Protein AF-0000000077051000 (afdb_homodimer)

pLDDT: mean 77.98, std 20.66, range [30.59, 98.75]

Radius of gyration: 31.02 Å; Cα contacts (8 Å, |Δi|>4): 1437; chains: 2; bounding box: 83×92×62 Å

Nearest PDB structures (foldseek):
  9enb-assembly1_B  TM=8.819E-01  e=4.369E-25  Homo sapiens
  9enc-assembly1_A  TM=8.818E-01  e=1.496E-23  Homo sapiens
  9enc-assembly1_B  TM=8.889E-01  e=5.261E-23  Homo sapiens
  9enf-assembly1_B  TM=8.829E-01  e=3.576E-22  Homo sapiens
  7r9f-assembly1_A-2  TM=5.739E-01  e=1.091E-09  Saccharomyces cerevisiae

Secondary structure (DSSP, 8-state):
---SSPP-GGG--TT------HHHHHHHHHHHTTS-S-GGGTT-EES----TT-EESS--EE-----SS-SSSTT--S--TTS----S--S--------S----PPP-HHHHHHTTS-TT----------TT--TTT--S-SSTT--S-SEEEEEEEEE-TT--HHHHHHHHHTT-EEEE-GGGS---TTT-S--EEEEEEEEEEEEE--SSGGG-EEEEEEEEESPPTTHHHHHHHHHHHHHTTSS-THHHHHHH-TTT--SEEP-PPPPSTTEEEEEEE---SS--S-HHHHHHHHHHHSTT------S--SS--------TT-S-HHHHHHHHHHHHHHHHHHHHHHHHHHHHHHHHHHHTTTT--GGG----SSHHHH-SS---GGGS-EE----/---SSPP-GGG--TT------HHHHHHHHHHHTTS-S-GGGTT-EES----TT-EESS--EE-----SSSSS-TT--S--TTS----S--S--------SS---PPP-HHHHHHTTS-TT----------TT--TTT--S-S-TT--S-SEEEEEEEEE-TT--HHHHHHHHHTT-EEEE-GGGS---TTT-S--EEEEEEEEEEEEE--SSGGG-EEEEEEEEESPPTTHHHHHHHHHHHHHTTSS-THHHHHHH-TTT--SEEP-PPPPSTTEEEEEEE---SS--SSHHHHHHHHHHHSTT------S-TTS--------TT-S-HHHHHHHHHHHHHHHHHHHHHHHHHHHHHHHHHHHTTTT--GGG----SSTTTS-SS---GGGS-EE----

InterPro domains:
  IPR001406 Pseudouridine synthase I, TruA [PTHR11142] (11-294)
  IPR020094 Pseudouridine synthase TruA/RsuA/RluB/E/F, N-terminal [G3DSA:3.30.70.580] (2-139)
  IPR020095 Pseudouridine synthase I, TruA, C-terminal [G3DSA:3.30.70.660] (150-326)
  IPR020097 Pseudouridine synthase I, TruA, alpha/beta domain [PF01416] (171-283)
  IPR020103 Pseudouridine synthase, catalytic domain superfamily [SSF55120] (18-284)

Solvent-accessible surface area (backbone atoms only — not comparable to full-atom values): 44465 Å² total; per-residue (Å²): 94,62,11,34,57,56,73,58,69,85,67,55,50,89,86,63,75,81,78,55,14,50,42,45,50,49,53,52,30,37,45,73,71,60,37,42,90,48,71,89,75,20,69,66,32,50,45,74,77,38,54,53,43,32,46,65,75,35,76,47,69,33,60,60,63,65,59,50,66,56,86,80,68,61,91,65,80,64,63,55,87,83,58,77,81,46,59,50,75,64,90,70,78,75,70,76,79,75,73,82,75,70,80,60,49,35,70,57,59,46,46,63,41,44,73,65,34,58,93,90,50,76,60,88,57,52,60,84,58,42,67,48,46,31,35,46,39,38,15,33,57,84,59,45,28,25,39,49,40,64,24,34,34,35,33,39,50,44,60,39,35,58,42,37,62,67,58,32,35,58,42,41,43,70,59,42,39,76,42,45,41,63,53,30,38,58,85,47,78,88,78,51,92,70,47,67,35,41,27,77,42,39,40,67,42,84,72,45,85,38,96,42,72,47,52,17,33,31,28,42,37,40,31,27,41,81,74,56,59,57,22,68,35,35,48,46,30,52,42,52,36,30,18,61,65,68,37,62,62,63,52,56,58,42,43,45,33,46,88,80,30,70,39,29,52,66,73,74,70,40,73,39,63,46,29,28,42,51,35,60,28,43,29,42,62,71,72,52,99,34,71,55,36,51,53,34,54,50,44,68,67,34,86,79,54,64,70,37,72,55,81,78,57,78,46,54,47,62,57,41,60,39,46,68,77,46,54,43,70,67,34,45,51,50,51,50,51,53,40,48,50,45,30,55,69,21,43,52,56,22,51,49,32,48,49,50,44,50,51,52,43,59,71,40,48,89,72,54,52,78,88,65,61,56,58,43,88,51,73,73,65,63,42,91,78,78,78,51,59,88,78,41,65,55,52,76,64,84,119,95,62,11,35,56,58,72,60,69,86,67,54,52,89,85,64,75,82,77,54,14,51,43,45,49,49,53,52,30,37,44,72,71,61,37,41,90,50,72,90,76,21,69,67,32,52,45,74,78,37,53,53,42,31,45,64,75,36,76,48,68,34,60,60,61,62,61,54,66,55,77,89,61,58,86,66,81,65,63,55,86,81,58,76,82,47,59,51,77,70,90,69,80,74,72,75,80,75,73,82,74,71,78,62,47,36,70,59,59,45,46,65,40,44,71,65,33,58,93,91,49,75,60,87,56,49,60,84,60,44,67,43,44,31,34,47,41,29,12,44,47,86,60,46,25,28,32,49,39,61,24,35,32,35,32,39,49,44,62,40,34,59,43,36,61,68,57,32,35,58,42,41,43,70,59,42,40,78,41,44,42,63,55,29,36,58,84,48,77,89,77,52,91,70,48,68,35,41,26,76,41,39,40,66,42,84,72,44,85,38,98,43,71,46,54,18,33,30,27,42,36,39,31,26,40,80,76,55,59,56,22,70,35,35,49,47,31,52,42,51,35,29,17,62,66,70,37,61,61,62,53,56,58,43,41,44,32,47,87,81,29,71,40,29,53,67,74,74,70,41,73,38,64,45,29,27,40,51,34,60,28,43,25,42,62,68,79,48,102,35,69,54,36,51,52,33,54,50,45,68,69,34,86,80,53,65,67,37,71,60,81,80,54,76,47,47,37,54,57,43,59,41,46,71,79,46,55,43,73,66,35,46,51,51,50,51,51,52,40,49,50,47,30,56,69,21,42,51,57,22,52,50,33,49,49,50,44,51,51,52,44,60,70,38,48,91,71,54,51,80,87,65,63,56,59,44,87,53,72,72,65,63,41,90,78,77,77,52,58,90,78,39,66,55,54,76,64,83,118

Foldseek 3Di:
DQKADFDPPVPPPDPDDDGPHVPVLQVVLCVVLPFDPDQVPFLKAWADIAHGQAAADATDMDTQTDWQQPVDDDSPLFDPVVRDQDQQDDDDDPPPDPPPDPRRHIDQVQVSSCVRGPLRDGDPFFDDFGSLAHSHFQAADDFQQQRHQLKFKKKFKFFPFQFQQVQLFVLQAVQAAWFQQQLQADDPVVPDPGRIWHWHDWGKAFDADDPDSRGGMIIIMIITGDHHHLNVQSSVQVSLCCRLVVDPSCVSVQSRPCVNPVFHFDDDTHRNNRMYRYYRAHRQPPQDVDPSSVSSVSSVPGPPSPRSNDDDNPRRGSPRGHSPSNHHPVSNVVVVVSVVVVVVVPVVVVVVVVVVVVVVCVVCVVPCPPVNTQSTDGPQSNDPDHDDRVPGDTDRPPD/DQKADFDPPVPPPDPDDDRPHVPVLQVVLCVVLPFDPDQVPFLKAWADIAGGQAAADATDMDTQTDWQQDPPDDSPLFPPVVRDQDQADDDDDPPPDPPPDPRRHIDQVQVSSCVRGPLRDGDPFFDDFGSLAHSHFFAQDDQQQQRHQLWFKKKFKFFPFQFQQVQLFVLQAVQAAWFQQQLQADDPVVPDPGRIWHWHDWGKAFDADDPDSRGGMIIIMIITGDHHHLNVQSSVQVSLCCRLVVDPSCVSVQSRPCVNPVFHFDDDTHRNNRMYRYDRAHRQPPQDVDPSSVSSVSSVPGPPSDRSNDDDRPRHGSPRGHSPSNHHPVSNVVVVVSVVVVVVVPVVVVVVVVVVVVVVCVVCVVPCPPVNTQSTDGPQSNDPDHDDRVPGDTDNDPD

Structure (mmCIF, N/CA/C/O backbone):
data_AF-0000000077051000-model_v1
#
loop_
_entity.id
_entity.type
_entity.pdbx_description
1 polymer 'tRNA pseudouridine synthase'
#
loop_
_atom_site.group_PDB
_atom_site.id
_atom_site.type_symbol
_atom_site.label_atom_id
_atom_site.label_alt_id
_atom_site.label_comp_id
_atom_site.label_asym_id
_atom_site.label_entity_id
_atom_site.label_seq_id
_atom_site.pdbx_PDB_ins_code
_atom_site.Cartn_x
_atom_site.Cartn_y
_atom_site.Cartn_z
_atom_site.occupancy
_atom_site.B_iso_or_equiv
_atom_site.auth_seq_id
_atom_site.auth_comp_id
_atom_site.auth_asym_id
_atom_site.auth_atom_id
_atom_site.pdbx_PDB_model_num
ATOM 1 N N . MET A 1 1 ? -3.23 -5.527 -11.945 1 77.19 1 MET A N 1
ATOM 2 C CA . MET A 1 1 ? -3.287 -5.871 -13.367 1 77.19 1 MET A CA 1
ATOM 3 C C . MET A 1 1 ? -4.672 -6.387 -13.742 1 77.19 1 MET A C 1
ATOM 5 O O . MET A 1 1 ? -5.539 -6.539 -12.883 1 77.19 1 MET A O 1
ATOM 9 N N . SER A 1 2 ? -4.91 -6.539 -15.016 1 72.69 2 SER A N 1
ATOM 10 C CA . SER A 1 2 ? -6.223 -6.938 -15.516 1 72.69 2 SER A CA 1
ATOM 11 C C . SER A 1 2 ? -6.391 -8.453 -15.484 1 72.69 2 SER A C 1
ATOM 13 O O . SER A 1 2 ? -7.215 -9.008 -16.219 1 72.69 2 SER A O 1
ATOM 15 N N . GLY A 1 3 ? -5.516 -9.125 -14.633 1 82 3 GLY A N 1
ATOM 16 C CA . GLY A 1 3 ? -5.547 -10.578 -14.555 1 82 3 GLY A CA 1
ATOM 17 C C . GLY A 1 3 ? -4.348 -11.242 -15.211 1 82 3 GLY A C 1
ATOM 18 O O . GLY A 1 3 ? -3.434 -10.555 -15.672 1 82 3 GLY A O 1
ATOM 19 N N . PHE A 1 4 ? -4.344 -12.516 -15.109 1 82.75 4 PHE A N 1
ATOM 20 C CA . PHE A 1 4 ? -3.189 -13.219 -15.664 1 82.75 4 PHE A CA 1
ATOM 21 C C . PHE A 1 4 ? -3.32 -13.367 -17.172 1 82.75 4 PHE A C 1
ATOM 23 O O . PHE A 1 4 ? -2.375 -13.078 -17.922 1 82.75 4 PHE A O 1
ATOM 30 N N . ALA A 1 5 ? -4.469 -13.828 -17.609 1 78.31 5 ALA A N 1
ATOM 31 C CA . ALA A 1 5 ? -4.629 -14.234 -19 1 78.31 5 ALA A CA 1
ATOM 32 C C . ALA A 1 5 ? -4.844 -13.031 -19.906 1 78.31 5 ALA A C 1
ATOM 34 O O . ALA A 1 5 ? -5.547 -12.086 -19.531 1 78.31 5 ALA A O 1
ATOM 35 N N . GLN A 1 6 ? -4.168 -13.109 -21.062 1 73.88 6 GLN A N 1
ATOM 36 C CA . GLN A 1 6 ? -4.363 -12.086 -22.078 1 73.88 6 GLN A CA 1
ATOM 37 C C . GLN A 1 6 ? -5.777 -12.133 -22.656 1 73.88 6 GLN A C 1
ATOM 39 O O . GLN A 1 6 ? -6.355 -13.219 -22.797 1 73.88 6 GLN A O 1
ATOM 44 N N . ARG A 1 7 ? -6.254 -10.922 -22.703 1 61.59 7 ARG A N 1
ATOM 45 C CA . ARG A 1 7 ? -7.605 -10.836 -23.25 1 61.59 7 ARG A CA 1
ATOM 46 C C . ARG A 1 7 ? -7.602 -11.148 -24.75 1 61.59 7 ARG A C 1
ATOM 48 O O . ARG A 1 7 ? -6.668 -10.781 -25.469 1 61.59 7 ARG A O 1
ATOM 55 N N . ASP A 1 8 ? -8.312 -12.188 -25.188 1 50.84 8 ASP A N 1
ATOM 56 C CA . ASP A 1 8 ? -8.43 -12.547 -26.609 1 50.84 8 ASP A CA 1
ATOM 57 C C . ASP A 1 8 ? -8.664 -11.312 -27.469 1 50.84 8 ASP A C 1
ATOM 59 O O . ASP A 1 8 ? -9.297 -10.352 -27.031 1 50.84 8 ASP A O 1
ATOM 63 N N . SER A 1 9 ? -7.656 -11.117 -28.406 1 44.25 9 SER A N 1
ATOM 64 C CA . SER A 1 9 ? -7.758 -10.062 -29.406 1 44.25 9 SER A CA 1
ATOM 65 C C . SER A 1 9 ? -9.211 -9.789 -29.781 1 44.25 9 SER A C 1
ATOM 67 O O . SER A 1 9 ? -9.578 -8.656 -30.094 1 44.25 9 SER A O 1
ATOM 69 N N . ALA A 1 10 ? -9.953 -10.844 -30.062 1 39.84 10 ALA A N 1
ATOM 70 C CA . ALA A 1 10 ? -11.297 -10.633 -30.609 1 39.84 10 ALA A CA 1
ATOM 71 C C . ALA A 1 10 ? -12.125 -9.75 -29.672 1 39.84 10 ALA A C 1
ATOM 73 O O . ALA A 1 10 ? -13.141 -9.188 -30.094 1 39.84 10 ALA A O 1
ATOM 74 N N . GLN A 1 11 ? -11.789 -9.906 -28.5 1 38.53 11 GLN A N 1
ATOM 75 C CA . GLN A 1 11 ? -12.586 -9.055 -27.625 1 38.53 11 GLN A CA 1
ATOM 76 C C . GLN A 1 11 ? -11.93 -7.688 -27.438 1 38.53 11 GLN A C 1
ATOM 78 O O . GLN A 1 11 ? -12.32 -6.914 -26.562 1 38.53 11 GLN A O 1
ATOM 83 N N . GLN A 1 12 ? -10.852 -7.57 -28.109 1 37.34 12 GLN A N 1
ATOM 84 C CA . GLN A 1 12 ? -10.344 -6.203 -28.125 1 37.34 12 GLN A CA 1
ATOM 85 C C . GLN A 1 12 ? -11.352 -5.242 -28.734 1 37.34 12 GLN A C 1
ATOM 87 O O . GLN A 1 12 ? -11.539 -5.23 -29.953 1 37.34 12 GLN A O 1
ATOM 92 N N . ILE A 1 13 ? -12.453 -5.078 -28.094 1 34.66 13 ILE A N 1
ATOM 93 C CA . ILE A 1 13 ? -13.297 -4 -28.594 1 34.66 13 ILE A CA 1
ATOM 94 C C . ILE A 1 13 ? -12.438 -2.783 -28.938 1 34.66 13 ILE A C 1
ATOM 96 O O . ILE A 1 13 ? -11.5 -2.457 -28.203 1 34.66 13 ILE A O 1
ATOM 100 N N . ASP A 1 14 ? -12.719 -2.164 -30.062 1 35.12 14 ASP A N 1
ATOM 101 C CA . ASP A 1 14 ? -12.281 -0.87 -30.578 1 35.12 14 ASP A CA 1
ATOM 102 C C . ASP A 1 14 ? -12.367 0.206 -29.5 1 35.12 14 ASP A C 1
ATOM 104 O O . ASP A 1 14 ? -13.43 0.4 -28.891 1 35.12 14 ASP A O 1
ATOM 108 N N . GLY A 1 15 ? -11.242 0.84 -29.062 1 38.69 15 GLY A N 1
ATOM 109 C CA . GLY A 1 15 ? -11.094 1.899 -28.078 1 38.69 15 GLY A CA 1
ATOM 110 C C . GLY A 1 15 ? -10.531 1.411 -26.766 1 38.69 15 GLY A C 1
ATOM 111 O O . GLY A 1 15 ? -10.562 2.133 -25.766 1 38.69 15 GLY A O 1
ATOM 112 N N . VAL A 1 16 ? -10.969 0.093 -26.453 1 41.5 16 VAL A N 1
ATOM 113 C CA . VAL A 1 16 ? -10.539 -0.298 -25.109 1 41.5 16 VAL A CA 1
ATOM 114 C C . VAL A 1 16 ? -9.008 -0.256 -25.031 1 41.5 16 VAL A C 1
ATOM 116 O O . VAL A 1 16 ? -8.32 -0.674 -25.969 1 41.5 16 VAL A O 1
ATOM 119 N N . ALA A 1 17 ? -8.469 0.16 -23.906 1 47.09 17 ALA A N 1
ATOM 120 C CA . ALA A 1 17 ? -7.176 0.39 -23.266 1 47.09 17 ALA A CA 1
ATOM 121 C C . ALA A 1 17 ? -6.266 -0.825 -23.422 1 47.09 17 ALA A C 1
ATOM 123 O O . ALA A 1 17 ? -6.742 -1.953 -23.562 1 47.09 17 ALA A O 1
ATOM 124 N N . ASP A 1 18 ? -4.883 -0.703 -23.75 1 59.81 18 ASP A N 1
ATOM 125 C CA . ASP A 1 18 ? -3.695 -1.552 -23.75 1 59.81 18 ASP A CA 1
ATOM 126 C C . ASP A 1 18 ? -3.842 -2.689 -22.734 1 59.81 18 ASP A C 1
ATOM 128 O O . ASP A 1 18 ? -4.328 -2.479 -21.625 1 59.81 18 ASP A O 1
ATOM 132 N N . ASP A 1 19 ? -3.965 -3.994 -23.328 1 72 19 ASP A N 1
ATOM 133 C CA . ASP A 1 19 ? -4.016 -5.191 -22.484 1 72 19 ASP A CA 1
ATOM 134 C C . ASP A 1 19 ? -2.955 -5.148 -21.391 1 72 19 ASP A C 1
ATOM 136 O O . ASP A 1 19 ? -1.759 -5.25 -21.672 1 72 19 ASP A O 1
ATOM 140 N N . ASN A 1 20 ? -3.314 -4.887 -20.219 1 80.81 20 ASN A N 1
ATOM 141 C CA . ASN A 1 20 ? -2.426 -4.797 -19.062 1 80.81 20 ASN A CA 1
ATOM 142 C C . ASN A 1 20 ? -2.416 -6.094 -18.266 1 80.81 20 ASN A C 1
ATOM 144 O O . ASN A 1 20 ? -2.34 -6.066 -17.031 1 80.81 20 ASN A O 1
ATOM 148 N N . SER A 1 21 ? -2.545 -7.246 -19.031 1 88.94 21 SER A N 1
ATOM 149 C CA . SER A 1 21 ? -2.49 -8.539 -18.359 1 88.94 21 SER A CA 1
ATOM 150 C C . SER A 1 21 ? -1.05 -8.953 -18.062 1 88.94 21 SER A C 1
ATOM 152 O O . SER A 1 21 ? -0.116 -8.438 -18.688 1 88.94 21 SER A O 1
ATOM 154 N N . VAL A 1 22 ? -0.869 -9.852 -17.141 1 92.56 22 VAL A N 1
ATOM 155 C CA . VAL A 1 22 ? 0.446 -10.383 -16.812 1 92.56 22 VAL A CA 1
ATOM 156 C C . VAL A 1 22 ? 1.035 -11.117 -18 1 92.56 22 VAL A C 1
ATOM 158 O O . VAL A 1 22 ? 2.213 -10.945 -18.328 1 92.56 22 VAL A O 1
ATOM 161 N N . GLU A 1 23 ? 0.222 -11.891 -18.719 1 93.12 23 GLU A N 1
ATOM 162 C CA . GLU A 1 23 ? 0.66 -12.641 -19.891 1 93.12 23 GLU A CA 1
ATOM 163 C C . GLU A 1 23 ? 1.193 -11.711 -20.984 1 93.12 23 GLU A C 1
ATOM 165 O O . GLU A 1 23 ? 2.244 -11.969 -21.562 1 93.12 23 GLU A O 1
ATOM 170 N N . SER A 1 24 ? 0.435 -10.656 -21.203 1 92.25 24 SER A N 1
ATOM 171 C CA . SER A 1 24 ? 0.872 -9.703 -22.219 1 92.25 24 SER A CA 1
ATOM 172 C C . SER A 1 24 ? 2.23 -9.109 -21.859 1 92.25 24 SER A C 1
ATOM 174 O O . SER A 1 24 ? 3.078 -8.922 -22.75 1 92.25 24 SER A O 1
ATOM 176 N N . ALA A 1 25 ? 2.422 -8.828 -20.625 1 94.12 25 ALA A N 1
ATOM 177 C CA . ALA A 1 25 ? 3.701 -8.289 -20.172 1 94.12 25 ALA A CA 1
ATOM 178 C C . ALA A 1 25 ? 4.82 -9.312 -20.359 1 94.12 25 ALA A C 1
ATOM 180 O O . ALA A 1 25 ? 5.918 -8.969 -20.797 1 94.12 25 ALA A O 1
ATOM 181 N N . ILE A 1 26 ? 4.527 -10.547 -20.078 1 95.12 26 ILE A N 1
ATOM 182 C CA . ILE A 1 26 ? 5.516 -11.617 -20.188 1 95.12 26 ILE A CA 1
ATOM 183 C C . ILE A 1 26 ? 5.867 -11.844 -21.656 1 95.12 26 ILE A C 1
ATOM 185 O O . ILE A 1 26 ? 7.043 -11.961 -22 1 95.12 26 ILE A O 1
ATOM 189 N N . PHE A 1 27 ? 4.871 -11.859 -22.5 1 94.38 27 PHE A N 1
ATOM 190 C CA . PHE A 1 27 ? 5.105 -12.078 -23.922 1 94.38 27 PHE A CA 1
ATOM 191 C C . PHE A 1 27 ? 5.949 -10.953 -24.516 1 94.38 27 PHE A C 1
ATOM 193 O O . PHE A 1 27 ? 6.875 -11.195 -25.281 1 94.38 27 PHE A O 1
ATOM 200 N N . SER A 1 28 ? 5.582 -9.766 -24.125 1 93.94 28 SER A N 1
ATOM 201 C CA . SER A 1 28 ? 6.348 -8.617 -24.578 1 93.94 28 SER A CA 1
ATOM 202 C C . SER A 1 28 ? 7.801 -8.695 -24.109 1 93.94 28 SER A C 1
ATOM 204 O O . SER A 1 28 ? 8.719 -8.422 -24.891 1 93.94 28 SER A O 1
ATOM 206 N N . ALA A 1 29 ? 8.039 -9.102 -22.906 1 96.19 29 ALA A N 1
ATOM 207 C CA . ALA A 1 29 ? 9.391 -9.242 -22.359 1 96.19 29 ALA A CA 1
ATOM 208 C C . ALA A 1 29 ? 10.172 -10.32 -23.094 1 96.19 29 ALA A C 1
ATOM 210 O O . ALA A 1 29 ? 11.336 -10.117 -23.469 1 96.19 29 ALA A O 1
ATOM 211 N N . LEU A 1 30 ? 9.555 -11.469 -23.375 1 95.5 30 LEU A N 1
ATOM 212 C CA . LEU A 1 30 ? 10.188 -12.586 -24.062 1 95.5 30 LEU A CA 1
ATOM 213 C C . LEU A 1 30 ? 10.648 -12.164 -25.453 1 95.5 30 LEU A C 1
ATOM 215 O O . LEU A 1 30 ? 11.742 -12.523 -25.891 1 95.5 30 LEU A O 1
ATOM 219 N N . LYS A 1 31 ? 9.859 -11.406 -26.125 1 94.56 31 LYS A N 1
ATOM 220 C CA . LYS A 1 31 ? 10.188 -10.922 -27.453 1 94.56 31 LYS A CA 1
ATOM 221 C C . LYS A 1 31 ? 11.305 -9.891 -27.406 1 94.56 31 LYS A C 1
ATOM 223 O O . LYS A 1 31 ? 12.242 -9.93 -28.219 1 94.56 31 LYS A O 1
ATOM 228 N N . ARG A 1 32 ? 11.188 -9.055 -26.469 1 95.94 32 ARG A N 1
ATOM 229 C CA . ARG A 1 32 ? 12.141 -7.957 -26.328 1 95.94 32 ARG A CA 1
ATOM 230 C C . ARG A 1 32 ? 13.562 -8.477 -26.125 1 95.94 32 ARG A C 1
ATOM 232 O O . ARG A 1 32 ? 14.516 -7.898 -26.641 1 95.94 32 ARG A O 1
ATOM 239 N N . VAL A 1 33 ? 13.695 -9.562 -25.422 1 95.25 33 VAL A N 1
ATOM 240 C CA . VAL A 1 33 ? 15.031 -10.078 -25.109 1 95.25 33 VAL A CA 1
ATOM 241 C C . VAL A 1 33 ? 15.367 -11.219 -26.078 1 95.25 33 VAL A C 1
ATOM 243 O O . VAL A 1 33 ? 16.328 -11.961 -25.844 1 95.25 33 VAL A O 1
ATOM 246 N N . HIS A 1 34 ? 14.562 -11.492 -27.016 1 93.19 34 HIS A N 1
ATOM 247 C CA . HIS A 1 34 ? 14.789 -12.391 -28.141 1 93.19 34 HIS A CA 1
ATOM 248 C C . HIS A 1 34 ? 14.852 -13.844 -27.672 1 93.19 34 HIS A C 1
ATOM 250 O O . HIS A 1 34 ? 15.664 -14.625 -28.172 1 93.19 34 HIS A O 1
ATOM 256 N N . LEU A 1 35 ? 14.047 -14.102 -26.703 1 92.62 35 LEU A N 1
ATOM 257 C CA . LEU A 1 35 ? 13.977 -15.492 -26.281 1 92.62 35 LEU A CA 1
ATOM 258 C C . LEU A 1 35 ? 12.945 -16.266 -27.094 1 92.62 35 LEU A C 1
ATOM 260 O O . LEU A 1 35 ? 12.945 -17.5 -27.094 1 92.62 35 LEU A O 1
ATOM 264 N N . ILE A 1 36 ? 12.047 -15.469 -27.641 1 91.62 36 ILE A N 1
ATOM 265 C CA . ILE A 1 36 ? 11.07 -16.047 -28.562 1 91.62 36 ILE A CA 1
ATOM 266 C C . ILE A 1 36 ? 10.867 -15.109 -29.75 1 91.62 36 ILE A C 1
ATOM 268 O O . ILE A 1 36 ? 11.195 -13.922 -29.688 1 91.62 36 ILE A O 1
ATOM 272 N N . ASP A 1 37 ? 10.32 -15.703 -30.844 1 87.81 37 ASP A N 1
ATOM 273 C CA . ASP A 1 37 ? 9.93 -14.891 -31.984 1 87.81 37 ASP A CA 1
ATOM 274 C C . ASP A 1 37 ? 8.414 -14.727 -32.062 1 87.81 37 ASP A C 1
ATOM 276 O O . ASP A 1 37 ? 7.91 -13.633 -32.281 1 87.81 37 ASP A O 1
ATOM 280 N N . ASP A 1 38 ? 7.812 -15.828 -31.859 1 87.56 38 ASP A N 1
ATOM 281 C CA . ASP A 1 38 ? 6.355 -15.906 -31.938 1 87.56 38 ASP A CA 1
ATOM 282 C C . ASP A 1 38 ? 5.797 -16.828 -30.859 1 87.56 38 ASP A C 1
ATOM 284 O O . ASP A 1 38 ? 6.062 -18.031 -30.875 1 87.56 38 ASP A O 1
ATOM 288 N N . ILE A 1 39 ? 4.977 -16.234 -30.078 1 89.25 39 ILE A N 1
ATOM 289 C CA . ILE A 1 39 ? 4.453 -16.969 -28.938 1 89.25 39 ILE A CA 1
ATOM 290 C C . ILE A 1 39 ? 3.627 -18.156 -29.438 1 89.25 39 ILE A C 1
ATOM 292 O O . ILE A 1 39 ? 3.578 -19.203 -28.781 1 89.25 39 ILE A O 1
ATOM 296 N N . SER A 1 40 ? 3.012 -18.062 -30.578 1 86.88 40 SER A N 1
ATOM 297 C CA . SER A 1 40 ? 2.16 -19.125 -31.125 1 86.88 40 SER A CA 1
ATOM 298 C C . SER A 1 40 ? 2.973 -20.359 -31.469 1 86.88 40 SER A C 1
ATOM 300 O O . SER A 1 40 ? 2.418 -21.453 -31.594 1 86.88 40 SER A O 1
ATOM 302 N N . LYS A 1 41 ? 4.207 -20.25 -31.516 1 86.69 41 LYS A N 1
ATOM 303 C CA . LYS A 1 41 ? 5.07 -21.359 -31.906 1 86.69 41 LYS A CA 1
ATOM 304 C C . LYS A 1 41 ? 5.828 -21.922 -30.703 1 86.69 41 LYS A C 1
ATOM 306 O O . LYS A 1 41 ? 6.625 -22.844 -30.844 1 86.69 41 LYS A O 1
ATOM 311 N N . CYS A 1 42 ? 5.551 -21.453 -29.578 1 89.69 42 CYS A N 1
ATOM 312 C CA . CYS A 1 42 ? 6.363 -21.797 -28.422 1 89.69 42 CYS A CA 1
ATOM 313 C C . CYS A 1 42 ? 5.656 -22.812 -27.531 1 89.69 42 CYS A C 1
ATOM 315 O O . CYS A 1 42 ? 6.129 -23.125 -26.438 1 89.69 42 CYS A O 1
ATOM 317 N N . HIS A 1 43 ? 4.48 -23.312 -27.891 1 87.69 43 HIS A N 1
ATOM 318 C CA . HIS A 1 43 ? 3.723 -24.281 -27.109 1 87.69 43 HIS A CA 1
ATOM 319 C C . HIS A 1 43 ? 3.49 -23.766 -25.688 1 87.69 43 HIS A C 1
ATOM 321 O O . HIS A 1 43 ? 3.723 -24.484 -24.719 1 87.69 43 HIS A O 1
ATOM 327 N N . TYR A 1 44 ? 3.076 -22.531 -25.656 1 89 44 TYR A N 1
ATOM 328 C CA . TYR A 1 44 ? 2.865 -21.844 -24.375 1 89 44 TYR A CA 1
ATOM 329 C C . TYR A 1 44 ? 1.689 -22.453 -23.625 1 89 44 TYR A C 1
ATOM 331 O O . TYR A 1 44 ? 0.63 -22.703 -24.203 1 89 44 TYR A O 1
ATOM 339 N N . GLN A 1 45 ? 1.923 -22.734 -22.297 1 86.31 45 GLN A N 1
ATOM 340 C CA . GLN A 1 45 ? 0.861 -23.156 -21.391 1 86.31 45 GLN A CA 1
ATOM 341 C C . GLN A 1 45 ? 1 -22.5 -20.016 1 86.31 45 GLN A C 1
ATOM 343 O O . GLN A 1 45 ? 2.113 -22.234 -19.562 1 86.31 45 GLN A O 1
ATOM 348 N N . ARG A 1 46 ? -0.093 -22.172 -19.438 1 87.94 46 ARG A N 1
ATOM 349 C CA . ARG A 1 46 ? -0.117 -21.625 -18.094 1 87.94 46 ARG A CA 1
ATOM 350 C C . ARG A 1 46 ? -0.781 -22.594 -17.125 1 87.94 46 ARG A C 1
ATOM 352 O O . ARG A 1 46 ? -1.674 -23.359 -17.5 1 87.94 46 ARG A O 1
ATOM 359 N N . CYS A 1 47 ? -0.343 -22.562 -15.812 1 83.19 47 CYS A N 1
ATOM 360 C CA . CYS A 1 47 ? -0.899 -23.453 -14.797 1 83.19 47 CYS A CA 1
ATOM 361 C C . CYS A 1 47 ? -2.252 -22.938 -14.312 1 83.19 47 CYS A C 1
ATOM 363 O O . CYS A 1 47 ? -3.189 -23.719 -14.148 1 83.19 47 CYS A O 1
ATOM 365 N N . GLY A 1 48 ? -2.312 -21.656 -13.992 1 79.56 48 GLY A N 1
ATOM 366 C CA . GLY A 1 48 ? -3.547 -21.094 -13.477 1 79.56 48 GLY A CA 1
ATOM 367 C C . GLY A 1 48 ? -3.898 -19.766 -14.102 1 79.56 48 GLY A C 1
ATOM 368 O O . GLY A 1 48 ? -3.08 -19.156 -14.805 1 79.56 48 GLY A O 1
ATOM 369 N N . ARG A 1 49 ? -5.188 -19.406 -13.953 1 81.25 49 ARG A N 1
ATOM 370 C CA . ARG A 1 49 ? -5.668 -18.078 -14.352 1 81.25 49 ARG A CA 1
ATOM 371 C C . ARG A 1 49 ?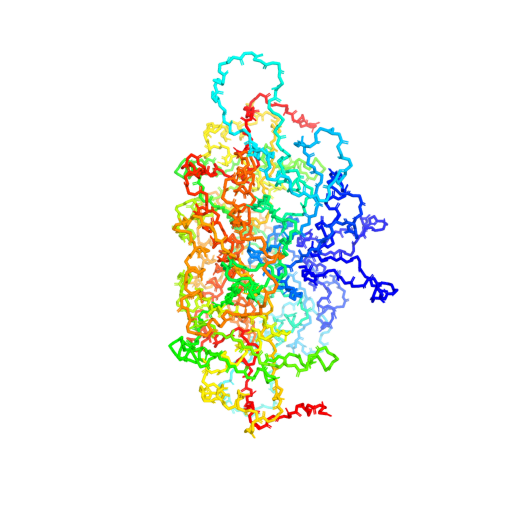 -6.141 -17.281 -13.141 1 81.25 49 ARG A C 1
ATOM 373 O O . ARG A 1 49 ? -6.648 -17.859 -12.172 1 81.25 49 ARG A O 1
ATOM 380 N N . THR A 1 50 ? -5.691 -16.156 -13.047 1 87.62 50 THR A N 1
ATOM 381 C CA . THR A 1 50 ? -6.16 -15.281 -11.977 1 87.62 50 THR A CA 1
ATOM 382 C C . THR A 1 50 ? -7.004 -14.141 -12.539 1 87.62 50 THR A C 1
ATOM 384 O O . THR A 1 50 ? -6.699 -13.609 -13.609 1 87.62 50 THR A O 1
ATOM 387 N N . ASP A 1 51 ? -8.047 -13.852 -11.812 1 87.5 51 ASP A N 1
ATOM 388 C CA . ASP A 1 51 ? -8.914 -12.734 -12.188 1 87.5 51 ASP A CA 1
ATOM 389 C C . ASP A 1 51 ? -8.195 -11.398 -12.023 1 87.5 51 ASP A C 1
ATOM 391 O O . ASP A 1 51 ? -7.125 -11.336 -11.406 1 87.5 51 ASP A O 1
ATOM 395 N N . ALA A 1 52 ? -8.852 -10.438 -12.703 1 90.06 52 ALA A N 1
ATOM 396 C CA . ALA A 1 52 ? -8.352 -9.086 -12.492 1 90.06 52 ALA A CA 1
ATOM 397 C C . ALA A 1 52 ? -8.281 -8.742 -11.008 1 90.06 52 ALA A C 1
ATOM 399 O O . ALA A 1 52 ? -9.219 -9.023 -10.258 1 90.06 52 ALA A O 1
ATOM 400 N N . GLY A 1 53 ? -7.133 -8.227 -10.594 1 92.31 53 GLY A N 1
ATOM 401 C CA . GLY A 1 53 ? -6.941 -7.828 -9.211 1 92.31 53 GLY A CA 1
ATOM 402 C C . GLY A 1 53 ? -6.332 -8.922 -8.352 1 92.31 53 GLY A C 1
ATOM 403 O O . GLY A 1 53 ? -5.82 -8.648 -7.262 1 92.31 53 GLY A O 1
ATOM 404 N N . VAL A 1 54 ? -6.461 -10.172 -8.805 1 94.44 54 VAL A N 1
ATOM 405 C CA . VAL A 1 54 ? -5.902 -11.289 -8.055 1 94.44 54 VAL A CA 1
ATOM 406 C C . VAL A 1 54 ? -4.422 -11.453 -8.398 1 94.44 54 VAL A C 1
ATOM 408 O O . VAL A 1 54 ? -4.035 -11.375 -9.562 1 94.44 54 VAL A O 1
ATOM 411 N N . SER A 1 55 ? -3.6 -11.641 -7.344 1 94.38 55 SER A N 1
ATOM 412 C CA . SER A 1 55 ? -2.16 -11.789 -7.523 1 94.38 55 SER A CA 1
ATOM 413 C C . SER A 1 55 ? -1.738 -13.25 -7.395 1 94.38 55 SER A C 1
ATOM 415 O O . SER A 1 55 ? -2.549 -14.109 -7.039 1 94.38 55 SER A O 1
ATOM 417 N N . ALA A 1 56 ? -0.482 -13.508 -7.758 1 94.06 56 ALA A N 1
ATOM 418 C CA . ALA A 1 56 ? 0.086 -14.844 -7.629 1 94.06 56 ALA A CA 1
ATOM 419 C C . ALA A 1 56 ? 1.521 -14.789 -7.113 1 94.06 56 ALA A C 1
ATOM 421 O O . ALA A 1 56 ? 2.303 -13.93 -7.535 1 94.06 56 ALA A O 1
ATOM 422 N N . PHE A 1 57 ? 1.824 -15.711 -6.191 1 91.38 57 PHE A N 1
ATOM 423 C CA . PHE A 1 57 ? 3.191 -15.836 -5.699 1 91.38 57 PHE A CA 1
ATOM 424 C C . PHE A 1 57 ? 3.986 -16.812 -6.551 1 91.38 57 PHE A C 1
ATOM 426 O O . PHE A 1 57 ? 5.145 -16.562 -6.879 1 91.38 57 PHE A O 1
ATOM 433 N N . ASN A 1 58 ? 3.307 -17.844 -6.902 1 88.12 58 ASN A N 1
ATOM 434 C CA . ASN A 1 58 ? 4.004 -18.891 -7.656 1 88.12 58 ASN A CA 1
ATOM 435 C C . ASN A 1 58 ? 3.148 -19.406 -8.805 1 88.12 58 ASN A C 1
ATOM 437 O O . ASN A 1 58 ? 2.811 -20.594 -8.844 1 88.12 58 ASN A O 1
ATOM 441 N N . GLN A 1 59 ? 2.908 -18.578 -9.734 1 89.56 59 GLN A N 1
ATOM 442 C CA . GLN A 1 59 ? 2.346 -19 -11.016 1 89.56 59 GLN A CA 1
ATOM 443 C C . GLN A 1 59 ? 3.408 -19.656 -11.891 1 89.56 59 GLN A C 1
ATOM 445 O O . GLN A 1 59 ? 4.582 -19.281 -11.836 1 89.56 59 GLN A O 1
ATOM 450 N N . VAL A 1 60 ? 2.984 -20.688 -12.633 1 88.5 60 VAL A N 1
ATOM 451 C CA . VAL A 1 60 ? 3.939 -21.422 -13.461 1 88.5 60 VAL A CA 1
ATOM 452 C C . VAL A 1 60 ? 3.469 -21.422 -14.914 1 88.5 60 VAL A C 1
ATOM 454 O O . VAL A 1 60 ? 2.281 -21.625 -15.188 1 88.5 60 VAL A O 1
ATOM 457 N N . ILE A 1 61 ? 4.363 -21.156 -15.773 1 89.75 61 ILE A N 1
ATOM 458 C CA . ILE A 1 61 ? 4.109 -21.266 -17.203 1 89.75 61 ILE A CA 1
ATOM 459 C C . ILE A 1 61 ? 5.145 -22.188 -17.844 1 89.75 61 ILE A C 1
ATOM 461 O O . ILE A 1 61 ? 6.25 -22.344 -17.328 1 89.75 61 ILE A O 1
ATOM 465 N N . SER A 1 62 ? 4.773 -22.859 -18.922 1 87.94 62 SER A N 1
ATOM 466 C CA . SER A 1 62 ? 5.695 -23.656 -19.719 1 87.94 62 SER A CA 1
ATOM 467 C C . SER A 1 62 ? 5.699 -23.219 -21.188 1 87.94 62 SER A C 1
ATOM 469 O O . SER A 1 62 ? 4.656 -22.844 -21.719 1 87.94 62 SER A O 1
ATOM 471 N N . LEU A 1 63 ? 6.855 -23.188 -21.781 1 90.19 63 LEU A N 1
ATOM 472 C CA . LEU A 1 63 ? 7 -22.812 -23.188 1 90.19 63 LEU A CA 1
ATOM 473 C C . LEU A 1 63 ? 8.383 -23.188 -23.703 1 90.19 63 LEU A C 1
ATOM 475 O O . LEU A 1 63 ? 9.289 -23.469 -22.922 1 90.19 63 LEU A O 1
ATOM 479 N N . TYR A 1 64 ? 8.484 -23.188 -25.016 1 88.25 64 TYR A N 1
ATOM 480 C CA . TYR A 1 64 ? 9.781 -23.344 -25.656 1 88.25 64 TYR A CA 1
ATOM 481 C C . TYR A 1 64 ? 10.523 -22.016 -25.719 1 88.25 64 TYR A C 1
ATOM 483 O O . TYR A 1 64 ? 9.945 -20.984 -26.094 1 88.25 64 TYR A O 1
ATOM 491 N N . LEU A 1 65 ? 11.82 -22.078 -25.281 1 90.12 65 LEU A N 1
ATOM 492 C CA . LEU A 1 65 ? 12.648 -20.875 -25.297 1 90.12 65 LEU A CA 1
ATOM 493 C C . LEU A 1 65 ? 13.945 -21.125 -26.062 1 90.12 65 LEU A C 1
ATOM 495 O O . LEU A 1 65 ? 14.391 -22.266 -26.188 1 90.12 65 LEU A O 1
ATOM 499 N N . ARG A 1 66 ? 14.461 -20.016 -26.578 1 86.44 66 ARG A N 1
ATOM 500 C CA . ARG A 1 66 ? 15.828 -20.078 -27.094 1 86.44 66 ARG A CA 1
ATOM 501 C C . ARG A 1 66 ? 16.797 -20.562 -26.016 1 86.44 66 ARG A C 1
ATOM 503 O O . ARG A 1 66 ? 16.703 -20.156 -24.859 1 86.44 66 ARG A O 1
ATOM 510 N N . SER A 1 67 ? 17.703 -21.5 -26.375 1 82.31 67 SER A N 1
ATOM 511 C CA . SER A 1 67 ? 18.688 -22.062 -25.453 1 82.31 67 SER A CA 1
ATOM 512 C C . SER A 1 67 ? 20.109 -21.891 -25.984 1 82.31 67 SER A C 1
ATOM 514 O O . SER A 1 67 ? 20.344 -22.016 -27.188 1 82.31 67 SER A O 1
ATOM 516 N N . ASN A 1 68 ? 21.031 -21.562 -25.078 1 77.25 68 ASN A N 1
ATOM 517 C CA . ASN A 1 68 ? 22.453 -21.469 -25.453 1 77.25 68 ASN A CA 1
ATOM 518 C C . ASN A 1 68 ? 23.109 -22.844 -25.531 1 77.25 68 ASN A C 1
ATOM 520 O O . ASN A 1 68 ? 24.234 -22.969 -26.016 1 77.25 68 ASN A O 1
ATOM 524 N N . LEU A 1 69 ? 22.609 -23.688 -24.969 1 69.62 69 LEU A N 1
ATOM 525 C CA . LEU A 1 69 ? 23.203 -25.031 -24.922 1 69.62 69 LEU A CA 1
ATOM 526 C C . LEU A 1 69 ? 22.984 -25.766 -26.25 1 69.62 69 LEU A C 1
ATOM 528 O O . LEU A 1 69 ? 23.609 -26.781 -26.516 1 69.62 69 LEU A O 1
ATOM 532 N N . ARG A 1 70 ? 22.328 -25.328 -27.016 1 57.38 70 ARG A N 1
ATOM 533 C CA . ARG A 1 70 ? 22.062 -26.031 -28.266 1 57.38 70 ARG A CA 1
ATOM 534 C C . ARG A 1 70 ? 22.625 -25.281 -29.469 1 57.38 70 ARG A C 1
ATOM 536 O O . ARG A 1 70 ? 22.375 -24.094 -29.625 1 57.38 70 ARG A O 1
ATOM 543 N N . SER A 1 71 ? 24.203 -25.266 -29.656 1 48.06 71 SER A N 1
ATOM 544 C CA . SER A 1 71 ? 25.016 -24.641 -30.688 1 48.06 71 SER A CA 1
ATOM 545 C C . SER A 1 71 ? 24.266 -24.609 -32.031 1 48.06 71 SER A C 1
ATOM 547 O O . SER A 1 71 ? 24.406 -23.641 -32.781 1 48.06 71 SER A O 1
ATOM 549 N N . GLY A 1 72 ? 23.609 -25.172 -32.969 1 41.53 72 GLY A N 1
ATOM 550 C CA . GLY A 1 72 ? 23.203 -25.203 -34.375 1 41.53 72 GLY A CA 1
ATOM 551 C C . GLY A 1 72 ? 21.703 -25.141 -34.531 1 41.53 72 GLY A C 1
ATOM 552 O O . GLY A 1 72 ? 21.203 -25.016 -35.656 1 41.53 72 GLY A O 1
ATOM 553 N N . VAL A 1 73 ? 20.938 -26.078 -33.875 1 36.31 73 VAL A N 1
ATOM 554 C CA . VAL A 1 73 ? 19.609 -26.484 -34.312 1 36.31 73 VAL A CA 1
ATOM 555 C C . VAL A 1 73 ? 18.609 -25.391 -34 1 36.31 73 VAL A C 1
ATOM 557 O O . VAL A 1 73 ? 18.734 -24.688 -33 1 36.31 73 VAL A O 1
ATOM 560 N N . GLU A 1 74 ? 18 -24.922 -35.094 1 38.03 74 GLU A N 1
ATOM 561 C CA . GLU A 1 74 ? 16.734 -24.188 -35.031 1 38.03 74 GLU A CA 1
ATOM 562 C C . GLU A 1 74 ? 16.016 -24.406 -33.719 1 38.03 74 GLU A C 1
ATOM 564 O O . GLU A 1 74 ? 16.25 -25.422 -33.031 1 38.03 74 GLU A O 1
ATOM 569 N N . PHE A 1 75 ? 15.234 -23.375 -33.156 1 42.84 75 PHE A N 1
ATOM 570 C CA . PHE A 1 75 ? 14.328 -23.547 -32.031 1 42.84 75 PHE A CA 1
ATOM 571 C C . PHE A 1 75 ? 13.93 -25.016 -31.859 1 42.84 75 PHE A C 1
ATOM 573 O O . PHE A 1 75 ? 13.023 -25.5 -32.562 1 42.84 75 PHE A O 1
ATOM 580 N N . VAL A 1 76 ? 14.898 -25.922 -32 1 37.5 76 VAL A N 1
ATOM 581 C CA . VAL A 1 76 ? 14.492 -27.328 -31.969 1 37.5 76 VAL A CA 1
ATOM 582 C C . VAL A 1 76 ? 13.688 -27.578 -30.688 1 37.5 76 VAL A C 1
ATOM 584 O O . VAL A 1 76 ? 14.055 -27.109 -29.609 1 37.5 76 VAL A O 1
ATOM 587 N N . ASP A 1 77 ? 12.398 -27.906 -30.766 1 41.59 77 ASP A N 1
ATOM 588 C CA . ASP A 1 77 ? 11.234 -28.312 -29.984 1 41.59 77 ASP A CA 1
ATOM 589 C C . ASP A 1 77 ? 11.641 -29.25 -28.844 1 41.59 77 ASP A C 1
ATOM 591 O O . ASP A 1 77 ? 10.805 -29.625 -28.016 1 41.59 77 ASP A O 1
ATOM 595 N N . GLU A 1 78 ? 12.836 -30.172 -28.969 1 40.44 78 GLU A N 1
ATOM 596 C CA . GLU A 1 78 ? 12.781 -31.359 -28.109 1 40.44 78 GLU A CA 1
ATOM 597 C C . GLU A 1 78 ? 13.828 -31.281 -27 1 40.44 78 GLU A C 1
ATOM 599 O O . GLU A 1 78 ? 14.977 -30.891 -27.25 1 40.44 78 GLU A O 1
ATOM 604 N N . PHE A 1 79 ? 13.438 -31.203 -25.797 1 42.72 79 PHE A N 1
ATOM 605 C CA . PHE A 1 79 ? 14.305 -31.5 -24.656 1 42.72 79 PHE A CA 1
ATOM 606 C C . PHE A 1 79 ? 15.234 -32.656 -24.969 1 42.72 79 PHE A C 1
ATOM 608 O O . PHE A 1 79 ? 14.781 -33.719 -25.422 1 42.72 79 PHE A O 1
ATOM 615 N N . ASP A 1 80 ? 16.516 -32.531 -25.25 1 44.56 80 ASP A N 1
ATOM 616 C CA . ASP A 1 80 ? 17.469 -33.625 -25.406 1 44.56 80 ASP A CA 1
ATOM 617 C C . ASP A 1 80 ? 18.125 -33.969 -24.078 1 44.56 80 ASP A C 1
ATOM 619 O O . ASP A 1 80 ? 19 -33.25 -23.594 1 44.56 80 ASP A O 1
ATOM 623 N N . PRO A 1 81 ? 17.547 -34.844 -23.25 1 46.19 81 PRO A N 1
ATOM 624 C CA . PRO A 1 81 ? 18.078 -35.219 -21.938 1 46.19 81 PRO A CA 1
ATOM 625 C C . PRO A 1 81 ? 19.578 -35.5 -21.984 1 46.19 81 PRO A C 1
ATOM 627 O O . PRO A 1 81 ? 20.219 -35.562 -20.922 1 46.19 81 PRO A O 1
ATOM 630 N N . SER A 1 82 ? 20.156 -35.75 -23.141 1 47.94 82 SER A N 1
ATOM 631 C CA . SER A 1 82 ? 21.578 -36.062 -23.234 1 47.94 82 SER A CA 1
ATOM 632 C C . SER A 1 82 ? 22.438 -34.812 -23.062 1 47.94 82 SER A C 1
ATOM 634 O O . SER A 1 82 ? 23.641 -34.938 -22.844 1 47.94 82 SER A O 1
ATOM 636 N N . ILE A 1 83 ? 21.812 -33.688 -23.281 1 47.91 83 ILE A N 1
ATOM 637 C CA . ILE A 1 83 ? 22.578 -32.469 -23.109 1 47.91 83 ILE A CA 1
ATOM 638 C C . ILE A 1 83 ? 22.5 -32 -21.656 1 47.91 83 ILE A C 1
ATOM 640 O O . ILE A 1 83 ? 21.422 -31.703 -21.141 1 47.91 83 ILE A O 1
ATOM 644 N N . PRO A 1 84 ? 23.609 -32.25 -20.875 1 45.25 84 PRO A N 1
ATOM 645 C CA . PRO A 1 84 ? 23.609 -31.828 -19.469 1 45.25 84 PRO A CA 1
ATOM 646 C C . PRO A 1 84 ? 23.297 -30.344 -19.297 1 45.25 84 PRO A C 1
ATOM 648 O O . PRO A 1 84 ? 23.828 -29.516 -20.047 1 45.25 84 PRO A O 1
ATOM 651 N N . TYR A 1 85 ? 22.141 -30.094 -18.719 1 46.56 85 TYR A N 1
ATOM 652 C CA . TYR A 1 85 ? 21.844 -28.719 -18.328 1 46.56 85 TYR A CA 1
ATOM 653 C C . TYR A 1 85 ? 22.875 -28.203 -17.328 1 46.56 85 TYR A C 1
ATOM 655 O O . TYR A 1 85 ? 23.062 -28.797 -16.266 1 46.56 85 TYR A O 1
ATOM 663 N N . ASN A 1 86 ? 23.828 -27.359 -17.781 1 44.69 86 ASN A N 1
ATOM 664 C CA . ASN A 1 86 ? 24.703 -26.688 -16.828 1 44.69 86 ASN A CA 1
ATOM 665 C C . ASN A 1 86 ? 24.094 -25.375 -16.344 1 44.69 86 ASN A C 1
ATOM 667 O O . ASN A 1 86 ? 23.797 -24.484 -17.141 1 44.69 86 ASN A O 1
ATOM 671 N N . ALA A 1 87 ? 23.484 -25.516 -15.164 1 47.03 87 ALA A N 1
ATOM 672 C CA . ALA A 1 87 ? 22.984 -24.297 -14.531 1 47.03 87 ALA A CA 1
ATOM 673 C C . ALA A 1 87 ? 23.969 -23.156 -14.688 1 47.03 87 ALA A C 1
ATOM 675 O O . ALA A 1 87 ? 25.172 -23.375 -14.773 1 47.03 87 ALA A O 1
ATOM 676 N N . PRO A 1 88 ? 23.531 -22.016 -15.031 1 44.72 88 PRO A N 1
ATOM 677 C CA . PRO A 1 88 ? 24.5 -20.906 -15.094 1 44.72 88 PRO A CA 1
ATOM 678 C C . PRO A 1 88 ? 25.531 -20.969 -13.977 1 44.72 88 PRO A C 1
ATOM 680 O O . PRO A 1 88 ? 25.234 -21.438 -12.875 1 44.72 88 PRO A O 1
ATOM 683 N N . ASN A 1 89 ? 26.859 -21.219 -14.258 1 41.03 89 ASN A N 1
ATOM 684 C CA . ASN A 1 89 ? 28.016 -21.391 -13.375 1 41.03 89 ASN A CA 1
ATOM 685 C C . ASN A 1 89 ? 27.922 -20.484 -12.148 1 41.03 89 ASN A C 1
ATOM 687 O O . ASN A 1 89 ? 27.688 -19.281 -12.281 1 41.03 89 ASN A O 1
ATOM 691 N N . THR A 1 90 ? 27.547 -21.062 -10.961 1 39.72 90 THR A N 1
ATOM 692 C CA . THR A 1 90 ? 28.094 -20.359 -9.805 1 39.72 90 THR A CA 1
ATOM 693 C C . THR A 1 90 ? 29.562 -20.031 -10.023 1 39.72 90 THR A C 1
ATOM 695 O O . THR A 1 90 ? 30.219 -20.594 -10.898 1 39.72 90 THR A O 1
ATOM 698 N N . SER A 1 91 ? 30.453 -19.875 -8.852 1 34.97 91 SER A N 1
ATOM 699 C CA . SER A 1 91 ? 31.875 -19.516 -8.938 1 34.97 91 SER A CA 1
ATOM 700 C C . SER A 1 91 ? 32.625 -20.453 -9.867 1 34.97 91 SER A C 1
ATOM 702 O O . SER A 1 91 ? 32.062 -21.422 -10.383 1 34.97 91 SER A O 1
ATOM 704 N N . ASN A 1 92 ? 33.844 -20.875 -9.211 1 34.03 92 ASN A N 1
ATOM 705 C CA . ASN A 1 92 ? 35.312 -21.062 -9.25 1 34.03 92 ASN A CA 1
ATOM 706 C C . ASN A 1 92 ? 35.688 -22.5 -9.633 1 34.03 92 ASN A C 1
ATOM 708 O O . ASN A 1 92 ? 36.75 -22.984 -9.289 1 34.03 92 ASN A O 1
ATOM 712 N N . GLN A 1 93 ? 34.781 -23.453 -9.672 1 32.91 93 GLN A N 1
ATOM 713 C CA . GLN A 1 93 ? 35.719 -24.594 -9.688 1 32.91 93 GLN A CA 1
ATOM 714 C C . GLN A 1 93 ? 36.594 -24.578 -10.938 1 32.91 93 GLN A C 1
ATOM 716 O O . GLN A 1 93 ? 36.094 -24.438 -12.055 1 32.91 93 GLN A O 1
ATOM 721 N N . PRO A 1 94 ? 37.906 -24.266 -10.633 1 33.97 94 PRO A N 1
ATOM 722 C CA . PRO A 1 94 ? 38.938 -24.438 -11.656 1 33.97 94 PRO A CA 1
ATOM 723 C C . PRO A 1 94 ? 38.781 -25.719 -12.453 1 33.97 94 PRO A C 1
ATOM 725 O O . PRO A 1 94 ? 38.875 -26.812 -11.891 1 33.97 94 PRO A O 1
ATOM 728 N N . GLN A 1 95 ? 37.781 -26 -13.086 1 32.91 95 GLN A N 1
ATOM 729 C CA . GLN A 1 95 ? 38.031 -27.234 -13.836 1 32.91 95 GLN A CA 1
ATOM 730 C C . GLN A 1 95 ? 39.406 -27.25 -14.445 1 32.91 95 GLN A C 1
ATOM 732 O O . GLN A 1 95 ? 39.906 -26.203 -14.891 1 32.91 95 GLN A O 1
ATOM 737 N N . SER A 1 96 ? 40.25 -28.281 -14.055 1 34.69 96 SER A N 1
ATOM 738 C CA . SER A 1 96 ? 41.562 -28.547 -14.641 1 34.69 96 SER A CA 1
ATOM 739 C C . SER A 1 96 ? 41.562 -28.188 -16.125 1 34.69 96 SER A C 1
ATOM 741 O O . SER A 1 96 ? 42.469 -27.453 -16.578 1 34.69 96 SER A O 1
ATOM 743 N N . ALA A 1 97 ? 41.5 -29.406 -16.906 1 36.12 97 ALA A N 1
ATOM 744 C CA . ALA A 1 97 ? 42.219 -29.5 -18.172 1 36.12 97 ALA A CA 1
ATOM 745 C C . ALA A 1 97 ? 41.656 -28.516 -19.188 1 36.12 97 ALA A C 1
ATOM 747 O O . ALA A 1 97 ? 40.469 -28.266 -19.234 1 36.12 97 ALA A O 1
ATOM 748 N N . PRO A 1 98 ? 42.469 -27.641 -19.844 1 36.44 98 PRO A N 1
ATOM 749 C CA . PRO A 1 98 ? 42.281 -26.75 -21 1 36.44 98 PRO A CA 1
ATOM 750 C C . PRO A 1 98 ? 41.375 -27.328 -22.047 1 36.44 98 PRO A C 1
ATOM 752 O O . PRO A 1 98 ? 41.438 -26.969 -23.219 1 36.44 98 PRO A O 1
ATOM 755 N N . SER A 1 99 ? 40.844 -28.531 -21.969 1 37.38 99 SER A N 1
ATOM 756 C CA . SER A 1 99 ? 40.281 -28.812 -23.281 1 37.38 99 SER A CA 1
ATOM 757 C C . SER A 1 99 ? 39.375 -27.672 -23.734 1 37.38 99 SER A C 1
ATOM 759 O O . SER A 1 99 ? 38.781 -26.953 -22.922 1 37.38 99 SER A O 1
ATOM 761 N N . SER A 1 100 ? 39.438 -27.141 -24.969 1 40.44 100 SER A N 1
ATOM 762 C CA . SER A 1 100 ? 39.031 -25.953 -25.734 1 40.44 100 SER A CA 1
ATOM 763 C C . SER A 1 100 ? 37.625 -25.516 -25.375 1 40.44 100 SER A C 1
ATOM 765 O O . SER A 1 100 ? 37.219 -24.375 -25.641 1 40.44 100 SER A O 1
ATOM 767 N N . SER A 1 101 ? 36.562 -26.453 -25.391 1 41.84 101 SER A N 1
ATOM 768 C CA . SER A 1 101 ? 35.188 -25.984 -25.562 1 41.84 101 SER A CA 1
ATOM 769 C C . SER A 1 101 ? 34.625 -25.438 -24.266 1 41.84 101 SER A C 1
ATOM 771 O O . SER A 1 101 ? 34.594 -26.125 -23.25 1 41.84 101 SER A O 1
ATOM 773 N N . THR A 1 102 ? 34.812 -24.188 -23.891 1 46.97 102 THR A N 1
ATOM 774 C CA . THR A 1 102 ? 34.156 -23.469 -22.812 1 46.97 102 THR A CA 1
ATOM 775 C C . THR A 1 102 ? 32.75 -23.984 -22.578 1 46.97 102 THR A C 1
ATOM 777 O O . THR A 1 102 ? 31.938 -24.016 -23.516 1 46.97 102 THR A O 1
ATOM 780 N N . PRO A 1 103 ? 32.5 -24.797 -21.578 1 53.09 103 PRO A N 1
ATOM 781 C CA . PRO A 1 103 ? 31.156 -25.297 -21.359 1 53.09 103 PRO A CA 1
ATOM 782 C C . PRO A 1 103 ? 30.094 -24.219 -21.547 1 53.09 103 PRO A C 1
ATOM 784 O O . PRO A 1 103 ? 30.234 -23.109 -21.047 1 53.09 103 PRO A O 1
ATOM 787 N N . VAL A 1 104 ? 29.359 -24.328 -22.656 1 58.16 104 VAL A N 1
ATOM 788 C CA . VAL A 1 104 ? 28.281 -23.391 -22.984 1 58.16 104 VAL A CA 1
ATOM 789 C C . VAL A 1 104 ? 27.297 -23.297 -21.828 1 58.16 104 VAL A C 1
ATOM 791 O O . VAL A 1 104 ? 26.844 -24.328 -21.312 1 58.16 104 VAL A O 1
ATOM 794 N N . THR A 1 105 ? 27.219 -22.234 -21.125 1 71.12 105 THR A N 1
ATOM 795 C CA . THR A 1 105 ? 26.312 -21.938 -20.031 1 71.12 105 THR A CA 1
ATOM 796 C C . THR A 1 105 ? 24.969 -21.438 -20.562 1 71.12 105 THR A C 1
ATOM 798 O O . THR A 1 105 ? 24.906 -20.75 -21.594 1 71.12 105 THR A O 1
ATOM 801 N N . GLU A 1 106 ? 23.891 -21.984 -20.016 1 78.5 106 GLU A N 1
ATOM 802 C CA . GLU A 1 106 ? 22.547 -21.562 -20.406 1 78.5 106 GLU A CA 1
ATOM 803 C C . GLU A 1 106 ? 22.328 -20.078 -20.094 1 78.5 106 GLU A C 1
ATOM 805 O O . GLU A 1 106 ? 23.047 -19.5 -19.281 1 78.5 106 GLU A O 1
ATOM 810 N N . PHE A 1 107 ? 21.297 -19.578 -20.797 1 82.69 107 PHE A N 1
ATOM 811 C CA . PHE A 1 107 ? 20.891 -18.219 -20.5 1 82.69 107 PHE A CA 1
ATOM 812 C C . PHE A 1 107 ? 20.469 -18.078 -19.047 1 82.69 107 PHE A C 1
ATOM 814 O O . PHE A 1 107 ? 19.844 -19 -18.484 1 82.69 107 PHE A O 1
ATOM 821 N N . ASP A 1 108 ? 20.812 -17.031 -18.453 1 85.75 108 ASP A N 1
ATOM 822 C CA . ASP A 1 108 ? 20.172 -16.672 -17.188 1 85.75 108 ASP A CA 1
ATOM 823 C C . ASP A 1 108 ? 18.781 -16.078 -17.422 1 85.75 108 ASP A C 1
ATOM 825 O O . ASP A 1 108 ? 18.578 -14.867 -17.328 1 85.75 108 ASP A O 1
ATOM 829 N N . TYR A 1 109 ? 17.859 -16.938 -17.688 1 89.31 109 TYR A N 1
ATOM 830 C CA . TYR A 1 109 ? 16.531 -16.531 -18.125 1 89.31 109 TYR A CA 1
ATOM 831 C C . TYR A 1 109 ? 15.906 -15.539 -17.156 1 89.31 109 TYR A C 1
ATOM 833 O O . TYR A 1 109 ? 15.32 -14.531 -17.562 1 89.31 109 TYR A O 1
ATOM 841 N N . ALA A 1 110 ? 16 -15.836 -15.859 1 90.12 110 ALA A N 1
ATOM 842 C CA . ALA A 1 110 ? 15.383 -14.984 -14.844 1 90.12 110 ALA A CA 1
ATOM 843 C C . ALA A 1 110 ? 15.969 -13.578 -14.875 1 90.12 110 ALA A C 1
ATOM 845 O O . ALA A 1 110 ? 15.227 -12.594 -14.867 1 90.12 110 ALA A O 1
ATOM 846 N N . SER A 1 111 ? 17.25 -13.484 -14.93 1 90.75 111 SER A N 1
ATOM 847 C CA . SER A 1 111 ? 17.906 -12.188 -14.938 1 90.75 111 SER A CA 1
ATOM 848 C C . SER A 1 111 ? 17.531 -11.383 -16.172 1 90.75 111 SER A C 1
ATOM 850 O O . SER A 1 111 ? 17.203 -10.195 -16.078 1 90.75 111 SER A O 1
ATOM 852 N N . VAL A 1 112 ? 17.609 -12.023 -17.297 1 92.56 112 VAL A N 1
ATOM 853 C CA . VAL A 1 112 ? 17.359 -11.359 -18.578 1 92.56 112 VAL A CA 1
ATOM 854 C C . VAL A 1 112 ? 15.914 -10.859 -18.625 1 92.56 112 VAL A C 1
ATOM 856 O O . VAL A 1 112 ? 15.656 -9.727 -19.031 1 92.56 112 VAL A O 1
ATOM 859 N N . LEU A 1 113 ? 14.984 -11.609 -18.172 1 95.25 113 LEU A N 1
ATOM 860 C CA . LEU A 1 113 ? 13.578 -11.25 -18.219 1 95.25 113 LEU A CA 1
ATOM 861 C C . LEU A 1 113 ? 13.242 -10.211 -17.156 1 95.25 113 LEU A C 1
ATOM 863 O O . LEU A 1 113 ? 12.508 -9.258 -17.422 1 95.25 113 LEU A O 1
ATOM 867 N N . ASN A 1 114 ? 13.75 -10.367 -15.969 1 94.88 114 ASN A N 1
ATOM 868 C CA . ASN A 1 114 ? 13.43 -9.477 -14.859 1 94.88 114 ASN A CA 1
ATOM 869 C C . ASN A 1 114 ? 13.938 -8.062 -15.109 1 94.88 114 ASN A C 1
ATOM 871 O O . ASN A 1 114 ? 13.43 -7.102 -14.523 1 94.88 114 ASN A O 1
ATOM 875 N N . LYS A 1 115 ? 14.859 -7.898 -15.969 1 93.75 115 LYS A N 1
ATOM 876 C CA . LYS A 1 115 ? 15.383 -6.578 -16.312 1 93.75 115 LYS A CA 1
ATOM 877 C C . LYS A 1 115 ? 14.367 -5.781 -17.125 1 93.75 115 LYS A C 1
ATOM 879 O O . LYS A 1 115 ? 14.359 -4.551 -17.094 1 93.75 115 LYS A O 1
ATOM 884 N N . VAL A 1 116 ? 13.531 -6.453 -17.844 1 95.62 116 VAL A N 1
ATOM 885 C CA . VAL A 1 116 ? 12.656 -5.734 -18.766 1 95.62 116 VAL A CA 1
ATOM 886 C C . VAL A 1 116 ? 11.203 -5.879 -18.328 1 95.62 116 VAL A C 1
ATOM 888 O O . VAL A 1 116 ? 10.32 -5.191 -18.844 1 95.62 116 VAL A O 1
ATOM 891 N N . LEU A 1 117 ? 10.93 -6.738 -17.391 1 95.44 117 LEU A N 1
ATOM 892 C CA . LEU A 1 117 ? 9.586 -6.887 -16.859 1 95.44 117 LEU A CA 1
ATOM 893 C C . LEU A 1 117 ? 9.234 -5.723 -15.93 1 95.44 117 LEU A C 1
ATOM 895 O O . LEU A 1 117 ? 10.109 -5.152 -15.281 1 95.44 117 LEU A O 1
ATOM 899 N N . PRO A 1 118 ? 7.941 -5.332 -15.891 1 93.56 118 PRO A N 1
ATOM 900 C CA . PRO A 1 118 ? 7.555 -4.363 -14.867 1 93.56 118 PRO A CA 1
ATOM 901 C C . PRO A 1 118 ? 7.859 -4.848 -13.453 1 93.56 118 PRO A C 1
ATOM 903 O O . PRO A 1 118 ? 7.922 -6.059 -13.211 1 93.56 118 PRO A O 1
ATOM 906 N N . PRO A 1 119 ? 8.016 -3.918 -12.492 1 90.56 119 PRO A N 1
ATOM 907 C CA . PRO A 1 119 ? 8.422 -4.293 -11.141 1 90.56 119 PRO A CA 1
ATOM 908 C C . PRO A 1 119 ? 7.406 -5.191 -10.438 1 90.56 119 PRO A C 1
ATOM 910 O O . PRO A 1 119 ? 7.734 -5.848 -9.445 1 90.56 119 PRO A O 1
ATOM 913 N N . THR A 1 120 ? 6.23 -5.258 -10.922 1 91.19 120 THR A N 1
ATOM 914 C CA . THR A 1 120 ? 5.184 -6.027 -10.266 1 91.19 120 THR A CA 1
ATOM 915 C C . THR A 1 120 ? 5.188 -7.477 -10.742 1 91.19 120 THR A C 1
ATOM 917 O O . THR A 1 120 ? 4.453 -8.312 -10.211 1 91.19 120 THR A O 1
ATOM 920 N N . ILE A 1 121 ? 5.941 -7.832 -11.742 1 94.88 121 ILE A N 1
ATOM 921 C CA . ILE A 1 121 ? 6.062 -9.188 -12.266 1 94.88 121 ILE A CA 1
ATOM 922 C C . ILE A 1 121 ? 7.516 -9.641 -12.188 1 94.88 121 ILE A C 1
ATOM 924 O O . ILE A 1 121 ? 8.422 -8.938 -12.633 1 94.88 121 ILE A O 1
ATOM 928 N N . ARG A 1 122 ? 7.738 -10.805 -11.609 1 93.81 122 ARG A N 1
ATOM 929 C CA . ARG A 1 122 ? 9.086 -11.336 -11.469 1 93.81 122 ARG A CA 1
ATOM 930 C C . ARG A 1 122 ? 9.133 -12.82 -11.82 1 93.81 122 ARG A C 1
ATOM 932 O O . ARG A 1 122 ? 8.227 -13.578 -11.461 1 93.81 122 ARG A O 1
ATOM 939 N N . ILE A 1 123 ? 10.203 -13.125 -12.516 1 92.75 123 ILE A N 1
ATOM 940 C CA . ILE A 1 123 ? 10.555 -14.531 -12.664 1 92.75 123 ILE A CA 1
ATOM 941 C C . ILE A 1 123 ? 11.344 -15 -11.438 1 92.75 123 ILE A C 1
ATOM 943 O O . ILE A 1 123 ? 12.391 -14.438 -11.125 1 92.75 123 ILE A O 1
ATOM 947 N N . THR A 1 124 ? 10.82 -16.016 -10.789 1 89.19 124 THR A N 1
ATOM 948 C CA . THR A 1 124 ? 11.43 -16.422 -9.531 1 89.19 124 THR A CA 1
ATOM 949 C C . THR A 1 124 ? 12.164 -17.734 -9.68 1 89.19 124 THR A C 1
ATOM 951 O O . THR A 1 124 ? 12.875 -18.172 -8.773 1 89.19 124 THR A O 1
ATOM 954 N N . GLY A 1 125 ? 11.977 -18.344 -10.797 1 84.81 125 GLY A N 1
ATOM 955 C CA . GLY A 1 125 ? 12.648 -19.609 -11.062 1 84.81 125 GLY A CA 1
ATOM 956 C C . GLY A 1 125 ? 12.312 -20.172 -12.43 1 84.81 125 GLY A C 1
ATOM 957 O O . GLY A 1 125 ? 11.383 -19.719 -13.094 1 84.81 125 GLY A O 1
ATOM 958 N N . TRP A 1 126 ? 13.18 -21.141 -12.867 1 84.19 126 TRP A N 1
ATOM 959 C CA . TRP A 1 126 ? 12.93 -21.875 -14.094 1 84.19 126 TRP A CA 1
ATOM 960 C C . TRP A 1 126 ? 13.656 -23.219 -14.07 1 84.19 126 TRP A C 1
ATOM 962 O O . TRP A 1 126 ? 14.602 -23.406 -13.305 1 84.19 126 TRP A O 1
ATOM 972 N N . CYS A 1 127 ? 13.133 -24.188 -14.836 1 78.56 127 CYS A N 1
ATOM 973 C CA . CYS A 1 127 ? 13.781 -25.484 -14.992 1 78.56 127 CYS A CA 1
ATOM 974 C C . CYS A 1 127 ? 13.445 -26.094 -16.344 1 78.56 127 CYS A C 1
ATOM 976 O O . CYS A 1 127 ? 12.359 -25.875 -16.875 1 78.56 127 CYS A O 1
ATOM 978 N N . PRO A 1 128 ? 14.508 -26.75 -16.891 1 77.25 128 PRO A N 1
ATOM 979 C CA . PRO A 1 128 ? 14.164 -27.5 -18.109 1 77.25 128 PRO A CA 1
ATOM 980 C C . PRO A 1 128 ? 13.172 -28.625 -17.844 1 77.25 128 PRO A C 1
ATOM 982 O O . PRO A 1 128 ? 13.234 -29.266 -16.781 1 77.25 128 PRO A O 1
ATOM 985 N N . VAL A 1 129 ? 12.305 -28.797 -18.766 1 76.25 129 VAL A N 1
ATOM 986 C CA . VAL A 1 129 ? 11.305 -29.844 -18.594 1 76.25 129 VAL A CA 1
ATOM 987 C C . VAL A 1 129 ? 11.211 -30.672 -19.875 1 76.25 129 VAL A C 1
ATOM 989 O O . VAL A 1 129 ? 11.719 -30.266 -20.922 1 76.25 129 VAL A O 1
ATOM 992 N N . ASP A 1 130 ? 10.562 -31.766 -19.656 1 72 130 ASP A N 1
ATOM 993 C CA . ASP A 1 130 ? 10.336 -32.656 -20.812 1 72 130 ASP A CA 1
ATOM 994 C C . ASP A 1 130 ? 9.383 -31.984 -21.812 1 72 130 ASP A C 1
ATOM 996 O O . ASP A 1 130 ? 8.531 -31.188 -21.438 1 72 130 ASP A O 1
ATOM 1000 N N . ARG A 1 131 ? 9.445 -32.375 -23.078 1 72.5 131 ARG A N 1
ATOM 1001 C CA . ARG A 1 131 ? 8.617 -31.828 -24.156 1 72.5 131 ARG A CA 1
ATOM 1002 C C . ARG A 1 131 ? 7.137 -32.094 -23.891 1 72.5 131 ARG A C 1
ATOM 1004 O O . ARG A 1 131 ? 6.277 -31.328 -24.328 1 72.5 131 ARG A O 1
ATOM 1011 N N . SER A 1 132 ? 6.988 -33.125 -23.234 1 71.5 132 SER A N 1
ATOM 1012 C CA . SER A 1 132 ? 5.605 -33.5 -22.969 1 71.5 132 SER A CA 1
ATOM 1013 C C . SER A 1 132 ? 5.039 -32.75 -21.781 1 71.5 132 SER A C 1
ATOM 1015 O O . SER A 1 132 ? 3.84 -32.812 -21.5 1 71.5 132 SER A O 1
ATOM 1017 N N . PHE A 1 133 ? 5.918 -32 -21.156 1 76.56 133 PHE A N 1
ATOM 1018 C CA . PHE A 1 133 ? 5.48 -31.281 -19.969 1 76.56 133 PHE A CA 1
ATOM 1019 C C . PHE A 1 133 ? 4.512 -30.172 -20.344 1 76.56 133 PHE A C 1
ATOM 1021 O O . PHE A 1 133 ? 4.723 -29.453 -21.312 1 76.56 133 PHE A O 1
ATOM 1028 N N . SER A 1 134 ? 3.418 -30.094 -19.578 1 76.44 134 SER A N 1
ATOM 1029 C CA . SER A 1 134 ? 2.443 -29 -19.688 1 76.44 134 SER A CA 1
ATOM 1030 C C . SER A 1 134 ? 2.188 -28.359 -18.328 1 76.44 134 SER A C 1
ATOM 1032 O O . SER A 1 134 ? 1.8 -29.031 -17.375 1 76.44 134 SER A O 1
ATOM 1034 N N . ALA A 1 135 ? 2.436 -27.062 -18.281 1 81.81 135 ALA A N 1
ATOM 1035 C CA . ALA A 1 135 ? 2.133 -26.375 -17.031 1 81.81 135 ALA A CA 1
ATOM 1036 C C . ALA A 1 135 ? 0.65 -26.484 -16.688 1 81.81 135 ALA A C 1
ATOM 1038 O O . ALA A 1 135 ? 0.271 -26.406 -15.516 1 81.81 135 ALA A O 1
ATOM 1039 N N . ARG A 1 136 ? -0.095 -26.609 -17.688 1 75.5 136 ARG A N 1
ATOM 1040 C CA . ARG A 1 136 ? -1.538 -26.672 -17.484 1 75.5 136 ARG A CA 1
ATOM 1041 C C . ARG A 1 136 ? -1.963 -28.078 -17.047 1 75.5 136 ARG A C 1
ATOM 1043 O O . ARG A 1 136 ? -2.777 -28.219 -16.125 1 75.5 136 ARG A O 1
ATOM 1050 N N . TYR A 1 137 ? -1.209 -29.047 -17.688 1 66.81 137 TYR A N 1
ATOM 1051 C CA . TYR A 1 137 ? -1.743 -30.406 -17.547 1 66.81 137 TYR A CA 1
ATOM 1052 C C . TYR A 1 137 ? -0.806 -31.281 -16.719 1 66.81 137 TYR A C 1
ATOM 1054 O O . TYR A 1 137 ? -1.221 -32.312 -16.172 1 66.81 137 TYR A O 1
ATOM 1062 N N . SER A 1 138 ? 0.62 -30.984 -16.828 1 59.97 138 SER A N 1
ATOM 1063 C CA . SER A 1 138 ? 1.6 -31.859 -16.188 1 59.97 138 SER A CA 1
ATOM 1064 C C . SER A 1 138 ? 1.604 -31.672 -14.68 1 59.97 138 SER A C 1
ATOM 1066 O O . SER A 1 138 ? 1.766 -30.547 -14.188 1 59.97 138 SER A O 1
ATOM 1068 N N . CYS A 1 139 ? 0.902 -32.094 -13.883 1 49.16 139 CYS A N 1
ATOM 1069 C CA . CYS A 1 139 ? 1.075 -32.156 -12.438 1 49.16 139 CYS A CA 1
ATOM 1070 C C . CYS A 1 139 ? 1.931 -33.344 -12.055 1 49.16 139 CYS A C 1
ATOM 1072 O O . CYS A 1 139 ? 2.113 -34.281 -12.852 1 49.16 139 CYS A O 1
ATOM 1074 N N . CYS A 1 140 ? 2.625 -33.375 -10.664 1 41 140 CYS A N 1
ATOM 1075 C CA . CYS A 1 140 ? 3.809 -34.062 -10.164 1 41 140 CYS A CA 1
ATOM 1076 C C . CYS A 1 140 ? 3.805 -35.531 -10.57 1 41 140 CYS A C 1
ATOM 1078 O O . CYS A 1 140 ? 4.832 -36.219 -10.484 1 41 140 CYS A O 1
ATOM 1080 N N . GLY A 1 141 ? 2.682 -36.344 -10.281 1 35.09 141 GLY A N 1
ATOM 1081 C CA . GLY A 1 141 ? 2.898 -37.688 -9.836 1 35.09 141 GLY A CA 1
ATOM 1082 C C . GLY A 1 141 ? 3.262 -38.656 -10.969 1 35.09 141 GLY A C 1
ATOM 1083 O O . GLY A 1 141 ? 3.262 -38.25 -12.133 1 35.09 141 GLY A O 1
ATOM 1084 N N . GLU A 1 142 ? 3.902 -39.812 -10.547 1 36.06 142 GLU A N 1
ATOM 1085 C CA . GLU A 1 142 ? 4.391 -40.938 -11.328 1 36.06 142 GLU A CA 1
ATOM 1086 C C . GLU A 1 142 ? 3.375 -41.375 -12.391 1 36.06 142 GLU A C 1
ATOM 1088 O O . GLU A 1 142 ? 3.717 -42.094 -13.336 1 36.06 142 GLU A O 1
ATOM 1093 N N . ASP A 1 143 ? 2.17 -41.594 -11.812 1 34.22 143 ASP A N 1
ATOM 1094 C CA . ASP A 1 143 ? 1.204 -42.375 -12.602 1 34.22 143 ASP A CA 1
ATOM 1095 C C . ASP A 1 143 ? 0.629 -41.531 -13.734 1 34.22 143 ASP A C 1
ATOM 1097 O O . ASP A 1 143 ? 0.199 -40.375 -13.516 1 34.22 143 ASP A O 1
ATOM 1101 N N . TRP A 1 144 ? 0.904 -41.844 -14.938 1 36.72 144 TRP A N 1
ATOM 1102 C CA . TRP A 1 144 ? 0.626 -41.281 -16.266 1 36.72 144 TRP A CA 1
ATOM 1103 C C . TRP A 1 144 ? -0.768 -40.656 -16.312 1 36.72 144 TRP A C 1
ATOM 1105 O O . TRP A 1 144 ? -1.041 -39.781 -17.141 1 36.72 144 TRP A O 1
ATOM 1115 N N . ALA A 1 145 ? -1.763 -41.406 -15.867 1 37.59 145 ALA A N 1
ATOM 1116 C CA . ALA A 1 145 ? -3.168 -41.062 -16.094 1 37.59 145 ALA A CA 1
ATOM 1117 C C . ALA A 1 145 ? -3.52 -39.75 -15.43 1 37.59 145 ALA A C 1
ATOM 1119 O O . ALA A 1 145 ? -4.566 -39.156 -15.727 1 37.59 145 ALA A O 1
ATOM 1120 N N . ALA A 1 146 ? -2.936 -39.375 -14.422 1 38.69 146 ALA A N 1
ATOM 1121 C CA . ALA A 1 146 ? -3.447 -38.312 -13.57 1 38.69 146 ALA A CA 1
ATOM 1122 C C . ALA A 1 146 ? -2.742 -37 -13.859 1 38.69 146 ALA A C 1
ATOM 1124 O O . ALA A 1 146 ? -1.728 -36.688 -13.234 1 38.69 146 ALA A O 1
ATOM 1125 N N . ASN A 1 147 ? -2.664 -36.562 -15.156 1 38.88 147 ASN A N 1
ATOM 1126 C CA . ASN A 1 147 ? -2.023 -35.375 -15.695 1 38.88 147 ASN A CA 1
ATOM 1127 C C . ASN A 1 147 ? -2.434 -34.094 -14.93 1 38.88 147 ASN A C 1
ATOM 1129 O O . ASN A 1 147 ? -2.41 -33 -15.484 1 38.88 147 ASN A O 1
ATOM 1133 N N . LEU A 1 148 ? -3.254 -34 -14.055 1 44.59 148 LEU A N 1
ATOM 1134 C CA . LEU A 1 148 ? -3.674 -32.719 -13.547 1 44.59 148 LEU A CA 1
ATOM 1135 C C . LEU A 1 148 ? -2.684 -32.188 -12.508 1 44.59 148 LEU A C 1
ATOM 1137 O O . LEU A 1 148 ? -1.957 -32.969 -11.891 1 44.59 148 LEU A O 1
ATOM 1141 N N . SER A 1 149 ? -2.145 -30.938 -12.695 1 52.34 149 SER A N 1
ATOM 1142 C CA . SER A 1 149 ? -1.537 -30.266 -11.547 1 52.34 149 SER A CA 1
ATOM 1143 C C . SER A 1 149 ? -2.033 -30.859 -10.242 1 52.34 149 SER A C 1
ATOM 1145 O O . SER A 1 149 ? -3.188 -31.281 -10.141 1 52.34 149 SER A O 1
ATOM 1147 N N . ALA A 1 150 ? -0.964 -31.375 -9.344 1 57.69 150 ALA A N 1
ATOM 1148 C CA . ALA A 1 150 ? -1.376 -31.984 -8.078 1 57.69 150 ALA A CA 1
ATOM 1149 C C . ALA A 1 150 ? -2.398 -31.094 -7.363 1 57.69 150 ALA A C 1
ATOM 1151 O O . ALA A 1 150 ? -3.34 -31.609 -6.75 1 57.69 150 ALA A O 1
ATOM 1152 N N . GLY A 1 151 ? -2.277 -29.891 -7.578 1 78 151 GLY A N 1
ATOM 1153 C CA . GLY A 1 151 ? -3.189 -29 -6.867 1 78 151 GLY A CA 1
ATOM 1154 C C . GLY A 1 151 ? -2.695 -27.578 -6.781 1 78 151 GLY A C 1
ATOM 1155 O O . GLY A 1 151 ? -1.617 -27.25 -7.289 1 78 151 GLY A O 1
ATOM 1156 N N . ARG A 1 152 ? -3.568 -26.766 -6.469 1 88.19 152 ARG A N 1
ATOM 1157 C CA . ARG A 1 152 ? -3.273 -25.359 -6.254 1 88.19 152 ARG A CA 1
ATOM 1158 C C . ARG A 1 152 ? -3.566 -24.938 -4.812 1 88.19 152 ARG A C 1
ATOM 1160 O O . ARG A 1 152 ? -4.48 -25.484 -4.184 1 88.19 152 ARG A O 1
ATOM 1167 N N . VAL A 1 153 ? -2.73 -24.109 -4.359 1 91.38 153 VAL A N 1
ATOM 1168 C CA . VAL A 1 153 ? -2.926 -23.516 -3.039 1 91.38 153 VAL A CA 1
ATOM 1169 C C . VAL A 1 153 ? -3.303 -22.047 -3.178 1 91.38 153 VAL A C 1
ATOM 1171 O O . VAL A 1 153 ? -2.578 -21.266 -3.807 1 91.38 153 VAL A O 1
ATOM 1174 N N . TYR A 1 154 ? -4.469 -21.703 -2.674 1 95.25 154 TYR A N 1
ATOM 1175 C CA . TYR A 1 154 ? -4.891 -20.312 -2.627 1 95.25 154 TYR A CA 1
ATOM 1176 C C . TYR A 1 154 ? -4.91 -19.797 -1.193 1 95.25 154 TYR A C 1
ATOM 1178 O O . TYR A 1 154 ? -5.203 -20.547 -0.26 1 95.25 154 TYR A O 1
ATOM 1186 N N . ARG A 1 155 ? -4.59 -18.516 -1.038 1 97.12 155 ARG A N 1
ATOM 1187 C CA . ARG A 1 155 ? -4.758 -17.828 0.23 1 97.12 155 ARG A CA 1
ATOM 1188 C C . ARG A 1 155 ? -5.559 -16.531 0.043 1 97.12 155 ARG A C 1
ATOM 1190 O O . ARG A 1 155 ? -5.281 -15.758 -0.87 1 97.12 155 ARG A O 1
ATOM 1197 N N . TYR A 1 156 ? -6.555 -16.375 0.811 1 98.56 156 TYR A N 1
ATOM 1198 C CA . TYR A 1 156 ? -7.273 -15.109 0.896 1 98.56 156 TYR A CA 1
ATOM 1199 C C . TYR A 1 156 ? -6.961 -14.391 2.203 1 98.56 156 TYR A C 1
ATOM 1201 O O . TYR A 1 156 ? -7.375 -14.836 3.277 1 98.56 156 TYR A O 1
ATOM 1209 N N . TYR A 1 157 ? -6.297 -13.25 2.111 1 98.44 157 TYR A N 1
ATOM 1210 C CA . TYR A 1 157 ? -5.867 -12.5 3.287 1 98.44 157 TYR A CA 1
ATOM 1211 C C . TYR A 1 157 ? -6.965 -11.555 3.764 1 98.44 157 TYR A C 1
ATOM 1213 O O . TYR A 1 157 ? -7.703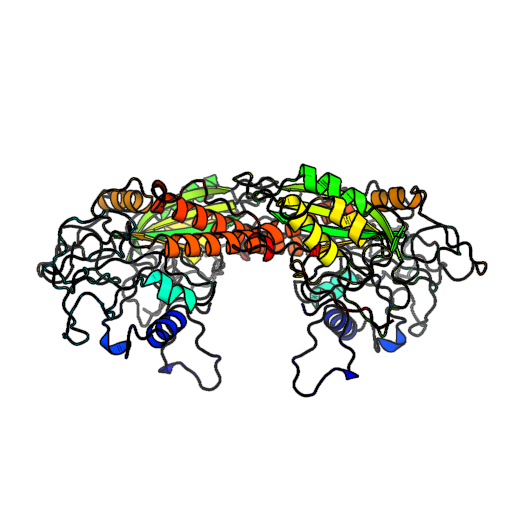 -10.992 2.951 1 98.44 157 TYR A O 1
ATOM 1221 N N . PHE A 1 158 ? -7.066 -11.414 5.09 1 98.12 158 PHE A N 1
ATOM 1222 C CA . PHE A 1 158 ? -8.055 -10.508 5.656 1 98.12 158 PHE A CA 1
ATOM 1223 C C . PHE A 1 158 ? -7.633 -10.039 7.043 1 98.12 158 PHE A C 1
ATOM 1225 O O . PHE A 1 158 ? -6.738 -10.617 7.652 1 98.12 158 PHE A O 1
ATOM 1232 N N . LEU A 1 159 ? -8.156 -8.938 7.473 1 97.31 159 LEU A N 1
ATOM 1233 C CA . LEU A 1 159 ? -7.977 -8.492 8.852 1 97.31 159 LEU A CA 1
ATOM 1234 C C . LEU A 1 159 ? -8.953 -9.203 9.781 1 97.31 159 LEU A C 1
ATOM 1236 O O . LEU A 1 159 ? -10.117 -9.414 9.43 1 97.31 159 LEU A O 1
ATOM 1240 N N . ARG A 1 160 ? -8.57 -9.523 10.938 1 96.88 160 ARG A N 1
ATOM 1241 C CA . ARG A 1 160 ? -9.391 -10.25 11.898 1 96.88 160 ARG A CA 1
ATOM 1242 C C . ARG A 1 160 ? -10.703 -9.516 12.164 1 96.88 160 ARG A C 1
ATOM 1244 O O . ARG A 1 160 ? -11.773 -10.125 12.156 1 96.88 160 ARG A O 1
ATOM 1251 N N . ARG A 1 161 ? -10.531 -8.18 12.367 1 95.25 161 ARG A N 1
ATOM 1252 C CA . ARG A 1 161 ? -11.711 -7.387 12.711 1 95.25 161 ARG A CA 1
ATOM 1253 C C . ARG A 1 161 ? -12.516 -8.07 13.812 1 95.25 161 ARG A C 1
ATOM 1255 O O . ARG A 1 161 ? -11.969 -8.453 14.852 1 95.25 161 ARG A O 1
ATOM 1262 N N . ASN A 1 162 ? -13.867 -8.102 13.711 1 93.25 162 ASN A N 1
ATOM 1263 C CA . ASN A 1 162 ? -14.695 -8.766 14.711 1 93.25 162 ASN A CA 1
ATOM 1264 C C . ASN A 1 162 ? -15.18 -10.133 14.227 1 93.25 162 ASN A C 1
ATOM 1266 O O . ASN A 1 162 ? -16.156 -10.672 14.75 1 93.25 162 ASN A O 1
ATOM 1270 N N . TYR A 1 163 ? -14.539 -10.703 13.258 1 96.31 163 TYR A N 1
ATOM 1271 C CA . TYR A 1 163 ? -14.906 -12.023 12.75 1 96.31 163 TYR A CA 1
ATOM 1272 C C . TYR A 1 163 ? -14.688 -13.094 13.812 1 96.31 163 TYR A C 1
ATOM 1274 O O . TYR A 1 163 ? -13.703 -13.055 14.547 1 96.31 163 TYR A O 1
ATOM 1282 N N . ASP A 1 164 ? -15.578 -14.023 13.898 1 97.75 164 ASP A N 1
ATOM 1283 C CA . ASP A 1 164 ? -15.375 -15.234 14.688 1 97.75 164 ASP A CA 1
ATOM 1284 C C . ASP A 1 164 ? -14.484 -16.234 13.945 1 97.75 164 ASP A C 1
ATOM 1286 O O . ASP A 1 164 ? -14.977 -17.031 13.148 1 97.75 164 ASP A O 1
ATOM 1290 N N . VAL A 1 165 ? -13.219 -16.234 14.281 1 97.81 165 VAL A N 1
ATOM 1291 C CA . VAL A 1 165 ? -12.211 -16.969 13.539 1 97.81 165 VAL A CA 1
ATOM 1292 C C . VAL A 1 165 ? -12.43 -18.469 13.711 1 97.81 165 VAL A C 1
ATOM 1294 O O . VAL A 1 165 ? -12.219 -19.25 12.781 1 97.81 165 VAL A O 1
ATOM 1297 N N . GLU A 1 166 ? -12.82 -18.891 14.867 1 98.06 166 GLU A N 1
ATOM 1298 C CA . GLU A 1 166 ? -13.07 -20.312 15.102 1 98.06 166 GLU A CA 1
ATOM 1299 C C . GLU A 1 166 ? -14.273 -20.797 14.289 1 98.06 166 GLU A C 1
ATOM 1301 O O . GLU A 1 166 ? -14.258 -21.906 13.758 1 98.06 166 GLU A O 1
ATOM 1306 N N . LEU A 1 167 ? -15.258 -19.984 14.281 1 98.31 167 LEU A N 1
ATOM 1307 C CA . LEU A 1 167 ? -16.406 -20.312 13.438 1 98.31 167 LEU A CA 1
ATOM 1308 C C . LEU A 1 167 ? -16 -20.391 11.969 1 98.31 167 LEU A C 1
ATOM 1310 O O . LEU A 1 1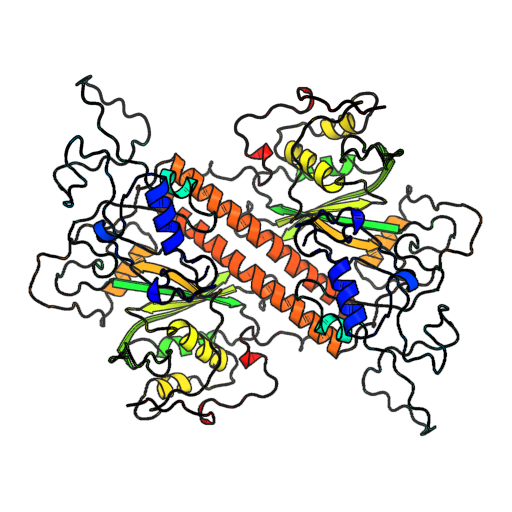67 ? -16.438 -21.297 11.258 1 98.31 167 LEU A O 1
ATOM 1314 N N . MET A 1 168 ? -15.195 -19.5 11.539 1 98.44 168 MET A N 1
ATOM 1315 C CA . MET A 1 168 ? -14.695 -19.5 10.164 1 98.44 168 MET A CA 1
ATOM 1316 C C . MET A 1 168 ? -13.891 -20.766 9.883 1 98.44 168 MET A C 1
ATOM 1318 O O . MET A 1 168 ? -14.039 -21.375 8.82 1 98.44 168 MET A O 1
ATOM 1322 N N . ARG A 1 169 ? -13.086 -21.141 10.82 1 98.38 169 ARG A N 1
ATOM 1323 C CA . ARG A 1 169 ? -12.258 -22.328 10.695 1 98.38 169 ARG A CA 1
ATOM 1324 C C . ARG A 1 169 ? -13.109 -23.578 10.547 1 98.38 169 ARG A C 1
ATOM 1326 O O . ARG A 1 169 ? -12.828 -24.438 9.711 1 98.38 169 ARG A O 1
ATOM 1333 N N . SER A 1 170 ? -14.117 -23.656 11.336 1 98.31 170 SER A N 1
ATOM 1334 C CA . SER A 1 170 ? -15.047 -24.781 11.242 1 98.31 170 SER A CA 1
ATOM 1335 C C . SER A 1 170 ? -15.797 -24.766 9.906 1 98.31 170 SER A C 1
ATOM 1337 O O . SER A 1 170 ? -16 -25.812 9.297 1 98.31 170 SER A O 1
ATOM 1339 N N . ALA A 1 171 ? -16.172 -23.641 9.516 1 98.75 171 ALA A N 1
ATOM 1340 C CA . ALA A 1 171 ? -16.953 -23.469 8.297 1 98.75 171 ALA A CA 1
ATOM 1341 C C . ALA A 1 171 ? -16.141 -23.859 7.062 1 98.75 171 ALA A C 1
ATOM 1343 O O . ALA A 1 171 ? -16.656 -24.5 6.145 1 98.75 171 ALA A O 1
ATOM 1344 N N . VAL A 1 172 ? -14.875 -23.469 7.008 1 98.62 172 VAL A N 1
ATOM 1345 C CA . VAL A 1 172 ? -14.062 -23.703 5.816 1 98.62 172 VAL A CA 1
ATOM 1346 C C . VAL A 1 172 ? -13.859 -25.188 5.609 1 98.62 172 VAL A C 1
ATOM 1348 O O . VAL A 1 172 ? -13.719 -25.656 4.477 1 98.62 172 VAL A O 1
ATOM 1351 N N . LYS A 1 173 ? -13.945 -25.969 6.641 1 98.06 173 LYS A N 1
ATOM 1352 C CA . LYS A 1 173 ? -13.781 -27.406 6.574 1 98.06 173 LYS A CA 1
ATOM 1353 C C . LYS A 1 173 ? -14.938 -28.062 5.809 1 98.06 173 LYS A C 1
ATOM 1355 O O . LYS A 1 173 ? -14.781 -29.141 5.242 1 98.06 173 LYS A O 1
ATOM 1360 N N . LEU A 1 174 ? -16.031 -27.422 5.789 1 98.31 174 LEU A N 1
ATOM 1361 C CA . LEU A 1 174 ? -17.203 -27.969 5.129 1 98.31 174 LEU A CA 1
ATOM 1362 C C . LEU A 1 174 ? -17.016 -28 3.617 1 98.31 174 LEU A C 1
ATOM 1364 O O . LEU A 1 174 ? -17.734 -28.719 2.916 1 98.31 174 LEU A O 1
ATOM 1368 N N . PHE A 1 175 ? -16.047 -27.25 3.109 1 98.12 175 PHE A N 1
ATOM 1369 C CA . PHE A 1 175 ? -15.766 -27.234 1.679 1 98.12 175 PHE A CA 1
ATOM 1370 C C . PHE A 1 175 ? -14.898 -28.422 1.282 1 98.12 175 PHE A C 1
ATOM 1372 O O . PHE A 1 175 ? -14.758 -28.734 0.096 1 98.12 175 PHE A O 1
ATOM 1379 N N . GLU A 1 176 ? -14.273 -29.078 2.258 1 96.62 176 GLU A N 1
ATOM 1380 C CA . GLU A 1 176 ? -13.383 -30.172 1.941 1 96.62 176 GLU A CA 1
ATOM 1381 C C . GLU A 1 176 ? -14.141 -31.344 1.33 1 96.62 176 GLU A C 1
ATOM 1383 O O . GLU A 1 176 ? -15.25 -31.672 1.766 1 96.62 176 GLU A O 1
ATOM 1388 N N . GLY A 1 177 ? -13.531 -31.922 0.276 1 94.19 177 GLY A N 1
ATOM 1389 C CA . GLY A 1 177 ? -14.141 -33.031 -0.432 1 94.19 177 GLY A CA 1
ATOM 1390 C C . GLY A 1 177 ? -14.516 -32.688 -1.863 1 94.19 177 GLY A C 1
ATOM 1391 O O . GLY A 1 177 ? -14.055 -31.703 -2.412 1 94.19 177 GLY A O 1
ATOM 1392 N N . GLU A 1 178 ? -15.172 -33.625 -2.469 1 93.25 178 GLU A N 1
ATOM 1393 C CA . GLU A 1 178 ? -15.695 -33.438 -3.818 1 93.25 178 GLU A CA 1
ATOM 1394 C C . GLU A 1 178 ? -17.141 -32.969 -3.789 1 93.25 178 GLU A C 1
ATOM 1396 O O . GLU A 1 178 ? -18 -33.625 -3.211 1 93.25 178 GLU A O 1
ATOM 1401 N N . HIS A 1 179 ? -17.391 -31.781 -4.328 1 95.38 179 HIS A N 1
ATOM 1402 C CA . HIS A 1 179 ? -18.734 -31.188 -4.281 1 95.38 179 HIS A CA 1
ATOM 1403 C C . HIS A 1 179 ? -19.078 -30.5 -5.59 1 95.38 179 HIS A C 1
ATOM 1405 O O . HIS A 1 179 ? -18.188 -30.234 -6.414 1 95.38 179 HIS A O 1
ATOM 1411 N N . ASP A 1 180 ? -20.344 -30.391 -5.805 1 93.75 180 ASP A N 1
ATOM 1412 C CA . ASP A 1 180 ? -20.844 -29.5 -6.844 1 93.75 180 ASP A CA 1
ATOM 1413 C C . ASP A 1 180 ? -20.812 -28.047 -6.363 1 93.75 180 ASP A C 1
ATOM 1415 O O . ASP A 1 180 ? -21.594 -27.672 -5.477 1 93.75 180 ASP A O 1
ATOM 1419 N N . PHE A 1 181 ? -19.969 -27.203 -6.965 1 94.94 181 PHE A N 1
ATOM 1420 C CA . PHE A 1 181 ? -19.75 -25.844 -6.477 1 94.94 181 PHE A CA 1
ATOM 1421 C C . PHE A 1 181 ? -20.5 -24.828 -7.32 1 94.94 181 PHE A C 1
ATOM 1423 O O . PHE A 1 181 ? -20.125 -23.656 -7.379 1 94.94 181 PHE A O 1
ATOM 1430 N N . ARG A 1 182 ? -21.594 -25.156 -7.965 1 92.31 182 ARG A N 1
ATOM 1431 C CA . ARG A 1 182 ? -22.312 -24.281 -8.891 1 92.31 182 ARG A CA 1
ATOM 1432 C C . ARG A 1 182 ? -22.844 -23.047 -8.18 1 92.31 182 ARG A C 1
ATOM 1434 O O . ARG A 1 182 ? -23 -21.984 -8.789 1 92.31 182 ARG A O 1
ATOM 1441 N N . ASN A 1 183 ? -23.141 -23.203 -6.887 1 94.06 183 ASN A N 1
ATOM 1442 C CA . ASN A 1 183 ? -23.641 -22.078 -6.113 1 94.06 183 ASN A CA 1
ATOM 1443 C C . ASN A 1 183 ? -22.516 -21.219 -5.566 1 94.06 183 ASN A C 1
ATOM 1445 O O . ASN A 1 183 ? -22.75 -20.203 -4.895 1 94.06 183 ASN A O 1
ATOM 1449 N N . PHE A 1 184 ? -21.25 -21.625 -5.832 1 95.88 184 PHE A N 1
ATOM 1450 C CA . PHE A 1 184 ? -20.062 -20.922 -5.387 1 95.88 184 PHE A CA 1
ATOM 1451 C C . PHE A 1 184 ? -19.219 -20.484 -6.574 1 95.88 184 PHE A C 1
ATOM 1453 O O . PHE A 1 184 ? -17.984 -20.484 -6.5 1 95.88 184 PHE A O 1
ATOM 1460 N N . CYS A 1 185 ? -19.797 -20.203 -7.656 1 92.56 185 CYS A N 1
ATOM 1461 C CA . CYS A 1 185 ? -19.016 -19.734 -8.805 1 92.56 185 CYS A CA 1
ATOM 1462 C C . CYS A 1 185 ? -19.844 -18.781 -9.664 1 92.56 185 CYS A C 1
ATOM 1464 O O . CYS A 1 185 ? -21.031 -18.547 -9.391 1 92.56 185 CYS A O 1
ATOM 1466 N N . ARG A 1 186 ? -19.141 -18.062 -10.523 1 85.44 186 ARG A N 1
ATOM 1467 C CA . ARG A 1 186 ? -19.844 -17.328 -11.57 1 85.44 186 ARG A CA 1
ATOM 1468 C C . ARG A 1 186 ? -20.25 -18.266 -12.711 1 85.44 186 ARG A C 1
ATOM 1470 O O . ARG A 1 186 ? -19.438 -19.062 -13.195 1 85.44 186 ARG A O 1
ATOM 1477 N N . ILE A 1 187 ? -21.516 -18.266 -12.891 1 67.5 187 ILE A N 1
ATOM 1478 C CA . ILE A 1 187 ? -22.031 -19.203 -13.883 1 67.5 187 ILE A CA 1
ATOM 1479 C C . ILE A 1 187 ? -21.578 -18.781 -15.281 1 67.5 187 ILE A C 1
ATOM 1481 O O . ILE A 1 187 ? -21.797 -17.641 -15.688 1 67.5 187 ILE A O 1
ATOM 1485 N N . ASP A 1 188 ? -20.641 -19.5 -15.781 1 62.12 188 ASP A N 1
ATOM 1486 C CA . ASP A 1 188 ? -20.234 -19.406 -17.172 1 62.12 188 ASP A CA 1
ATOM 1487 C C . ASP A 1 188 ? -20.906 -20.484 -18.016 1 62.12 188 ASP A C 1
ATOM 1489 O O . ASP A 1 188 ? -20.375 -21.594 -18.172 1 62.12 188 ASP A O 1
ATOM 1493 N N . ALA A 1 189 ? -22.203 -20.281 -18.375 1 54.72 189 ALA A N 1
ATOM 1494 C CA . ALA A 1 189 ? -23.062 -21.266 -19.016 1 54.72 189 ALA A CA 1
ATOM 1495 C C . ALA A 1 189 ? -22.406 -21.828 -20.266 1 54.72 189 ALA A C 1
ATOM 1497 O O . ALA A 1 189 ? -22.672 -22.984 -20.641 1 54.72 189 ALA A O 1
ATOM 1498 N N . VAL A 1 190 ? -21.641 -21.016 -20.844 1 52.78 190 VAL A N 1
ATOM 1499 C CA . VAL A 1 190 ? -21.109 -21.422 -22.141 1 52.78 190 VAL A CA 1
ATOM 1500 C C . VAL A 1 190 ? -20.016 -22.469 -21.953 1 52.78 190 VAL A C 1
ATOM 1502 O O . VAL A 1 190 ? -19.953 -23.453 -22.703 1 52.78 190 VAL A O 1
ATOM 1505 N N . ASN A 1 191 ? -19.312 -22.344 -20.859 1 54.09 191 ASN A N 1
ATOM 1506 C CA . ASN A 1 191 ? -18.062 -23.078 -20.812 1 54.09 191 ASN A CA 1
ATOM 1507 C C . ASN A 1 191 ? -18.109 -24.219 -19.812 1 54.09 191 ASN A C 1
ATOM 1509 O O . ASN A 1 191 ? -17.281 -25.125 -19.844 1 54.09 191 ASN A O 1
ATOM 1513 N N . VAL A 1 192 ? -19.047 -24.094 -18.859 1 59.38 192 VAL A N 1
ATOM 1514 C CA . VAL A 1 192 ? -18.891 -25.078 -17.781 1 59.38 192 VAL A CA 1
ATOM 1515 C C . VAL A 1 192 ? -20.109 -26 -17.766 1 59.38 192 VAL A C 1
ATOM 1517 O O . VAL A 1 192 ? -21.25 -25.531 -17.641 1 59.38 192 VAL A O 1
ATOM 1520 N N . CYS A 1 193 ? -19.859 -27.297 -18.047 1 67.94 193 CYS A N 1
ATOM 1521 C CA . CYS A 1 193 ? -20.906 -28.312 -17.984 1 67.94 193 CYS A CA 1
ATOM 1522 C C . CYS A 1 193 ? -20.781 -29.141 -16.703 1 67.94 193 CYS A C 1
ATOM 1524 O O . CYS A 1 193 ? -21.734 -29.812 -16.312 1 67.94 193 CYS A O 1
ATOM 1526 N N . ASP A 1 194 ? -19.609 -28.984 -16.047 1 83.44 194 ASP A N 1
ATOM 1527 C CA . ASP A 1 194 ? -19.359 -29.734 -14.82 1 83.44 194 ASP A CA 1
ATOM 1528 C C . ASP A 1 194 ? -18.891 -28.797 -13.695 1 83.44 194 ASP A C 1
ATOM 1530 O O . ASP A 1 194 ? -17.953 -28.031 -13.867 1 83.44 194 ASP A O 1
ATOM 1534 N N . PHE A 1 195 ? -19.562 -28.906 -12.602 1 89.38 195 PHE A N 1
ATOM 1535 C CA . PHE A 1 195 ? -19.297 -28 -11.5 1 89.38 195 PHE A CA 1
ATOM 1536 C C . PHE A 1 195 ? -18.656 -28.734 -10.328 1 89.38 195 PHE A C 1
ATOM 1538 O O . PHE A 1 195 ? -18.453 -28.156 -9.258 1 89.38 195 PHE A O 1
ATOM 1545 N N . THR A 1 196 ? -18.359 -29.969 -10.547 1 90.62 196 THR A N 1
ATOM 1546 C CA . THR A 1 196 ? -17.766 -30.75 -9.477 1 90.62 196 THR A CA 1
ATOM 1547 C C . THR A 1 196 ? -16.281 -30.453 -9.359 1 90.62 196 THR A C 1
ATOM 1549 O O . THR A 1 196 ? -15.555 -30.469 -10.359 1 90.62 196 THR A O 1
ATOM 1552 N N . ARG A 1 197 ? -15.883 -30.062 -8.211 1 90.38 197 ARG A N 1
ATOM 1553 C CA . ARG A 1 197 ? -14.477 -29.812 -7.898 1 90.38 197 ARG A CA 1
ATOM 1554 C C . ARG A 1 197 ? -14.078 -30.469 -6.586 1 90.38 197 ARG A C 1
ATOM 1556 O O . ARG A 1 197 ? -14.938 -30.859 -5.797 1 90.38 197 ARG A O 1
ATOM 1563 N N . THR A 1 198 ? -12.742 -30.562 -6.391 1 89.88 198 THR A N 1
ATOM 1564 C CA . THR A 1 198 ? -12.211 -31.172 -5.188 1 89.88 198 THR A CA 1
ATOM 1565 C C . THR A 1 198 ? -11.422 -30.172 -4.359 1 89.88 198 THR A C 1
ATOM 1567 O O . THR A 1 198 ? -10.531 -29.5 -4.879 1 89.88 198 THR A O 1
ATOM 1570 N N . VAL A 1 199 ? -11.766 -30.047 -3.123 1 93.75 199 VAL A N 1
ATOM 1571 C CA . VAL A 1 199 ? -10.984 -29.312 -2.131 1 93.75 199 VAL A CA 1
ATOM 1572 C C . VAL A 1 199 ? -10.328 -30.281 -1.159 1 93.75 199 VAL A C 1
ATOM 1574 O O . VAL A 1 199 ? -11.023 -31.016 -0.451 1 93.75 199 VAL A O 1
ATOM 1577 N N . PHE A 1 200 ? -9.008 -30.25 -1.131 1 91.88 200 PHE A N 1
ATOM 1578 C CA . PHE A 1 200 ? -8.266 -31.172 -0.289 1 91.88 200 PHE A CA 1
ATOM 1579 C C . PHE A 1 200 ? -8.211 -30.688 1.15 1 91.88 200 PHE A C 1
ATOM 1581 O O . PHE A 1 200 ? -8.289 -31.484 2.09 1 91.88 200 PHE A O 1
ATOM 1588 N N . ARG A 1 201 ? -8.047 -29.422 1.316 1 94.44 201 ARG A N 1
ATOM 1589 C CA . ARG A 1 201 ? -7.883 -28.859 2.648 1 94.44 201 ARG A CA 1
ATOM 1590 C C . ARG A 1 201 ? -8.297 -27.391 2.674 1 94.44 201 ARG A C 1
ATOM 1592 O O . ARG A 1 201 ? -8.039 -26.641 1.726 1 94.44 201 ARG A O 1
ATOM 1599 N N . GLY A 1 202 ? -8.969 -27.016 3.689 1 96.5 202 GLY A N 1
ATOM 1600 C CA . GLY A 1 202 ? -9.25 -25.641 4.035 1 96.5 202 GLY A CA 1
ATOM 1601 C C . GLY A 1 202 ? -8.938 -25.312 5.48 1 96.5 202 GLY A C 1
ATOM 1602 O O . GLY A 1 202 ? -9.242 -26.094 6.383 1 96.5 202 GLY A O 1
ATOM 1603 N N . ASP A 1 203 ? -8.289 -24.188 5.688 1 97.81 203 ASP A N 1
ATOM 1604 C CA . ASP A 1 203 ? -7.969 -23.797 7.055 1 97.81 203 ASP A CA 1
ATOM 1605 C C . ASP A 1 203 ? -7.758 -22.297 7.16 1 97.81 203 ASP A C 1
ATOM 1607 O O . ASP A 1 203 ? -7.648 -21.609 6.141 1 97.81 203 ASP A O 1
ATOM 1611 N N . VAL A 1 204 ? -7.832 -21.797 8.406 1 98.5 204 VAL A N 1
ATOM 1612 C CA . VAL A 1 204 ? -7.484 -20.406 8.68 1 98.5 204 VAL A CA 1
ATOM 1613 C C . VAL A 1 204 ? -6.094 -20.344 9.312 1 98.5 204 VAL A C 1
ATOM 1615 O O . VAL A 1 204 ? -5.82 -21.031 10.297 1 98.5 204 VAL A O 1
ATOM 1618 N N . VAL A 1 205 ? -5.23 -19.531 8.734 1 97 205 VAL A N 1
ATOM 1619 C CA . VAL A 1 205 ? -3.855 -19.438 9.219 1 97 205 VAL A CA 1
ATOM 1620 C C . VAL A 1 205 ? -3.576 -18.016 9.711 1 97 205 VAL A C 1
ATOM 1622 O O . VAL A 1 205 ? -4.027 -17.047 9.102 1 97 205 VAL A O 1
ATOM 1625 N N . GLU A 1 206 ? -2.836 -17.969 10.812 1 96.12 206 GLU A N 1
ATOM 1626 C CA . GLU A 1 206 ? -2.387 -16.672 11.312 1 96.12 206 GLU A CA 1
ATOM 1627 C C . GLU A 1 206 ? -1.13 -16.203 10.586 1 96.12 206 GLU A C 1
ATOM 1629 O O . GLU A 1 206 ? -0.145 -16.938 10.5 1 96.12 206 GLU A O 1
ATOM 1634 N N . ILE A 1 207 ? -1.185 -14.984 10.039 1 95.88 207 ILE A N 1
ATOM 1635 C CA . ILE A 1 207 ? -0.097 -14.477 9.211 1 95.88 207 ILE A CA 1
ATOM 1636 C C . ILE A 1 207 ? 0.766 -13.516 10.016 1 95.88 207 ILE A C 1
ATOM 1638 O O . ILE A 1 207 ? 1.992 -13.641 10.047 1 95.88 207 ILE A O 1
ATOM 1642 N N . ARG A 1 208 ? 0.121 -12.523 10.648 1 93.06 208 ARG A N 1
ATOM 1643 C CA . ARG A 1 208 ? 0.85 -11.484 11.375 1 93.06 208 ARG A CA 1
ATOM 1644 C C . ARG A 1 208 ? -0.023 -10.859 12.461 1 93.06 208 ARG A C 1
ATOM 1646 O O . ARG A 1 208 ? -1.206 -10.594 12.234 1 93.06 208 ARG A O 1
ATOM 1653 N N . LYS A 1 209 ? 0.618 -10.586 13.57 1 93 209 LYS A N 1
ATOM 1654 C CA . LYS A 1 209 ? -0.08 -9.898 14.648 1 93 209 LYS A CA 1
ATOM 1655 C C . LYS A 1 209 ? -0.089 -8.391 14.422 1 93 209 LYS A C 1
ATOM 1657 O O . LYS A 1 209 ? 0.91 -7.816 13.977 1 93 209 LYS A O 1
ATOM 1662 N N . GLY A 1 210 ? -1.243 -7.805 14.672 1 90.62 210 GLY A N 1
ATOM 1663 C CA . GLY A 1 210 ? -1.373 -6.363 14.555 1 90.62 210 GLY A CA 1
ATOM 1664 C C . GLY A 1 210 ? -1.195 -5.633 15.875 1 90.62 210 GLY A C 1
ATOM 1665 O O . GLY A 1 210 ? -0.885 -6.254 16.891 1 90.62 210 GLY A O 1
ATOM 1666 N N . GLU A 1 211 ? -1.252 -4.285 15.789 1 85.69 211 GLU A N 1
ATOM 1667 C CA . GLU A 1 211 ? -1.198 -3.479 17 1 85.69 211 GLU A CA 1
ATOM 1668 C C . GLU A 1 211 ? -2.359 -3.809 17.938 1 85.69 211 GLU A C 1
ATOM 1670 O O . GLU A 1 211 ? -2.205 -3.785 19.156 1 85.69 211 GLU A O 1
ATOM 1675 N N . THR A 1 212 ? -3.502 -4.004 17.328 1 89 212 THR A N 1
ATOM 1676 C CA . THR A 1 212 ? -4.68 -4.508 18.016 1 89 212 THR A CA 1
ATOM 1677 C C . THR A 1 212 ? -5.18 -5.797 17.375 1 89 212 THR A C 1
ATOM 1679 O O . THR A 1 212 ? -4.895 -6.062 16.203 1 89 212 THR A O 1
ATOM 1682 N N . PRO A 1 213 ? -5.914 -6.551 18.125 1 91.25 213 PRO A N 1
ATOM 1683 C CA . PRO A 1 213 ? -6.445 -7.789 17.547 1 91.25 213 PRO A CA 1
ATOM 1684 C C . PRO A 1 213 ? -7.266 -7.543 16.281 1 91.25 213 PRO A C 1
ATOM 1686 O O . PRO A 1 213 ? -7.285 -8.391 15.391 1 91.25 213 PRO A O 1
ATOM 1689 N N . GLN A 1 214 ? -7.875 -6.43 16.172 1 92.25 214 GLN A N 1
ATOM 1690 C CA . GLN A 1 214 ? -8.672 -6.098 15.008 1 92.25 214 GLN A CA 1
ATOM 1691 C C . GLN A 1 214 ? -7.809 -6.012 13.75 1 92.25 214 GLN A C 1
ATOM 1693 O O . GLN A 1 214 ? -8.305 -6.164 12.633 1 92.25 214 GLN A O 1
ATOM 1698 N N . HIS A 1 215 ? -6.516 -5.781 14.008 1 94.19 215 HIS A N 1
ATOM 1699 C CA . HIS A 1 215 ? -5.637 -5.539 12.867 1 94.19 215 HIS A CA 1
ATOM 1700 C C . HIS A 1 215 ? -4.695 -6.715 12.633 1 94.19 215 HIS A C 1
ATOM 1702 O O . HIS A 1 215 ? -3.707 -6.594 11.914 1 94.19 215 HIS A O 1
ATOM 1708 N N . ASP A 1 216 ? -5.027 -7.863 13.328 1 96.25 216 ASP A N 1
ATOM 1709 C CA . ASP A 1 216 ? -4.328 -9.094 12.961 1 96.25 216 ASP A CA 1
ATOM 1710 C C . ASP A 1 216 ? -4.586 -9.453 11.5 1 96.25 216 ASP A C 1
ATOM 1712 O O . ASP A 1 216 ? -5.707 -9.312 11.008 1 96.25 216 ASP A O 1
ATOM 1716 N N . VAL A 1 217 ? -3.551 -9.891 10.852 1 97.31 217 VAL A N 1
ATOM 1717 C CA . VAL A 1 217 ? -3.711 -10.375 9.484 1 97.31 217 VAL A CA 1
ATOM 1718 C C . VAL A 1 217 ? -3.789 -11.898 9.484 1 97.31 217 VAL A C 1
ATOM 1720 O O . VAL A 1 217 ? -2.896 -12.57 10 1 97.31 217 VAL A O 1
ATOM 1723 N N . LEU A 1 218 ? -4.852 -12.391 8.969 1 98.44 218 LEU A N 1
ATOM 1724 C CA . LEU A 1 218 ? -5.07 -13.82 8.797 1 98.44 218 LEU A CA 1
ATOM 1725 C C . LEU A 1 218 ? -5.262 -14.172 7.324 1 98.44 218 LEU A C 1
ATOM 1727 O O . LEU A 1 218 ? -5.379 -13.281 6.48 1 98.44 218 LEU A O 1
ATOM 1731 N N . ALA A 1 219 ? -5.242 -15.453 7.02 1 98.56 219 ALA A N 1
ATOM 1732 C CA . ALA A 1 219 ? -5.562 -15.914 5.672 1 98.56 219 ALA A CA 1
ATOM 1733 C C . ALA A 1 219 ? -6.355 -17.219 5.715 1 98.56 219 ALA A C 1
ATOM 1735 O O . ALA A 1 219 ? -6.098 -18.078 6.555 1 98.56 219 ALA A O 1
ATOM 1736 N N . VAL A 1 220 ? -7.32 -17.328 4.883 1 98.75 220 VAL A N 1
ATOM 1737 C CA . VAL A 1 220 ? -7.918 -18.625 4.586 1 98.75 220 VAL A CA 1
ATOM 1738 C C . VAL A 1 220 ? -7.121 -19.312 3.482 1 98.75 220 VAL A C 1
ATOM 1740 O O . VAL A 1 220 ? -6.902 -18.75 2.412 1 98.75 220 VAL A O 1
ATOM 1743 N N . GLU A 1 221 ? -6.645 -20.469 3.793 1 97.62 221 GLU A N 1
ATOM 1744 C CA . GLU A 1 221 ? -5.895 -21.266 2.826 1 97.62 221 GLU A CA 1
ATOM 1745 C C . GLU A 1 221 ? -6.742 -22.406 2.277 1 97.62 221 GLU A C 1
ATOM 1747 O O . GLU A 1 221 ? -7.344 -23.172 3.043 1 97.62 221 GLU A O 1
ATOM 1752 N N . ILE A 1 222 ? -6.801 -22.5 0.981 1 96.69 222 ILE A N 1
ATOM 1753 C CA . ILE A 1 222 ? -7.559 -23.562 0.311 1 96.69 222 ILE A CA 1
ATOM 1754 C C . ILE A 1 222 ? -6.645 -24.312 -0.65 1 96.69 222 ILE A C 1
ATOM 1756 O O . ILE A 1 222 ? -5.977 -23.703 -1.49 1 96.69 222 ILE A O 1
ATOM 1760 N N . VAL A 1 223 ? -6.57 -25.594 -0.446 1 92.81 223 VAL A N 1
ATOM 1761 C CA . VAL A 1 223 ? -5.82 -26.484 -1.328 1 92.81 223 VAL A CA 1
ATOM 1762 C C . VAL A 1 223 ? -6.781 -27.344 -2.145 1 92.81 223 VAL A C 1
ATOM 1764 O O . VAL A 1 223 ? -7.617 -28.062 -1.581 1 92.81 223 VAL A O 1
ATOM 1767 N N . GLY A 1 224 ? -6.727 -27.203 -3.404 1 90.12 224 GLY A N 1
ATOM 1768 C CA . GLY A 1 224 ? -7.637 -27.969 -4.246 1 90.12 224 GLY A CA 1
ATOM 1769 C C . GLY A 1 224 ? -7.215 -28 -5.703 1 90.12 224 GLY A C 1
ATOM 1770 O O . GLY A 1 224 ? -6.07 -27.688 -6.031 1 90.12 224 GLY A O 1
ATOM 1771 N N . ARG A 1 225 ? -8.203 -28.469 -6.527 1 84 225 ARG A N 1
ATOM 1772 C CA . ARG A 1 225 ? -7.883 -28.594 -7.949 1 84 225 ARG A CA 1
ATOM 1773 C C . ARG A 1 225 ? -9 -28.016 -8.812 1 84 225 ARG A C 1
ATOM 1775 O O . ARG A 1 225 ? -10.18 -28.141 -8.484 1 84 225 ARG A O 1
ATOM 1782 N N . ALA A 1 226 ? -8.602 -27.375 -9.938 1 81.44 226 ALA A N 1
ATOM 1783 C CA . ALA A 1 226 ? -9.484 -26.984 -11.031 1 81.44 226 ALA A CA 1
ATOM 1784 C C . ALA A 1 226 ? -10.625 -26.094 -10.523 1 81.44 226 ALA A C 1
ATOM 1786 O O . ALA A 1 226 ? -11.797 -26.359 -10.805 1 81.44 226 ALA A O 1
ATOM 1787 N N . PHE A 1 227 ? -10.305 -25.094 -9.906 1 88.38 227 PHE A N 1
ATOM 1788 C CA . PHE A 1 227 ? -11.32 -24.219 -9.352 1 88.38 227 PHE A CA 1
ATOM 1789 C C . PHE A 1 227 ? -12.109 -23.531 -10.469 1 88.38 227 PHE A C 1
ATOM 1791 O O . PHE A 1 227 ? -11.547 -23.203 -11.516 1 88.38 227 PHE A O 1
ATOM 1798 N N . LEU A 1 228 ? -13.328 -23.344 -10.227 1 89.19 228 LEU A N 1
ATOM 1799 C CA . LEU A 1 228 ? -14.219 -22.625 -11.148 1 89.19 228 LEU A CA 1
ATOM 1800 C C . LEU A 1 228 ? -13.977 -21.125 -11.086 1 89.19 228 LEU A C 1
ATOM 1802 O O . LEU A 1 228 ? -13.281 -20.641 -10.188 1 89.19 228 LEU A O 1
ATOM 1806 N N . TRP A 1 229 ? -14.602 -20.438 -12.094 1 88.94 229 TRP A N 1
ATOM 1807 C CA . TRP A 1 229 ? -14.492 -18.984 -12.156 1 88.94 229 TRP A CA 1
ATOM 1808 C C . TRP A 1 229 ? -15.07 -18.344 -10.898 1 88.94 229 TRP A C 1
ATOM 1810 O O . TRP A 1 229 ? -16.234 -18.578 -10.562 1 88.94 229 TRP A O 1
ATOM 1820 N N . HIS A 1 230 ? -14.281 -17.594 -10.156 1 93.88 230 HIS A N 1
ATOM 1821 C CA . HIS A 1 230 ? -14.633 -16.844 -8.953 1 93.88 230 HIS A CA 1
ATOM 1822 C C . HIS A 1 230 ? -14.93 -17.781 -7.785 1 93.88 230 HIS A C 1
ATOM 1824 O O . HIS A 1 230 ? -15.445 -17.344 -6.754 1 93.88 230 HIS A O 1
ATOM 1830 N N . GLN A 1 231 ? -14.602 -19.016 -7.879 1 95.44 231 GLN A N 1
ATOM 1831 C CA . GLN A 1 231 ? -15 -19.984 -6.859 1 95.44 231 GLN A CA 1
ATOM 1832 C C . GLN A 1 231 ? -14.445 -19.594 -5.492 1 95.44 231 GLN A C 1
ATOM 1834 O O . GLN A 1 231 ? -15.18 -19.547 -4.508 1 95.44 231 GLN A O 1
ATOM 1839 N N . ILE A 1 232 ? -13.148 -19.281 -5.41 1 97.44 232 ILE A N 1
ATOM 1840 C CA . ILE A 1 232 ? -12.531 -18.984 -4.121 1 97.44 232 ILE A CA 1
ATOM 1841 C C . ILE A 1 232 ? -13.156 -17.719 -3.533 1 97.44 232 ILE A C 1
ATOM 1843 O O . ILE A 1 232 ? -13.453 -17.672 -2.336 1 97.44 232 ILE A O 1
ATOM 1847 N N . ARG A 1 233 ? -13.398 -16.703 -4.301 1 97.56 233 ARG A N 1
ATOM 1848 C CA . ARG A 1 233 ? -13.969 -15.445 -3.826 1 97.56 233 ARG A CA 1
ATOM 1849 C C . ARG A 1 233 ? -15.406 -15.633 -3.369 1 97.56 233 ARG A C 1
ATOM 1851 O O . ARG A 1 233 ? -15.844 -15.008 -2.402 1 97.56 233 ARG A O 1
ATOM 1858 N N . CYS A 1 234 ? -16.156 -16.484 -4.078 1 97.56 234 CYS A N 1
ATOM 1859 C CA . CYS A 1 234 ? -17.516 -16.812 -3.639 1 97.56 234 CYS A CA 1
ATOM 1860 C C . CYS A 1 234 ? -17.484 -17.547 -2.301 1 97.56 234 CYS A C 1
ATOM 1862 O O . CYS A 1 234 ? -18.281 -17.234 -1.408 1 97.56 234 CYS A O 1
ATOM 1864 N N . MET A 1 235 ? -16.594 -18.5 -2.221 1 98.56 235 MET A N 1
ATOM 1865 C CA . MET A 1 235 ? -16.438 -19.219 -0.959 1 98.56 235 MET A CA 1
ATOM 1866 C C . MET A 1 235 ? -16.125 -18.25 0.178 1 98.56 235 MET A C 1
ATOM 1868 O O . MET A 1 235 ? -16.703 -18.344 1.261 1 98.56 235 MET A O 1
ATOM 1872 N N . MET A 1 236 ? -15.273 -17.297 -0.082 1 98.62 236 MET A N 1
ATOM 1873 C CA . MET A 1 236 ? -14.883 -16.312 0.924 1 98.62 236 MET A CA 1
ATOM 1874 C C . MET A 1 236 ? -16.062 -15.43 1.32 1 98.62 236 MET A C 1
ATOM 1876 O O . MET A 1 236 ? -16.219 -15.086 2.492 1 98.62 236 MET A O 1
ATOM 1880 N N . SER A 1 237 ? -16.844 -15.047 0.339 1 98 237 SER A N 1
ATOM 1881 C CA . SER A 1 237 ? -18.031 -14.242 0.628 1 98 237 SER A CA 1
ATOM 1882 C C . SER A 1 237 ? -18.906 -14.922 1.674 1 98 237 SER A C 1
ATOM 1884 O O . SER A 1 237 ? -19.312 -14.289 2.65 1 98 237 SER A O 1
ATOM 1886 N N . ILE A 1 238 ? -19.141 -16.172 1.472 1 98.12 238 ILE A N 1
ATOM 1887 C CA . ILE A 1 238 ? -20 -16.938 2.369 1 98.12 238 ILE A CA 1
ATOM 1888 C C . ILE A 1 238 ? -19.312 -17.109 3.723 1 98.12 238 ILE A C 1
ATOM 1890 O O . ILE A 1 238 ? -19.953 -16.984 4.77 1 98.12 238 ILE A O 1
ATOM 1894 N N . LEU A 1 239 ? -18.047 -17.375 3.744 1 98.69 239 LEU A N 1
ATOM 1895 C CA . LEU A 1 239 ? -17.312 -17.531 4.984 1 98.69 239 LEU A CA 1
ATOM 1896 C C . LEU A 1 239 ? -17.359 -16.266 5.82 1 98.69 239 LEU A C 1
ATOM 1898 O O . LEU A 1 239 ? -17.484 -16.328 7.047 1 98.69 239 LEU A O 1
ATOM 1902 N N . PHE A 1 240 ? -17.281 -15.094 5.16 1 98.19 240 PHE A N 1
ATOM 1903 C CA . PHE A 1 240 ? -17.359 -13.828 5.871 1 98.19 240 PHE A CA 1
ATOM 1904 C C . PHE A 1 240 ? -18.734 -13.656 6.516 1 98.19 240 PHE A C 1
ATOM 1906 O O . PHE A 1 240 ? -18.844 -13.164 7.645 1 98.19 240 PHE A O 1
ATOM 1913 N N . LEU A 1 241 ? -19.766 -14.039 5.805 1 97.62 241 LEU A N 1
ATOM 1914 C CA . LEU A 1 241 ? -21.125 -13.938 6.352 1 97.62 241 LEU A CA 1
ATOM 1915 C C . LEU A 1 241 ? -21.297 -14.852 7.555 1 97.62 241 LEU A C 1
ATOM 1917 O O . LEU A 1 241 ? -21.906 -14.477 8.547 1 97.62 241 LEU A O 1
ATOM 1921 N N . VAL A 1 242 ? -20.719 -16.031 7.496 1 98.12 242 VAL A N 1
ATOM 1922 C CA . VAL A 1 242 ? -20.797 -17 8.586 1 98.12 242 VAL A CA 1
ATOM 1923 C C . VAL A 1 242 ? -19.984 -16.484 9.781 1 98.12 242 VAL A C 1
ATOM 1925 O O . VAL A 1 242 ? -20.484 -16.484 10.914 1 98.12 242 VAL A O 1
ATOM 1928 N N . ALA A 1 243 ? -18.781 -16.047 9.531 1 98.06 243 ALA A N 1
ATOM 1929 C CA . ALA A 1 243 ? -17.891 -15.609 10.594 1 98.06 243 ALA A CA 1
ATOM 1930 C C . ALA A 1 243 ? -18.438 -14.367 11.289 1 98.06 243 ALA A C 1
ATOM 1932 O O . ALA A 1 243 ? -18.047 -14.062 12.422 1 98.06 243 ALA A O 1
ATOM 1933 N N . SER A 1 244 ? -19.312 -13.594 10.594 1 96.19 244 SER A N 1
ATOM 1934 C CA . SER A 1 244 ? -19.953 -12.414 11.18 1 96.19 244 SER A CA 1
ATOM 1935 C C . SER A 1 244 ? -21.281 -12.773 11.812 1 96.19 244 SER A C 1
ATOM 1937 O O . SER A 1 244 ? -22.031 -11.883 12.25 1 96.19 244 SER A O 1
ATOM 1939 N N . LYS A 1 245 ? -21.656 -14.031 11.711 1 95.5 245 LYS A N 1
ATOM 1940 C CA . LYS A 1 245 ? -22.859 -14.594 12.328 1 95.5 245 LYS A CA 1
ATOM 1941 C C . LYS A 1 245 ? -24.125 -14.062 11.648 1 95.5 245 LYS A C 1
ATOM 1943 O O . LYS A 1 245 ? -25.188 -13.992 12.273 1 95.5 245 LYS A O 1
ATOM 1948 N N . LYS A 1 246 ? -23.938 -13.578 10.445 1 95.31 246 LYS A N 1
ATOM 1949 C CA . LYS A 1 246 ? -25.094 -13.219 9.633 1 95.31 246 LYS A CA 1
ATOM 1950 C C . LYS A 1 246 ? -25.766 -14.453 9.047 1 95.31 246 LYS A C 1
ATOM 1952 O O . LYS A 1 246 ? -26.969 -14.438 8.766 1 95.31 246 LYS A O 1
ATOM 1957 N N . GLU A 1 247 ? -24.984 -15.5 8.797 1 96.56 247 GLU A N 1
ATOM 1958 C CA . GLU A 1 247 ? -25.453 -16.812 8.359 1 96.56 247 GLU A CA 1
ATOM 1959 C C . GLU A 1 247 ? -24.938 -17.922 9.273 1 96.56 247 GLU A C 1
ATOM 1961 O O . GLU A 1 247 ? -23.844 -17.797 9.844 1 96.56 247 GLU A O 1
ATOM 1966 N N . LYS A 1 248 ? -25.719 -18.969 9.375 1 97 248 LYS A N 1
ATOM 1967 C CA . LYS A 1 248 ? -25.234 -20.172 10.039 1 97 248 LYS A CA 1
ATOM 1968 C C . LYS A 1 248 ? -24.266 -20.953 9.148 1 97 248 LYS A C 1
ATOM 1970 O O . LYS A 1 248 ? -24.359 -20.875 7.918 1 97 248 LYS A O 1
ATOM 1975 N N . GLN A 1 249 ? -23.359 -21.672 9.766 1 97 249 GLN A N 1
ATOM 1976 C CA . GLN A 1 249 ? -22.375 -22.406 8.977 1 97 249 GLN A CA 1
ATOM 1977 C C . GLN A 1 249 ? -23.047 -23.469 8.102 1 97 249 GLN A C 1
ATOM 1979 O O . GLN A 1 249 ? -22.516 -23.844 7.059 1 97 249 GLN A O 1
ATOM 1984 N N . THR A 1 250 ? -24.25 -23.875 8.43 1 96.75 250 THR A N 1
ATOM 1985 C CA . THR A 1 250 ? -24.984 -24.891 7.668 1 96.75 250 THR A CA 1
ATOM 1986 C C . THR A 1 250 ? -25.312 -24.375 6.266 1 96.75 250 THR A C 1
ATOM 1988 O O . THR A 1 250 ? -25.641 -25.172 5.375 1 96.75 250 THR A O 1
ATOM 1991 N N . ILE A 1 251 ? -25.234 -23.109 6.09 1 97.31 251 ILE A N 1
ATOM 1992 C CA . ILE A 1 251 ? -25.531 -22.516 4.789 1 97.31 251 ILE A CA 1
ATOM 1993 C C . ILE A 1 251 ? -24.578 -23.078 3.736 1 97.31 251 ILE A C 1
ATOM 1995 O O . ILE A 1 251 ? -24.953 -23.234 2.57 1 97.31 251 ILE A O 1
ATOM 1999 N N . ILE A 1 252 ? -23.406 -23.406 4.133 1 98.12 252 ILE A N 1
ATOM 2000 C CA . ILE A 1 252 ? -22.422 -23.938 3.203 1 98.12 252 ILE A CA 1
ATOM 2001 C C . ILE A 1 252 ? -22.859 -25.312 2.693 1 98.12 252 ILE A C 1
ATOM 2003 O O . ILE A 1 252 ? -22.906 -25.547 1.483 1 98.12 252 ILE A O 1
ATOM 2007 N N . SER A 1 253 ? -23.266 -26.156 3.602 1 97.44 253 SER A N 1
ATOM 2008 C CA . SER A 1 253 ? -23.766 -27.469 3.213 1 97.44 253 SER A CA 1
ATOM 2009 C C . SER A 1 253 ? -25.031 -27.344 2.371 1 97.44 253 SER A C 1
ATOM 2011 O O . SER A 1 253 ? -25.234 -28.109 1.418 1 97.44 253 SER A O 1
ATOM 2013 N N . ASP A 1 254 ? -25.859 -26.438 2.74 1 96.5 254 ASP A N 1
ATOM 2014 C CA . ASP A 1 254 ? -27.078 -26.203 1.994 1 96.5 254 ASP A CA 1
ATOM 2015 C C . ASP A 1 254 ? -26.781 -25.812 0.552 1 96.5 254 ASP A C 1
ATOM 2017 O O . ASP A 1 254 ? -27.422 -26.312 -0.382 1 96.5 254 ASP A O 1
ATOM 2021 N N . LEU A 1 255 ? -25.844 -24.953 0.367 1 96.31 255 LEU A N 1
ATOM 2022 C CA . LEU A 1 255 ? -25.516 -24.438 -0.96 1 96.31 255 LEU A CA 1
ATOM 2023 C C . LEU A 1 255 ? -24.781 -25.484 -1.784 1 96.31 255 LEU A C 1
ATOM 2025 O O . LEU A 1 255 ? -24.812 -25.453 -3.016 1 96.31 255 LEU A O 1
ATOM 2029 N N . LEU A 1 256 ? -24.078 -26.406 -1.122 1 96.75 256 LEU A N 1
ATOM 2030 C CA . LEU A 1 256 ? -23.375 -27.469 -1.819 1 96.75 256 LEU A CA 1
ATOM 2031 C C . LEU A 1 256 ? -24.344 -28.562 -2.254 1 96.75 256 LEU A C 1
ATOM 2033 O O . LEU A 1 256 ? -24.031 -29.359 -3.146 1 96.75 256 LEU A O 1
ATOM 2037 N N . ASP A 1 257 ? -25.453 -28.625 -1.561 1 95.19 257 ASP A N 1
ATOM 2038 C CA . ASP A 1 257 ? -26.516 -29.562 -1.924 1 95.19 257 ASP A CA 1
ATOM 2039 C C . ASP A 1 257 ? -27.438 -28.969 -2.996 1 95.19 257 ASP A C 1
ATOM 2041 O O . ASP A 1 257 ? -28.359 -28.219 -2.684 1 95.19 257 ASP A O 1
ATOM 2045 N N . VAL A 1 258 ? -27.281 -29.375 -4.152 1 91.06 258 VAL A N 1
ATOM 2046 C CA . VAL A 1 258 ? -27.969 -28.781 -5.297 1 91.06 258 VAL A CA 1
ATOM 2047 C C . VAL A 1 258 ? -29.438 -29.156 -5.258 1 91.06 258 VAL A C 1
ATOM 2049 O O . VAL A 1 258 ? -30.281 -28.453 -5.82 1 91.06 258 VAL A O 1
ATOM 2052 N N . SER A 1 259 ? -29.75 -30.266 -4.645 1 92.56 259 SER A N 1
ATOM 2053 C CA . SER A 1 259 ? -31.141 -30.641 -4.496 1 92.56 259 SER A CA 1
ATOM 2054 C C . SER A 1 259 ? -31.891 -29.688 -3.57 1 92.56 259 SER A C 1
ATOM 2056 O O . SER A 1 259 ? -33.031 -29.344 -3.814 1 92.56 259 SER A O 1
ATOM 2058 N N . LYS A 1 260 ? -31.203 -29.25 -2.605 1 89.69 260 LYS A N 1
ATOM 2059 C CA . LYS A 1 260 ? -31.766 -28.312 -1.646 1 89.69 260 LYS A CA 1
ATOM 2060 C C . LYS A 1 260 ? -31.703 -26.875 -2.184 1 89.69 260 LYS A C 1
ATOM 2062 O O . LYS A 1 260 ? -32.625 -26.094 -1.959 1 89.69 260 LYS A O 1
ATOM 2067 N N . SER A 1 261 ? -30.609 -26.609 -2.889 1 90.38 261 SER A N 1
ATOM 2068 C CA . SER A 1 261 ? -30.391 -25.281 -3.463 1 90.38 261 SER A CA 1
ATOM 2069 C C . SER A 1 261 ? -30.047 -25.375 -4.941 1 90.38 261 SER A C 1
ATOM 2071 O O . SER A 1 261 ? -28.875 -25.281 -5.312 1 90.38 261 SER A O 1
ATOM 2073 N N . PRO A 1 262 ? -31.016 -25.391 -5.738 1 86.62 262 PRO A N 1
ATOM 2074 C CA . PRO A 1 262 ? -30.766 -25.609 -7.164 1 86.62 262 PRO A CA 1
ATOM 2075 C C . PRO A 1 262 ? -30.219 -24.375 -7.867 1 86.62 262 PRO A C 1
ATOM 2077 O O . PRO A 1 262 ? -29.672 -24.484 -8.969 1 86.62 262 PRO A O 1
ATOM 2080 N N . CYS A 1 263 ? -30.484 -23.234 -7.172 1 86.25 263 CYS A N 1
ATOM 2081 C CA . CYS A 1 263 ? -30.016 -22 -7.781 1 86.25 263 CYS A CA 1
ATOM 2082 C C . CYS A 1 263 ? -29.156 -21.203 -6.809 1 86.25 263 CYS A C 1
ATOM 2084 O O . CYS A 1 263 ? -29.406 -21.203 -5.602 1 86.25 263 CYS A O 1
ATOM 2086 N N . LYS A 1 264 ? -28.219 -20.5 -7.363 1 90.88 264 LYS A N 1
ATOM 2087 C CA . LYS A 1 264 ? -27.312 -19.688 -6.566 1 90.88 264 LYS A CA 1
ATOM 2088 C C . LYS A 1 264 ? -28 -18.422 -6.043 1 90.88 264 LYS A C 1
ATOM 2090 O O . LYS A 1 264 ? -28.547 -17.641 -6.82 1 90.88 264 LYS A O 1
ATOM 2095 N N . PRO A 1 265 ? -28.016 -18.234 -4.777 1 92.12 265 PRO A N 1
ATOM 2096 C CA . PRO A 1 265 ? -28.5 -16.953 -4.262 1 92.12 265 PRO A CA 1
ATOM 2097 C C . PRO A 1 265 ? -27.594 -15.789 -4.637 1 92.12 265 PRO A C 1
ATOM 2099 O O . PRO A 1 265 ? -26.391 -15.977 -4.855 1 92.12 265 PRO A O 1
ATOM 2102 N N . GLN A 1 266 ? -28.172 -14.633 -4.668 1 90.81 266 GLN A N 1
ATOM 2103 C CA . GLN A 1 266 ? -27.391 -13.438 -4.98 1 90.81 266 GLN A CA 1
ATOM 2104 C C . GLN A 1 266 ? -26.609 -12.969 -3.762 1 90.81 266 GLN A C 1
ATOM 2106 O O . GLN A 1 266 ? -27.156 -12.805 -2.676 1 90.81 266 GLN A O 1
ATOM 2111 N N . TYR A 1 267 ? -25.328 -12.852 -3.9 1 92.69 267 TYR A N 1
ATOM 2112 C CA . TYR A 1 267 ? -24.469 -12.266 -2.875 1 92.69 267 TYR A CA 1
ATOM 2113 C C . TYR A 1 267 ? -23.281 -11.547 -3.502 1 92.69 267 TYR A C 1
ATOM 2115 O O . TYR A 1 267 ? -22.922 -11.805 -4.652 1 92.69 267 TYR A O 1
ATOM 2123 N N . HIS A 1 268 ? -22.703 -10.562 -2.799 1 93.56 268 HIS A N 1
ATOM 2124 C CA . HIS A 1 268 ? -21.547 -9.812 -3.279 1 93.56 268 HIS A CA 1
ATOM 2125 C C . HIS A 1 268 ? -20.297 -10.688 -3.299 1 93.56 268 HIS A C 1
ATOM 2127 O O . HIS A 1 268 ? -20.109 -11.531 -2.424 1 93.56 268 HIS A O 1
ATOM 2133 N N . LEU A 1 269 ? -19.453 -10.43 -4.227 1 95.44 269 LEU A N 1
ATOM 2134 C CA . LEU A 1 269 ? -18.188 -11.156 -4.355 1 95.44 269 LEU A CA 1
ATOM 2135 C C . LEU A 1 269 ? -17.109 -10.531 -3.473 1 95.44 269 LEU A C 1
ATOM 2137 O O . LEU A 1 269 ? -16.984 -9.305 -3.416 1 95.44 269 LEU A O 1
ATOM 2141 N N . ALA A 1 270 ? -16.406 -11.422 -2.738 1 96.88 270 ALA A N 1
ATOM 2142 C CA . ALA A 1 270 ? -15.273 -10.938 -1.957 1 96.88 270 ALA A CA 1
ATOM 2143 C C . ALA A 1 270 ? -14.266 -10.219 -2.846 1 96.88 270 ALA A C 1
ATOM 2145 O O . ALA A 1 270 ? -14.117 -10.547 -4.023 1 96.88 270 ALA A O 1
ATOM 2146 N N . ASP A 1 271 ? -13.508 -9.242 -2.285 1 95.5 271 ASP A N 1
ATOM 2147 C CA . ASP A 1 271 ? -12.539 -8.445 -3.027 1 95.5 271 ASP A CA 1
ATOM 2148 C C . ASP A 1 271 ? -11.469 -9.336 -3.664 1 95.5 271 ASP A C 1
ATOM 2150 O O . ASP A 1 271 ? -11.055 -10.336 -3.076 1 95.5 271 ASP A O 1
ATOM 2154 N N . PRO A 1 272 ? -10.984 -8.984 -4.809 1 95.81 272 PRO A N 1
ATOM 2155 C CA . PRO A 1 272 ? -9.992 -9.82 -5.477 1 95.81 272 PRO A CA 1
ATOM 2156 C C . PRO A 1 272 ? -8.578 -9.594 -4.949 1 95.81 272 PRO A C 1
ATOM 2158 O O . PRO A 1 272 ? -7.766 -10.523 -4.914 1 95.81 272 PRO A O 1
ATOM 2161 N N . GLU A 1 273 ? -8.273 -8.391 -4.465 1 94.69 273 GLU A N 1
ATOM 2162 C CA . GLU A 1 273 ? -6.902 -7.98 -4.188 1 94.69 273 GLU A CA 1
ATOM 2163 C C . GLU A 1 273 ? -6.281 -8.836 -3.084 1 94.69 273 GLU A C 1
ATOM 2165 O O . GLU A 1 273 ? -5.098 -9.164 -3.141 1 94.69 273 GLU A O 1
ATOM 2170 N N . PRO A 1 274 ? -7.082 -9.258 -2.131 1 97 274 PRO A N 1
ATOM 2171 C CA . PRO A 1 274 ? -6.484 -10.055 -1.055 1 97 274 PRO A CA 1
ATOM 2172 C C . PRO A 1 274 ? -6.258 -11.508 -1.453 1 97 274 PRO A C 1
ATOM 2174 O O . PRO A 1 274 ? -5.668 -12.281 -0.688 1 97 274 PRO A O 1
ATOM 2177 N N . LEU A 1 275 ? -6.797 -11.922 -2.545 1 97.38 275 LEU A N 1
ATOM 2178 C CA . LEU A 1 275 ? -6.648 -13.297 -2.998 1 97.38 275 LEU A CA 1
ATOM 2179 C C . LEU A 1 275 ? -5.324 -13.492 -3.727 1 97.38 275 LEU A C 1
ATOM 2181 O O . LEU A 1 275 ? -4.98 -12.711 -4.613 1 97.38 275 LEU A O 1
ATOM 2185 N N . VAL A 1 276 ? -4.59 -14.516 -3.342 1 96.56 276 VAL A N 1
ATOM 2186 C CA . VAL A 1 276 ? -3.293 -14.82 -3.932 1 96.56 276 VAL A CA 1
ATOM 2187 C C . VAL A 1 276 ? -3.236 -16.297 -4.324 1 96.56 276 VAL A C 1
ATOM 2189 O O . VAL A 1 276 ? -3.516 -17.172 -3.504 1 96.56 276 VAL A O 1
ATOM 2192 N N . LEU A 1 277 ? -3.018 -16.562 -5.617 1 94.44 277 LEU A N 1
ATOM 2193 C CA . LEU A 1 277 ? -2.543 -17.906 -5.961 1 94.44 277 LEU A CA 1
ATOM 2194 C C . LEU A 1 277 ? -1.172 -18.172 -5.348 1 94.44 277 LEU A C 1
ATOM 2196 O O . LEU A 1 277 ? -0.151 -17.734 -5.887 1 94.44 277 LEU A O 1
ATOM 2200 N N . TYR A 1 278 ? -1.227 -18.859 -4.293 1 92.69 278 TYR A N 1
ATOM 2201 C CA . TYR A 1 278 ? -0.044 -18.969 -3.445 1 92.69 278 TYR A CA 1
ATOM 2202 C C . TYR A 1 278 ? 0.965 -19.938 -4.039 1 92.69 278 TYR A C 1
ATOM 2204 O O . TYR A 1 278 ? 2.174 -19.703 -3.98 1 92.69 278 TYR A O 1
ATOM 2212 N N . ASP A 1 279 ? 0.409 -21 -4.566 1 88.94 279 ASP A N 1
ATOM 2213 C CA . ASP A 1 279 ? 1.33 -22 -5.098 1 88.94 279 ASP A CA 1
ATOM 2214 C C . ASP A 1 279 ? 0.64 -22.891 -6.129 1 88.94 279 ASP A C 1
ATOM 2216 O O . ASP A 1 279 ? -0.543 -23.219 -5.988 1 88.94 279 ASP A O 1
ATOM 2220 N N . CYS A 1 280 ? 1.372 -23.203 -7.152 1 86.94 280 CYS A N 1
ATOM 2221 C CA . CYS A 1 280 ? 1.05 -24.312 -8.047 1 86.94 280 CYS A CA 1
ATOM 2222 C C . CYS A 1 280 ? 1.898 -25.531 -7.73 1 86.94 280 CYS A C 1
ATOM 2224 O O . CYS A 1 280 ? 3.119 -25.516 -7.902 1 86.94 280 CYS A O 1
ATOM 2226 N N . VAL A 1 281 ? 1.278 -26.578 -7.355 1 80.62 281 VAL A N 1
ATOM 2227 C CA . VAL A 1 281 ? 2.002 -27.688 -6.754 1 80.62 281 VAL A CA 1
ATOM 2228 C C . VAL A 1 281 ? 2.314 -28.734 -7.816 1 80.62 281 VAL A C 1
ATOM 2230 O O . VAL A 1 281 ? 1.405 -29.344 -8.391 1 80.62 281 VAL A O 1
ATOM 2233 N N . PHE A 1 282 ? 3.629 -28.859 -8.078 1 77.94 282 PHE A N 1
ATOM 2234 C CA . PHE A 1 282 ? 4.156 -29.906 -8.945 1 77.94 282 PHE A CA 1
ATOM 2235 C C . PHE A 1 282 ? 5.047 -30.859 -8.164 1 77.94 282 PHE A C 1
ATOM 2237 O O . PHE A 1 282 ? 5.344 -30.625 -6.992 1 77.94 282 PHE A O 1
ATOM 2244 N N . ASN A 1 283 ? 5.418 -31.906 -8.828 1 70 283 ASN A N 1
ATOM 2245 C CA . ASN A 1 283 ? 6.363 -32.844 -8.219 1 70 283 ASN A CA 1
ATOM 2246 C C . ASN A 1 283 ? 7.746 -32.219 -8.07 1 70 283 ASN A C 1
ATOM 2248 O O . ASN A 1 283 ? 8.414 -31.922 -9.062 1 70 283 ASN A O 1
ATOM 2252 N N . PRO A 1 284 ? 8.133 -31.969 -6.801 1 64.81 284 PRO A N 1
ATOM 2253 C CA . PRO A 1 284 ? 9.422 -31.312 -6.609 1 64.81 284 PRO A CA 1
ATOM 2254 C C . PRO A 1 284 ? 10.609 -32.25 -6.848 1 64.81 284 PRO A C 1
ATOM 2256 O O . PRO A 1 284 ? 11.75 -31.797 -6.941 1 64.81 284 PRO A O 1
ATOM 2259 N N . GLY A 1 285 ? 10.375 -33.406 -7.27 1 62.09 285 GLY A N 1
ATOM 2260 C CA . GLY A 1 285 ? 11.445 -34.375 -7.395 1 62.09 285 GLY A CA 1
ATOM 2261 C C . GLY A 1 285 ? 12.078 -34.75 -6.066 1 62.09 285 GLY A C 1
ATOM 2262 O O . GLY A 1 285 ? 11.469 -35.438 -5.258 1 62.09 285 GLY A O 1
ATOM 2263 N N . LYS A 1 286 ? 13.281 -34.062 -5.676 1 56.34 286 LYS A N 1
ATOM 2264 C CA . LYS A 1 286 ? 13.922 -34.344 -4.391 1 56.34 286 LYS A CA 1
ATOM 2265 C C . LYS A 1 286 ? 13.383 -33.406 -3.309 1 56.34 286 LYS A C 1
ATOM 2267 O O . LYS A 1 286 ? 13.438 -32.188 -3.451 1 56.34 286 LYS A O 1
ATOM 2272 N N . PRO A 1 287 ? 12.469 -34 -2.527 1 54.94 287 PRO A N 1
ATOM 2273 C CA . PRO A 1 287 ? 11.797 -33.188 -1.513 1 54.94 287 PRO A CA 1
ATOM 2274 C C . PRO A 1 287 ? 12.758 -32.281 -0.741 1 54.94 287 PRO A C 1
ATOM 2276 O O . PRO A 1 287 ? 13.797 -32.75 -0.256 1 54.94 287 PRO A O 1
ATOM 2279 N N . VAL A 1 288 ? 12.891 -31.031 -1.15 1 56 288 VAL A N 1
ATOM 2280 C CA . VAL A 1 288 ? 13.57 -30.109 -0.232 1 56 288 VAL A CA 1
ATOM 2281 C C . VAL A 1 288 ? 12.555 -29.5 0.726 1 56 288 VAL A C 1
ATOM 2283 O O . VAL A 1 288 ? 11.375 -29.375 0.393 1 56 288 VAL A O 1
ATOM 2286 N N . GLY A 1 289 ? 12.578 -29.953 2.023 1 62.44 289 GLY A N 1
ATOM 2287 C CA . GLY A 1 289 ? 11.82 -29.391 3.133 1 62.44 289 GLY A CA 1
ATOM 2288 C C . GLY A 1 289 ? 11.125 -28.094 2.787 1 62.44 289 GLY A C 1
ATOM 2289 O O . GLY A 1 289 ? 10.797 -27.297 3.674 1 62.44 289 GLY A O 1
ATOM 2290 N N . SER A 1 290 ? 10.758 -27.828 1.442 1 66.12 290 SER A N 1
ATOM 2291 C CA . SER A 1 290 ? 10.117 -26.578 1.039 1 66.12 290 SER A CA 1
ATOM 2292 C C . SER A 1 290 ? 8.602 -26.656 1.206 1 66.12 290 SER A C 1
ATOM 2294 O O . SER A 1 290 ? 8.047 -27.734 1.392 1 66.12 290 SER A O 1
ATOM 2296 N N . GLN A 1 291 ? 7.992 -25.531 1.269 1 69.94 291 GLN A N 1
ATOM 2297 C CA . GLN A 1 291 ? 6.539 -25.469 1.378 1 69.94 291 GLN A CA 1
ATOM 2298 C C . GLN A 1 291 ? 5.871 -26.188 0.207 1 69.94 291 GLN A C 1
ATOM 2300 O O . GLN A 1 291 ? 4.855 -26.859 0.384 1 69.94 291 GLN A O 1
ATOM 2305 N N . THR A 1 292 ? 6.43 -26.047 -0.929 1 70.5 292 THR A N 1
ATOM 2306 C CA . THR A 1 292 ? 5.883 -26.719 -2.104 1 70.5 292 THR A CA 1
ATOM 2307 C C . THR A 1 292 ? 5.949 -28.234 -1.937 1 70.5 292 THR A C 1
ATOM 2309 O O . THR A 1 292 ? 5 -28.938 -2.283 1 70.5 292 THR A O 1
ATOM 2312 N N . ALA A 1 293 ? 7.055 -28.625 -1.396 1 71.25 293 ALA A N 1
ATOM 2313 C CA . ALA A 1 293 ? 7.211 -30.062 -1.159 1 71.25 293 ALA A CA 1
ATOM 2314 C C . ALA A 1 293 ? 6.176 -30.562 -0.162 1 71.25 293 ALA A C 1
ATOM 2316 O O . ALA A 1 293 ? 5.605 -31.641 -0.344 1 71.25 293 ALA A O 1
ATOM 2317 N N . ARG A 1 294 ? 5.91 -29.75 0.792 1 72.88 294 ARG A N 1
ATOM 2318 C CA . ARG A 1 294 ? 4.922 -30.141 1.796 1 72.88 294 ARG A CA 1
ATOM 2319 C C . ARG A 1 294 ? 3.523 -30.203 1.191 1 72.88 294 ARG A C 1
ATOM 2321 O O . ARG A 1 294 ? 2.771 -31.141 1.452 1 72.88 294 ARG A O 1
ATOM 2328 N N . SER A 1 295 ? 3.23 -29.281 0.424 1 74.56 295 SER A N 1
ATOM 2329 C CA . SER A 1 295 ? 1.924 -29.266 -0.226 1 74.56 295 SER A CA 1
ATOM 2330 C C . SER A 1 295 ? 1.759 -30.438 -1.174 1 74.56 295 SER A C 1
ATOM 2332 O O . SER A 1 295 ? 0.69 -31.062 -1.229 1 74.56 295 SER A O 1
ATOM 2334 N N . TYR A 1 296 ? 2.822 -30.75 -1.791 1 75 296 TYR A N 1
ATOM 2335 C CA . TYR A 1 296 ? 2.791 -31.875 -2.713 1 75 296 TYR A CA 1
ATOM 2336 C C . TYR A 1 296 ? 2.551 -33.188 -1.968 1 75 296 TYR A C 1
ATOM 2338 O O . TYR A 1 296 ? 1.706 -34 -2.367 1 75 296 TYR A O 1
ATOM 2346 N N . GLN A 1 297 ? 3.285 -33.312 -0.91 1 74 297 GLN A N 1
ATOM 2347 C CA . GLN A 1 297 ? 3.141 -34.531 -0.123 1 74 297 GLN A CA 1
ATOM 2348 C C . GLN A 1 297 ? 1.73 -34.656 0.445 1 74 297 GLN A C 1
ATOM 2350 O O . GLN A 1 297 ? 1.154 -35.75 0.456 1 74 297 GLN A O 1
ATOM 2355 N N . PHE A 1 298 ? 1.21 -33.688 0.842 1 76.81 298 PHE A N 1
ATOM 2356 C CA . PHE A 1 298 ? -0.139 -33.688 1.396 1 76.81 298 PHE A CA 1
ATOM 2357 C C . PHE A 1 298 ? -1.159 -34.062 0.335 1 76.81 298 PHE A C 1
ATOM 2359 O O . PHE A 1 298 ? -2.004 -34.938 0.571 1 76.81 298 PHE A O 1
ATOM 2366 N N . ILE A 1 299 ? -1.143 -33.469 -0.748 1 74.62 299 ILE A N 1
ATOM 2367 C CA . ILE A 1 299 ? -2.109 -33.688 -1.812 1 74.62 299 ILE A CA 1
ATOM 2368 C C . ILE A 1 299 ? -2.008 -35.156 -2.281 1 74.62 299 ILE A C 1
ATOM 2370 O O . ILE A 1 299 ? -3.023 -35.844 -2.418 1 74.62 299 ILE A O 1
ATOM 2374 N N . ARG A 1 300 ? -0.82 -35.531 -2.398 1 74.25 300 ARG A N 1
ATOM 2375 C CA . ARG A 1 300 ? -0.578 -36.875 -2.891 1 74.25 300 ARG A CA 1
ATOM 2376 C C . ARG A 1 300 ? -1.107 -37.938 -1.913 1 74.25 300 ARG A C 1
ATOM 2378 O O . ARG A 1 300 ? -1.593 -39 -2.326 1 74.25 300 ARG A O 1
ATOM 2385 N N . SER A 1 301 ? -1.029 -37.594 -0.684 1 78.31 301 SER A N 1
ATOM 2386 C CA . SER A 1 301 ? -1.437 -38.562 0.339 1 78.31 301 SER A CA 1
ATOM 2387 C C . SER A 1 301 ? -2.934 -38.469 0.612 1 78.31 301 SER A C 1
ATOM 2389 O O . SER A 1 301 ? -3.488 -39.312 1.327 1 78.31 301 SER A O 1
ATOM 2391 N N . HIS A 1 302 ? -3.602 -37.562 -0.018 1 76.31 302 HIS A N 1
ATOM 2392 C CA . HIS A 1 302 ? -5.02 -37.375 0.252 1 76.31 302 HIS A CA 1
ATOM 2393 C C . HIS A 1 302 ? -5.867 -38.438 -0.425 1 76.31 302 HIS A C 1
ATOM 2395 O O . HIS A 1 302 ? -5.625 -38.812 -1.583 1 76.31 302 HIS A O 1
ATOM 2401 N N . PRO A 1 303 ? -6.879 -38.938 0.226 1 73.19 303 PRO A N 1
ATOM 2402 C CA . PRO A 1 303 ? -7.703 -40.031 -0.317 1 73.19 303 PRO A CA 1
ATOM 2403 C C . PRO A 1 303 ? -8.414 -39.625 -1.609 1 73.19 303 PRO A C 1
ATOM 2405 O O . PRO A 1 303 ? -8.703 -40.5 -2.447 1 73.19 303 PRO A O 1
ATOM 2408 N N . LEU A 1 304 ? -8.695 -38.406 -1.719 1 70.25 304 LEU A N 1
ATOM 2409 C CA . LEU A 1 304 ? -9.445 -37.969 -2.881 1 70.25 304 LEU A CA 1
ATOM 2410 C C . LEU A 1 304 ? -8.516 -37.688 -4.055 1 70.25 304 LEU A C 1
ATOM 2412 O O . LEU A 1 304 ? -8.969 -37.344 -5.148 1 70.25 304 LEU A O 1
ATOM 2416 N N . TYR A 1 305 ? -7.336 -37.844 -3.684 1 68.69 305 TYR A N 1
ATOM 2417 C CA . TYR A 1 305 ? -6.395 -37.656 -4.777 1 68.69 305 TYR A CA 1
ATOM 2418 C C . TYR A 1 305 ? -6.445 -38.812 -5.762 1 68.69 305 TYR A C 1
ATOM 2420 O O . TYR A 1 305 ? -6.164 -39.969 -5.391 1 68.69 305 TYR A O 1
ATOM 2428 N N . ALA A 1 306 ? -7.676 -39.062 -6.598 1 55.88 306 ALA A N 1
ATOM 2429 C CA . ALA A 1 306 ? -7.758 -40.156 -7.555 1 55.88 306 ALA A CA 1
ATOM 2430 C C . ALA A 1 306 ? -6.758 -39.969 -8.688 1 55.88 306 ALA A C 1
ATOM 2432 O O . ALA A 1 306 ? -6.766 -38.969 -9.375 1 55.88 306 ALA A O 1
ATOM 2433 N N . PRO A 1 307 ? -5.809 -40.938 -8.641 1 45.91 307 PRO A N 1
ATOM 2434 C CA . PRO A 1 307 ? -4.93 -40.875 -9.812 1 45.91 307 PRO A CA 1
ATOM 2435 C C . PRO A 1 307 ? -5.684 -41.062 -11.125 1 45.91 307 PRO A C 1
ATOM 2437 O O . PRO A 1 307 ? -6.617 -41.875 -11.195 1 45.91 307 PRO A O 1
ATOM 2440 N N . ILE A 1 308 ? -6.082 -40.062 -11.883 1 41.5 308 ILE A N 1
ATOM 2441 C CA . ILE A 1 308 ? -6.684 -40.406 -13.164 1 41.5 308 ILE A CA 1
ATOM 2442 C C . ILE A 1 308 ? -5.898 -41.531 -13.812 1 41.5 308 ILE A C 1
ATOM 2444 O O . ILE A 1 308 ? -4.723 -41.375 -14.156 1 41.5 308 ILE A O 1
ATOM 2448 N N . LEU A 1 309 ? -6.215 -42.75 -13.688 1 34.56 309 LEU A N 1
ATOM 2449 C CA . LEU A 1 309 ? -5.719 -44 -14.219 1 34.56 309 LEU A CA 1
ATOM 2450 C C . LEU A 1 309 ? -5.758 -44 -15.742 1 34.56 309 LEU A C 1
ATOM 2452 O O . LEU A 1 309 ? -5.668 -45.062 -16.375 1 34.56 309 LEU A O 1
ATOM 2456 N N . GLU A 1 310 ? -6.047 -42.969 -16.578 1 35.06 310 GLU A N 1
ATOM 2457 C CA . GLU A 1 310 ? -6.078 -43.5 -17.938 1 35.06 310 GLU A CA 1
ATOM 2458 C C . GLU A 1 310 ? -4.688 -43.938 -18.391 1 35.06 310 GLU A C 1
ATOM 2460 O O . GLU A 1 310 ? -3.682 -43.469 -17.844 1 35.06 310 GLU A O 1
ATOM 2465 N N . SER A 1 311 ? -4.535 -44.875 -19.625 1 31.31 311 SER A N 1
ATOM 2466 C CA . SER A 1 311 ? -3.578 -45.719 -20.344 1 31.31 311 SER A CA 1
ATOM 2467 C C . SER A 1 311 ? -2.303 -44.938 -20.672 1 31.31 311 SER A C 1
ATOM 2469 O O . SER A 1 311 ? -1.207 -45.5 -20.641 1 31.31 311 SER A O 1
ATOM 2471 N N . SER A 1 312 ? -2.324 -44 -21.766 1 30.59 312 SER A N 1
ATOM 2472 C CA . SER A 1 312 ? -1.168 -43.688 -22.609 1 30.59 312 SER A CA 1
ATOM 2473 C C . SER A 1 312 ? -0.094 -42.938 -21.828 1 30.59 312 SER A C 1
ATOM 2475 O O . SER A 1 312 ? -0.345 -41.844 -21.312 1 30.59 312 SER A O 1
ATOM 2477 N N . THR A 1 313 ? 0.92 -43.5 -21.234 1 32.97 313 THR A N 1
ATOM 2478 C CA . THR A 1 313 ? 2.17 -43.344 -20.5 1 32.97 313 THR A CA 1
ATOM 2479 C C . THR A 1 313 ? 2.984 -42.188 -21.047 1 32.97 313 THR A C 1
ATOM 2481 O O . THR A 1 313 ? 3.961 -41.75 -20.422 1 32.97 313 THR A O 1
ATOM 2484 N N . GLU A 1 314 ? 2.975 -41.938 -22.297 1 30.8 314 GLU A N 1
ATOM 2485 C CA . GLU A 1 314 ? 4.074 -41.281 -23 1 30.8 314 GLU A CA 1
ATOM 2486 C C . GLU A 1 314 ? 4.141 -39.812 -22.672 1 30.8 314 GLU A C 1
ATOM 2488 O O . GLU A 1 314 ? 5.168 -39.156 -22.891 1 30.8 314 GLU A O 1
ATOM 2493 N N . LYS A 1 315 ? 3.041 -39.312 -22.391 1 33.72 315 LYS A N 1
ATOM 2494 C CA . LYS A 1 315 ? 3.162 -37.875 -22.625 1 33.72 315 LYS A CA 1
ATOM 2495 C C . LYS A 1 315 ? 3.633 -37.156 -21.375 1 33.72 315 LYS A C 1
ATOM 2497 O O . LYS A 1 315 ? 3.775 -35.906 -21.375 1 33.72 315 LYS A O 1
ATOM 2502 N N . TYR A 1 316 ? 3.297 -37.562 -20.141 1 36.88 316 TYR A N 1
ATOM 2503 C CA . TYR A 1 316 ? 3.574 -36.719 -18.984 1 36.88 316 TYR A CA 1
ATOM 2504 C C . TYR A 1 316 ? 4.992 -36.938 -18.484 1 36.88 316 TYR A C 1
ATOM 2506 O O . TYR A 1 316 ? 5.43 -38.062 -18.312 1 36.88 316 TYR A O 1
ATOM 2514 N N . ASN A 1 317 ? 5.941 -36.094 -18.75 1 35.34 317 ASN A N 1
ATOM 2515 C CA . ASN A 1 317 ? 7.34 -36.094 -18.328 1 35.34 317 ASN A CA 1
ATOM 2516 C C . ASN A 1 317 ? 7.465 -35.938 -16.828 1 35.34 317 ASN A C 1
ATOM 2518 O O . ASN A 1 317 ? 6.867 -35.062 -16.219 1 35.34 317 ASN A O 1
ATOM 2522 N N . GLU A 1 318 ? 7.512 -37.031 -16.047 1 39.75 318 GLU A N 1
ATOM 2523 C CA . GLU A 1 318 ? 7.871 -37.125 -14.641 1 39.75 318 GLU A CA 1
ATOM 2524 C C . GLU A 1 318 ? 9.109 -36.281 -14.328 1 39.75 318 GLU A C 1
ATOM 2526 O O . GLU A 1 318 ? 9.602 -36.281 -13.195 1 39.75 318 GLU A O 1
ATOM 2531 N N . ALA A 1 319 ? 9.539 -35.656 -15.141 1 45.22 319 ALA A N 1
ATOM 2532 C CA . ALA A 1 319 ? 10.789 -35 -14.789 1 45.22 319 ALA A CA 1
ATOM 2533 C C . ALA A 1 319 ? 10.547 -33.875 -13.789 1 45.22 319 ALA A C 1
ATOM 2535 O O . ALA A 1 319 ? 9.617 -33.062 -13.945 1 45.22 319 ALA A O 1
ATOM 2536 N N . PRO A 1 320 ? 11.055 -34.188 -12.469 1 49.09 320 PRO A N 1
ATOM 2537 C CA . PRO A 1 320 ? 10.977 -33.125 -11.445 1 49.09 320 PRO A CA 1
ATOM 2538 C C . PRO A 1 320 ? 11.117 -31.734 -12.031 1 49.09 320 PRO A C 1
ATOM 2540 O O . PRO A 1 320 ? 11.828 -31.531 -13.016 1 49.09 320 PRO A O 1
ATOM 2543 N N . CYS A 1 321 ? 9.992 -30.969 -11.766 1 55.75 321 CYS A N 1
ATOM 2544 C CA . CYS A 1 321 ? 10.148 -29.547 -12.031 1 55.75 321 CYS A CA 1
ATOM 2545 C C . CYS A 1 321 ? 10.57 -28.797 -10.781 1 55.75 321 CYS A C 1
ATOM 2547 O O . CYS A 1 321 ? 9.742 -28.5 -9.914 1 55.75 321 CYS A O 1
ATOM 2549 N N . SER A 1 322 ? 11.852 -29 -10.359 1 57.97 322 SER A N 1
ATOM 2550 C CA . SER A 1 322 ? 12.359 -28.234 -9.219 1 57.97 322 SER A CA 1
ATOM 2551 C C . SER A 1 322 ? 13.031 -26.953 -9.68 1 57.97 322 SER A C 1
ATOM 2553 O O . SER A 1 322 ? 13.906 -26.969 -10.547 1 57.97 322 SER A O 1
ATOM 2555 N N . PHE A 1 323 ? 12.359 -25.938 -9.273 1 61.28 323 PHE A N 1
ATOM 2556 C CA . PHE A 1 323 ? 12.938 -24.641 -9.594 1 61.28 323 PHE A CA 1
ATOM 2557 C C . PHE A 1 323 ? 14.188 -24.391 -8.758 1 61.28 323 PHE A C 1
ATOM 2559 O O . PHE A 1 323 ? 14.766 -23.297 -8.812 1 61.28 323 PHE A O 1
ATOM 2566 N N . ASP A 1 324 ? 14.594 -25.547 -8.07 1 55.69 324 ASP A N 1
ATOM 2567 C CA . ASP A 1 324 ? 15.727 -25.375 -7.164 1 55.69 324 ASP A CA 1
ATOM 2568 C C . ASP A 1 324 ? 17 -25.047 -7.93 1 55.69 324 ASP A C 1
ATOM 2570 O O . ASP A 1 324 ? 17.281 -25.641 -8.977 1 55.69 324 ASP A O 1
ATOM 2574 N N . ALA A 1 325 ? 17.719 -23.984 -7.594 1 58.44 325 ALA A N 1
ATOM 2575 C CA . ALA A 1 325 ? 19.047 -23.609 -8.047 1 58.44 325 ALA A CA 1
ATOM 2576 C C . ALA A 1 325 ? 19 -23.031 -9.461 1 58.44 325 ALA A C 1
ATOM 2578 O O . ALA A 1 325 ? 19.984 -23.109 -10.203 1 58.44 325 ALA A O 1
ATOM 2579 N N . SER A 1 326 ? 17.797 -22.594 -9.781 1 71.5 326 SER A N 1
ATOM 2580 C CA . SER A 1 326 ? 17.672 -22.141 -11.164 1 71.5 326 SER A CA 1
ATOM 2581 C C . SER A 1 326 ? 18.219 -20.719 -11.328 1 71.5 326 SER A C 1
ATOM 2583 O O . SER A 1 326 ? 18.609 -20.328 -12.43 1 71.5 326 SER A O 1
ATOM 2585 N N . LEU A 1 327 ? 18.297 -20.078 -10.242 1 80.19 327 LEU A N 1
ATOM 2586 C CA . LEU A 1 327 ? 18.719 -18.688 -10.367 1 80.19 327 LEU A CA 1
ATOM 2587 C C . LEU A 1 327 ? 20.219 -18.547 -10.148 1 80.19 327 LEU A C 1
ATOM 2589 O O . LEU A 1 327 ? 20.781 -19.219 -9.289 1 80.19 327 LEU A O 1
ATOM 2593 N N . SER A 1 328 ? 20.844 -17.719 -11.016 1 81.94 328 SER A N 1
ATOM 2594 C CA . SER A 1 328 ? 22.203 -17.312 -10.711 1 81.94 328 SER A CA 1
ATOM 2595 C C . SER A 1 328 ? 22.266 -16.5 -9.422 1 81.94 328 SER A C 1
ATOM 2597 O O . SER A 1 328 ? 21.234 -16.047 -8.922 1 81.94 328 SER A O 1
ATOM 2599 N N . ASP A 1 329 ? 23.453 -16.375 -8.906 1 82.81 329 ASP A N 1
ATOM 2600 C CA . ASP A 1 329 ? 23.625 -15.57 -7.703 1 82.81 329 ASP A CA 1
ATOM 2601 C C . ASP A 1 329 ? 23.172 -14.125 -7.938 1 82.81 329 ASP A C 1
ATOM 2603 O O . ASP A 1 329 ? 22.531 -13.523 -7.07 1 82.81 329 ASP A O 1
ATOM 2607 N N . SER A 1 330 ? 23.5 -13.719 -9.078 1 84.19 330 SER A N 1
ATOM 2608 C CA . SER A 1 330 ? 23.125 -12.344 -9.414 1 84.19 330 SER A CA 1
ATOM 2609 C C . SER A 1 330 ? 21.609 -12.219 -9.562 1 84.19 330 SER A C 1
ATOM 2611 O O . SER A 1 330 ? 21.016 -11.234 -9.109 1 84.19 330 SER A O 1
ATOM 2613 N N . ALA A 1 331 ? 21.031 -13.195 -10.18 1 86.06 331 ALA A N 1
ATOM 2614 C CA . ALA A 1 331 ? 19.578 -13.18 -10.359 1 86.06 331 ALA A CA 1
ATOM 2615 C C . ALA A 1 331 ? 18.859 -13.266 -9.023 1 86.06 331 ALA A C 1
ATOM 2617 O O . ALA A 1 331 ? 17.828 -12.602 -8.812 1 86.06 331 ALA A O 1
ATOM 2618 N N . LEU A 1 332 ? 19.391 -14.07 -8.188 1 86.81 332 LEU A N 1
ATOM 2619 C CA . LEU A 1 332 ? 18.812 -14.219 -6.863 1 86.81 332 LEU A CA 1
ATOM 2620 C C . LEU A 1 332 ? 18.938 -12.922 -6.066 1 86.81 332 LEU A C 1
ATOM 2622 O O . LEU A 1 332 ? 18 -12.516 -5.383 1 86.81 332 LEU A O 1
ATOM 2626 N N . ALA A 1 333 ? 20.078 -12.273 -6.176 1 86.06 333 ALA A N 1
ATOM 2627 C CA . ALA A 1 333 ? 20.281 -11 -5.496 1 86.06 333 ALA A CA 1
ATOM 2628 C C . ALA A 1 333 ? 19.297 -9.945 -5.996 1 86.06 333 ALA A C 1
ATOM 2630 O O . ALA A 1 333 ? 18.75 -9.18 -5.203 1 86.06 333 ALA A O 1
ATOM 2631 N N . GLU A 1 334 ? 19.109 -9.961 -7.258 1 87.06 334 GLU A N 1
ATOM 2632 C CA . GLU A 1 334 ? 18.172 -9.016 -7.855 1 87.06 334 GLU A CA 1
ATOM 2633 C C . GLU A 1 334 ? 16.734 -9.289 -7.406 1 87.06 334 GLU A C 1
ATOM 2635 O O . GLU A 1 334 ? 15.969 -8.359 -7.156 1 87.06 334 GLU A O 1
ATOM 2640 N N . LEU A 1 335 ? 16.438 -10.539 -7.375 1 88.56 335 LEU A N 1
ATOM 2641 C CA . LEU A 1 335 ? 15.102 -10.938 -6.922 1 88.56 335 LEU A CA 1
ATOM 2642 C C . LEU A 1 335 ? 14.883 -10.539 -5.469 1 88.56 335 LEU A C 1
ATOM 2644 O O . LEU A 1 335 ? 13.82 -10.023 -5.117 1 88.56 335 LEU A O 1
ATOM 2648 N N . ARG A 1 336 ? 15.836 -10.727 -4.688 1 87.88 336 ARG A N 1
ATOM 2649 C CA . ARG A 1 336 ? 15.766 -10.336 -3.281 1 87.88 336 ARG A CA 1
ATOM 2650 C C . ARG A 1 336 ? 15.539 -8.836 -3.143 1 87.88 336 ARG A C 1
ATOM 2652 O O . ARG A 1 336 ? 14.703 -8.398 -2.35 1 87.88 336 ARG A O 1
ATOM 2659 N N . ARG A 1 337 ? 16.297 -8.094 -3.883 1 88.75 337 ARG A N 1
ATOM 2660 C CA . ARG A 1 337 ? 16.172 -6.641 -3.846 1 88.75 337 ARG A CA 1
ATOM 2661 C C . ARG A 1 337 ? 14.766 -6.203 -4.266 1 88.75 337 ARG A C 1
ATOM 2663 O O . ARG A 1 337 ? 14.188 -5.301 -3.662 1 88.75 337 ARG A O 1
ATOM 2670 N N . ALA A 1 338 ? 14.273 -6.828 -5.27 1 90.38 338 ALA A N 1
ATOM 2671 C CA . ALA A 1 338 ? 12.938 -6.5 -5.754 1 90.38 338 ALA A CA 1
ATOM 2672 C C . ALA A 1 338 ? 11.883 -6.789 -4.688 1 90.38 338 ALA A C 1
ATOM 2674 O O . ALA A 1 338 ? 10.953 -6 -4.492 1 90.38 338 ALA A O 1
ATOM 2675 N N . CYS A 1 339 ? 12 -7.898 -4.023 1 91.12 339 CYS A N 1
ATOM 2676 C CA . CYS A 1 339 ? 11.062 -8.266 -2.967 1 91.12 339 CYS A CA 1
ATOM 2677 C C . CYS A 1 339 ? 11.156 -7.293 -1.796 1 91.12 339 CYS A C 1
ATOM 2679 O O . CYS A 1 339 ? 10.141 -6.883 -1.24 1 91.12 339 CYS A O 1
ATOM 2681 N N . GLU A 1 340 ? 12.367 -6.914 -1.469 1 91.81 340 GLU A N 1
ATOM 2682 C CA . GLU A 1 340 ? 12.578 -5.973 -0.374 1 91.81 340 GLU A CA 1
ATOM 2683 C C . GLU A 1 340 ? 12.008 -4.598 -0.709 1 91.81 340 GLU A C 1
ATOM 2685 O O . GLU A 1 340 ? 11.492 -3.902 0.167 1 91.81 340 GLU A O 1
ATOM 2690 N N . GLU A 1 341 ? 12.211 -4.238 -1.929 1 92 341 GLU A N 1
ATOM 2691 C CA . GLU A 1 341 ? 11.617 -2.98 -2.365 1 92 341 GLU A CA 1
ATOM 2692 C C . GLU A 1 341 ? 10.102 -3.006 -2.207 1 92 341 GLU A C 1
ATOM 2694 O O . GLU A 1 341 ? 9.492 -2.01 -1.807 1 92 341 GLU A O 1
ATOM 2699 N N . ARG A 1 342 ? 9.508 -4.117 -2.502 1 92.69 342 ARG A N 1
ATOM 2700 C CA . ARG A 1 342 ? 8.062 -4.266 -2.32 1 92.69 342 ARG A CA 1
ATOM 2701 C C . ARG A 1 342 ? 7.684 -4.164 -0.847 1 92.69 342 ARG A C 1
ATOM 2703 O O . ARG A 1 342 ? 6.68 -3.543 -0.501 1 92.69 342 ARG A O 1
ATOM 2710 N N . VAL A 1 343 ? 8.484 -4.77 -0.029 1 93.69 343 VAL A N 1
ATOM 2711 C CA . VAL A 1 343 ? 8.266 -4.691 1.411 1 93.69 343 VAL A CA 1
ATOM 2712 C C . VAL A 1 343 ? 8.328 -3.234 1.866 1 93.69 343 VAL A C 1
ATOM 2714 O O . VAL A 1 343 ? 7.438 -2.762 2.582 1 93.69 343 VAL A O 1
ATOM 2717 N N . TYR A 1 344 ? 9.367 -2.496 1.381 1 94.62 344 TYR A N 1
ATOM 2718 C CA . TYR A 1 344 ? 9.531 -1.08 1.689 1 94.62 344 TYR A CA 1
ATOM 2719 C C . TYR A 1 344 ? 8.312 -0.281 1.251 1 94.62 344 TYR A C 1
ATOM 2721 O O . TYR A 1 344 ? 7.75 0.49 2.035 1 94.62 344 TYR A O 1
ATOM 2729 N N . ARG A 1 345 ? 7.746 -0.547 0.122 1 94.25 345 ARG A N 1
ATOM 2730 C CA . ARG A 1 345 ? 6.676 0.228 -0.495 1 94.25 345 ARG A CA 1
ATOM 2731 C C . ARG A 1 345 ? 5.328 -0.088 0.149 1 94.25 345 ARG A C 1
ATOM 2733 O O . ARG A 1 345 ? 4.359 0.653 -0.03 1 94.25 345 ARG A O 1
ATOM 2740 N N . THR A 1 346 ? 5.281 -1.161 0.863 1 94.06 346 THR A N 1
ATOM 2741 C CA . THR A 1 346 ? 3.988 -1.544 1.421 1 94.06 346 THR A CA 1
ATOM 2742 C C . THR A 1 346 ? 3.975 -1.35 2.936 1 94.06 346 THR A C 1
ATOM 2744 O O . THR A 1 346 ? 2.953 -0.965 3.508 1 94.06 346 THR A O 1
ATOM 2747 N N . LEU A 1 347 ? 5.105 -1.522 3.629 1 95 347 LEU A N 1
ATOM 2748 C CA . LEU A 1 347 ? 5.141 -1.44 5.086 1 95 347 LEU A CA 1
ATOM 2749 C C . LEU A 1 347 ? 5.039 0.009 5.551 1 95 347 LEU A C 1
ATOM 2751 O O . LEU A 1 347 ? 4.387 0.296 6.559 1 95 347 LEU A O 1
ATOM 2755 N N . ILE A 1 348 ? 5.695 0.899 4.844 1 96.06 348 ILE A N 1
ATOM 2756 C CA . ILE A 1 348 ? 5.727 2.295 5.266 1 96.06 348 ILE A CA 1
ATOM 2757 C C . ILE A 1 348 ? 4.32 2.891 5.188 1 96.06 348 ILE A C 1
ATOM 2759 O O . ILE A 1 348 ? 3.814 3.43 6.172 1 96.06 348 ILE A O 1
ATOM 2763 N N . PRO A 1 349 ? 3.619 2.723 4.023 1 94.62 349 PRO A N 1
ATOM 2764 C CA . PRO A 1 349 ? 2.244 3.223 4 1 94.62 349 PRO A CA 1
ATOM 2765 C C . PRO A 1 349 ? 1.359 2.574 5.062 1 94.62 349 PRO A C 1
ATOM 2767 O O . PRO A 1 349 ? 0.469 3.227 5.613 1 94.62 349 PRO A O 1
ATOM 2770 N N . GLY A 1 350 ? 1.582 1.266 5.301 1 94.31 350 GLY A N 1
ATOM 2771 C CA . GLY A 1 350 ? 0.825 0.606 6.355 1 94.31 350 GLY A CA 1
ATOM 2772 C C . GLY A 1 350 ? 1.038 1.229 7.723 1 94.31 350 GLY A C 1
ATOM 2773 O O . GLY A 1 350 ? 0.079 1.453 8.461 1 94.31 350 GLY A O 1
ATOM 2774 N N . ALA A 1 351 ? 2.264 1.566 8.039 1 94.62 351 ALA A N 1
ATOM 2775 C CA . ALA A 1 351 ? 2.592 2.205 9.305 1 94.62 351 ALA A CA 1
ATOM 2776 C C . ALA A 1 351 ? 1.979 3.602 9.391 1 94.62 351 ALA A C 1
ATOM 2778 O O . ALA A 1 351 ? 1.47 3.998 10.445 1 94.62 351 ALA A O 1
ATOM 2779 N N . CYS A 1 352 ? 2.053 4.301 8.289 1 94.75 352 CYS A N 1
ATOM 2780 C CA . CYS A 1 352 ? 1.468 5.637 8.234 1 94.75 352 CYS A CA 1
ATOM 2781 C C . CYS A 1 352 ? -0.037 5.586 8.477 1 94.75 352 CYS A C 1
ATOM 2783 O O . CYS A 1 352 ? -0.58 6.391 9.227 1 94.75 352 CYS A O 1
ATOM 2785 N N . ALA A 1 353 ? -0.693 4.629 7.824 1 94.06 353 ALA A N 1
ATOM 2786 C CA . ALA A 1 353 ? -2.139 4.488 7.969 1 94.06 353 ALA A CA 1
ATOM 2787 C C . ALA A 1 353 ? -2.521 4.199 9.422 1 94.06 353 ALA A C 1
ATOM 2789 O O . ALA A 1 353 ? -3.482 4.77 9.938 1 94.06 353 ALA A O 1
ATOM 2790 N N . LEU A 1 354 ? -1.772 3.398 10.062 1 93.62 354 LEU A N 1
ATOM 2791 C CA . LEU A 1 354 ? -2.037 3.061 11.461 1 93.62 354 LEU A CA 1
ATOM 2792 C C . LEU A 1 354 ? -1.812 4.27 12.367 1 93.62 354 LEU A C 1
ATOM 2794 O O . LEU A 1 354 ? -2.564 4.484 13.312 1 93.62 354 LEU A O 1
ATOM 2798 N N . GLN A 1 355 ? -0.792 5.031 12.07 1 91.62 355 GLN A N 1
ATOM 2799 C CA . GLN A 1 355 ? -0.528 6.234 12.852 1 91.62 355 GLN A CA 1
ATOM 2800 C C . GLN A 1 355 ? -1.656 7.25 12.695 1 91.62 355 GLN A C 1
ATOM 2802 O O . GLN A 1 355 ? -2.047 7.91 13.664 1 91.62 355 GLN A O 1
ATOM 2807 N N . LEU A 1 356 ? -2.104 7.391 11.477 1 91 356 LEU A N 1
ATOM 2808 C CA . LEU A 1 356 ? -3.229 8.281 11.227 1 91 356 LEU A CA 1
ATOM 2809 C C . LEU A 1 356 ? -4.453 7.855 12.031 1 91 356 LEU A C 1
ATOM 2811 O O . LEU A 1 356 ? -5.094 8.68 12.68 1 91 356 LEU A O 1
ATOM 2815 N N . LEU A 1 357 ? -4.762 6.574 11.945 1 89.81 357 LEU A N 1
ATOM 2816 C CA . LEU A 1 357 ? -5.902 6.043 12.688 1 89.81 357 LEU A CA 1
ATOM 2817 C C . LEU A 1 357 ? -5.746 6.289 14.18 1 89.81 357 LEU A C 1
ATOM 2819 O O . LEU A 1 357 ? -6.695 6.707 14.852 1 89.81 357 LEU A O 1
ATOM 2823 N N . SER A 1 358 ? -4.551 6.07 14.672 1 87.56 358 SER A N 1
ATOM 2824 C CA . SER A 1 358 ? -4.273 6.301 16.078 1 87.56 358 SER A CA 1
ATOM 2825 C C . SER A 1 358 ? -4.434 7.773 16.453 1 87.56 358 SER A C 1
ATOM 2827 O O . SER A 1 358 ? -4.945 8.102 17.516 1 87.56 358 SER A O 1
ATOM 2829 N N . GLY A 1 359 ? -3.945 8.641 15.555 1 84.25 359 GLY A N 1
ATOM 2830 C CA . GLY A 1 359 ? -4.094 10.07 15.773 1 84.25 359 GLY A CA 1
ATOM 2831 C C . GLY A 1 359 ? -5.543 10.508 15.867 1 84.25 359 GLY A C 1
ATOM 2832 O O . GLY A 1 359 ? -5.898 11.312 16.734 1 84.25 359 GLY A O 1
ATOM 2833 N N . ILE A 1 360 ? -6.348 9.977 14.984 1 83.75 360 ILE A N 1
ATOM 2834 C CA . ILE A 1 360 ? -7.766 10.312 14.984 1 83.75 360 ILE A CA 1
ATOM 2835 C C . ILE A 1 360 ? -8.422 9.781 16.266 1 83.75 360 ILE A C 1
ATOM 2837 O O . ILE A 1 360 ? -9.242 10.461 16.875 1 83.75 360 ILE A O 1
ATOM 2841 N N . ARG A 1 361 ? -8.047 8.625 16.672 1 82.44 361 ARG A N 1
ATOM 2842 C CA . ARG A 1 361 ? -8.578 8.031 17.906 1 82.44 361 ARG A CA 1
ATOM 2843 C C . ARG A 1 361 ? -8.234 8.891 19.109 1 82.44 361 ARG A C 1
ATOM 2845 O O . ARG A 1 361 ? -9.062 9.078 20 1 82.44 361 ARG A O 1
ATOM 2852 N N . GLU A 1 362 ? -7.062 9.375 19.094 1 79.44 362 GLU A N 1
ATOM 2853 C CA . GLU A 1 362 ? -6.621 10.211 20.219 1 79.44 362 GLU A CA 1
ATOM 2854 C C . GLU A 1 362 ? -7.355 11.547 20.234 1 79.44 362 GLU A C 1
ATOM 2856 O O . GLU A 1 362 ? -7.754 12.039 21.281 1 79.44 362 GLU A O 1
ATOM 2861 N N . GLU A 1 363 ? -7.523 12.094 19.094 1 77.44 363 GLU A N 1
ATOM 2862 C CA . GLU A 1 363 ? -8.164 13.406 18.969 1 77.44 363 GLU A CA 1
ATOM 2863 C C . GLU A 1 363 ? -9.633 13.336 19.359 1 77.44 363 GLU A C 1
ATOM 2865 O O . GLU A 1 363 ? -10.164 14.281 19.953 1 77.44 363 GLU A O 1
ATOM 2870 N N . TYR A 1 364 ? -10.289 12.211 19.078 1 79.38 364 TYR A N 1
ATOM 2871 C CA . TYR A 1 364 ? -11.711 12.078 19.344 1 79.38 364 TYR A CA 1
ATOM 2872 C C . TYR A 1 364 ? -11.969 11 20.406 1 79.38 364 TYR A C 1
ATOM 2874 O O . TYR A 1 364 ? -12.969 10.289 20.328 1 79.38 364 TYR A O 1
ATOM 2882 N N . ALA A 1 365 ? -11.062 10.844 21.359 1 74.69 365 ALA A N 1
ATOM 2883 C CA . ALA A 1 365 ? -11.031 9.758 22.344 1 74.69 365 ALA A CA 1
ATOM 2884 C C . ALA A 1 365 ? -12.367 9.656 23.078 1 74.69 365 ALA A C 1
ATOM 2886 O O . ALA A 1 365 ? -12.859 8.555 23.344 1 74.69 365 ALA A O 1
ATOM 2887 N N . GLU A 1 366 ? -12.992 10.742 23.422 1 72.62 366 GLU A N 1
ATOM 2888 C CA . GLU A 1 366 ? -14.227 10.742 24.203 1 72.62 366 GLU A CA 1
ATOM 2889 C C . GLU A 1 366 ? -15.406 10.227 23.391 1 72.62 366 GLU A C 1
ATOM 2891 O O . GLU A 1 366 ? -16.391 9.734 23.938 1 72.62 366 GLU A O 1
ATOM 2896 N N . ARG A 1 367 ? -15.328 10.32 22.141 1 75.31 367 ARG A N 1
ATOM 2897 C CA . ARG A 1 367 ? -16.438 9.969 21.266 1 75.31 367 ARG A CA 1
ATOM 2898 C C . ARG A 1 367 ? -16.125 8.703 20.469 1 75.31 367 ARG A C 1
ATOM 2900 O O . ARG A 1 367 ? -16.969 8.203 19.719 1 75.31 367 ARG A O 1
ATOM 2907 N N . PHE A 1 368 ? -14.852 8.375 20.594 1 67.31 368 PHE A N 1
ATOM 2908 C CA . PHE A 1 368 ? -14.469 7.176 19.859 1 67.31 368 PHE A CA 1
ATOM 2909 C C . PHE A 1 368 ? -14.984 5.922 20.547 1 67.31 368 PHE A C 1
ATOM 2911 O O . PHE A 1 368 ? -14.453 5.512 21.578 1 67.31 368 PHE A O 1
ATOM 2918 N N . VAL A 1 369 ? -16.328 5.773 20.844 1 57.34 369 VAL A N 1
ATOM 2919 C CA . VAL A 1 369 ? -16.969 4.668 21.547 1 57.34 369 VAL A CA 1
ATOM 2920 C C . VAL A 1 369 ? -16.422 3.338 21.031 1 57.34 369 VAL A C 1
ATOM 2922 O O . VAL A 1 369 ? -16.172 3.189 19.828 1 57.34 369 VAL A O 1
ATOM 2925 N N . PRO A 1 370 ? -16 2.475 21.969 1 53.44 370 PRO A N 1
ATOM 2926 C CA . PRO A 1 370 ? -15.531 1.112 21.719 1 53.44 370 PRO A CA 1
ATOM 2927 C C . PRO A 1 370 ? -16.375 0.384 20.672 1 53.44 370 PRO A C 1
ATOM 2929 O O . PRO A 1 370 ? -15.875 -0.506 19.984 1 53.44 370 PRO A O 1
ATOM 2932 N N . SER A 1 371 ? -17.688 0.666 20.719 1 48.5 371 SER A N 1
ATOM 2933 C CA . SER A 1 371 ? -18.578 0.003 19.766 1 48.5 371 SER A CA 1
ATOM 2934 C C . SER A 1 371 ? -18.078 0.187 18.344 1 48.5 371 SER A C 1
ATOM 2936 O O . SER A 1 371 ? -18.719 -0.292 17.391 1 48.5 371 SER A O 1
ATOM 2938 N N . GLY A 1 372 ? -16.922 0.819 18.172 1 54.97 372 GLY A N 1
ATOM 2939 C CA . GLY A 1 372 ? -16.422 1.416 16.938 1 54.97 372 GLY A CA 1
ATOM 2940 C C . GLY A 1 372 ? -15.516 0.487 16.156 1 54.97 372 GLY A C 1
ATOM 2941 O O . GLY A 1 372 ? -14.891 0.901 15.18 1 54.97 372 GLY A O 1
ATOM 2942 N N . GLU A 1 373 ? -15.492 -0.688 16.672 1 70.81 373 GLU A N 1
ATOM 2943 C CA . GLU A 1 373 ? -14.758 -1.708 15.938 1 70.81 373 GLU A CA 1
ATOM 2944 C C . GLU A 1 373 ? -15.484 -2.1 14.656 1 70.81 373 GLU A C 1
ATOM 2946 O O . GLU A 1 373 ? -16.719 -2.131 14.625 1 70.81 373 GLU A O 1
ATOM 2951 N N . LEU A 1 374 ? -14.773 -2.123 13.633 1 83.81 374 LEU A N 1
ATOM 2952 C CA . LEU A 1 374 ? -15.359 -2.531 12.359 1 83.81 374 LEU A CA 1
ATOM 2953 C C . LEU A 1 374 ? -15.664 -4.023 12.359 1 83.81 374 LEU A C 1
ATOM 2955 O O . LEU A 1 374 ? -14.852 -4.832 12.812 1 83.81 374 LEU A O 1
ATOM 2959 N N . GLU A 1 375 ? -16.859 -4.359 11.977 1 85.06 375 GLU A N 1
ATOM 2960 C CA . GLU A 1 375 ? -17.266 -5.754 11.922 1 85.06 375 GLU A CA 1
ATOM 2961 C C . GLU A 1 375 ? -16.422 -6.547 10.93 1 85.06 375 GLU A C 1
ATOM 2963 O O . GLU A 1 375 ? -16.078 -7.699 11.18 1 85.06 375 GLU A O 1
ATOM 2968 N N . GLY A 1 376 ? -16.203 -5.945 9.82 1 89.94 376 GLY A N 1
ATOM 2969 C CA . GLY A 1 376 ? -15.43 -6.578 8.758 1 89.94 376 GLY A CA 1
ATOM 2970 C C . GLY A 1 376 ? -15.242 -5.684 7.547 1 89.94 376 GLY A C 1
ATOM 2971 O O . GLY A 1 376 ? -15.828 -4.605 7.465 1 89.94 376 GLY A O 1
ATOM 2972 N N . ASP A 1 377 ? -14.406 -6.16 6.66 1 91.31 377 ASP A N 1
ATOM 2973 C CA . ASP A 1 377 ? -14.094 -5.363 5.473 1 91.31 377 ASP A CA 1
ATOM 2974 C C . ASP A 1 377 ? -14.922 -5.82 4.273 1 91.31 377 ASP A C 1
ATOM 2976 O O . ASP A 1 377 ? -14.945 -5.152 3.238 1 91.31 377 ASP A O 1
ATOM 2980 N N . PHE A 1 378 ? -15.594 -6.965 4.461 1 93.06 378 PHE A N 1
ATOM 2981 C CA . PHE A 1 378 ? -16.484 -7.426 3.406 1 93.06 378 PHE A CA 1
ATOM 2982 C C . PHE A 1 378 ? -17.734 -6.562 3.346 1 93.06 378 PHE A C 1
ATOM 2984 O O . PHE A 1 378 ? -18.375 -6.309 4.371 1 93.06 378 PHE A O 1
ATOM 2991 N N . GLN A 1 379 ? -18.141 -6.078 2.18 1 87.5 379 GLN A N 1
ATOM 2992 C CA . GLN A 1 379 ? -19.172 -5.062 1.952 1 87.5 379 GLN A CA 1
ATOM 2993 C C . GLN A 1 379 ? -20.484 -5.449 2.609 1 87.5 379 GLN A C 1
ATOM 2995 O O . GLN A 1 379 ? -21.188 -4.602 3.176 1 87.5 379 GLN A O 1
ATOM 3000 N N . GLU A 1 380 ? -20.844 -6.68 2.619 1 89.56 380 GLU A N 1
ATOM 3001 C CA . GLU A 1 380 ? -22.141 -7.098 3.125 1 89.56 380 GLU A CA 1
ATOM 3002 C C . GLU A 1 380 ? -22.156 -7.156 4.648 1 89.56 380 GLU A C 1
ATOM 3004 O O . GLU A 1 380 ? -23.219 -7.129 5.273 1 89.56 380 GLU A O 1
ATOM 3009 N N . VAL A 1 381 ? -21.031 -7.344 5.203 1 88.12 381 VAL A N 1
ATOM 3010 C CA . VAL A 1 381 ? -20.938 -7.418 6.656 1 88.12 381 VAL A CA 1
ATOM 3011 C C . VAL A 1 381 ? -21.109 -6.027 7.262 1 88.12 381 VAL A C 1
ATOM 3013 O O . VAL A 1 381 ? -21.672 -5.887 8.352 1 88.12 381 VAL A O 1
ATOM 3016 N N . ALA A 1 382 ? -20.734 -5.012 6.555 1 74.94 382 ALA A N 1
ATOM 3017 C CA . ALA A 1 382 ? -20.781 -3.631 7.031 1 74.94 382 ALA A CA 1
ATOM 3018 C C . ALA A 1 382 ? -22.156 -3.018 6.785 1 74.94 382 ALA A C 1
ATOM 3020 O O . ALA A 1 382 ? -22.484 -1.961 7.336 1 74.94 382 ALA A O 1
ATOM 3021 N N . ALA A 1 383 ? -23.016 -3.75 6.121 1 76.06 383 ALA A N 1
ATOM 3022 C CA . ALA A 1 383 ? -24.328 -3.213 5.762 1 76.06 383 ALA A CA 1
ATOM 3023 C C . ALA A 1 383 ? -25.25 -3.172 6.969 1 76.06 383 ALA A C 1
ATOM 3025 O O . ALA A 1 383 ? -25.234 -4.074 7.809 1 76.06 383 ALA A O 1
ATOM 3026 N N . ARG A 1 384 ? -25.984 -2.123 7.168 1 73.31 384 ARG A N 1
ATOM 3027 C CA . ARG A 1 384 ? -26.922 -1.924 8.273 1 73.31 384 ARG A CA 1
ATOM 3028 C C . ARG A 1 384 ? -28.062 -2.934 8.211 1 73.31 384 ARG A C 1
ATOM 3030 O O . ARG A 1 384 ? -28.469 -3.488 9.242 1 73.31 384 ARG A O 1
ATOM 3037 N N . LYS A 1 385 ? -28.594 -3.174 7.004 1 84.5 385 LYS A N 1
ATOM 3038 C CA . LYS A 1 385 ? -29.656 -4.148 6.82 1 84.5 385 LYS A CA 1
ATOM 3039 C C . LYS A 1 385 ? -29.156 -5.391 6.086 1 84.5 385 LYS A C 1
ATOM 3041 O O . LYS A 1 385 ? -28.578 -5.281 5.004 1 84.5 385 LYS A O 1
ATOM 3046 N N . TYR A 1 386 ? -29.297 -6.562 6.785 1 89.69 386 TYR A N 1
ATOM 3047 C CA . TYR A 1 386 ? -28.844 -7.816 6.188 1 89.69 386 TYR A CA 1
ATOM 3048 C C . TYR A 1 386 ? -30.031 -8.719 5.855 1 89.69 386 TYR A C 1
ATOM 3050 O O . TYR A 1 386 ? -30.891 -8.953 6.703 1 89.69 386 TYR A O 1
ATOM 3058 N N . THR A 1 387 ? -30.141 -9.133 4.602 1 91.31 387 THR A N 1
ATOM 3059 C CA . THR A 1 387 ? -31.109 -10.125 4.168 1 91.31 387 THR A CA 1
ATOM 3060 C C . THR A 1 387 ? -30.469 -11.508 4.055 1 91.31 387 THR A C 1
ATOM 3062 O O . THR A 1 387 ? -29.531 -11.695 3.27 1 91.31 387 THR A O 1
ATOM 3065 N N . PRO A 1 388 ? -31.016 -12.453 4.781 1 92.31 388 PRO A N 1
ATOM 3066 C CA . PRO A 1 388 ? -30.453 -13.797 4.711 1 92.31 388 PRO A CA 1
ATOM 3067 C C . PRO A 1 388 ? -30.438 -14.367 3.293 1 92.31 388 PRO A C 1
ATOM 3069 O O . PRO A 1 388 ? -31.344 -14.078 2.506 1 92.31 388 PRO A O 1
ATOM 3072 N N . LEU A 1 389 ? -29.484 -15.172 3.012 1 92.81 389 LEU A N 1
ATOM 3073 C CA . LEU A 1 389 ? -29.266 -15.688 1.665 1 92.81 389 LEU A CA 1
ATOM 3074 C C . LEU A 1 389 ? -30.484 -16.469 1.176 1 92.81 389 LEU A C 1
ATOM 3076 O O . LEU A 1 389 ? -30.844 -16.391 0.003 1 92.81 389 LEU A O 1
ATOM 3080 N N . GLU A 1 390 ? -31.125 -17.203 2.051 1 88.5 390 GLU A N 1
ATOM 3081 C CA . GLU A 1 390 ? -32.25 -18.047 1.703 1 88.5 390 GLU A CA 1
ATOM 3082 C C . GLU A 1 390 ? -33.406 -17.234 1.173 1 88.5 390 GLU A C 1
ATOM 3084 O O . GLU A 1 390 ? -34.25 -17.734 0.417 1 88.5 390 GLU A O 1
ATOM 3089 N N . ARG A 1 391 ? -33.469 -16 1.554 1 87.94 391 ARG A N 1
ATOM 3090 C CA . ARG A 1 391 ? -34.594 -15.148 1.211 1 87.94 391 ARG A CA 1
ATOM 3091 C C . ARG A 1 391 ? -34.281 -14.289 -0.008 1 87.94 391 ARG A C 1
ATOM 3093 O O . ARG A 1 391 ? -35.125 -13.492 -0.443 1 87.94 391 ARG A O 1
ATOM 3100 N N . ARG A 1 392 ? -33.125 -14.484 -0.544 1 89.12 392 ARG A N 1
ATOM 3101 C CA . ARG A 1 392 ? -32.719 -13.656 -1.668 1 89.12 392 ARG A CA 1
ATOM 3102 C C . ARG A 1 392 ? -33.125 -14.273 -2.996 1 89.12 392 ARG A C 1
ATOM 3104 O O . ARG A 1 392 ? -33.5 -15.453 -3.053 1 89.12 392 ARG A O 1
ATOM 3111 N N . SER A 1 393 ? -33.125 -13.359 -4.012 1 79.5 393 SER A N 1
ATOM 3112 C CA . SER A 1 393 ? -33.406 -13.82 -5.367 1 79.5 393 SER A CA 1
ATOM 3113 C C . SER A 1 393 ? -32.344 -14.789 -5.859 1 79.5 393 SER A C 1
ATOM 3115 O O . SER A 1 393 ? -31.188 -14.695 -5.461 1 79.5 393 SER A O 1
ATOM 3117 N N . LYS A 1 394 ? -32.844 -15.82 -6.547 1 77.75 394 LYS A N 1
ATOM 3118 C CA . LYS A 1 394 ? -31.938 -16.859 -7.004 1 77.75 394 LYS A CA 1
ATOM 3119 C C . LYS A 1 394 ? -31.812 -16.859 -8.523 1 77.75 394 LYS A C 1
ATOM 3121 O O . LYS A 1 394 ? -32.781 -16.578 -9.234 1 77.75 394 LYS A O 1
ATOM 3126 N N . ALA A 1 395 ? -30.578 -16.797 -8.992 1 66.69 395 ALA A N 1
ATOM 3127 C CA . ALA A 1 395 ? -30.328 -16.859 -10.43 1 66.69 395 ALA A CA 1
ATOM 3128 C C . ALA A 1 395 ? -30.609 -18.266 -10.961 1 66.69 395 ALA A C 1
ATOM 3130 O O . ALA A 1 395 ? -30.172 -19.266 -10.391 1 66.69 395 ALA A O 1
ATOM 3131 N N . ARG A 1 396 ? -31.766 -18.391 -11.836 1 57.53 396 ARG A N 1
ATOM 3132 C CA . ARG A 1 396 ? -32.156 -19.688 -12.398 1 57.53 396 ARG A CA 1
ATOM 3133 C C . ARG A 1 396 ? -31.078 -20.219 -13.328 1 57.53 396 ARG A C 1
ATOM 3135 O O . ARG A 1 396 ? -30.453 -19.469 -14.07 1 57.53 396 ARG A O 1
ATOM 3142 N N . TRP A 1 397 ? -30.422 -21.344 -12.906 1 54.25 397 TRP A N 1
ATOM 3143 C CA . TRP A 1 397 ? -29.5 -22.016 -13.812 1 54.25 397 TRP A CA 1
ATOM 3144 C C . TRP A 1 397 ? -30.172 -22.344 -15.133 1 54.25 397 TRP A C 1
ATOM 3146 O O . TRP A 1 397 ? -31.344 -22.719 -15.164 1 54.25 397 TRP A O 1
ATOM 3156 N N . ILE A 1 398 ? -29.953 -21.547 -16.141 1 41.69 398 ILE A N 1
ATOM 3157 C CA . ILE A 1 398 ? -30.5 -22 -17.406 1 41.69 398 ILE A CA 1
ATOM 3158 C C . ILE A 1 398 ? -30.109 -23.453 -17.656 1 41.69 398 ILE A C 1
ATOM 3160 O O . ILE A 1 398 ? -28.922 -23.781 -17.719 1 41.69 398 ILE A O 1
ATOM 3164 N N . GLY A 1 399 ? -30.688 -24.297 -16.969 1 35.91 399 GLY A N 1
ATOM 3165 C CA . GLY A 1 399 ? -30.594 -25.672 -17.422 1 35.91 399 GLY A CA 1
ATOM 3166 C C . GLY A 1 399 ? -30.906 -25.844 -18.891 1 35.91 399 GLY A C 1
ATOM 3167 O O . GLY A 1 399 ? -31.672 -25.062 -19.453 1 35.91 399 GLY A O 1
ATOM 3168 N N . MET B 1 1 ? -0.376 12.016 -5.27 1 77.25 1 MET B N 1
ATOM 3169 C CA . MET B 1 1 ? -0.839 13.25 -5.895 1 77.25 1 MET B CA 1
ATOM 3170 C C . MET B 1 1 ? 0.339 14.117 -6.332 1 77.25 1 MET B C 1
ATOM 3172 O O . MET B 1 1 ? 1.492 13.789 -6.039 1 77.25 1 MET B O 1
ATOM 3176 N N . SER B 1 2 ? 0.077 15.133 -7.09 1 71.88 2 SER B N 1
ATOM 3177 C CA . SER B 1 2 ? 1.123 15.984 -7.652 1 71.88 2 SER B CA 1
ATOM 3178 C C . SER B 1 2 ? 1.543 17.062 -6.664 1 71.88 2 SER B C 1
ATOM 3180 O O . SER B 1 2 ? 2.08 18.109 -7.062 1 71.88 2 SER B O 1
ATOM 3182 N N . GLY B 1 3 ? 1.193 16.828 -5.336 1 81.94 3 GLY B N 1
ATOM 3183 C CA . GLY B 1 3 ? 1.5 17.797 -4.301 1 81.94 3 GLY B CA 1
ATOM 3184 C C . GLY B 1 3 ? 0.271 18.516 -3.768 1 81.94 3 GLY B C 1
ATOM 3185 O O . GLY B 1 3 ? -0.856 18.172 -4.137 1 81.94 3 GLY B O 1
ATOM 3186 N N . PHE B 1 4 ? 0.523 19.359 -2.838 1 83.06 4 PHE B N 1
ATOM 3187 C CA . PHE B 1 4 ? -0.62 20.031 -2.234 1 83.06 4 PHE B CA 1
ATOM 3188 C C . PHE B 1 4 ? -1.086 21.188 -3.105 1 83.06 4 PHE B C 1
ATOM 3190 O O . PHE B 1 4 ? -2.281 21.328 -3.377 1 83.06 4 PHE B O 1
ATOM 3197 N N . ALA B 1 5 ? -0.127 22 -3.502 1 78.12 5 ALA B N 1
ATOM 3198 C CA . ALA B 1 5 ? -0.478 23.281 -4.137 1 78.12 5 ALA B CA 1
ATOM 3199 C C . ALA B 1 5 ? -0.85 23.062 -5.605 1 78.12 5 ALA B C 1
ATOM 3201 O O . ALA B 1 5 ? -0.224 22.266 -6.305 1 78.12 5 ALA B O 1
ATOM 3202 N N . GLN B 1 6 ? -1.905 23.766 -5.977 1 73.19 6 GLN B N 1
ATOM 3203 C CA . GLN B 1 6 ? -2.314 23.781 -7.379 1 73.19 6 GLN B CA 1
ATOM 3204 C C . GLN B 1 6 ? -1.259 24.438 -8.258 1 73.19 6 GLN B C 1
ATOM 3206 O O . GLN B 1 6 ? -0.617 25.406 -7.848 1 73.19 6 GLN B O 1
ATOM 3211 N N . ARG B 1 7 ? -1.06 23.703 -9.305 1 61.5 7 ARG B N 1
ATOM 3212 C CA . ARG B 1 7 ? -0.085 24.25 -10.242 1 61.5 7 ARG B CA 1
ATOM 3213 C C . ARG B 1 7 ? -0.639 25.469 -10.961 1 61.5 7 ARG B C 1
ATOM 3215 O O . ARG B 1 7 ? -1.829 25.531 -11.273 1 61.5 7 ARG B O 1
ATOM 3222 N N . ASP B 1 8 ? -0.037 26.641 -10.812 1 50.91 8 ASP B N 1
ATOM 3223 C CA . ASP B 1 8 ? -0.435 27.859 -11.492 1 50.91 8 ASP B CA 1
ATOM 3224 C C . ASP B 1 8 ? -0.776 27.594 -12.961 1 50.91 8 ASP B C 1
ATOM 3226 O O . ASP B 1 8 ? -0.176 26.734 -13.594 1 50.91 8 ASP B O 1
ATOM 3230 N N . SER B 1 9 ? -2.092 27.938 -13.273 1 43.66 9 SER B N 1
ATOM 3231 C CA . SER B 1 9 ? -2.586 27.875 -14.641 1 43.66 9 SER B CA 1
ATOM 3232 C C . SER B 1 9 ? -1.477 28.172 -15.648 1 43.66 9 SER B C 1
ATOM 3234 O O . SER B 1 9 ? -1.504 27.672 -16.781 1 43.66 9 SER B O 1
ATOM 3236 N N . ALA B 1 10 ? -0.755 29.266 -15.414 1 40.28 10 ALA B N 1
ATOM 3237 C CA . ALA B 1 10 ? 0.192 29.719 -16.438 1 40.28 10 ALA B CA 1
ATOM 3238 C C . ALA B 1 10 ? 1.175 28.594 -16.797 1 40.28 10 ALA B C 1
ATOM 3240 O O . ALA B 1 10 ? 1.847 28.672 -17.828 1 40.28 10 ALA B O 1
ATOM 3241 N N . GLN B 1 11 ? 1.377 27.844 -15.852 1 38.75 11 GLN B N 1
ATOM 3242 C CA . GLN B 1 11 ? 2.309 26.781 -16.219 1 38.75 11 GLN B CA 1
ATOM 3243 C C . GLN B 1 11 ? 1.57 25.562 -16.766 1 38.75 11 GLN B C 1
ATOM 3245 O O . GLN B 1 11 ? 2.148 24.484 -16.875 1 38.75 11 GLN B O 1
ATOM 3250 N N . GLN B 1 12 ? 0.313 25.75 -16.828 1 37.28 12 GLN B N 1
ATOM 3251 C CA . GLN B 1 12 ? -0.371 24.688 -17.547 1 37.28 12 GLN B CA 1
ATOM 3252 C C . GLN B 1 12 ? 0.138 24.578 -18.969 1 37.28 12 GLN B C 1
ATOM 3254 O O . GLN B 1 12 ? -0.182 25.406 -19.812 1 37.28 12 GLN B O 1
ATOM 3259 N N . ILE B 1 13 ? 1.363 24.188 -19.125 1 34.44 13 ILE B N 1
ATOM 3260 C CA . ILE B 1 13 ? 1.741 23.891 -20.5 1 34.44 13 ILE B CA 1
ATOM 3261 C C . ILE B 1 13 ? 0.617 23.125 -21.203 1 34.44 13 ILE B C 1
ATOM 3263 O O . ILE B 1 13 ? -0 22.234 -20.594 1 34.44 13 ILE B O 1
ATOM 3267 N N . ASP B 1 14 ? 0.304 23.484 -22.406 1 35.12 14 ASP B N 1
ATOM 3268 C CA . ASP B 1 14 ? -0.523 22.844 -23.422 1 35.12 14 ASP B CA 1
ATOM 3269 C C . ASP B 1 14 ? -0.202 21.344 -23.531 1 35.12 14 ASP B C 1
ATOM 3271 O O . ASP B 1 14 ? 0.957 20.969 -23.719 1 35.12 14 ASP B O 1
ATOM 3275 N N . GLY B 1 15 ? -1.154 20.422 -23.234 1 38.62 15 GLY B N 1
ATOM 3276 C CA . GLY B 1 15 ? -1.076 18.969 -23.281 1 38.62 15 GLY B CA 1
ATOM 3277 C C . GLY B 1 15 ? -0.963 18.328 -21.906 1 38.62 15 GLY B C 1
ATOM 3278 O O . GLY B 1 15 ? -0.658 17.141 -21.797 1 38.62 15 GLY B O 1
ATOM 3279 N N . VAL B 1 16 ? -0.233 19.141 -21.016 1 41.41 16 VAL B N 1
ATOM 3280 C CA . VAL B 1 16 ? -0.013 18.453 -19.75 1 41.41 16 VAL B CA 1
ATOM 3281 C C . VAL B 1 16 ? -1.355 18.109 -19.094 1 41.41 16 VAL B C 1
ATOM 3283 O O . VAL B 1 16 ? -2.279 18.922 -19.109 1 41.41 16 VAL B O 1
ATOM 3286 N N . ALA B 1 17 ? -1.466 16.953 -18.469 1 47.06 17 ALA B N 1
ATOM 3287 C CA . ALA B 1 17 ? -2.418 16.156 -17.719 1 47.06 17 ALA B CA 1
ATOM 3288 C C . ALA B 1 17 ? -3.092 16.984 -16.625 1 47.06 17 ALA B C 1
ATOM 3290 O O . ALA B 1 17 ? -2.516 17.953 -16.125 1 47.06 17 ALA B O 1
ATOM 3291 N N . ASP B 1 18 ? -4.488 16.906 -16.359 1 59.78 18 ASP B N 1
ATOM 3292 C CA . ASP B 1 18 ? -5.41 17.328 -15.312 1 59.78 18 ASP B CA 1
ATOM 3293 C C . ASP B 1 18 ? -4.684 17.469 -13.977 1 59.78 18 ASP B C 1
ATOM 3295 O O . ASP B 1 18 ? -3.852 16.625 -13.617 1 59.78 18 ASP B O 1
ATOM 3299 N N . ASP B 1 19 ? -4.566 18.828 -13.5 1 71.75 19 ASP B N 1
ATOM 3300 C CA . ASP B 1 19 ? -3.982 19.125 -12.195 1 71.75 19 ASP B CA 1
ATOM 3301 C C . ASP B 1 19 ? -4.504 18.172 -11.125 1 71.75 19 ASP B C 1
ATOM 3303 O O . ASP B 1 19 ? -5.672 18.234 -10.742 1 71.75 19 ASP B O 1
ATOM 3307 N N . ASN B 1 20 ? -3.758 17.234 -10.734 1 80.75 20 ASN B N 1
ATOM 3308 C CA . ASN B 1 20 ? -4.109 16.234 -9.734 1 80.75 20 ASN B CA 1
ATOM 3309 C C . ASN B 1 20 ? -3.57 16.609 -8.359 1 80.75 20 ASN B C 1
ATOM 3311 O O . ASN B 1 20 ? -3.143 15.734 -7.598 1 80.75 20 ASN B O 1
ATOM 3315 N N . SER B 1 21 ? -3.57 17.969 -8.094 1 88.88 21 SER B N 1
ATOM 3316 C CA . SER B 1 21 ? -3.127 18.422 -6.777 1 88.88 21 SER B CA 1
ATOM 3317 C C . SER B 1 21 ? -4.234 18.281 -5.742 1 88.88 21 SER B C 1
ATOM 3319 O O . SER B 1 21 ? -5.414 18.172 -6.094 1 88.88 21 SER B O 1
ATOM 3321 N N . VAL B 1 22 ? -3.875 18.25 -4.496 1 92.62 22 VAL B N 1
ATOM 3322 C CA . VAL B 1 22 ? -4.828 18.172 -3.396 1 92.62 22 VAL B CA 1
ATOM 3323 C C . VAL B 1 22 ? -5.715 19.422 -3.391 1 92.62 22 VAL B C 1
ATOM 3325 O O . VAL B 1 22 ? -6.934 19.328 -3.23 1 92.62 22 VAL B O 1
ATOM 3328 N N . GLU B 1 23 ? -5.137 20.594 -3.621 1 93.12 23 GLU B N 1
ATOM 3329 C CA . GLU B 1 23 ? -5.875 21.859 -3.648 1 93.12 23 GLU B CA 1
ATOM 3330 C C . GLU B 1 23 ? -6.953 21.844 -4.73 1 93.12 23 GLU B C 1
ATOM 3332 O O . GLU B 1 23 ? -8.086 22.25 -4.488 1 93.12 23 GLU B O 1
ATOM 3337 N N . SER B 1 24 ? -6.547 21.375 -5.887 1 92.19 24 SER B N 1
ATOM 3338 C CA . SER B 1 24 ? -7.512 21.312 -6.98 1 92.19 24 SER B CA 1
ATOM 3339 C C . SER B 1 24 ? -8.695 20.422 -6.625 1 92.19 24 SER B C 1
ATOM 3341 O O . SER B 1 24 ? -9.844 20.734 -6.941 1 92.19 24 SER B O 1
ATOM 3343 N N . ALA B 1 25 ? -8.414 19.344 -5.992 1 94.25 25 ALA B N 1
ATOM 3344 C CA . ALA B 1 25 ? -9.477 18.438 -5.559 1 94.25 25 ALA B CA 1
ATOM 3345 C C . ALA B 1 25 ? -10.375 19.094 -4.52 1 94.25 25 ALA B C 1
ATOM 3347 O O . ALA B 1 25 ? -11.602 18.969 -4.578 1 94.25 25 ALA B O 1
ATOM 3348 N N . ILE B 1 26 ? -9.789 19.828 -3.625 1 95.12 26 ILE B N 1
ATOM 3349 C CA . ILE B 1 26 ? -10.531 20.5 -2.566 1 95.12 26 ILE B CA 1
ATOM 3350 C C . ILE B 1 26 ? -11.398 21.609 -3.166 1 95.12 26 ILE B C 1
ATOM 3352 O O . ILE B 1 26 ? -12.578 21.734 -2.824 1 95.12 26 ILE B O 1
ATOM 3356 N N . PHE B 1 27 ? -10.852 22.375 -4.078 1 94.38 27 PHE B N 1
ATOM 3357 C CA . PHE B 1 27 ? -11.594 23.453 -4.707 1 94.38 27 PHE B CA 1
ATOM 3358 C C . PHE B 1 27 ? -12.781 22.906 -5.492 1 94.38 27 PHE B C 1
ATOM 3360 O O . PHE B 1 27 ? -13.883 23.453 -5.422 1 94.38 27 PHE B O 1
ATOM 3367 N N . SER B 1 28 ? -12.492 21.859 -6.203 1 94 28 SER B N 1
ATOM 3368 C CA . SER B 1 28 ? -13.57 21.219 -6.961 1 94 28 SER B CA 1
ATOM 3369 C C . SER B 1 28 ? -14.672 20.719 -6.039 1 94 28 SER B C 1
ATOM 3371 O O . SER B 1 28 ? -15.859 20.891 -6.332 1 94 28 SER B O 1
ATOM 3373 N N . ALA B 1 29 ? -14.336 20.141 -4.93 1 96.25 29 ALA B N 1
ATOM 3374 C CA . ALA B 1 29 ? -15.305 19.641 -3.961 1 96.25 29 ALA B CA 1
ATOM 3375 C C . ALA B 1 29 ? -16.125 20.781 -3.357 1 96.25 29 ALA B C 1
ATOM 3377 O O . ALA B 1 29 ? -17.344 20.688 -3.25 1 96.25 29 ALA B O 1
ATOM 3378 N N . LEU B 1 30 ? -15.469 21.891 -2.988 1 95.5 30 LEU B N 1
ATOM 3379 C CA . LEU B 1 30 ? -16.125 23.047 -2.396 1 95.5 30 LEU B CA 1
ATOM 3380 C C . LEU B 1 30 ? -17.172 23.625 -3.348 1 95.5 30 LEU B C 1
ATOM 3382 O O . LEU B 1 30 ? -18.266 23.984 -2.924 1 95.5 30 LEU B O 1
ATOM 3386 N N . LYS B 1 31 ? -16.875 23.672 -4.582 1 94.56 31 LYS B N 1
ATOM 3387 C CA . LYS B 1 31 ? -17.781 24.188 -5.594 1 94.56 31 LYS B CA 1
ATOM 3388 C C . LYS B 1 31 ? -18.953 23.219 -5.82 1 94.56 31 LYS B C 1
ATOM 3390 O O . LYS B 1 31 ? -20.109 23.641 -5.906 1 94.56 31 LYS B O 1
ATOM 3395 N N . ARG B 1 32 ? -18.594 22 -5.852 1 96 32 ARG B N 1
ATOM 3396 C CA . ARG B 1 32 ? -19.594 20.969 -6.141 1 96 32 ARG B CA 1
ATOM 3397 C C . ARG B 1 32 ? -20.703 20.969 -5.09 1 96 32 ARG B C 1
ATOM 3399 O O . ARG B 1 32 ? -21.859 20.734 -5.414 1 96 32 ARG B O 1
ATOM 3406 N N . VAL B 1 33 ? -20.344 21.234 -3.865 1 95.31 33 VAL B N 1
ATOM 3407 C CA . VAL B 1 33 ? -21.344 21.172 -2.793 1 95.31 33 VAL B CA 1
ATOM 3408 C C . VAL B 1 33 ? -21.828 22.578 -2.465 1 95.31 33 VAL B C 1
ATOM 3410 O O . VAL B 1 33 ? -22.469 22.797 -1.433 1 95.31 33 VAL B O 1
ATOM 3413 N N . HIS B 1 34 ? -21.438 23.547 -3.174 1 93.12 34 HIS B N 1
ATOM 3414 C CA . HIS B 1 34 ? -21.938 24.922 -3.15 1 93.12 34 HIS B CA 1
ATOM 3415 C C . HIS B 1 34 ? -21.562 25.625 -1.85 1 93.12 34 HIS B C 1
ATOM 3417 O O . HIS B 1 34 ? -22.359 26.375 -1.294 1 93.12 34 HIS B O 1
ATOM 3423 N N . LEU B 1 35 ? -20.406 25.281 -1.409 1 92.62 35 LEU B N 1
ATOM 3424 C CA . LEU B 1 35 ? -19.922 25.984 -0.223 1 92.62 35 LEU B CA 1
ATOM 3425 C C . LEU B 1 35 ? -19.188 27.266 -0.608 1 92.62 35 LEU B C 1
ATOM 3427 O O . LEU B 1 35 ? -18.984 28.141 0.232 1 92.62 35 LEU B O 1
ATOM 3431 N N . ILE B 1 36 ? -18.75 27.234 -1.857 1 91.5 36 ILE B N 1
ATOM 3432 C CA . ILE B 1 36 ? -18.141 28.438 -2.418 1 91.5 36 ILE B CA 1
ATOM 3433 C C . ILE B 1 36 ? -18.594 28.625 -3.863 1 91.5 36 ILE B C 1
ATOM 3435 O O . ILE B 1 36 ? -19.078 27.672 -4.492 1 91.5 36 ILE B O 1
ATOM 3439 N N . ASP B 1 37 ? -18.453 29.875 -4.344 1 87.62 37 ASP B N 1
ATOM 3440 C CA . ASP B 1 37 ? -18.703 30.141 -5.754 1 87.62 37 ASP B CA 1
ATOM 3441 C C . ASP B 1 37 ? -17.391 30.328 -6.52 1 87.62 37 ASP B C 1
ATOM 3443 O O . ASP B 1 37 ? -17.219 29.781 -7.613 1 87.62 37 ASP B O 1
ATOM 3447 N N . ASP B 1 38 ? -16.562 31.062 -5.898 1 87.44 38 ASP B N 1
ATOM 3448 C CA . ASP B 1 38 ? -15.273 31.422 -6.484 1 87.44 38 ASP B CA 1
ATOM 3449 C C . ASP B 1 38 ? -14.18 31.438 -5.422 1 87.44 38 ASP B C 1
ATOM 3451 O O . ASP B 1 38 ? -14.211 32.281 -4.508 1 87.44 38 ASP B O 1
ATOM 3455 N N . ILE B 1 39 ? -13.234 30.625 -5.68 1 89.19 39 ILE B N 1
ATOM 3456 C CA . ILE B 1 39 ? -12.18 30.469 -4.688 1 89.19 39 ILE B CA 1
ATOM 3457 C C . ILE B 1 39 ? -11.43 31.781 -4.516 1 89.19 39 ILE B C 1
ATOM 3459 O O . ILE B 1 39 ? -10.945 32.094 -3.426 1 89.19 39 ILE B O 1
ATOM 3463 N N . SER B 1 40 ? -11.352 32.594 -5.539 1 86.69 40 SER B N 1
ATOM 3464 C CA . SER B 1 40 ? -10.625 33.844 -5.496 1 86.69 40 SER B CA 1
ATOM 3465 C C . SER B 1 40 ? -11.281 34.844 -4.531 1 86.69 40 SER B C 1
ATOM 3467 O O . SER B 1 40 ? -10.648 35.812 -4.094 1 86.69 40 SER B O 1
ATOM 3469 N N . LYS B 1 41 ? -12.438 34.594 -4.141 1 86.19 41 LYS B N 1
ATOM 3470 C CA . LYS B 1 41 ? -13.18 35.5 -3.273 1 86.19 41 LYS B CA 1
ATOM 3471 C C . LYS B 1 41 ? -13.281 34.938 -1.855 1 86.19 41 LYS B C 1
ATOM 3473 O O . LYS B 1 41 ? -13.898 35.562 -0.986 1 86.19 41 LYS B O 1
ATOM 3478 N N . CYS B 1 42 ? -12.656 33.906 -1.596 1 89.69 42 CYS B N 1
ATOM 3479 C CA . CYS B 1 42 ? -12.867 33.219 -0.327 1 89.69 42 CYS B CA 1
ATOM 3480 C C . CYS B 1 42 ? -11.695 33.438 0.619 1 89.69 42 CYS B C 1
ATOM 3482 O O . CYS B 1 42 ? -11.625 32.844 1.692 1 89.69 42 CYS B O 1
ATOM 3484 N N . HIS B 1 43 ? -10.688 34.25 0.271 1 87.5 43 HIS B N 1
ATOM 3485 C CA . HIS B 1 43 ? -9.523 34.531 1.104 1 87.5 43 HIS B CA 1
ATOM 3486 C C . HIS B 1 43 ? -8.836 33.219 1.531 1 87.5 43 HIS B C 1
ATOM 3488 O O . HIS B 1 43 ? -8.531 33.031 2.711 1 87.5 43 HIS B O 1
ATOM 3494 N N . TYR B 1 44 ? -8.656 32.375 0.539 1 88.88 44 TYR B N 1
ATOM 3495 C CA . TYR B 1 44 ? -8.07 31.062 0.767 1 88.88 44 TYR B CA 1
ATOM 3496 C C . TYR B 1 44 ? -6.609 31.188 1.169 1 88.88 44 TYR B C 1
ATOM 3498 O O . TYR B 1 44 ? -5.848 31.938 0.558 1 88.88 44 TYR B O 1
ATOM 3506 N N . GLN B 1 45 ? -6.238 30.438 2.27 1 86.31 45 GLN B N 1
ATOM 3507 C CA . GLN B 1 45 ? -4.848 30.312 2.684 1 86.31 45 GLN B CA 1
ATOM 3508 C C . GLN B 1 45 ? -4.535 28.891 3.127 1 86.31 45 GLN B C 1
ATOM 3510 O O . GLN B 1 45 ? -5.398 28.203 3.672 1 86.31 45 GLN B O 1
ATOM 3515 N N . ARG B 1 46 ? -3.381 28.438 2.812 1 88 46 ARG B N 1
ATOM 3516 C CA . ARG B 1 46 ? -2.904 27.141 3.264 1 88 46 ARG B CA 1
ATOM 3517 C C . ARG B 1 46 ? -1.753 27.281 4.254 1 88 46 ARG B C 1
ATOM 3519 O O . ARG B 1 46 ? -0.988 28.25 4.184 1 88 46 ARG B O 1
ATOM 3526 N N . CYS B 1 47 ? -1.631 26.297 5.199 1 83.25 47 CYS B N 1
ATOM 3527 C CA . CYS B 1 47 ? -0.571 26.328 6.199 1 83.25 47 CYS B CA 1
ATOM 3528 C C . CYS B 1 47 ? 0.757 25.875 5.605 1 83.25 47 CYS B C 1
ATOM 3530 O O . CYS B 1 47 ? 1.799 26.484 5.875 1 83.25 47 CYS B O 1
ATOM 3532 N N . GLY B 1 48 ? 0.724 24.766 4.898 1 79.31 48 GLY B N 1
ATOM 3533 C CA . GLY B 1 48 ? 1.946 24.219 4.332 1 79.31 48 GLY B CA 1
ATOM 3534 C C . GLY B 1 48 ? 1.782 23.75 2.896 1 79.31 48 GLY B C 1
ATOM 3535 O O . GLY B 1 48 ? 0.661 23.656 2.391 1 79.31 48 GLY B O 1
ATOM 3536 N N . ARG B 1 49 ? 2.938 23.609 2.223 1 80.81 49 ARG B N 1
ATOM 3537 C CA . ARG B 1 49 ? 2.984 23.031 0.889 1 80.81 49 ARG B CA 1
ATOM 3538 C C . ARG B 1 49 ? 3.764 21.719 0.896 1 80.81 49 ARG B C 1
ATOM 3540 O O . ARG B 1 49 ? 4.707 21.547 1.671 1 80.81 49 ARG B O 1
ATOM 3547 N N . THR B 1 50 ? 3.193 20.766 0.372 1 87.44 50 THR B N 1
ATOM 3548 C CA . THR B 1 50 ? 3.895 19.5 0.244 1 87.44 50 THR B CA 1
ATOM 3549 C C . THR B 1 50 ? 4.23 19.219 -1.217 1 87.44 50 THR B C 1
ATOM 3551 O O . THR B 1 50 ? 3.438 19.5 -2.111 1 87.44 50 THR B O 1
ATOM 3554 N N . ASP B 1 51 ? 5.422 18.703 -1.398 1 87.31 51 ASP B N 1
ATOM 3555 C CA . ASP B 1 51 ? 5.859 18.312 -2.736 1 87.31 51 ASP B CA 1
ATOM 3556 C C . ASP B 1 51 ? 5.047 17.125 -3.256 1 87.31 51 ASP B C 1
ATOM 3558 O O . ASP B 1 51 ? 4.324 16.484 -2.494 1 87.31 51 ASP B O 1
ATOM 3562 N N . ALA B 1 52 ? 5.203 17.016 -4.594 1 90 52 ALA B N 1
ATOM 3563 C CA . ALA B 1 52 ? 4.598 15.82 -5.188 1 90 52 ALA B CA 1
ATOM 3564 C C . ALA B 1 52 ? 5.078 14.555 -4.488 1 90 52 ALA B C 1
ATOM 3566 O O . ALA B 1 52 ? 6.273 14.406 -4.215 1 90 52 ALA B O 1
ATOM 3567 N N . GLY B 1 53 ? 4.129 13.727 -4.121 1 92.38 53 GLY B N 1
ATOM 3568 C CA . GLY B 1 53 ? 4.449 12.461 -3.473 1 92.38 53 GLY B CA 1
ATOM 3569 C C . GLY B 1 53 ? 4.43 12.547 -1.957 1 92.38 53 GLY B C 1
ATOM 3570 O O . GLY B 1 53 ? 4.363 11.523 -1.273 1 92.38 53 GLY B O 1
ATOM 3571 N N . VAL B 1 54 ? 4.582 13.766 -1.437 1 94.44 54 VAL B N 1
ATOM 3572 C CA . VAL B 1 54 ? 4.57 13.953 0.01 1 94.44 54 VAL B CA 1
ATOM 3573 C C . VAL B 1 54 ? 3.133 14.047 0.511 1 94.44 54 VAL B C 1
ATOM 3575 O O . VAL B 1 54 ? 2.299 14.719 -0.104 1 94.44 54 VAL B O 1
ATOM 3578 N N . SER B 1 55 ? 2.85 13.312 1.61 1 94.38 55 SER B N 1
ATOM 3579 C CA . SER B 1 55 ? 1.507 13.297 2.184 1 94.38 55 SER B CA 1
ATOM 3580 C C . SER B 1 55 ? 1.427 14.172 3.428 1 94.38 55 SER B C 1
ATOM 3582 O O . SER B 1 55 ? 2.445 14.68 3.9 1 94.38 55 SER B O 1
ATOM 3584 N N . ALA B 1 56 ? 0.193 14.391 3.895 1 94.12 56 ALA B N 1
ATOM 3585 C CA . ALA B 1 56 ? -0.035 15.156 5.117 1 94.12 56 ALA B CA 1
ATOM 3586 C C . ALA B 1 56 ? -1.127 14.516 5.969 1 94.12 56 ALA B C 1
ATOM 3588 O O . ALA B 1 56 ? -2.146 14.062 5.445 1 94.12 56 ALA B O 1
ATOM 3589 N N . PHE B 1 57 ? -0.865 14.484 7.277 1 91.44 57 PHE B N 1
ATOM 3590 C CA . PHE B 1 57 ? -1.872 14.008 8.219 1 91.44 57 PHE B CA 1
ATOM 3591 C C . PHE B 1 57 ? -2.764 15.148 8.688 1 91.44 57 PHE B C 1
ATOM 3593 O O . PHE B 1 57 ? -3.98 14.992 8.797 1 91.44 57 PHE B O 1
ATOM 3600 N N . ASN B 1 58 ? -2.129 16.25 8.891 1 88.38 58 ASN B N 1
ATOM 3601 C CA . ASN B 1 58 ? -2.885 17.375 9.414 1 88.38 58 ASN B CA 1
ATOM 3602 C C . ASN B 1 58 ? -2.492 18.688 8.727 1 88.38 58 ASN B C 1
ATOM 3604 O O . ASN B 1 58 ? -2.004 19.609 9.375 1 88.38 58 ASN B O 1
ATOM 3608 N N . GLN B 1 59 ? -2.781 18.766 7.488 1 89.5 59 GLN B N 1
ATOM 3609 C CA . GLN B 1 59 ? -2.721 20.031 6.777 1 89.5 59 GLN B CA 1
ATOM 3610 C C . GLN B 1 59 ? -3.918 20.922 7.117 1 89.5 59 GLN B C 1
ATOM 3612 O O . GLN B 1 59 ? -5.012 20.406 7.379 1 89.5 59 GLN B O 1
ATOM 3617 N N . VAL B 1 60 ? -3.654 22.234 7.203 1 88.56 60 VAL B N 1
ATOM 3618 C CA . VAL B 1 60 ? -4.719 23.156 7.586 1 88.56 60 VAL B CA 1
ATOM 3619 C C . VAL B 1 60 ? -4.883 24.234 6.516 1 88.56 60 VAL B C 1
ATOM 3621 O O . VAL B 1 60 ? -3.893 24.766 6.004 1 88.56 60 VAL B O 1
ATOM 3624 N N . ILE B 1 61 ? -6.082 24.484 6.18 1 89.88 61 ILE B N 1
ATOM 3625 C CA . ILE B 1 61 ? -6.41 25.578 5.273 1 89.88 61 ILE B CA 1
ATOM 3626 C C . ILE B 1 61 ? -7.441 26.5 5.93 1 89.88 61 ILE B C 1
ATOM 3628 O O . ILE B 1 61 ? -8.188 26.062 6.816 1 89.88 61 ILE B O 1
ATOM 3632 N N . SER B 1 62 ? -7.445 27.766 5.559 1 88.06 62 SER B N 1
ATOM 3633 C CA . SER B 1 62 ? -8.453 28.719 5.988 1 88.06 62 SER B CA 1
ATOM 3634 C C . SER B 1 62 ? -9.125 29.391 4.793 1 88.06 62 SER B C 1
ATOM 3636 O O . SER B 1 62 ? -8.469 29.672 3.787 1 88.06 62 SER B O 1
ATOM 3638 N N . LEU B 1 63 ? -10.406 29.578 4.879 1 90.19 63 LEU B N 1
ATOM 3639 C CA . LEU B 1 63 ? -11.172 30.25 3.824 1 90.19 63 LEU B CA 1
ATOM 3640 C C . LEU B 1 63 ? -12.555 30.641 4.324 1 90.19 63 LEU B C 1
ATOM 3642 O O . LEU B 1 63 ? -13.008 30.156 5.363 1 90.19 63 LEU B O 1
ATOM 3646 N N . TYR B 1 64 ? -13.172 31.516 3.564 1 88.12 64 TYR B N 1
ATOM 3647 C CA . TYR B 1 64 ? -14.57 31.844 3.801 1 88.12 64 TYR B CA 1
ATOM 3648 C C . TYR B 1 64 ? -15.492 30.828 3.156 1 88.12 64 TYR B C 1
ATOM 3650 O O . TYR B 1 64 ? -15.297 30.438 2 1 88.12 64 TYR B O 1
ATOM 3658 N N . LEU B 1 65 ? -16.469 30.359 4.004 1 90.12 65 LEU B N 1
ATOM 3659 C CA . LEU B 1 65 ? -17.422 29.375 3.512 1 90.12 65 LEU B CA 1
ATOM 3660 C C . LEU B 1 65 ? -18.859 29.859 3.727 1 90.12 65 LEU B C 1
ATOM 3662 O O . LEU B 1 65 ? -19.109 30.688 4.605 1 90.12 65 LEU B O 1
ATOM 3666 N N . ARG B 1 66 ? -19.719 29.328 2.873 1 86.56 66 ARG B N 1
ATOM 3667 C CA . ARG B 1 66 ? -21.141 29.5 3.148 1 86.56 66 ARG B CA 1
ATOM 3668 C C . ARG B 1 66 ? -21.5 28.938 4.523 1 86.56 66 ARG B C 1
ATOM 3670 O O . ARG B 1 66 ? -21.016 27.875 4.918 1 86.56 66 ARG B O 1
ATOM 3677 N N . SER B 1 67 ? -22.312 29.719 5.316 1 82.44 67 SER B N 1
ATOM 3678 C CA . SER B 1 67 ? -22.719 29.312 6.66 1 82.44 67 SER B CA 1
ATOM 3679 C C . SER B 1 67 ? -24.234 29.312 6.797 1 82.44 67 SER B C 1
ATOM 3681 O O . SER B 1 67 ? -24.922 30.188 6.238 1 82.44 67 SER B O 1
ATOM 3683 N N . ASN B 1 68 ? -24.766 28.328 7.512 1 77.31 68 ASN B N 1
ATOM 3684 C CA . ASN B 1 68 ? -26.188 28.266 7.797 1 77.31 68 ASN B CA 1
ATOM 3685 C C . ASN B 1 68 ? -26.578 29.203 8.945 1 77.31 68 ASN B C 1
ATOM 3687 O O . ASN B 1 68 ? -27.75 29.438 9.188 1 77.31 68 ASN B O 1
ATOM 3691 N N . LEU B 1 69 ? -25.734 29.5 9.703 1 69.81 69 LEU B N 1
ATOM 3692 C CA . LEU B 1 69 ? -26 30.328 10.875 1 69.81 69 LEU B CA 1
ATOM 3693 C C . LEU B 1 69 ? -26.203 31.781 10.477 1 69.81 69 LEU B C 1
ATOM 3695 O O . LEU B 1 69 ? -26.703 32.594 11.273 1 69.81 69 LEU B O 1
ATOM 3699 N N . ARG B 1 70 ? -25.953 32.219 9.539 1 57.56 70 ARG B N 1
ATOM 3700 C CA . ARG B 1 70 ? -26.062 33.625 9.164 1 57.56 70 ARG B CA 1
ATOM 3701 C C . ARG B 1 70 ? -27.219 33.844 8.203 1 57.56 70 ARG B C 1
ATOM 3703 O O . ARG B 1 70 ? -27.344 33.125 7.199 1 57.56 70 ARG B O 1
ATOM 3710 N N . SER B 1 71 ? -28.453 34 8.766 1 46.12 71 SER B N 1
ATOM 3711 C CA . SER B 1 71 ? -29.641 34.469 8.055 1 46.12 71 SER B CA 1
ATOM 3712 C C . SER B 1 71 ? -29.312 35.719 7.219 1 46.12 71 SER B C 1
ATOM 3714 O O . SER B 1 71 ? -28.562 36.594 7.66 1 46.12 71 SER B O 1
ATOM 3716 N N . GLY B 1 72 ? -29.672 35.844 5.77 1 43.06 72 GLY B N 1
ATOM 3717 C CA . GLY B 1 72 ? -29.75 36.906 4.789 1 43.06 72 GLY B CA 1
ATOM 3718 C C . GLY B 1 72 ? -28.406 37.281 4.203 1 43.06 72 GLY B C 1
ATOM 3719 O O . GLY B 1 72 ? -28.312 38.156 3.342 1 43.06 72 GLY B O 1
ATOM 3720 N N . VAL B 1 73 ? -27.375 37.344 5.145 1 36.66 73 VAL B N 1
ATOM 3721 C CA . VAL B 1 73 ? -26.188 38.062 4.711 1 36.66 73 VAL B CA 1
ATOM 3722 C C . VAL B 1 73 ? -25.406 37.25 3.699 1 36.66 73 VAL B C 1
ATOM 3724 O O . VAL B 1 73 ? -25.281 36.031 3.836 1 36.66 73 VAL B O 1
ATOM 3727 N N . GLU B 1 74 ? -25.469 37.719 2.51 1 38.47 74 GLU B N 1
ATOM 3728 C CA . GLU B 1 74 ? -24.5 37.312 1.493 1 38.47 74 GLU B CA 1
ATOM 3729 C C . GLU B 1 74 ? -23.234 36.75 2.131 1 38.47 74 GLU B C 1
ATOM 3731 O O . GLU B 1 74 ? -22.953 37 3.303 1 38.47 74 GLU B O 1
ATOM 3736 N N . PHE B 1 75 ? -22.484 35.812 1.431 1 42.66 75 PHE B N 1
ATOM 3737 C CA . PHE B 1 75 ? -21.172 35.344 1.838 1 42.66 75 PHE B CA 1
ATOM 3738 C C . PHE B 1 75 ? -20.484 36.344 2.75 1 42.66 75 PHE B C 1
ATOM 3740 O O . PHE B 1 75 ? -19.891 37.312 2.275 1 42.66 75 PHE B O 1
ATOM 3747 N N . VAL B 1 76 ? -21.266 36.938 3.658 1 37.69 76 VAL B N 1
ATOM 3748 C CA . VAL B 1 76 ? -20.656 38 4.449 1 37.69 76 VAL B CA 1
ATOM 3749 C C . VAL B 1 76 ? -19.359 37.469 5.086 1 37.69 76 VAL B C 1
ATOM 3751 O O . VAL B 1 76 ? -19.312 36.344 5.586 1 37.69 76 VAL B O 1
ATOM 3754 N N . ASP B 1 77 ? -18.188 38.031 4.73 1 41.22 77 ASP B N 1
ATOM 3755 C CA . ASP B 1 77 ? -16.766 38.031 5.039 1 41.22 77 ASP B CA 1
ATOM 3756 C C . ASP B 1 77 ? -16.516 37.844 6.535 1 41.22 77 ASP B C 1
ATOM 3758 O O . ASP B 1 77 ? -15.375 37.719 6.977 1 41.22 77 ASP B O 1
ATOM 3762 N N . GLU B 1 78 ? -17.484 38.406 7.551 1 40.38 78 GLU B N 1
ATOM 3763 C CA . GLU B 1 78 ? -16.906 38.719 8.859 1 40.38 78 GLU B CA 1
ATOM 3764 C C . GLU B 1 78 ? -17.406 37.719 9.922 1 40.38 78 GLU B C 1
ATOM 3766 O O . GLU B 1 78 ? -18.594 37.406 9.961 1 40.38 78 GLU B O 1
ATOM 3771 N N . PHE B 1 79 ? -16.578 36.906 10.461 1 41.91 79 PHE B N 1
ATOM 3772 C CA . PHE B 1 79 ? -16.859 36.219 11.711 1 41.91 79 PHE B CA 1
ATOM 3773 C C . PHE B 1 79 ? -17.625 37.125 12.672 1 41.91 79 PHE B C 1
ATOM 3775 O O . PHE B 1 79 ? -17.234 38.281 12.922 1 41.91 79 PHE B O 1
ATOM 3782 N N . ASP B 1 80 ? -18.922 37 12.891 1 44.53 80 ASP B N 1
ATOM 3783 C CA . ASP B 1 80 ? -19.656 37.719 13.906 1 44.53 80 ASP B CA 1
ATOM 3784 C C . ASP B 1 80 ? -19.641 37 15.242 1 44.53 80 ASP B C 1
ATOM 3786 O O . ASP B 1 80 ? -20.375 36 15.414 1 44.53 80 ASP B O 1
ATOM 3790 N N . PRO B 1 81 ? -18.641 37.156 16.109 1 46.22 81 PRO B N 1
ATOM 3791 C CA . PRO B 1 81 ? -18.516 36.469 17.391 1 46.22 81 PRO B CA 1
ATOM 3792 C C . PRO B 1 81 ? -19.844 36.406 18.156 1 46.22 81 PRO B C 1
ATOM 3794 O O . PRO B 1 81 ? -19.969 35.656 19.125 1 46.22 81 PRO B O 1
ATOM 3797 N N . SER B 1 82 ? -20.781 37.281 17.844 1 48.09 82 SER B N 1
ATOM 3798 C CA . SER B 1 82 ? -22.047 37.344 18.562 1 48.09 82 SER B CA 1
ATOM 3799 C C . SER B 1 82 ? -22.953 36.188 18.188 1 48.09 82 SER B C 1
ATOM 3801 O O . SER B 1 82 ? -23.953 35.906 18.875 1 48.09 82 SER B O 1
ATOM 3803 N N . ILE B 1 83 ? -22.688 35.625 17.031 1 47.84 83 ILE B N 1
ATOM 3804 C CA . ILE B 1 83 ? -23.516 34.5 16.609 1 47.84 83 ILE B CA 1
ATOM 3805 C C . ILE B 1 83 ? -22.938 33.188 17.188 1 47.84 83 ILE B C 1
ATOM 3807 O O . ILE B 1 83 ? -21.812 32.812 16.859 1 47.84 83 ILE B O 1
ATOM 3811 N N . PRO B 1 84 ? -23.562 32.656 18.266 1 45.19 84 PRO B N 1
ATOM 3812 C CA . PRO B 1 84 ? -23.062 31.422 18.859 1 45.19 84 PRO B CA 1
ATOM 3813 C C . PRO B 1 84 ? -22.953 30.281 17.828 1 45.19 84 PRO B C 1
ATOM 3815 O O . PRO B 1 84 ? -23.859 30.094 17.016 1 45.19 84 PRO B O 1
ATOM 3818 N N . TYR B 1 85 ? -21.766 29.891 17.562 1 46.47 85 TYR B N 1
ATOM 3819 C CA . TYR B 1 85 ? -21.562 28.688 16.766 1 46.47 85 TYR B CA 1
ATOM 3820 C C . TYR B 1 85 ? -22.188 27.484 17.453 1 46.47 85 TYR B C 1
ATOM 3822 O O . TYR B 1 85 ? -21.859 27.156 18.594 1 46.47 85 TYR B O 1
ATOM 3830 N N . ASN B 1 86 ? -23.375 27.031 16.984 1 44.56 86 ASN B N 1
ATOM 3831 C CA . ASN B 1 86 ? -23.891 25.75 17.453 1 44.56 86 ASN B CA 1
ATOM 3832 C C . ASN B 1 86 ? -23.375 24.594 16.625 1 44.56 86 ASN B C 1
ATOM 3834 O O . ASN B 1 86 ? -23.578 24.547 15.406 1 44.56 86 ASN B O 1
ATOM 3838 N N . ALA B 1 87 ? -22.375 24 17.188 1 47.03 87 ALA B N 1
ATOM 3839 C CA . ALA B 1 87 ? -21.859 22.781 16.547 1 47.03 87 ALA B CA 1
ATOM 3840 C C . ALA B 1 87 ? -23.016 21.906 16.047 1 47.03 87 ALA B C 1
ATOM 3842 O O . ALA B 1 87 ? -24.109 21.922 16.609 1 47.03 87 ALA B O 1
ATOM 3843 N N . PRO B 1 88 ? -22.969 21.422 14.883 1 44.66 88 PRO B N 1
ATOM 3844 C CA . PRO B 1 88 ? -24.062 20.531 14.469 1 44.66 88 PRO B CA 1
ATOM 3845 C C . PRO B 1 88 ? -24.562 19.656 15.602 1 44.66 88 PRO B C 1
ATOM 3847 O O . PRO B 1 88 ? -23.797 19.281 16.5 1 44.66 88 PRO B O 1
ATOM 3850 N N . ASN B 1 89 ? -25.859 19.828 16.094 1 41.06 89 ASN B N 1
ATOM 3851 C CA . ASN B 1 89 ? -26.547 19.172 17.203 1 41.06 89 ASN B CA 1
ATOM 3852 C C . ASN B 1 89 ? -26.141 17.703 17.328 1 41.06 89 ASN B C 1
ATOM 3854 O O . ASN B 1 89 ? -26.172 16.953 16.344 1 41.06 89 ASN B O 1
ATOM 3858 N N . THR B 1 90 ? -25.25 17.375 18.312 1 40.12 90 THR B N 1
ATOM 3859 C CA . THR B 1 90 ? -25.453 16.031 18.828 1 40.12 90 THR B CA 1
ATOM 3860 C C . THR B 1 90 ? -26.922 15.766 19.125 1 40.12 90 THR B C 1
ATOM 3862 O O . THR B 1 90 ? -27.703 16.703 19.297 1 40.12 90 THR B O 1
ATOM 3865 N N . SER B 1 91 ? -27.422 14.539 19.516 1 35.22 91 SER B N 1
ATOM 3866 C CA . SER B 1 91 ? -28.828 14.211 19.781 1 35.22 91 SER B CA 1
ATOM 3867 C C . SER B 1 91 ? -29.484 15.266 20.656 1 35.22 91 SER B C 1
ATOM 3869 O O . SER B 1 91 ? -30.547 15.797 20.312 1 35.22 91 SER B O 1
ATOM 3871 N N . ASN B 1 92 ? -29.453 14.906 22.078 1 34.19 92 ASN B N 1
ATOM 3872 C CA . ASN B 1 92 ? -30.562 14.68 23 1 34.19 92 ASN B CA 1
ATOM 3873 C C . ASN B 1 92 ? -30.906 15.945 23.781 1 34.19 92 ASN B C 1
ATOM 3875 O O . ASN B 1 92 ? -31.547 15.867 24.828 1 34.19 92 ASN B O 1
ATOM 3879 N N . GLN B 1 93 ? -30.047 16.922 23.953 1 33.16 93 GLN B N 1
ATOM 3880 C CA . GLN B 1 93 ? -30.672 17.625 25.078 1 33.16 93 GLN B CA 1
ATOM 3881 C C . GLN B 1 93 ? -32 18.25 24.672 1 33.16 93 GLN B C 1
ATOM 3883 O O . GLN B 1 93 ? -32.094 18.938 23.656 1 33.16 93 GLN B O 1
ATOM 3888 N N . PRO B 1 94 ? -33.094 17.594 25.234 1 34.03 94 PRO B N 1
ATOM 3889 C CA . PRO B 1 94 ? -34.406 18.188 25.156 1 34.03 94 PRO B CA 1
ATOM 3890 C C . PRO B 1 94 ? -34.406 19.688 25.438 1 34.03 94 PRO B C 1
ATOM 3892 O O . PRO B 1 94 ? -34.031 20.109 26.516 1 34.03 94 PRO B O 1
ATOM 3895 N N . GLN B 1 95 ? -33.781 20.5 24.734 1 33 95 GLN B N 1
ATOM 3896 C CA . GLN B 1 95 ? -34.094 21.859 25.156 1 33 95 GLN B CA 1
ATOM 3897 C C . GLN B 1 95 ? -35.594 22.016 25.422 1 33 95 GLN B C 1
ATOM 3899 O O . GLN B 1 95 ? -36.406 21.453 24.703 1 33 95 GLN B O 1
ATOM 3904 N N . SER B 1 96 ? -35.938 22.375 26.688 1 34.84 96 SER B N 1
ATOM 3905 C CA . SER B 1 96 ? -37.281 22.75 27.078 1 34.84 96 SER B CA 1
ATOM 3906 C C . SER B 1 96 ? -38 23.469 25.953 1 34.84 96 SER B C 1
ATOM 3908 O O . SER B 1 96 ? -39.125 23.094 25.578 1 34.84 96 SER B O 1
ATOM 3910 N N . ALA B 1 97 ? -38.031 24.906 26.219 1 36.59 97 ALA B N 1
ATOM 3911 C CA . ALA B 1 97 ? -39.188 25.703 25.844 1 36.59 97 ALA B CA 1
ATOM 3912 C C . ALA B 1 97 ? -39.344 25.734 24.312 1 36.59 97 ALA B C 1
ATOM 3914 O O . ALA B 1 97 ? -38.375 25.797 23.578 1 36.59 97 ALA B O 1
ATOM 3915 N N . PRO B 1 98 ? -40.531 25.406 23.719 1 36.78 98 PRO B N 1
ATOM 3916 C CA . PRO B 1 98 ? -41.062 25.531 22.359 1 36.78 98 PRO B CA 1
ATOM 3917 C C . PRO B 1 98 ? -40.625 26.812 21.656 1 36.78 98 PRO B C 1
ATOM 3919 O O . PRO B 1 98 ? -41.281 27.266 20.719 1 36.78 98 PRO B O 1
ATOM 3922 N N . SER B 1 99 ? -39.938 27.766 22.25 1 37.44 99 SER B N 1
ATOM 3923 C CA . SER B 1 99 ? -39.969 28.922 21.359 1 37.44 99 SER B CA 1
ATOM 3924 C C . SER B 1 99 ? -39.531 28.531 19.938 1 37.44 99 SER B C 1
ATOM 3926 O O . SER B 1 99 ? -38.812 27.562 19.75 1 37.44 99 SER B O 1
ATOM 3928 N N . SER B 1 100 ? -40.219 28.953 18.859 1 40.53 100 SER B N 1
ATOM 3929 C CA . SER B 1 100 ? -40.406 28.656 17.453 1 40.53 100 SER B CA 1
ATOM 3930 C C . SER B 1 100 ? -39.094 28.312 16.781 1 40.53 100 SER B C 1
ATOM 3932 O O . SER B 1 100 ? -39.062 27.672 15.719 1 40.53 100 SER B O 1
ATOM 3934 N N . SER B 1 101 ? -38 29.219 16.875 1 42.19 101 SER B N 1
ATOM 3935 C CA . SER B 1 101 ? -36.938 29.219 15.875 1 42.19 101 SER B CA 1
ATOM 3936 C C . SER B 1 101 ? -35.969 28.047 16.078 1 42.19 101 SER B C 1
ATOM 3938 O O . SER B 1 101 ? -35.406 27.906 17.172 1 42.19 101 SER B O 1
ATOM 3940 N N . THR B 1 102 ? -36.188 26.891 15.578 1 47.12 102 THR B N 1
ATOM 3941 C CA . THR B 1 102 ? -35.281 25.75 15.516 1 47.12 102 THR B CA 1
ATOM 3942 C C . THR B 1 102 ? -33.844 26.234 15.414 1 47.12 102 THR B C 1
ATOM 3944 O O . THR B 1 102 ? -33.5 27.031 14.523 1 47.12 102 THR B O 1
ATOM 3947 N N . PRO B 1 103 ? -33.094 26.203 16.484 1 53.09 103 PRO B N 1
ATOM 3948 C CA . PRO B 1 103 ? -31.703 26.656 16.391 1 53.09 103 PRO B CA 1
ATOM 3949 C C . PRO B 1 103 ? -31 26.219 15.117 1 53.09 103 PRO B C 1
ATOM 3951 O O . PRO B 1 103 ? -31.094 25.047 14.734 1 53.09 103 PRO B O 1
ATOM 3954 N N . VAL B 1 104 ? -30.781 27.172 14.211 1 58.47 104 VAL B N 1
ATOM 3955 C CA . VAL B 1 104 ? -30.125 26.922 12.938 1 58.47 104 VAL B CA 1
ATOM 3956 C C . VAL B 1 104 ? -28.766 26.25 13.18 1 58.47 104 VAL B C 1
ATOM 3958 O O . VAL B 1 104 ? -27.984 26.719 14.008 1 58.47 104 VAL B O 1
ATOM 3961 N N . THR B 1 105 ? -28.609 25.016 12.859 1 70.94 105 THR B N 1
ATOM 3962 C CA . THR B 1 105 ? -27.375 24.234 12.961 1 70.94 105 THR B CA 1
ATOM 3963 C C . THR B 1 105 ? -26.484 24.469 11.758 1 70.94 105 THR B C 1
ATOM 3965 O O . THR B 1 105 ? -26.969 24.703 10.648 1 70.94 105 THR B O 1
ATOM 3968 N N . GLU B 1 106 ? -25.188 24.672 12.023 1 78.38 106 GLU B N 1
ATOM 3969 C CA . GLU B 1 106 ? -24.219 24.859 10.953 1 78.38 106 GLU B CA 1
ATOM 3970 C C . GLU B 1 106 ? -24.141 23.625 10.047 1 78.38 106 GLU B C 1
ATOM 3972 O O . GLU B 1 106 ? -24.562 22.547 10.43 1 78.38 106 GLU B O 1
ATOM 3977 N N . PHE B 1 107 ? -23.594 23.922 8.852 1 82.69 107 PHE B N 1
ATOM 3978 C CA . PHE B 1 107 ? -23.328 22.812 7.941 1 82.69 107 PHE B CA 1
ATOM 3979 C C . PHE B 1 107 ? -22.391 21.812 8.578 1 82.69 107 PHE B C 1
ATOM 3981 O O . PHE B 1 107 ? -21.453 22.188 9.289 1 82.69 107 PHE B O 1
ATOM 3988 N N . ASP B 1 108 ? -22.641 20.578 8.352 1 85.44 108 ASP B N 1
ATOM 3989 C CA . ASP B 1 108 ? -21.609 19.578 8.617 1 85.44 108 ASP B CA 1
ATOM 3990 C C . ASP B 1 108 ? -20.562 19.562 7.504 1 85.44 108 ASP B C 1
ATOM 3992 O O . ASP B 1 108 ? -20.562 18.656 6.664 1 85.44 108 ASP B O 1
ATOM 3996 N N . TYR B 1 109 ? -19.703 20.5 7.551 1 89.31 109 TYR B N 1
ATOM 3997 C CA . TYR B 1 109 ? -18.75 20.75 6.469 1 89.31 109 TYR B CA 1
ATOM 3998 C C . TYR B 1 109 ? -17.969 19.469 6.141 1 89.31 109 TYR B C 1
ATOM 4000 O O . TYR B 1 109 ? -17.781 19.141 4.969 1 89.31 109 TYR B O 1
ATOM 4008 N N . ALA B 1 110 ? -17.484 18.781 7.172 1 90.12 110 ALA B N 1
ATOM 4009 C CA . ALA B 1 110 ? -16.656 17.594 6.961 1 90.12 110 ALA B CA 1
ATOM 4010 C C . ALA B 1 110 ? -17.438 16.516 6.223 1 90.12 110 ALA B C 1
ATOM 4012 O O . ALA B 1 110 ? -16.938 15.93 5.254 1 90.12 110 ALA B O 1
ATOM 4013 N N . SER B 1 111 ? -18.625 16.266 6.648 1 90.62 111 SER B N 1
ATOM 4014 C CA . SER B 1 111 ? -19.453 15.234 6.027 1 90.62 111 SER B CA 1
ATOM 4015 C C . SER B 1 111 ? -19.75 15.57 4.57 1 90.62 111 SER B C 1
ATOM 4017 O O . SER B 1 111 ? -19.625 14.719 3.689 1 90.62 111 SER B O 1
ATOM 4019 N N . VAL B 1 112 ? -20.156 16.781 4.355 1 92.38 112 VAL B N 1
ATOM 4020 C CA . VAL B 1 112 ? -20.562 17.234 3.025 1 92.38 112 VAL B CA 1
ATOM 4021 C C . VAL B 1 112 ? -19.375 17.141 2.072 1 92.38 112 VAL B C 1
ATOM 4023 O O . VAL B 1 112 ? -19.5 16.656 0.948 1 92.38 112 VAL B O 1
ATOM 4026 N N . LEU B 1 113 ? -18.219 17.531 2.477 1 95.19 113 LEU B N 1
ATOM 4027 C CA . LEU B 1 113 ? -17.031 17.547 1.631 1 95.19 113 LEU B CA 1
ATOM 4028 C C . LEU B 1 113 ? -16.484 16.141 1.437 1 95.19 113 LEU B C 1
ATOM 4030 O O . LEU B 1 113 ? -16.109 15.766 0.327 1 95.19 113 LEU B O 1
ATOM 4034 N N . ASN B 1 114 ? -16.453 15.344 2.471 1 94.88 114 ASN B N 1
ATOM 4035 C CA . ASN B 1 114 ? -15.867 14.008 2.41 1 94.88 114 ASN B CA 1
ATOM 4036 C C . ASN B 1 114 ? -16.672 13.086 1.493 1 94.88 114 ASN B C 1
ATOM 4038 O O . ASN B 1 114 ? -16.141 12.094 0.993 1 94.88 114 ASN B O 1
ATOM 4042 N N . LYS B 1 115 ? -17.875 13.406 1.235 1 93.69 115 LYS B N 1
ATOM 4043 C CA . LYS B 1 115 ? -18.703 12.609 0.338 1 93.69 115 LYS B CA 1
ATOM 4044 C C . LYS B 1 115 ? -18.25 12.773 -1.112 1 93.69 115 LYS B C 1
ATOM 4046 O O . LYS B 1 115 ? -18.453 11.867 -1.93 1 93.69 115 LYS B O 1
ATOM 4051 N N . VAL B 1 116 ? -17.672 13.883 -1.423 1 95.62 116 VAL B N 1
ATOM 4052 C CA . VAL B 1 116 ? -17.391 14.148 -2.828 1 95.62 116 VAL B CA 1
ATOM 4053 C C . VAL B 1 116 ? -15.875 14.188 -3.047 1 95.62 116 VAL B C 1
ATOM 4055 O O . VAL B 1 116 ? -15.406 14.195 -4.188 1 95.62 116 VAL B O 1
ATOM 4058 N N . LEU B 1 117 ? -15.102 14.211 -1.996 1 95.44 117 LEU B N 1
ATOM 4059 C CA . LEU B 1 117 ? -13.648 14.18 -2.115 1 95.44 117 LEU B CA 1
ATOM 4060 C C . LEU B 1 117 ? -13.164 12.789 -2.486 1 95.44 117 LEU B C 1
ATOM 4062 O O . LEU B 1 117 ? -13.789 11.789 -2.113 1 95.44 117 LEU B O 1
ATOM 4066 N N . PRO B 1 118 ? -12.055 12.695 -3.254 1 93.62 118 PRO B N 1
ATOM 4067 C CA . PRO B 1 118 ? -11.461 11.375 -3.443 1 93.62 118 PRO B CA 1
ATOM 4068 C C . PRO B 1 118 ? -11.078 10.703 -2.125 1 93.62 118 PRO B C 1
ATOM 4070 O O . PRO B 1 118 ? -10.836 11.391 -1.128 1 93.62 118 PRO B O 1
ATOM 4073 N N . PRO B 1 119 ? -10.992 9.359 -2.107 1 90.5 119 PRO B N 1
ATOM 4074 C CA . PRO B 1 119 ? -10.75 8.633 -0.858 1 90.5 119 PRO B CA 1
ATOM 4075 C C . PRO B 1 119 ? -9.398 8.969 -0.23 1 90.5 119 PRO B C 1
ATOM 4077 O O . PRO B 1 119 ? -9.188 8.703 0.956 1 90.5 119 PRO B O 1
ATOM 4080 N N . THR B 1 120 ? -8.523 9.547 -0.95 1 91.19 120 THR B N 1
ATOM 4081 C CA . THR B 1 120 ? -7.184 9.82 -0.444 1 91.19 120 THR B CA 1
ATOM 4082 C C . THR B 1 120 ? -7.133 11.172 0.253 1 91.19 120 THR B C 1
ATOM 4084 O O . THR B 1 120 ? -6.117 11.531 0.856 1 91.19 120 THR B O 1
ATOM 4087 N N . ILE B 1 121 ? -8.156 11.977 0.192 1 94.94 121 ILE B N 1
ATOM 4088 C CA . ILE B 1 121 ? -8.242 13.281 0.839 1 94.94 121 ILE B CA 1
ATOM 4089 C C . ILE B 1 121 ? -9.438 13.305 1.787 1 94.94 121 ILE B C 1
ATOM 4091 O O . ILE B 1 121 ? -10.555 12.961 1.396 1 94.94 121 ILE B O 1
ATOM 4095 N N . ARG B 1 122 ? -9.203 13.703 3.016 1 93.88 122 ARG B N 1
ATOM 4096 C CA . ARG B 1 122 ? -10.273 13.75 4.008 1 93.88 122 ARG B CA 1
ATOM 4097 C C . ARG B 1 122 ? -10.195 15.039 4.824 1 93.88 122 ARG B C 1
ATOM 4099 O O . ARG B 1 122 ? -9.109 15.484 5.195 1 93.88 122 ARG B O 1
ATOM 4106 N N . ILE B 1 123 ? -11.391 15.562 5.035 1 92.81 123 ILE B N 1
ATOM 4107 C CA . ILE B 1 123 ? -11.523 16.594 6.047 1 92.81 123 ILE B CA 1
ATOM 4108 C C . ILE B 1 123 ? -11.672 15.961 7.426 1 92.81 123 ILE B C 1
ATOM 4110 O O . ILE B 1 123 ? -12.586 15.164 7.656 1 92.81 123 ILE B O 1
ATOM 4114 N N . THR B 1 124 ? -10.773 16.312 8.305 1 89.25 124 THR B N 1
ATOM 4115 C CA . THR B 1 124 ? -10.75 15.641 9.594 1 89.25 124 THR B CA 1
ATOM 4116 C C . THR B 1 124 ? -11.25 16.562 10.703 1 89.25 124 THR B C 1
ATOM 4118 O O . THR B 1 124 ? -11.461 16.125 11.836 1 89.25 124 THR B O 1
ATOM 4121 N N . GLY B 1 125 ? -11.414 17.797 10.352 1 84.88 125 GLY B N 1
ATOM 4122 C CA . GLY B 1 125 ? -11.914 18.766 11.32 1 84.88 125 GLY B CA 1
ATOM 4123 C C . GLY B 1 125 ? -12.062 20.156 10.742 1 84.88 125 GLY B C 1
ATOM 4124 O O . GLY B 1 125 ? -11.578 20.438 9.648 1 84.88 125 GLY B O 1
ATOM 4125 N N . TRP B 1 126 ? -12.852 20.984 11.484 1 84.44 126 TRP B N 1
ATOM 4126 C CA . TRP B 1 126 ? -12.992 22.391 11.141 1 84.44 126 TRP B CA 1
ATOM 4127 C C . TRP B 1 126 ? -13.406 23.219 12.359 1 84.44 126 TRP B C 1
ATOM 4129 O O . TRP B 1 126 ? -13.922 22.672 13.336 1 84.44 126 TRP B O 1
ATOM 4139 N N . CYS B 1 127 ? -13.07 24.5 12.336 1 78.75 127 CYS B N 1
ATOM 4140 C CA . CYS B 1 127 ? -13.5 25.422 13.383 1 78.75 127 CYS B CA 1
ATOM 4141 C C . CYS B 1 127 ? -13.633 26.844 12.844 1 78.75 127 CYS B C 1
ATOM 4143 O O . CYS B 1 127 ? -12.914 27.219 11.922 1 78.75 127 CYS B O 1
ATOM 4145 N N . PRO B 1 128 ? -14.703 27.5 13.375 1 77.38 128 PRO B N 1
ATOM 4146 C CA . PRO B 1 128 ? -14.758 28.922 13.008 1 77.38 128 PRO B CA 1
ATOM 4147 C C . PRO B 1 128 ? -13.562 29.719 13.547 1 77.38 128 PRO B C 1
ATOM 4149 O O . PRO B 1 128 ? -13.078 29.438 14.648 1 77.38 128 PRO B O 1
ATOM 4152 N N . VAL B 1 129 ? -13.117 30.609 12.742 1 76.44 129 VAL B N 1
ATOM 4153 C CA . VAL B 1 129 ? -11.969 31.406 13.156 1 76.44 129 VAL B CA 1
ATOM 4154 C C . VAL B 1 129 ? -12.25 32.875 12.906 1 76.44 129 VAL B C 1
ATOM 4156 O O . VAL B 1 129 ? -13.203 33.219 12.195 1 76.44 129 VAL B O 1
ATOM 4159 N N . ASP B 1 130 ? -11.375 33.625 13.523 1 72.06 130 ASP B N 1
ATOM 4160 C CA . ASP B 1 130 ? -11.492 35.062 13.32 1 72.06 130 ASP B CA 1
ATOM 4161 C C . ASP B 1 130 ? -11.156 35.438 11.883 1 72.06 130 ASP B C 1
ATOM 4163 O O . ASP B 1 130 ? -10.367 34.781 11.219 1 72.06 130 ASP B O 1
ATOM 4167 N N . ARG B 1 131 ? -11.656 36.594 11.391 1 72.31 131 ARG B N 1
ATOM 4168 C CA . ARG B 1 131 ? -11.43 37.062 10.023 1 72.31 131 ARG B CA 1
ATOM 4169 C C . ARG B 1 131 ? -9.953 37.312 9.773 1 72.31 131 ARG B C 1
ATOM 4171 O O . ARG B 1 131 ? -9.484 37.219 8.633 1 72.31 131 ARG B O 1
ATOM 4178 N N . SER B 1 132 ? -9.367 37.625 10.797 1 71.38 132 SER B N 1
ATOM 4179 C CA . SER B 1 132 ? -7.949 37.969 10.664 1 71.38 132 SER B CA 1
ATOM 4180 C C . SER B 1 132 ? -7.09 36.688 10.656 1 71.38 132 SER B C 1
ATOM 4182 O O . SER B 1 132 ? -5.887 36.75 10.398 1 71.38 132 SER B O 1
ATOM 4184 N N . PHE B 1 133 ? -7.773 35.594 10.883 1 76.69 133 PHE B N 1
ATOM 4185 C CA . PHE B 1 133 ? -7.027 34.344 10.945 1 76.69 133 PHE B CA 1
ATOM 4186 C C . PHE B 1 133 ? -6.492 33.969 9.57 1 76.69 133 PHE B C 1
ATOM 4188 O O . PHE B 1 133 ? -7.199 34.094 8.562 1 76.69 133 PHE B O 1
ATOM 4195 N N . SER B 1 134 ? -5.219 33.594 9.531 1 76.44 134 SER B N 1
ATOM 4196 C CA . SER B 1 134 ? -4.57 33.062 8.336 1 76.44 134 SER B CA 1
ATOM 4197 C C . SER B 1 134 ? -3.902 31.703 8.625 1 76.44 134 SER B C 1
ATOM 4199 O O . SER B 1 134 ? -3.059 31.609 9.516 1 76.44 134 SER B O 1
ATOM 4201 N N . ALA B 1 135 ? -4.324 30.703 7.875 1 81.69 135 ALA B N 1
ATOM 4202 C CA . ALA B 1 135 ? -3.67 29.422 8.039 1 81.69 135 ALA B CA 1
ATOM 4203 C C . ALA B 1 135 ? -2.18 29.516 7.727 1 81.69 135 ALA B C 1
ATOM 4205 O O . ALA B 1 135 ? -1.38 28.719 8.234 1 81.69 135 ALA B O 1
ATOM 4206 N N . ARG B 1 136 ? -1.879 30.422 6.91 1 75.44 136 ARG B N 1
ATOM 4207 C CA . ARG B 1 136 ? -0.489 30.578 6.496 1 75.44 136 ARG B CA 1
ATOM 4208 C C . ARG B 1 136 ? 0.313 31.344 7.543 1 75.44 136 ARG B C 1
ATOM 4210 O O . ARG B 1 136 ? 1.439 30.953 7.867 1 75.44 136 ARG B O 1
ATOM 4217 N N . TYR B 1 137 ? -0.425 32.344 8.117 1 67.06 137 TYR B N 1
ATOM 4218 C CA . TYR B 1 137 ? 0.347 33.312 8.898 1 67.06 137 TYR B CA 1
ATOM 4219 C C . TYR B 1 137 ? -0.01 33.219 10.375 1 67.06 137 TYR B C 1
ATOM 4221 O O . TYR B 1 137 ? 0.75 33.688 11.234 1 67.06 137 TYR B O 1
ATOM 4229 N N . SER B 1 138 ? -1.314 32.781 10.656 1 59.47 138 SER B N 1
ATOM 4230 C CA . SER B 1 138 ? -1.782 32.812 12.039 1 59.47 138 SER B CA 1
ATOM 4231 C C . SER B 1 138 ? -1.192 31.656 12.844 1 59.47 138 SER B C 1
ATOM 4233 O O . SER B 1 138 ? -1.163 30.516 12.383 1 59.47 138 SER B O 1
ATOM 4235 N N . CYS B 1 139 ? -0.145 31.734 13.641 1 49.59 139 CYS B N 1
ATOM 4236 C CA . CYS B 1 139 ? 0.317 30.797 14.656 1 49.59 139 CYS B CA 1
ATOM 4237 C C . CYS B 1 139 ? -0.334 31.094 16 1 49.59 139 CYS B C 1
ATOM 4239 O O . CYS B 1 139 ? -0.851 32.188 16.219 1 49.59 139 CYS B O 1
ATOM 4241 N N . CYS B 1 140 ? -0.626 29.922 16.938 1 40.06 140 CYS B N 1
ATOM 4242 C CA . CYS B 1 140 ? -1.283 29.828 18.234 1 40.06 140 CYS B CA 1
ATOM 4243 C C . CYS B 1 140 ? -0.492 30.562 19.312 1 40.06 140 CYS B C 1
ATOM 4245 O O . CYS B 1 140 ? 0.652 30.219 19.609 1 40.06 140 CYS B O 1
ATOM 4247 N N . GLY B 1 141 ? -0.397 31.969 19.422 1 34.78 141 GLY B N 1
ATOM 4248 C CA . GLY B 1 141 ? -0.138 32.594 20.719 1 34.78 141 GLY B CA 1
ATOM 4249 C C . GLY B 1 141 ? -0.604 34.031 20.781 1 34.78 141 GLY B C 1
ATOM 4250 O O . GLY B 1 141 ? -1.089 34.594 19.797 1 34.78 141 GLY B O 1
ATOM 4251 N N . GLU B 1 142 ? -0.728 34.469 22.125 1 35 142 GLU B N 1
ATOM 4252 C CA . GLU B 1 142 ? -1.204 35.781 22.578 1 35 142 GLU B CA 1
ATOM 4253 C C . GLU B 1 142 ? -0.515 36.906 21.812 1 35 142 GLU B C 1
ATOM 4255 O O . GLU B 1 142 ? -1.005 38.031 21.797 1 35 142 GLU B O 1
ATOM 4260 N N . ASP B 1 143 ? 0.822 36.781 21.875 1 33.44 143 ASP B N 1
ATOM 4261 C CA . ASP B 1 143 ? 1.617 37.969 21.516 1 33.44 143 ASP B CA 1
ATOM 4262 C C . ASP B 1 143 ? 1.629 38.156 20 1 33.44 143 ASP B C 1
ATOM 4264 O O . ASP B 1 143 ? 1.938 37.25 19.234 1 33.44 143 ASP B O 1
ATOM 4268 N N . TRP B 1 144 ? 0.996 39.156 19.516 1 36.34 144 TRP B N 1
ATOM 4269 C CA . TRP B 1 144 ? 0.672 39.656 18.172 1 36.34 144 TRP B CA 1
ATOM 4270 C C . TRP B 1 144 ? 1.844 39.469 17.219 1 36.34 144 TRP B C 1
ATOM 4272 O O . TRP B 1 144 ? 1.659 39.438 16 1 36.34 144 TRP B O 1
ATOM 4282 N N . ALA B 1 145 ? 3.043 39.844 17.609 1 37.56 145 ALA B N 1
ATOM 4283 C CA . ALA B 1 145 ? 4.207 39.938 16.734 1 37.56 145 ALA B CA 1
ATOM 4284 C C . ALA B 1 145 ? 4.57 38.562 16.141 1 37.56 145 ALA B C 1
ATOM 4286 O O . ALA B 1 145 ? 5.32 38.469 15.172 1 37.56 145 ALA B O 1
ATOM 4287 N N . ALA B 1 146 ? 4.363 37.594 16.766 1 39 146 ALA B N 1
ATOM 4288 C CA . ALA B 1 146 ? 4.957 36.281 16.406 1 39 146 ALA B CA 1
ATOM 4289 C C . ALA B 1 146 ? 3.984 35.438 15.586 1 39 146 ALA B C 1
ATOM 4291 O O . ALA B 1 146 ? 3.248 34.625 16.141 1 39 146 ALA B O 1
ATOM 4292 N N . ASN B 1 147 ? 3.32 36.031 14.484 1 40 147 ASN B N 1
ATOM 4293 C CA . ASN B 1 147 ? 2.268 35.5 13.633 1 40 147 ASN B CA 1
ATOM 4294 C C . ASN B 1 147 ? 2.684 34.156 12.992 1 40 147 ASN B C 1
ATOM 4296 O O . ASN B 1 147 ? 2.211 33.812 11.906 1 40 147 ASN B O 1
ATOM 4300 N N . LEU B 1 148 ? 3.703 33.625 13.078 1 45 148 LEU B N 1
ATOM 4301 C CA . LEU B 1 148 ? 4.031 32.406 12.297 1 45 148 LEU B CA 1
ATOM 4302 C C . LEU B 1 148 ? 3.465 31.172 12.961 1 45 148 LEU B C 1
ATOM 4304 O O . LEU B 1 148 ? 3.221 31.156 14.164 1 45 148 LEU B O 1
ATOM 4308 N N . SER B 1 149 ? 2.631 30.359 12.164 1 52.75 149 SER B N 1
ATOM 4309 C CA . SER B 1 149 ? 2.449 29 12.664 1 52.75 149 SER B CA 1
ATOM 4310 C C . SER B 1 149 ? 3.549 28.625 13.656 1 52.75 149 SER B C 1
ATOM 4312 O O . SER B 1 149 ? 4.695 29.062 13.516 1 52.75 149 SER B O 1
ATOM 4314 N N . ALA B 1 150 ? 3.014 28.203 14.961 1 57.94 150 ALA B N 1
ATOM 4315 C CA . ALA B 1 150 ? 4.02 27.859 15.961 1 57.94 150 ALA B CA 1
ATOM 4316 C C . ALA B 1 150 ? 5.082 26.938 15.375 1 57.94 150 ALA B C 1
ATOM 4318 O O . ALA B 1 150 ? 6.27 27.062 15.695 1 57.94 150 ALA B O 1
ATOM 4319 N N . GLY B 1 151 ? 4.672 26.203 14.477 1 78.19 151 GLY B N 1
ATOM 4320 C CA . GLY B 1 151 ? 5.629 25.25 13.93 1 78.19 151 GLY B CA 1
ATOM 4321 C C . GLY B 1 151 ? 4.973 24.094 13.203 1 78.19 151 GLY B C 1
ATOM 4322 O O . GLY B 1 151 ? 3.744 24.031 13.117 1 78.19 151 GLY B O 1
ATOM 4323 N N . ARG B 1 152 ? 5.742 23.453 12.477 1 88.31 152 ARG B N 1
ATOM 4324 C CA . ARG B 1 152 ? 5.328 22.266 11.758 1 88.31 152 ARG B CA 1
ATOM 4325 C C . ARG B 1 152 ? 6.098 21.031 12.242 1 88.31 152 ARG B C 1
ATOM 4327 O O . ARG B 1 152 ? 7.262 21.141 12.633 1 88.31 152 ARG B O 1
ATOM 4334 N N . VAL B 1 153 ? 5.383 19.984 12.281 1 91.44 153 VAL B N 1
ATOM 4335 C CA . VAL B 1 153 ? 5.992 18.703 12.609 1 91.44 153 VAL B CA 1
ATOM 4336 C C . VAL B 1 153 ? 6.027 17.812 11.367 1 91.44 153 VAL B C 1
ATOM 4338 O O . VAL B 1 153 ? 4.988 17.578 10.742 1 91.44 153 VAL B O 1
ATOM 4341 N N . TYR B 1 154 ? 7.215 17.422 10.977 1 95.25 154 TYR B N 1
ATOM 4342 C CA . TYR B 1 154 ? 7.379 16.484 9.883 1 95.25 154 TYR B CA 1
ATOM 4343 C C . TYR B 1 154 ? 7.887 15.133 10.398 1 95.25 154 TYR B C 1
ATOM 4345 O O . TYR B 1 154 ? 8.648 15.086 11.359 1 95.25 154 TYR B O 1
ATOM 4353 N N . ARG B 1 155 ? 7.445 14.078 9.75 1 97.19 155 ARG B N 1
ATOM 4354 C CA . ARG B 1 155 ? 7.988 12.742 9.977 1 97.19 155 ARG B CA 1
ATOM 4355 C C . ARG B 1 155 ? 8.414 12.094 8.664 1 97.19 155 ARG B C 1
ATOM 4357 O O . ARG B 1 155 ? 7.664 12.117 7.688 1 97.19 155 ARG B O 1
ATOM 4364 N N . TYR B 1 156 ? 9.586 11.633 8.633 1 98.56 156 TYR B N 1
ATOM 4365 C CA . TYR B 1 156 ? 10.047 10.805 7.527 1 98.56 156 TYR B CA 1
ATOM 4366 C C . TYR B 1 156 ? 10.172 9.344 7.961 1 98.56 156 TYR B C 1
ATOM 4368 O O . TYR B 1 156 ? 11.055 9 8.75 1 98.56 156 TYR B O 1
ATOM 4376 N N . TYR B 1 157 ? 9.352 8.477 7.387 1 98.44 157 TYR B N 1
ATOM 4377 C CA . TYR B 1 157 ? 9.312 7.066 7.766 1 98.44 157 TYR B CA 1
ATOM 4378 C C . TYR B 1 157 ? 10.336 6.262 6.969 1 98.44 157 TYR B C 1
ATOM 4380 O O . TYR B 1 157 ? 10.578 6.543 5.793 1 98.44 157 TYR B O 1
ATOM 4388 N N . PHE B 1 158 ? 10.938 5.273 7.641 1 98.12 158 PHE B N 1
ATOM 4389 C CA . PHE B 1 158 ? 11.898 4.41 6.969 1 98.12 158 PHE B CA 1
ATOM 4390 C C . PHE B 1 158 ? 12 3.059 7.664 1 98.12 158 PHE B C 1
ATOM 4392 O O . PHE B 1 158 ? 11.539 2.906 8.797 1 98.12 158 PHE B O 1
ATOM 4399 N N . LEU B 1 159 ? 12.453 2.07 6.961 1 97.31 159 LEU B N 1
ATOM 4400 C CA . LEU B 1 159 ? 12.773 0.783 7.57 1 97.31 159 LEU B CA 1
ATOM 4401 C C . LEU B 1 159 ? 14.148 0.82 8.227 1 97.31 159 LEU B C 1
ATOM 4403 O O . LEU B 1 159 ? 15.086 1.405 7.684 1 97.31 159 LEU B O 1
ATOM 4407 N N . ARG B 1 160 ? 14.32 0.202 9.312 1 96.88 160 ARG B N 1
ATOM 4408 C CA . ARG B 1 160 ? 15.57 0.206 10.062 1 96.88 160 ARG B CA 1
ATOM 4409 C C . ARG B 1 160 ? 16.734 -0.274 9.195 1 96.88 160 ARG B C 1
ATOM 4411 O O . ARG B 1 160 ? 17.797 0.343 9.18 1 96.88 160 ARG B O 1
ATOM 4418 N N . ARG B 1 161 ? 16.438 -1.397 8.469 1 95.25 161 ARG B N 1
ATOM 4419 C CA . ARG B 1 161 ? 17.5 -2 7.672 1 95.25 161 ARG B CA 1
ATOM 4420 C C . ARG B 1 161 ? 18.781 -2.129 8.484 1 95.25 161 ARG B C 1
ATOM 4422 O O . ARG B 1 161 ? 18.766 -2.652 9.594 1 95.25 161 ARG B O 1
ATOM 4429 N N . ASN B 1 162 ? 19.969 -1.781 7.902 1 93.31 162 ASN B N 1
ATOM 4430 C CA . ASN B 1 162 ? 21.219 -1.854 8.633 1 93.31 162 ASN B CA 1
ATOM 4431 C C . ASN B 1 162 ? 21.688 -0.473 9.078 1 93.31 162 ASN B C 1
ATOM 4433 O O . ASN B 1 162 ? 22.875 -0.281 9.375 1 93.31 162 ASN B O 1
ATOM 4437 N N . TYR B 1 163 ? 20.828 0.485 9.125 1 96.38 163 TYR B N 1
ATOM 4438 C CA . TYR B 1 163 ? 21.172 1.829 9.57 1 96.38 163 TYR B CA 1
ATOM 4439 C C . TYR B 1 163 ? 21.594 1.828 11.039 1 96.38 163 TYR B C 1
ATOM 4441 O O . TYR B 1 163 ? 20.984 1.132 11.859 1 96.38 163 TYR B O 1
ATOM 4449 N N . ASP B 1 164 ? 22.594 2.58 11.375 1 97.75 164 ASP B N 1
ATOM 4450 C CA . ASP B 1 164 ? 22.922 2.867 12.766 1 97.75 164 ASP B CA 1
ATOM 4451 C C . ASP B 1 164 ? 22 3.928 13.344 1 97.75 164 ASP B C 1
ATOM 4453 O O . ASP B 1 164 ? 22.25 5.125 13.211 1 97.75 164 ASP B O 1
ATOM 4457 N N . VAL B 1 165 ? 21 3.48 14.055 1 97.81 165 VAL B N 1
ATOM 4458 C CA . VAL B 1 165 ? 19.906 4.344 14.508 1 97.81 165 VAL B CA 1
ATOM 4459 C C . VAL B 1 165 ? 20.422 5.324 15.562 1 97.81 165 VAL B C 1
ATOM 4461 O O . VAL B 1 165 ? 20 6.477 15.609 1 97.81 165 VAL B O 1
ATOM 4464 N N . GLU B 1 166 ? 21.312 4.898 16.391 1 98.06 166 GLU B N 1
ATOM 4465 C CA . GLU B 1 166 ? 21.875 5.789 17.406 1 98.06 166 GLU B CA 1
ATOM 4466 C C . GLU B 1 166 ? 22.703 6.895 16.766 1 98.06 166 GLU B C 1
ATOM 4468 O O . GLU B 1 166 ? 22.672 8.047 17.203 1 98.06 166 GLU B O 1
ATOM 4473 N N . LEU B 1 167 ? 23.453 6.5 15.797 1 98.31 167 LEU B N 1
ATOM 4474 C CA . LEU B 1 167 ? 24.203 7.5 15.047 1 98.31 167 LEU B CA 1
ATOM 4475 C C . LEU B 1 167 ? 23.266 8.492 14.375 1 98.31 167 LEU B C 1
ATOM 4477 O O . LEU B 1 167 ? 23.531 9.703 14.375 1 98.31 167 LEU B O 1
ATOM 4481 N N . MET B 1 168 ? 22.203 8.008 13.828 1 98.44 168 MET B N 1
ATOM 4482 C CA . MET B 1 168 ? 21.203 8.859 13.195 1 98.44 168 MET B CA 1
ATOM 4483 C C . MET B 1 168 ? 20.578 9.82 14.211 1 98.44 168 MET B C 1
ATOM 4485 O O . MET B 1 168 ? 20.391 11 13.914 1 98.44 168 MET B O 1
ATOM 4489 N N . ARG B 1 169 ? 20.312 9.305 15.359 1 98.38 169 ARG B N 1
ATOM 4490 C CA . ARG B 1 169 ? 19.703 10.094 16.422 1 98.38 169 ARG B CA 1
ATOM 4491 C C . ARG B 1 169 ? 20.625 11.227 16.844 1 98.38 169 ARG B C 1
ATOM 4493 O O . ARG B 1 169 ? 20.188 12.359 17.047 1 98.38 169 ARG B O 1
ATOM 4500 N N . SER B 1 170 ? 21.859 10.914 16.984 1 98.31 170 SER B N 1
ATOM 4501 C CA . SER B 1 170 ? 22.844 11.945 17.312 1 98.31 170 SER B CA 1
ATOM 4502 C C . SER B 1 170 ? 22.984 12.969 16.203 1 98.31 170 SER B C 1
ATOM 4504 O O . SER B 1 170 ? 23.094 14.164 16.453 1 98.31 170 SER B O 1
ATOM 4506 N N . ALA B 1 171 ? 22.969 12.5 15.023 1 98.75 171 ALA B N 1
ATOM 4507 C CA . ALA B 1 171 ? 23.156 13.352 13.852 1 98.75 171 ALA B CA 1
ATOM 4508 C C . ALA B 1 171 ? 21.984 14.328 13.688 1 98.75 171 ALA B C 1
ATOM 4510 O O . ALA B 1 171 ? 22.188 15.5 13.367 1 98.75 171 ALA B O 1
ATOM 4511 N N . VAL B 1 172 ? 20.766 13.875 13.898 1 98.62 172 VAL B N 1
ATOM 4512 C CA . VAL B 1 172 ? 19.594 14.703 13.656 1 98.62 172 VAL B CA 1
ATOM 4513 C C . VAL B 1 172 ? 19.578 15.875 14.633 1 98.62 172 VAL B C 1
ATOM 4515 O O . VAL B 1 172 ? 19.078 16.953 14.32 1 98.62 172 VAL B O 1
ATOM 4518 N N . LYS B 1 173 ? 20.203 15.727 15.758 1 98.12 173 LYS B N 1
ATOM 4519 C CA . LYS B 1 173 ? 20.281 16.781 16.766 1 98.12 173 LYS B CA 1
ATOM 4520 C C . LYS B 1 173 ? 21.125 17.953 16.281 1 98.12 173 LYS B C 1
ATOM 4522 O O . LYS B 1 173 ? 20.938 19.078 16.75 1 98.12 173 LYS B O 1
ATOM 4527 N N . LEU B 1 174 ? 21.984 17.703 15.398 1 98.31 174 LEU B N 1
ATOM 4528 C CA . LEU B 1 174 ? 22.875 18.75 14.891 1 98.31 174 LEU B CA 1
ATOM 4529 C C . LEU B 1 174 ? 22.094 19.781 14.078 1 98.31 174 LEU B C 1
ATOM 4531 O O . LEU B 1 174 ? 22.578 20.891 13.844 1 98.31 174 LEU B O 1
ATOM 4535 N N . PHE B 1 175 ? 20.891 19.422 13.641 1 98.12 175 PHE B N 1
ATOM 4536 C CA . PHE B 1 175 ? 20.062 20.328 12.875 1 98.12 175 PHE B CA 1
ATOM 4537 C C . PHE B 1 175 ? 19.328 21.297 13.789 1 98.12 175 PHE B C 1
ATOM 4539 O O . PHE B 1 175 ? 18.766 22.297 13.336 1 98.12 175 PHE B O 1
ATOM 4546 N N . GLU B 1 176 ? 19.266 20.984 15.078 1 96.62 176 GLU B N 1
ATOM 4547 C CA . GLU B 1 176 ? 18.531 21.828 16.016 1 96.62 176 GLU B CA 1
ATOM 4548 C C . GLU B 1 176 ? 19.156 23.219 16.125 1 96.62 176 GLU B C 1
ATOM 4550 O O . GLU B 1 176 ? 20.391 23.344 16.156 1 96.62 176 GLU B O 1
ATOM 4555 N N . GLY B 1 177 ? 18.281 24.234 16.125 1 94.12 177 GLY B N 1
ATOM 4556 C CA . GLY B 1 177 ? 18.734 25.609 16.203 1 94.12 177 GLY B CA 1
ATOM 4557 C C . GLY B 1 177 ? 18.438 26.406 14.953 1 94.12 177 GLY B C 1
ATOM 4558 O O . GLY B 1 177 ? 17.641 25.984 14.117 1 94.12 177 GLY B O 1
ATOM 4559 N N . GLU B 1 178 ? 18.938 27.594 14.953 1 93.25 178 GLU B N 1
ATOM 4560 C CA . GLU B 1 178 ? 18.828 28.469 13.781 1 93.25 178 GLU B CA 1
ATOM 4561 C C . GLU B 1 178 ? 20.062 28.375 12.906 1 93.25 178 GLU B C 1
ATOM 4563 O O . GLU B 1 178 ? 21.188 28.609 13.367 1 93.25 178 GLU B O 1
ATOM 4568 N N . HIS B 1 179 ? 19.875 27.938 11.656 1 95.38 179 HIS B N 1
ATOM 4569 C CA . HIS B 1 179 ? 21 27.719 10.75 1 95.38 179 HIS B CA 1
ATOM 4570 C C . HIS B 1 179 ? 20.656 28.172 9.336 1 95.38 179 HIS B C 1
ATOM 4572 O O . HIS B 1 179 ? 19.484 28.406 9.016 1 95.38 179 HIS B O 1
ATOM 4578 N N . ASP B 1 180 ? 21.703 28.469 8.641 1 93.62 180 ASP B N 1
ATOM 4579 C CA . ASP B 1 180 ? 21.578 28.625 7.191 1 93.62 180 ASP B CA 1
ATOM 4580 C C . ASP B 1 180 ? 21.5 27.266 6.504 1 93.62 180 ASP B C 1
ATOM 4582 O O . ASP B 1 180 ? 22.484 26.516 6.48 1 93.62 180 ASP B O 1
ATOM 4586 N N . PHE B 1 181 ? 20.359 26.922 5.891 1 94.88 181 PHE B N 1
ATOM 4587 C CA . PHE B 1 181 ? 20.109 25.594 5.355 1 94.88 181 PHE B CA 1
ATOM 4588 C C . PHE B 1 181 ? 20.281 25.578 3.842 1 94.88 181 PHE B C 1
ATOM 4590 O O . PHE B 1 181 ? 19.719 24.719 3.158 1 94.88 181 PHE B O 1
ATOM 4597 N N . ARG B 1 182 ? 21.062 26.438 3.236 1 92.31 182 ARG B N 1
ATOM 4598 C CA . ARG B 1 182 ? 21.188 26.578 1.79 1 92.31 182 ARG B CA 1
ATOM 4599 C C . ARG B 1 182 ? 21.75 25.297 1.165 1 92.31 182 ARG B C 1
ATOM 4601 O O . ARG B 1 182 ? 21.453 24.984 0.01 1 92.31 182 ARG B O 1
ATOM 4608 N N . ASN B 1 183 ? 22.547 24.578 1.938 1 94.06 183 ASN B N 1
ATOM 4609 C CA . ASN B 1 183 ? 23.125 23.328 1.437 1 94.06 183 ASN B CA 1
ATOM 4610 C C . ASN B 1 183 ? 22.188 22.156 1.633 1 94.06 183 ASN B C 1
ATOM 4612 O O . ASN B 1 183 ? 22.5 21.031 1.252 1 94.06 183 ASN B O 1
ATOM 4616 N N . PHE B 1 184 ? 21.016 22.422 2.26 1 95.88 184 PHE B N 1
ATOM 4617 C CA . PHE B 1 184 ? 20 21.406 2.525 1 95.88 184 PHE B CA 1
ATOM 4618 C C . PHE B 1 184 ? 18.688 21.766 1.845 1 95.88 184 PHE B C 1
ATOM 4620 O O . PHE B 1 184 ? 17.609 21.5 2.385 1 95.88 184 PHE B O 1
ATOM 4627 N N . CYS B 1 185 ? 18.719 22.406 0.757 1 92.44 185 CYS B N 1
ATOM 4628 C CA . CYS B 1 185 ? 17.484 22.734 0.05 1 92.44 185 CYS B CA 1
ATOM 4629 C C . CYS B 1 185 ? 17.719 22.797 -1.454 1 92.44 185 CYS B C 1
ATOM 4631 O O . CYS B 1 185 ? 18.859 22.641 -1.918 1 92.44 185 CYS B O 1
ATOM 4633 N N . ARG B 1 186 ? 16.609 22.734 -2.18 1 85.19 186 ARG B N 1
ATOM 4634 C CA . ARG B 1 186 ? 16.688 23.047 -3.6 1 85.19 186 ARG B CA 1
ATOM 4635 C C . ARG B 1 186 ? 16.766 24.562 -3.816 1 85.19 186 ARG B C 1
ATOM 4637 O O . ARG B 1 186 ? 15.977 25.312 -3.238 1 85.19 186 ARG B O 1
ATOM 4644 N N . ILE B 1 187 ? 17.812 24.906 -4.453 1 67.44 187 ILE B N 1
ATOM 4645 C CA . ILE B 1 187 ? 18.031 26.344 -4.613 1 67.44 187 ILE B CA 1
ATOM 4646 C C . ILE B 1 187 ? 16.984 26.922 -5.566 1 67.44 187 ILE B C 1
ATOM 4648 O O . ILE B 1 187 ? 16.812 26.422 -6.684 1 67.44 187 ILE B O 1
ATOM 4652 N N . ASP B 1 188 ? 16.062 27.594 -4.992 1 61.88 188 ASP B N 1
ATOM 4653 C CA . ASP B 1 188 ? 15.109 28.422 -5.734 1 61.88 188 ASP B CA 1
ATOM 4654 C C . ASP B 1 188 ? 15.562 29.875 -5.789 1 61.88 188 ASP B C 1
ATOM 4656 O O . ASP B 1 188 ? 15.211 30.672 -4.918 1 61.88 188 ASP B O 1
ATOM 4660 N N . ALA B 1 189 ? 16.547 30.188 -6.664 1 54.75 189 ALA B N 1
ATOM 4661 C CA . ALA B 1 189 ? 17.234 31.469 -6.723 1 54.75 189 ALA B CA 1
ATOM 4662 C C . ALA B 1 189 ? 16.234 32.625 -6.84 1 54.75 189 ALA B C 1
ATOM 4664 O O . ALA B 1 189 ? 16.516 33.75 -6.395 1 54.75 189 ALA B O 1
ATOM 4665 N N . VAL B 1 190 ? 15.172 32.281 -7.445 1 52.47 190 VAL B N 1
ATOM 4666 C CA . VAL B 1 190 ? 14.242 33.375 -7.75 1 52.47 190 VAL B CA 1
ATOM 4667 C C . VAL B 1 190 ? 13.508 33.812 -6.477 1 52.47 190 VAL B C 1
ATOM 4669 O O . VAL B 1 190 ? 13.312 35 -6.238 1 52.47 190 VAL B O 1
ATOM 4672 N N . ASN B 1 191 ? 13.289 32.844 -5.613 1 53.88 191 ASN B N 1
ATOM 4673 C CA . ASN B 1 191 ? 12.305 33.125 -4.574 1 53.88 191 ASN B CA 1
ATOM 4674 C C . ASN B 1 191 ? 12.953 33.25 -3.201 1 53.88 191 ASN B C 1
ATOM 4676 O O . ASN B 1 191 ? 12.352 33.781 -2.264 1 53.88 191 ASN B O 1
ATOM 4680 N N . VAL B 1 192 ? 14.148 32.656 -3.094 1 59.25 192 VAL B N 1
ATOM 4681 C CA . VAL B 1 192 ? 14.617 32.594 -1.713 1 59.25 192 VAL B CA 1
ATOM 4682 C C . VAL B 1 192 ? 15.883 33.438 -1.562 1 59.25 192 VAL B C 1
ATOM 4684 O O . VAL B 1 192 ? 16.875 33.219 -2.266 1 59.25 192 VAL B O 1
ATOM 4687 N N . CYS B 1 193 ? 15.773 34.531 -0.742 1 67.31 193 CYS B N 1
ATOM 4688 C CA . CYS B 1 193 ? 16.922 35.375 -0.441 1 67.31 193 CYS B CA 1
ATOM 4689 C C . CYS B 1 193 ? 17.469 35.094 0.952 1 67.31 193 CYS B C 1
ATOM 4691 O O . CYS B 1 193 ? 18.609 35.438 1.266 1 67.31 193 CYS B O 1
ATOM 4693 N N . ASP B 1 194 ? 16.656 34.344 1.72 1 82.88 194 ASP B N 1
ATOM 4694 C CA . ASP B 1 194 ? 17.047 33.969 3.08 1 82.88 194 ASP B CA 1
ATOM 4695 C C . ASP B 1 194 ? 16.938 32.469 3.322 1 82.88 194 ASP B C 1
ATOM 4697 O O . ASP B 1 194 ? 15.883 31.891 3.076 1 82.88 194 ASP B O 1
ATOM 4701 N N . PHE B 1 195 ? 18 31.938 3.801 1 89.12 195 PHE B N 1
ATOM 4702 C CA . PHE B 1 195 ? 18.047 30.484 3.955 1 89.12 195 PHE B CA 1
ATOM 4703 C C . PHE B 1 195 ? 18.078 30.094 5.43 1 89.12 195 PHE B C 1
ATOM 4705 O O . PHE B 1 195 ? 18.234 28.922 5.766 1 89.12 195 PHE B O 1
ATOM 4712 N N . THR B 1 196 ? 17.938 31.078 6.246 1 90.44 196 THR B N 1
ATOM 4713 C CA . THR B 1 196 ? 17.969 30.797 7.68 1 90.44 196 THR B CA 1
ATOM 4714 C C . THR B 1 196 ? 16.625 30.25 8.148 1 90.44 196 THR B C 1
ATOM 4716 O O . THR B 1 196 ? 15.578 30.828 7.848 1 90.44 196 THR B O 1
ATOM 4719 N N . ARG B 1 197 ? 16.672 29.094 8.734 1 90.06 197 ARG B N 1
ATOM 4720 C CA . ARG B 1 197 ? 15.484 28.469 9.312 1 90.06 197 ARG B CA 1
ATOM 4721 C C . ARG B 1 197 ? 15.766 27.969 10.727 1 90.06 197 ARG B C 1
ATOM 4723 O O . ARG B 1 197 ? 16.922 27.859 11.133 1 90.06 197 ARG B O 1
ATOM 4730 N N . THR B 1 198 ? 14.664 27.688 11.438 1 89.62 198 THR B N 1
ATOM 4731 C CA . THR B 1 198 ? 14.773 27.219 12.812 1 89.62 198 THR B CA 1
ATOM 4732 C C . THR B 1 198 ? 14.219 25.797 12.945 1 89.62 198 THR B C 1
ATOM 4734 O O . THR B 1 198 ? 13.094 25.516 12.531 1 89.62 198 THR B O 1
ATOM 4737 N N . VAL B 1 199 ? 15.008 24.922 13.469 1 93.62 199 VAL B N 1
ATOM 4738 C CA . VAL B 1 199 ? 14.586 23.594 13.891 1 93.62 199 VAL B CA 1
ATOM 4739 C C . VAL B 1 199 ? 14.555 23.5 15.414 1 93.62 199 VAL B C 1
ATOM 4741 O O . VAL B 1 199 ? 15.586 23.656 16.062 1 93.62 199 VAL B O 1
ATOM 4744 N N . PHE B 1 200 ? 13.367 23.234 15.93 1 91.88 200 PHE B N 1
ATOM 4745 C CA . PHE B 1 200 ? 13.203 23.188 17.375 1 91.88 200 PHE B CA 1
ATOM 4746 C C . PHE B 1 200 ? 13.648 21.844 17.938 1 91.88 200 PHE B C 1
ATOM 4748 O O . PHE B 1 200 ? 14.242 21.781 19.016 1 91.88 200 PHE B O 1
ATOM 4755 N N . ARG B 1 201 ? 13.352 20.812 17.25 1 94.5 201 ARG B N 1
ATOM 4756 C CA . ARG B 1 201 ? 13.648 19.469 17.734 1 94.5 201 ARG B CA 1
ATOM 4757 C C . ARG B 1 201 ? 13.781 18.484 16.578 1 94.5 201 ARG B C 1
ATOM 4759 O O . ARG B 1 201 ? 13.031 18.562 15.609 1 94.5 201 ARG B O 1
ATOM 4766 N N . GLY B 1 202 ? 14.734 17.641 16.672 1 96.5 202 GLY B N 1
ATOM 4767 C CA . GLY B 1 202 ? 14.883 16.469 15.828 1 96.5 202 GLY B CA 1
ATOM 4768 C C . GLY B 1 202 ? 15.133 15.195 16.609 1 96.5 202 GLY B C 1
ATOM 4769 O O . GLY B 1 202 ? 15.898 15.188 17.578 1 96.5 202 GLY B O 1
ATOM 4770 N N . ASP B 1 203 ? 14.438 14.172 16.25 1 97.81 203 ASP B N 1
ATOM 4771 C CA . ASP B 1 203 ? 14.641 12.898 16.938 1 97.81 203 ASP B CA 1
ATOM 4772 C C . ASP B 1 203 ? 14.234 11.719 16.062 1 97.81 203 ASP B C 1
ATOM 4774 O O . ASP B 1 203 ? 13.602 11.906 15.016 1 97.81 203 ASP B O 1
ATOM 4778 N N . VAL B 1 204 ? 14.719 10.523 16.453 1 98.5 204 VAL B N 1
ATOM 4779 C CA . VAL B 1 204 ? 14.281 9.289 15.812 1 98.5 204 VAL B CA 1
ATOM 4780 C C . VAL B 1 204 ? 13.281 8.57 16.719 1 98.5 204 VAL B C 1
ATOM 4782 O O . VAL B 1 204 ? 13.547 8.344 17.906 1 98.5 204 VAL B O 1
ATOM 4785 N N . VAL B 1 205 ? 12.133 8.242 16.156 1 97.06 205 VAL B N 1
ATOM 4786 C CA . VAL B 1 205 ? 11.078 7.609 16.938 1 97.06 205 VAL B CA 1
ATOM 4787 C C . VAL B 1 205 ? 10.789 6.219 16.391 1 97.06 205 VAL B C 1
ATOM 4789 O O . VAL B 1 205 ? 10.781 6.016 15.164 1 97.06 205 VAL B O 1
ATOM 4792 N N . GLU B 1 206 ? 10.547 5.293 17.312 1 96.25 206 GLU B N 1
ATOM 4793 C CA . GLU B 1 206 ? 10.125 3.955 16.922 1 96.25 206 GLU B CA 1
ATOM 4794 C C . GLU B 1 206 ? 8.625 3.904 16.656 1 96.25 206 GLU B C 1
ATOM 4796 O O . GLU B 1 206 ? 7.828 4.312 17.516 1 96.25 206 GLU B O 1
ATOM 4801 N N . ILE B 1 207 ? 8.25 3.424 15.469 1 95.94 207 ILE B N 1
ATOM 4802 C CA . ILE B 1 207 ? 6.852 3.443 15.062 1 95.94 207 ILE B CA 1
ATOM 4803 C C . ILE B 1 207 ? 6.242 2.057 15.242 1 95.94 207 ILE B C 1
ATOM 4805 O O . ILE B 1 207 ? 5.172 1.916 15.836 1 95.94 207 ILE B O 1
ATOM 4809 N N . ARG B 1 208 ? 6.902 1.038 14.688 1 93.12 208 ARG B N 1
ATOM 4810 C CA . ARG B 1 208 ? 6.367 -0.318 14.719 1 93.12 208 ARG B CA 1
ATOM 4811 C C . ARG B 1 208 ? 7.48 -1.352 14.594 1 93.12 208 ARG B C 1
ATOM 4813 O O . ARG B 1 208 ? 8.406 -1.184 13.797 1 93.12 208 ARG B O 1
ATOM 4820 N N . LYS B 1 209 ? 7.309 -2.418 15.359 1 93.06 209 LYS B N 1
ATOM 4821 C CA . LYS B 1 209 ? 8.25 -3.527 15.258 1 93.06 209 LYS B CA 1
ATOM 4822 C C . LYS B 1 209 ? 7.91 -4.438 14.086 1 93.06 209 LYS B C 1
ATOM 4824 O O . LYS B 1 209 ? 6.734 -4.715 13.828 1 93.06 209 LYS B O 1
ATOM 4829 N N . GLY B 1 210 ? 8.945 -4.836 13.367 1 90.69 210 GLY B N 1
ATOM 4830 C CA . GLY B 1 210 ? 8.766 -5.754 12.258 1 90.69 210 GLY B CA 1
ATOM 4831 C C . GLY B 1 210 ? 9.016 -7.203 12.633 1 90.69 210 GLY B C 1
ATOM 4832 O O . GLY B 1 210 ? 9.258 -7.516 13.797 1 90.69 210 GLY B O 1
ATOM 4833 N N . GLU B 1 211 ? 8.805 -8.086 11.641 1 85.75 211 GLU B N 1
ATOM 4834 C CA . GLU B 1 211 ? 9.109 -9.5 11.844 1 85.75 211 GLU B CA 1
ATOM 4835 C C . GLU B 1 211 ? 10.586 -9.703 12.172 1 85.75 211 GLU B C 1
ATOM 4837 O O . GLU B 1 211 ? 10.938 -10.586 12.961 1 85.75 211 GLU B O 1
ATOM 4842 N N . THR B 1 212 ? 11.406 -8.945 11.492 1 89 212 THR B N 1
ATOM 4843 C CA . THR B 1 212 ? 12.828 -8.867 11.781 1 89 212 THR B CA 1
ATOM 4844 C C . THR B 1 212 ? 13.242 -7.422 12.07 1 89 212 THR B C 1
ATOM 4846 O O . THR B 1 212 ? 12.555 -6.484 11.656 1 89 212 THR B O 1
ATOM 4849 N N . PRO B 1 213 ? 14.328 -7.273 12.742 1 91.38 213 PRO B N 1
ATOM 4850 C CA . PRO B 1 213 ? 14.789 -5.91 13.023 1 91.38 213 PRO B CA 1
ATOM 4851 C C . PRO B 1 213 ? 14.969 -5.078 11.758 1 91.38 213 PRO B C 1
ATOM 4853 O O . PRO B 1 213 ? 14.773 -3.859 11.781 1 91.38 213 PRO B O 1
ATOM 4856 N N . GLN B 1 214 ? 15.281 -5.695 10.68 1 92.31 214 GLN B N 1
ATOM 4857 C CA . GLN B 1 214 ? 15.469 -4.988 9.414 1 92.31 214 GLN B CA 1
ATOM 4858 C C . GLN B 1 214 ? 14.172 -4.348 8.945 1 92.31 214 GLN B C 1
ATOM 4860 O O . GLN B 1 214 ? 14.188 -3.391 8.164 1 92.31 214 GLN B O 1
ATOM 4865 N N . HIS B 1 215 ? 13.07 -4.906 9.461 1 94.25 215 HIS B N 1
ATOM 4866 C CA . HIS B 1 215 ? 11.781 -4.453 8.953 1 94.25 215 HIS B CA 1
ATOM 4867 C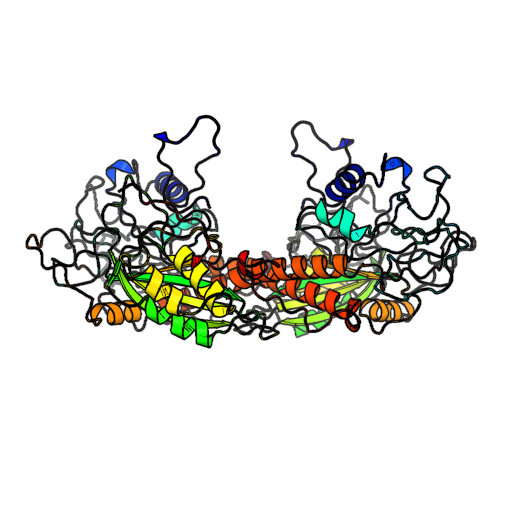 C . HIS B 1 215 ? 11.039 -3.617 9.992 1 94.25 215 HIS B C 1
ATOM 4869 O O . HIS B 1 215 ? 9.844 -3.375 9.867 1 94.25 215 HIS B O 1
ATOM 4875 N N . ASP B 1 216 ? 11.812 -3.219 11.07 1 96.25 216 ASP B N 1
ATOM 4876 C CA . ASP B 1 216 ? 11.25 -2.217 11.961 1 96.25 216 ASP B CA 1
ATOM 4877 C C . ASP B 1 216 ? 10.953 -0.917 11.219 1 96.25 216 ASP B C 1
ATOM 4879 O O . ASP B 1 216 ? 11.742 -0.489 10.367 1 96.25 216 ASP B O 1
ATOM 4883 N N . VAL B 1 217 ? 9.828 -0.352 11.523 1 97.38 217 VAL B N 1
ATOM 4884 C CA . VAL B 1 217 ? 9.508 0.954 10.961 1 97.38 217 VAL B CA 1
ATOM 4885 C C . VAL B 1 217 ? 9.836 2.051 11.969 1 97.38 217 VAL B C 1
ATOM 4887 O O . VAL B 1 217 ? 9.352 2.023 13.102 1 97.38 217 VAL B O 1
ATOM 4890 N N . LEU B 1 218 ? 10.68 2.938 11.57 1 98.5 218 LEU B N 1
ATOM 4891 C CA . LEU B 1 218 ? 11.047 4.109 12.359 1 98.5 218 LEU B CA 1
ATOM 4892 C C . LEU B 1 218 ? 10.688 5.395 11.625 1 98.5 218 LEU B C 1
ATOM 4894 O O . LEU B 1 218 ? 10.297 5.359 10.453 1 98.5 218 LEU B O 1
ATOM 4898 N N . ALA B 1 219 ? 10.758 6.508 12.328 1 98.56 219 ALA B N 1
ATOM 4899 C CA . ALA B 1 219 ? 10.578 7.809 11.688 1 98.56 219 ALA B CA 1
ATOM 4900 C C . ALA B 1 219 ? 11.531 8.844 12.281 1 98.56 219 ALA B C 1
ATOM 4902 O O . ALA B 1 219 ? 11.789 8.836 13.492 1 98.56 219 ALA B O 1
ATOM 4903 N N . VAL B 1 220 ? 12.086 9.656 11.453 1 98.75 220 VAL B N 1
ATOM 4904 C CA . VAL B 1 220 ? 12.727 10.883 11.922 1 98.75 220 VAL B CA 1
ATOM 4905 C C . VAL B 1 220 ? 11.68 11.992 12.039 1 98.75 220 VAL B C 1
ATOM 4907 O O . VAL B 1 220 ? 10.953 12.273 11.086 1 98.75 220 VAL B O 1
ATOM 4910 N N . GLU B 1 221 ? 11.57 12.516 13.203 1 97.69 221 GLU B N 1
ATOM 4911 C CA . GLU B 1 221 ? 10.641 13.617 13.461 1 97.69 221 GLU B CA 1
ATOM 4912 C C . GLU B 1 221 ? 11.375 14.945 13.57 1 97.69 221 GLU B C 1
ATOM 4914 O O . GLU B 1 221 ? 12.359 15.062 14.305 1 97.69 221 GLU B O 1
ATOM 4919 N N . ILE B 1 222 ? 10.93 15.906 12.812 1 96.69 222 ILE B N 1
ATOM 4920 C CA . ILE B 1 222 ? 11.516 17.25 12.82 1 96.69 222 ILE B CA 1
ATOM 4921 C C . ILE B 1 222 ? 10.438 18.281 13.117 1 96.69 222 ILE B C 1
ATOM 4923 O O . ILE B 1 222 ? 9.391 18.312 12.461 1 96.69 222 ILE B O 1
ATOM 4927 N N . VAL B 1 223 ? 10.672 19.031 14.156 1 92.94 223 VAL B N 1
ATOM 4928 C CA . VAL B 1 223 ? 9.789 20.141 14.531 1 92.94 223 VAL B CA 1
ATOM 4929 C C . VAL B 1 223 ? 10.469 21.469 14.234 1 92.94 223 VAL B C 1
ATOM 4931 O O . VAL B 1 223 ? 11.57 21.734 14.727 1 92.94 223 VAL B O 1
ATOM 4934 N N . GLY B 1 224 ? 9.891 22.219 13.391 1 90.06 224 GLY B N 1
ATOM 4935 C CA . GLY B 1 224 ? 10.508 23.484 13.031 1 90.06 224 GLY B CA 1
ATOM 4936 C C . GLY B 1 224 ? 9.547 24.438 12.344 1 90.06 224 GLY B C 1
ATOM 4937 O O . GLY B 1 224 ? 8.328 24.25 12.391 1 90.06 224 GLY B O 1
ATOM 4938 N N . ARG B 1 225 ? 10.18 25.5 11.758 1 83.88 225 ARG B N 1
ATOM 4939 C CA . ARG B 1 225 ? 9.352 26.516 11.109 1 83.88 225 ARG B CA 1
ATOM 4940 C C . ARG B 1 225 ? 9.898 26.875 9.734 1 83.88 225 ARG B C 1
ATOM 4942 O O . ARG B 1 225 ? 11.117 26.953 9.547 1 83.88 225 ARG B O 1
ATOM 4949 N N . ALA B 1 226 ? 8.969 27.125 8.781 1 81.25 226 ALA B N 1
ATOM 4950 C CA . ALA B 1 226 ? 9.258 27.734 7.484 1 81.25 226 ALA B CA 1
ATOM 4951 C C . ALA B 1 226 ? 10.336 26.969 6.734 1 81.25 226 ALA B C 1
ATOM 4953 O O . ALA B 1 226 ? 11.312 27.547 6.262 1 81.25 226 ALA B O 1
ATOM 4954 N N . PHE B 1 227 ? 10.125 25.781 6.547 1 88.25 227 PHE B N 1
ATOM 4955 C CA . PHE B 1 227 ? 11.109 24.953 5.871 1 88.25 227 PHE B CA 1
ATOM 4956 C C . PHE B 1 227 ? 11.25 25.359 4.406 1 88.25 227 PHE B C 1
ATOM 4958 O O . PHE B 1 227 ? 10.266 25.734 3.77 1 88.25 227 PHE B O 1
ATOM 4965 N N . LEU B 1 228 ? 12.414 25.281 3.936 1 88.94 228 LEU B N 1
ATOM 4966 C CA . LEU B 1 228 ? 12.719 25.562 2.537 1 88.94 228 LEU B CA 1
ATOM 4967 C C . LEU B 1 228 ? 12.273 24.406 1.644 1 88.94 228 LEU B C 1
ATOM 4969 O O . LEU B 1 228 ? 11.93 23.328 2.139 1 88.94 228 LEU B O 1
ATOM 4973 N N . TRP B 1 229 ? 12.305 24.719 0.303 1 88.69 229 TRP B N 1
ATOM 4974 C CA . TRP B 1 229 ? 11.938 23.703 -0.679 1 88.69 229 TRP B CA 1
ATOM 4975 C C . TRP B 1 229 ? 12.859 22.484 -0.584 1 88.69 229 TRP B C 1
ATOM 4977 O O . TRP B 1 229 ? 14.078 22.625 -0.685 1 88.69 229 TRP B O 1
ATOM 4987 N N . HIS B 1 230 ? 12.32 21.312 -0.33 1 93.75 230 HIS B N 1
ATOM 4988 C CA . HIS B 1 230 ? 12.992 20.016 -0.257 1 93.75 230 HIS B CA 1
ATOM 4989 C C . HIS B 1 230 ? 13.883 19.938 0.977 1 93.75 230 HIS B C 1
ATOM 4991 O O . HIS B 1 230 ? 14.688 19 1.1 1 93.75 230 HIS B O 1
ATOM 4997 N N . GLN B 1 231 ? 13.766 20.828 1.895 1 95.38 231 GLN B N 1
ATOM 4998 C CA . GLN B 1 231 ? 14.695 20.875 3.016 1 95.38 231 GLN B CA 1
ATOM 4999 C C . GLN B 1 231 ? 14.68 19.578 3.812 1 95.38 231 GLN B C 1
ATOM 5001 O O . GLN B 1 231 ? 15.734 19 4.086 1 95.38 231 GLN B O 1
ATOM 5006 N N . ILE B 1 232 ? 13.5 19.078 4.176 1 97.44 232 ILE B N 1
ATOM 5007 C CA . ILE B 1 232 ? 13.414 17.875 5.004 1 97.44 232 ILE B CA 1
ATOM 5008 C C . ILE B 1 232 ? 14 16.688 4.246 1 97.44 232 ILE B C 1
ATOM 5010 O O . ILE B 1 232 ? 14.734 15.883 4.82 1 97.44 232 ILE B O 1
ATOM 5014 N N . ARG B 1 233 ? 13.734 16.516 2.982 1 97.56 233 ARG B N 1
ATOM 5015 C CA . ARG B 1 233 ? 14.227 15.398 2.184 1 97.56 233 ARG B CA 1
ATOM 5016 C C . ARG B 1 233 ? 15.742 15.477 2.012 1 97.56 233 ARG B C 1
ATOM 5018 O O . ARG B 1 233 ? 16.422 14.445 1.996 1 97.56 233 ARG B O 1
ATOM 5025 N N . CYS B 1 234 ? 16.281 16.703 1.863 1 97.56 234 CYS B N 1
ATOM 5026 C CA . CYS B 1 234 ? 17.719 16.859 1.812 1 97.56 234 CYS B CA 1
ATOM 5027 C C . CYS B 1 234 ? 18.359 16.469 3.135 1 97.56 234 CYS B C 1
ATOM 5029 O O . CYS B 1 234 ? 19.391 15.773 3.152 1 97.56 234 CYS B O 1
ATOM 5031 N N . MET B 1 235 ? 17.75 16.938 4.195 1 98.56 235 MET B N 1
ATOM 5032 C CA . MET B 1 235 ? 18.234 16.562 5.52 1 98.56 235 MET B CA 1
ATOM 5033 C C . MET B 1 235 ? 18.25 15.039 5.68 1 98.56 235 MET B C 1
ATOM 5035 O O . MET B 1 235 ? 19.219 14.469 6.172 1 98.56 235 MET B O 1
ATOM 5039 N N . MET B 1 236 ? 17.219 14.391 5.199 1 98.62 236 MET B N 1
ATOM 5040 C CA . MET B 1 236 ? 17.109 12.938 5.297 1 98.62 236 MET B CA 1
ATOM 5041 C C . MET B 1 236 ? 18.188 12.25 4.465 1 98.62 236 MET B C 1
ATOM 5043 O O . MET B 1 236 ? 18.734 11.227 4.879 1 98.62 236 MET B O 1
ATOM 5047 N N . SER B 1 237 ? 18.422 12.773 3.285 1 98 237 SER B N 1
ATOM 5048 C CA . SER B 1 237 ? 19.469 12.211 2.439 1 98 237 SER B CA 1
ATOM 5049 C C . SER B 1 237 ? 20.797 12.125 3.184 1 98 237 SER B C 1
ATOM 5051 O O . SER B 1 237 ? 21.453 11.078 3.182 1 98 237 SER B O 1
ATOM 5053 N N . ILE B 1 238 ? 21.141 13.195 3.84 1 98.12 238 ILE B N 1
ATOM 5054 C CA . ILE B 1 238 ? 22.406 13.266 4.551 1 98.12 238 ILE B CA 1
ATOM 5055 C C . ILE B 1 238 ? 22.359 12.352 5.773 1 98.12 238 ILE B C 1
ATOM 5057 O O . ILE B 1 238 ? 23.344 11.656 6.066 1 98.12 238 ILE B O 1
ATOM 5061 N N . LEU B 1 239 ? 21.281 12.32 6.48 1 98.69 239 LEU B N 1
ATOM 5062 C CA . LEU B 1 239 ? 21.125 11.453 7.645 1 98.69 239 LEU B CA 1
ATOM 5063 C C . LEU B 1 239 ? 21.312 9.984 7.258 1 98.69 239 LEU B C 1
ATOM 5065 O O . LEU B 1 239 ? 21.922 9.219 7.996 1 98.69 239 LEU B O 1
ATOM 5069 N N . PHE B 1 240 ? 20.766 9.594 6.094 1 98.25 240 PHE B N 1
ATOM 5070 C CA . PHE B 1 240 ? 20.922 8.219 5.625 1 98.25 240 PHE B CA 1
ATOM 5071 C C . PHE B 1 240 ? 22.375 7.895 5.352 1 98.25 240 PHE B C 1
ATOM 5073 O O . PHE B 1 240 ? 22.844 6.797 5.66 1 98.25 240 PHE B O 1
ATOM 5080 N N . LEU B 1 241 ? 23.094 8.836 4.75 1 97.62 241 LEU B N 1
ATOM 5081 C CA . LEU B 1 241 ? 24.5 8.617 4.473 1 97.62 241 LEU B CA 1
ATOM 5082 C C . LEU B 1 241 ? 25.297 8.484 5.77 1 97.62 241 LEU B C 1
ATOM 5084 O O . LEU B 1 241 ? 26.188 7.641 5.867 1 97.62 241 LEU B O 1
ATOM 5088 N N . VAL B 1 242 ? 24.953 9.266 6.773 1 98.12 242 VAL B N 1
ATOM 5089 C CA . VAL B 1 242 ? 25.641 9.219 8.07 1 98.12 242 VAL B CA 1
ATOM 5090 C C . VAL B 1 242 ? 25.297 7.902 8.773 1 98.12 242 VAL B C 1
ATOM 5092 O O . VAL B 1 242 ? 26.203 7.211 9.266 1 98.12 242 VAL B O 1
ATOM 5095 N N . ALA B 1 243 ? 24.047 7.547 8.805 1 98.12 243 ALA B N 1
ATOM 5096 C CA . ALA B 1 243 ? 23.594 6.355 9.508 1 98.12 243 ALA B CA 1
ATOM 5097 C C . ALA B 1 243 ? 24.156 5.09 8.867 1 98.12 243 ALA B C 1
ATOM 5099 O O . ALA B 1 243 ? 24.219 4.035 9.508 1 98.12 243 ALA B O 1
ATOM 5100 N N . SER B 1 244 ? 24.531 5.164 7.566 1 96.19 244 SER B N 1
ATOM 5101 C CA . SER B 1 244 ? 25.141 4.039 6.863 1 96.19 244 SER B CA 1
ATOM 5102 C C . SER B 1 244 ? 26.656 4.09 6.949 1 96.19 244 SER B C 1
ATOM 5104 O O . SER B 1 244 ? 27.359 3.299 6.305 1 96.19 244 SER B O 1
ATOM 5106 N N . LYS B 1 245 ? 27.172 5.117 7.602 1 95.56 245 LYS B N 1
ATOM 5107 C CA . LYS B 1 245 ? 28.594 5.305 7.879 1 95.56 245 LYS B CA 1
ATOM 5108 C C . LYS B 1 245 ? 29.359 5.613 6.598 1 95.56 245 LYS B C 1
ATOM 5110 O O . LYS B 1 245 ? 30.562 5.328 6.504 1 95.56 245 LYS B O 1
ATOM 5115 N N . LYS B 1 246 ? 28.641 6.055 5.605 1 95.38 246 LYS B N 1
ATOM 5116 C CA . LYS B 1 246 ? 29.281 6.551 4.398 1 95.38 246 LYS B CA 1
ATOM 5117 C C . LYS B 1 246 ? 29.859 7.949 4.617 1 95.38 246 LYS B C 1
ATOM 5119 O O . LYS B 1 246 ? 30.812 8.344 3.947 1 95.38 246 LYS B O 1
ATOM 5124 N N . GLU B 1 247 ? 29.234 8.727 5.492 1 96.62 247 GLU B N 1
ATOM 5125 C CA . GLU B 1 247 ? 29.688 10.039 5.93 1 96.62 247 GLU B CA 1
ATOM 5126 C C . GLU B 1 247 ? 29.781 10.109 7.453 1 96.62 247 GLU B C 1
ATOM 5128 O O . GLU B 1 247 ? 29.016 9.453 8.156 1 96.62 247 GLU B O 1
ATOM 5133 N N . LYS B 1 248 ? 30.703 10.922 7.918 1 97.06 248 LYS B N 1
ATOM 5134 C CA . LYS B 1 248 ? 30.734 11.242 9.344 1 97.06 248 LYS B CA 1
ATOM 5135 C C . LYS B 1 248 ? 29.641 12.234 9.711 1 97.06 248 LYS B C 1
ATOM 5137 O O . LYS B 1 248 ? 29.219 13.039 8.875 1 97.06 248 LYS B O 1
ATOM 5142 N N . GLN B 1 249 ? 29.188 12.172 10.961 1 97 249 GLN B N 1
ATOM 5143 C CA . GLN B 1 249 ? 28.109 13.062 11.375 1 97 249 GLN B CA 1
ATOM 5144 C C . GLN B 1 249 ? 28.547 14.523 11.289 1 97 249 GLN B C 1
ATOM 5146 O O . GLN B 1 249 ? 27.703 15.414 11.133 1 97 249 GLN B O 1
ATOM 5151 N N . THR B 1 250 ? 29.828 14.805 11.281 1 96.81 250 THR B N 1
ATOM 5152 C CA . THR B 1 250 ? 30.359 16.172 11.219 1 96.81 250 THR B CA 1
ATOM 5153 C C . THR B 1 250 ? 30 16.812 9.883 1 96.81 250 THR B C 1
ATOM 5155 O O . THR B 1 250 ? 30.062 18.047 9.75 1 96.81 250 THR B O 1
ATOM 5158 N N . ILE B 1 251 ? 29.641 16.016 8.938 1 97.38 251 ILE B N 1
ATOM 5159 C CA . ILE B 1 251 ? 29.281 16.547 7.621 1 97.38 251 ILE B CA 1
ATOM 5160 C C . ILE B 1 251 ? 28.094 17.5 7.746 1 97.38 251 ILE B C 1
ATOM 5162 O O . ILE B 1 251 ? 27.984 18.453 6.984 1 97.38 251 ILE B O 1
ATOM 5166 N N . ILE B 1 252 ? 27.266 17.25 8.688 1 98.19 252 ILE B N 1
ATOM 5167 C CA . ILE B 1 252 ? 26.078 18.094 8.883 1 98.19 252 ILE B CA 1
ATOM 5168 C C . ILE B 1 252 ? 26.516 19.484 9.32 1 98.19 252 ILE 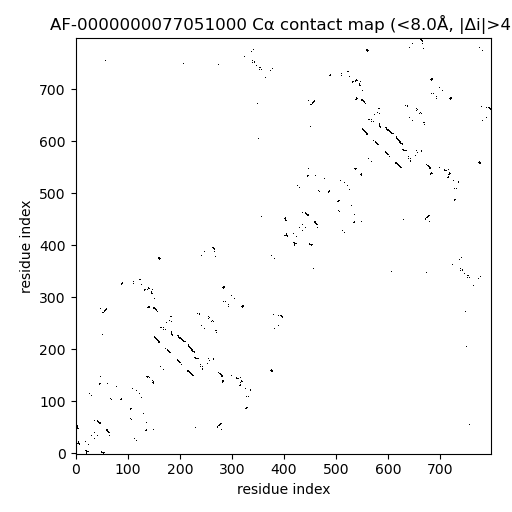B C 1
ATOM 5170 O O . ILE B 1 252 ? 26.109 20.484 8.727 1 98.19 252 ILE B O 1
ATOM 5174 N N . SER B 1 253 ? 27.391 19.547 10.289 1 97.44 253 SER B N 1
ATOM 5175 C CA . SER B 1 253 ? 27.906 20.828 10.742 1 97.44 253 SER B CA 1
ATOM 5176 C C . SER B 1 253 ? 28.688 21.531 9.641 1 97.44 253 SER B C 1
ATOM 5178 O O . SER B 1 253 ? 28.609 22.75 9.5 1 97.44 253 SER B O 1
ATOM 5180 N N . ASP B 1 254 ? 29.422 20.781 8.922 1 96.56 254 ASP B N 1
ATOM 5181 C CA . ASP B 1 254 ? 30.188 21.328 7.812 1 96.56 254 ASP B CA 1
ATOM 5182 C C . ASP B 1 254 ? 29.266 21.984 6.777 1 96.56 254 ASP B C 1
ATOM 5184 O O . ASP B 1 254 ? 29.547 23.078 6.297 1 96.56 254 ASP B O 1
ATOM 5188 N N . LEU B 1 255 ? 28.203 21.344 6.465 1 96.31 255 LEU B N 1
ATOM 5189 C CA . LEU B 1 255 ? 27.281 21.828 5.434 1 96.31 255 LEU B CA 1
ATOM 5190 C C . LEU B 1 255 ? 26.469 23 5.945 1 96.31 255 LEU B C 1
ATOM 5192 O O . LEU B 1 255 ? 25.984 23.828 5.156 1 96.31 255 LEU B O 1
ATOM 5196 N N . LEU B 1 256 ? 26.266 23.078 7.25 1 96.75 256 LEU B N 1
ATOM 5197 C CA . LEU B 1 256 ? 25.531 24.188 7.84 1 96.75 256 LEU B CA 1
ATOM 5198 C C . LEU B 1 256 ? 26.406 25.438 7.934 1 96.75 256 LEU B C 1
ATOM 5200 O O . LEU B 1 256 ? 25.906 26.547 8.055 1 96.75 256 LEU B O 1
ATOM 5204 N N . ASP B 1 257 ? 27.703 25.203 7.945 1 95.19 257 ASP B N 1
ATOM 5205 C CA . ASP B 1 257 ? 28.672 26.297 7.934 1 95.19 257 ASP B CA 1
ATOM 5206 C C . ASP B 1 257 ? 28.953 26.766 6.508 1 95.19 257 ASP B C 1
ATOM 5208 O O . ASP B 1 257 ? 29.781 26.188 5.816 1 95.19 257 ASP B O 1
ATOM 5212 N N . VAL B 1 258 ? 28.406 27.797 6.145 1 91.12 258 VAL B N 1
ATOM 5213 C CA . VAL B 1 258 ? 28.453 28.281 4.77 1 91.12 258 VAL B CA 1
ATOM 5214 C C . VAL B 1 258 ? 29.859 28.797 4.453 1 91.12 258 VAL B C 1
ATOM 5216 O O . VAL B 1 258 ? 30.266 28.828 3.287 1 91.12 258 VAL B O 1
ATOM 5219 N N . SER B 1 259 ? 30.578 29.203 5.477 1 92.5 259 SER B N 1
ATOM 5220 C CA . SER B 1 259 ? 31.969 29.625 5.258 1 92.5 259 SER B CA 1
ATOM 5221 C C . SER B 1 259 ? 32.844 28.438 4.867 1 92.5 259 SER B C 1
ATOM 5223 O O . SER B 1 259 ? 33.719 28.562 4.016 1 92.5 259 SER B O 1
ATOM 5225 N N . LYS B 1 260 ? 32.562 27.359 5.434 1 89.75 260 LYS B N 1
ATOM 5226 C CA . LYS B 1 260 ? 33.281 26.125 5.141 1 89.75 260 LYS B CA 1
ATOM 5227 C C . LYS B 1 260 ? 32.781 25.469 3.863 1 89.75 260 LYS B C 1
ATOM 5229 O O . LYS B 1 260 ? 33.562 24.922 3.084 1 89.75 260 LYS B O 1
ATOM 5234 N N . SER B 1 261 ? 31.453 25.562 3.699 1 90.56 261 SER B N 1
ATOM 5235 C CA . SER B 1 261 ? 30.797 24.969 2.531 1 90.56 261 SER B CA 1
ATOM 5236 C C . SER B 1 261 ? 29.891 25.984 1.836 1 90.56 261 SER B C 1
ATOM 5238 O O . SER B 1 261 ? 28.672 25.984 2.021 1 90.56 261 SER B O 1
ATOM 5240 N N . PRO B 1 262 ? 30.469 26.719 0.963 1 86.69 262 PRO B N 1
ATOM 5241 C CA . PRO B 1 262 ? 29.703 27.812 0.345 1 86.69 262 PRO B CA 1
ATOM 5242 C C . PRO B 1 262 ? 28.719 27.312 -0.705 1 86.69 262 PRO B C 1
ATOM 5244 O O . PRO B 1 262 ? 27.797 28.047 -1.097 1 86.69 262 PRO B O 1
ATOM 5247 N N . CYS B 1 263 ? 29.031 26.078 -1.165 1 86.12 263 CYS B N 1
ATOM 5248 C CA . CYS B 1 263 ? 28.156 25.531 -2.195 1 86.12 263 CYS B CA 1
ATOM 5249 C C . CYS B 1 263 ? 27.641 24.156 -1.798 1 86.12 263 CYS B C 1
ATOM 5251 O O . CYS B 1 263 ? 28.359 23.375 -1.166 1 86.12 263 CYS B O 1
ATOM 5253 N N . LYS B 1 264 ? 26.469 23.875 -2.25 1 90.94 264 LYS B N 1
ATOM 5254 C CA . LYS B 1 264 ? 25.828 22.594 -1.951 1 90.94 264 LYS B CA 1
ATOM 5255 C C . LYS B 1 264 ? 26.453 21.469 -2.768 1 90.94 264 LYS B C 1
ATOM 5257 O O . LYS B 1 264 ? 26.484 21.531 -3.998 1 90.94 264 LYS B O 1
ATOM 5262 N N . PRO B 1 265 ? 26.938 20.453 -2.135 1 92.19 265 PRO B N 1
ATOM 5263 C CA . PRO B 1 265 ? 27.359 19.281 -2.891 1 92.19 265 PRO B CA 1
ATOM 5264 C C . PRO B 1 265 ? 26.188 18.547 -3.551 1 92.19 265 PRO B C 1
ATOM 5266 O O . PRO B 1 265 ? 25.062 18.641 -3.074 1 92.19 265 PRO B O 1
ATOM 5269 N N . GLN B 1 266 ? 26.516 17.844 -4.59 1 90.88 266 GLN B N 1
ATOM 5270 C CA . GLN B 1 266 ? 25.484 17.078 -5.281 1 90.88 266 GLN B CA 1
ATOM 5271 C C . GLN B 1 266 ? 25.172 15.766 -4.547 1 90.88 266 GLN B C 1
ATOM 5273 O O . GLN B 1 266 ? 26.094 15.008 -4.223 1 90.88 266 GLN B O 1
ATOM 5278 N N . TYR B 1 267 ? 23.953 15.57 -4.191 1 92.81 267 TYR B N 1
ATOM 5279 C CA . TYR B 1 267 ? 23.5 14.305 -3.627 1 92.81 267 TYR B CA 1
ATOM 5280 C C . TYR B 1 267 ? 22.062 14.016 -4.023 1 92.81 267 TYR B C 1
ATOM 5282 O O . TYR B 1 267 ? 21.312 14.93 -4.41 1 92.81 267 TYR B O 1
ATOM 5290 N N . HIS B 1 268 ? 21.656 12.734 -4.039 1 93.62 268 HIS B N 1
ATOM 5291 C CA . HIS B 1 268 ? 20.297 12.328 -4.379 1 93.62 268 HIS B CA 1
ATOM 5292 C C . HIS B 1 268 ? 19.312 12.75 -3.295 1 93.62 268 HIS B C 1
ATOM 5294 O O . HIS B 1 268 ? 19.641 12.719 -2.107 1 93.62 268 HIS B O 1
ATOM 5300 N N . LEU B 1 269 ? 18.141 13.07 -3.703 1 95.44 269 LEU B N 1
ATOM 5301 C CA . LEU B 1 269 ? 17.078 13.453 -2.779 1 95.44 269 LEU B CA 1
ATOM 5302 C C . LEU B 1 269 ? 16.359 12.227 -2.234 1 95.44 269 LEU B C 1
ATOM 5304 O O . LEU B 1 269 ? 16.062 11.297 -2.982 1 95.44 269 LEU B O 1
ATOM 5308 N N . ALA B 1 270 ? 16.172 12.234 -0.881 1 96.88 270 ALA B N 1
ATOM 5309 C CA . ALA B 1 270 ? 15.391 11.164 -0.281 1 96.88 270 ALA B CA 1
ATOM 5310 C C . ALA B 1 270 ? 14 11.078 -0.91 1 96.88 270 ALA B C 1
ATOM 5312 O O . ALA B 1 270 ? 13.445 12.094 -1.343 1 96.88 270 ALA B O 1
ATOM 5313 N N . ASP B 1 271 ? 13.383 9.867 -0.93 1 95.5 271 ASP B N 1
ATOM 5314 C CA . ASP B 1 271 ? 12.07 9.641 -1.535 1 95.5 271 ASP B CA 1
ATOM 5315 C C . ASP B 1 271 ? 11.008 10.523 -0.889 1 95.5 271 ASP B C 1
ATOM 5317 O O . ASP B 1 271 ? 11.039 10.766 0.319 1 95.5 271 ASP B O 1
ATOM 5321 N N . PRO B 1 272 ? 10.055 10.969 -1.625 1 95.81 272 PRO B N 1
ATOM 5322 C CA . PRO B 1 272 ? 9.031 11.852 -1.063 1 95.81 272 PRO B CA 1
ATOM 5323 C C . PRO B 1 272 ? 7.93 11.086 -0.328 1 95.81 272 PRO B C 1
ATOM 5325 O O . PRO B 1 272 ? 7.375 11.586 0.655 1 95.81 272 PRO B O 1
ATOM 5328 N N . GLU B 1 273 ? 7.652 9.852 -0.731 1 94.75 273 GLU B N 1
ATOM 5329 C CA . GLU B 1 273 ? 6.461 9.133 -0.292 1 94.75 273 GLU B CA 1
ATOM 5330 C C . GLU B 1 273 ? 6.492 8.883 1.213 1 94.75 273 GLU B C 1
ATOM 5332 O O . GLU B 1 273 ? 5.457 8.953 1.88 1 94.75 273 GLU B O 1
ATOM 5337 N N . PRO B 1 274 ? 7.66 8.664 1.762 1 97 274 PRO B N 1
ATOM 5338 C CA . PRO B 1 274 ? 7.691 8.398 3.201 1 97 274 PRO B CA 1
ATOM 5339 C C . PRO B 1 274 ? 7.578 9.664 4.043 1 97 274 PRO B C 1
ATOM 5341 O O . PRO B 1 274 ? 7.492 9.586 5.27 1 97 274 PRO B O 1
ATOM 5344 N N . LEU B 1 275 ? 7.691 10.797 3.434 1 97.31 275 LEU B N 1
ATOM 5345 C CA . LEU B 1 275 ? 7.609 12.055 4.16 1 97.31 275 LEU B CA 1
ATOM 5346 C C . LEU B 1 275 ? 6.16 12.469 4.383 1 97.31 275 LEU B C 1
ATOM 5348 O O . LEU B 1 275 ? 5.355 12.453 3.447 1 97.31 275 LEU B O 1
ATOM 5352 N N . VAL B 1 276 ? 5.828 12.805 5.617 1 96.56 276 VAL B N 1
ATOM 5353 C CA . VAL B 1 276 ? 4.477 13.203 5.992 1 96.56 276 VAL B CA 1
ATOM 5354 C C . VAL B 1 276 ? 4.52 14.508 6.781 1 96.56 276 VAL B C 1
ATOM 5356 O O . VAL B 1 276 ? 5.25 14.617 7.77 1 96.56 276 VAL B O 1
ATOM 5359 N N . LEU B 1 277 ? 3.85 15.539 6.262 1 94.44 277 LEU B N 1
ATOM 5360 C CA . LEU B 1 277 ? 3.512 16.641 7.152 1 94.44 277 LEU B CA 1
ATOM 5361 C C . LEU B 1 277 ? 2.572 16.172 8.258 1 94.44 277 LEU B C 1
ATOM 5363 O O . LEU B 1 277 ? 1.362 16.078 8.055 1 94.44 277 LEU B O 1
ATOM 5367 N N . TYR B 1 278 ? 3.164 15.953 9.352 1 92.75 278 TYR B N 1
ATOM 5368 C CA . TYR B 1 278 ? 2.461 15.258 10.422 1 92.75 278 TYR B CA 1
ATOM 5369 C C . TYR B 1 278 ? 1.479 16.188 11.133 1 92.75 278 TYR B C 1
ATOM 5371 O O . TYR B 1 278 ? 0.38 15.766 11.5 1 92.75 278 TYR B O 1
ATOM 5379 N N . ASP B 1 279 ? 1.955 17.391 11.305 1 89.12 279 ASP B N 1
ATOM 5380 C CA . ASP B 1 279 ? 1.083 18.312 12.031 1 89.12 279 ASP B CA 1
ATOM 5381 C C . ASP B 1 279 ? 1.441 19.766 11.727 1 89.12 279 ASP B C 1
ATOM 5383 O O . ASP B 1 279 ? 2.615 20.094 11.555 1 89.12 279 ASP B O 1
ATOM 5387 N N . CYS B 1 280 ? 0.425 20.562 11.609 1 87.12 280 CYS B N 1
ATOM 5388 C CA . CYS B 1 280 ? 0.541 22 11.688 1 87.12 280 CYS B CA 1
ATOM 5389 C C . CYS B 1 280 ? 0.116 22.516 13.062 1 87.12 280 CYS B C 1
ATOM 5391 O O . CYS B 1 280 ? -1.055 22.406 13.43 1 87.12 280 CYS B O 1
ATOM 5393 N N . VAL B 1 281 ? 1.005 23.094 13.742 1 80.94 281 VAL B N 1
ATOM 5394 C CA . VAL B 1 281 ? 0.786 23.344 15.164 1 80.94 281 VAL B CA 1
ATOM 5395 C C . VAL B 1 281 ? 0.257 24.766 15.359 1 80.94 281 VAL B C 1
ATOM 5397 O O . VAL B 1 281 ? 0.953 25.75 15.062 1 80.94 281 VAL B O 1
ATOM 5400 N N . PHE B 1 282 ? -1.004 24.797 15.805 1 78.25 282 PHE B N 1
ATOM 5401 C CA . PHE B 1 282 ? -1.65 26.047 16.188 1 78.25 282 PHE B CA 1
ATOM 5402 C C . PHE B 1 282 ? -1.98 26.047 17.688 1 78.25 282 PHE B C 1
ATOM 5404 O O . PHE B 1 282 ? -1.833 25.016 18.344 1 78.25 282 PHE B O 1
ATOM 5411 N N . ASN B 1 283 ? -2.4 27.172 18.141 1 70.69 283 ASN B N 1
ATOM 5412 C CA . ASN B 1 283 ? -2.844 27.25 19.531 1 70.69 283 ASN B CA 1
ATOM 5413 C C . ASN B 1 283 ? -4.141 26.484 19.75 1 70.69 283 ASN B C 1
ATOM 5415 O O . ASN B 1 283 ? -5.188 26.844 19.219 1 70.69 283 ASN B O 1
ATOM 5419 N N . PRO B 1 284 ? -4.031 25.375 20.516 1 65.06 284 PRO B N 1
ATOM 5420 C CA . PRO B 1 284 ? -5.234 24.562 20.688 1 65.06 284 PRO B CA 1
ATOM 5421 C C . PRO B 1 284 ? -6.23 25.203 21.672 1 65.06 284 PRO B C 1
ATOM 5423 O O . PRO B 1 284 ? -7.379 24.766 21.75 1 65.06 284 PRO B O 1
ATOM 5426 N N . GLY B 1 285 ? -5.977 26.359 22.109 1 62.12 285 GLY B N 1
ATOM 5427 C CA . GLY B 1 285 ? -6.82 26.953 23.141 1 62.12 285 GLY B CA 1
ATOM 5428 C C . GLY B 1 285 ? -6.785 26.203 24.453 1 62.12 285 GLY B C 1
ATOM 5429 O O . GLY B 1 285 ? -5.809 26.297 25.203 1 62.12 285 GLY B O 1
ATOM 5430 N N . LYS B 1 286 ? -7.781 25.234 24.703 1 56.66 286 LYS B N 1
ATOM 5431 C CA . LYS B 1 286 ? -7.777 24.453 25.922 1 56.66 286 LYS B CA 1
ATOM 5432 C C . LYS B 1 286 ? -6.973 23.156 25.75 1 56.66 286 LYS B C 1
ATOM 5434 O O . LYS B 1 286 ? -7.176 22.422 24.781 1 56.66 286 LYS B O 1
ATOM 5439 N N . PRO B 1 287 ? -5.777 23.234 26.422 1 54.84 287 PRO B N 1
ATOM 5440 C CA . PRO B 1 287 ? -4.895 22.078 26.297 1 54.84 287 PRO B CA 1
ATOM 5441 C C . PRO B 1 287 ? -5.641 20.75 26.422 1 54.84 287 PRO B C 1
ATOM 5443 O O . PRO B 1 287 ? -6.395 20.547 27.375 1 54.84 287 PRO B O 1
ATOM 5446 N N . VAL B 1 288 ? -6.035 20.172 25.312 1 57.16 288 VAL B N 1
ATOM 5447 C CA . VAL B 1 288 ? -6.445 18.781 25.438 1 57.16 288 VAL B CA 1
ATOM 5448 C C . VAL B 1 288 ? -5.238 17.859 25.25 1 57.16 288 VAL B C 1
ATOM 5450 O O . VAL B 1 288 ? -4.223 18.266 24.688 1 57.16 288 VAL B O 1
ATOM 5453 N N . GLY B 1 289 ? -4.867 17.016 26.281 1 62.59 289 GLY B N 1
ATOM 5454 C CA . GLY B 1 289 ? -3.83 15.992 26.266 1 62.59 289 GLY B CA 1
ATOM 5455 C C . GLY B 1 289 ? -3.564 15.438 24.875 1 62.59 289 GLY B C 1
ATOM 5456 O O . GLY B 1 289 ? -3.066 14.312 24.75 1 62.59 289 GLY B O 1
ATOM 5457 N N . SER B 1 290 ? -3.793 16.297 23.766 1 66.94 290 SER B N 1
ATOM 5458 C CA . SER B 1 290 ? -3.588 15.812 22.406 1 66.94 290 SER B CA 1
ATOM 5459 C C . SER B 1 290 ? -2.145 16.016 21.953 1 66.94 290 SER B C 1
ATOM 5461 O O . SER B 1 290 ? -1.389 16.75 22.594 1 66.94 290 SER B O 1
ATOM 5463 N N . GLN B 1 291 ? -1.751 15.305 20.984 1 71 291 GLN B N 1
ATOM 5464 C CA . GLN B 1 291 ? -0.407 15.438 20.422 1 71 291 GLN B CA 1
ATOM 5465 C C . GLN B 1 291 ? -0.156 16.859 19.938 1 71 291 GLN B C 1
ATOM 5467 O O . GLN B 1 291 ? 0.942 17.391 20.094 1 71 291 GLN B O 1
ATOM 5472 N N . THR B 1 292 ? -1.142 17.438 19.375 1 71.25 292 THR B N 1
ATOM 5473 C CA . THR B 1 292 ? -1.01 18.812 18.906 1 71.25 292 THR B CA 1
ATOM 5474 C C . THR B 1 292 ? -0.746 19.766 20.062 1 71.25 292 THR B C 1
ATOM 5476 O O . THR B 1 292 ? 0.088 20.672 19.969 1 71.25 292 THR B O 1
ATOM 5479 N N . ALA B 1 293 ? -1.455 19.484 21.109 1 72 293 ALA B N 1
ATOM 5480 C CA . ALA B 1 293 ? -1.261 20.328 22.297 1 72 293 ALA B CA 1
ATOM 5481 C C . ALA B 1 293 ? 0.159 20.188 22.844 1 72 293 ALA B C 1
ATOM 5483 O O . ALA B 1 293 ? 0.779 21.172 23.234 1 72 293 ALA B O 1
ATOM 5484 N N . ARG B 1 294 ? 0.636 19 22.766 1 73.94 294 ARG B N 1
ATOM 5485 C CA . ARG B 1 294 ? 1.993 18.75 23.234 1 73.94 294 ARG B CA 1
ATOM 5486 C C . ARG B 1 294 ? 3.02 19.453 22.344 1 73.94 294 ARG B C 1
ATOM 5488 O O . ARG B 1 294 ? 3.963 20.062 22.859 1 73.94 294 ARG B O 1
ATOM 5495 N N . SER B 1 295 ? 2.822 19.359 21.125 1 75.62 295 SER B N 1
ATOM 5496 C CA . SER B 1 295 ? 3.732 20.016 20.188 1 75.62 295 SER B CA 1
ATOM 5497 C C . SER B 1 295 ? 3.703 21.531 20.359 1 75.62 295 SER B C 1
ATOM 5499 O O . SER B 1 295 ? 4.746 22.188 20.312 1 75.62 295 SER B O 1
ATOM 5501 N N . TYR B 1 296 ? 2.553 21.984 20.625 1 75.56 296 TYR B N 1
ATOM 5502 C CA . TYR B 1 296 ? 2.404 23.422 20.812 1 75.56 296 TYR B CA 1
ATOM 5503 C C . TYR B 1 296 ? 3.145 23.891 22.062 1 75.56 296 TYR B C 1
ATOM 5505 O O . TYR B 1 296 ? 3.879 24.875 22.031 1 75.56 296 TYR B O 1
ATOM 5513 N N . GLN B 1 297 ? 2.922 23.141 23.094 1 75.12 297 GLN B N 1
ATOM 5514 C CA . GLN B 1 297 ? 3.578 23.5 24.359 1 75.12 297 GLN B CA 1
ATOM 5515 C C . GLN B 1 297 ? 5.098 23.438 24.219 1 75.12 297 GLN B C 1
ATOM 5517 O O . GLN B 1 297 ? 5.805 24.312 24.734 1 75.12 297 GLN B O 1
ATOM 5522 N N . PHE B 1 298 ? 5.547 22.547 23.562 1 78.19 298 PHE B N 1
ATOM 5523 C CA . PHE B 1 298 ? 6.984 22.406 23.359 1 78.19 298 PHE B CA 1
ATOM 5524 C C . PHE B 1 298 ? 7.543 23.578 22.578 1 78.19 298 PHE B C 1
ATOM 5526 O O . PHE B 1 298 ? 8.547 24.172 22.984 1 78.19 298 PHE B O 1
ATOM 5533 N N . ILE B 1 299 ? 6.988 23.875 21.516 1 75.69 299 ILE B N 1
ATOM 5534 C CA . ILE B 1 299 ? 7.477 24.938 20.641 1 75.69 299 ILE B CA 1
ATOM 5535 C C . ILE B 1 299 ? 7.441 26.281 21.391 1 75.69 299 ILE B C 1
ATOM 5537 O O . ILE B 1 299 ? 8.422 27.031 21.359 1 75.69 299 ILE B O 1
ATOM 5541 N N . ARG B 1 300 ? 6.395 26.438 22.062 1 75.19 300 ARG B N 1
ATOM 5542 C CA . ARG B 1 300 ? 6.211 27.688 22.766 1 75.19 300 ARG B CA 1
ATOM 5543 C C . ARG B 1 300 ? 7.254 27.859 23.875 1 75.19 300 ARG B C 1
ATOM 5545 O O . ARG B 1 300 ? 7.703 28.969 24.141 1 75.19 300 ARG B O 1
ATOM 5552 N N . SER B 1 301 ? 7.609 26.75 24.422 1 79.44 301 SER B N 1
ATOM 5553 C CA . SER B 1 301 ? 8.547 26.812 25.547 1 79.44 301 SER B CA 1
ATOM 5554 C C . SER B 1 301 ? 9.992 26.828 25.062 1 79.44 301 SER B C 1
ATOM 5556 O O . SER B 1 301 ? 10.914 27.031 25.844 1 79.44 301 SER B O 1
ATOM 5558 N N . HIS B 1 302 ? 10.188 26.734 23.781 1 78.06 302 HIS B N 1
ATOM 5559 C CA . HIS B 1 302 ? 11.539 26.641 23.25 1 78.06 302 HIS B CA 1
ATOM 5560 C C . HIS B 1 302 ? 12.211 28.016 23.234 1 78.06 302 HIS B C 1
ATOM 5562 O O . HIS B 1 302 ? 11.586 29.016 22.859 1 78.06 302 HIS B O 1
ATOM 5568 N N . PRO B 1 303 ? 13.477 28.094 23.547 1 74.62 303 PRO B N 1
ATOM 5569 C CA . PRO B 1 303 ? 14.18 29.359 23.641 1 74.62 303 PRO B CA 1
ATOM 5570 C C . PRO B 1 303 ? 14.242 30.094 22.297 1 74.62 303 PRO B C 1
ATOM 5572 O O . PRO B 1 303 ? 14.312 31.328 22.25 1 74.62 303 PRO B O 1
ATOM 5575 N N . LEU B 1 304 ? 14.234 29.344 21.281 1 73 304 LEU B N 1
ATOM 5576 C CA . LEU B 1 304 ? 14.367 29.938 19.953 1 73 304 LEU B CA 1
ATOM 5577 C C . LEU B 1 304 ? 13.008 30.391 19.422 1 73 304 LEU B C 1
ATOM 5579 O O . LEU B 1 304 ? 12.922 30.969 18.344 1 73 304 LEU B O 1
ATOM 5583 N N . TYR B 1 305 ? 12.164 30.031 20.281 1 69.88 305 TYR B N 1
ATOM 5584 C CA . TYR B 1 305 ? 10.844 30.5 19.859 1 69.88 305 TYR B CA 1
ATOM 5585 C C . TYR B 1 305 ? 10.711 32 20.094 1 69.88 305 TYR B C 1
ATOM 5587 O O . TYR B 1 305 ? 10.836 32.469 21.219 1 69.88 305 TYR B O 1
ATOM 5595 N N . ALA B 1 306 ? 11.305 32.969 19.094 1 56.41 306 ALA B N 1
ATOM 5596 C CA . ALA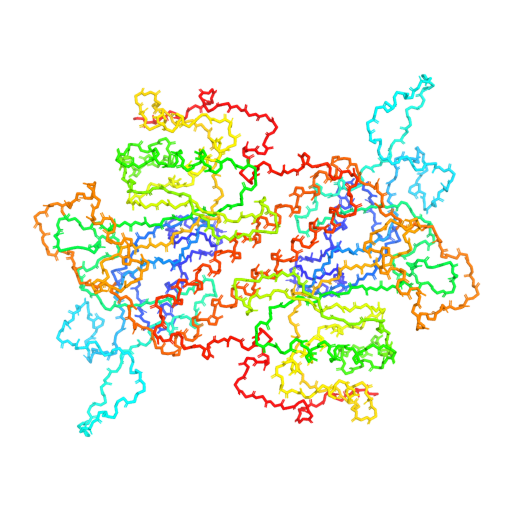 B 1 306 ? 11.156 34.406 19.25 1 56.41 306 ALA B CA 1
ATOM 5597 C C . ALA B 1 306 ? 9.773 34.875 18.797 1 56.41 306 ALA B C 1
ATOM 5599 O O . ALA B 1 306 ? 9.375 34.625 17.656 1 56.41 306 ALA B O 1
ATOM 5600 N N . PRO B 1 307 ? 9.094 35.312 19.859 1 47.06 307 PRO B N 1
ATOM 5601 C CA . PRO B 1 307 ? 7.828 35.906 19.406 1 47.06 307 PRO B CA 1
ATOM 5602 C C . PRO B 1 307 ? 8.023 37.094 18.453 1 47.06 307 PRO B C 1
ATOM 5604 O O . PRO B 1 307 ? 8.961 37.875 18.625 1 47.06 307 PRO B O 1
ATOM 5607 N N . ILE B 1 308 ? 7.984 36.938 17.125 1 42.53 308 ILE B N 1
ATOM 5608 C CA . ILE B 1 308 ? 8.117 38.156 16.328 1 42.53 308 ILE B CA 1
ATOM 5609 C C . ILE B 1 308 ? 7.352 39.312 16.984 1 42.53 308 ILE B C 1
ATOM 5611 O O . ILE B 1 308 ? 6.125 39.25 17.109 1 42.53 308 ILE B O 1
ATOM 5615 N N . LEU B 1 309 ? 7.879 40.125 17.766 1 35.19 309 LEU B N 1
ATOM 5616 C CA . LEU B 1 309 ? 7.449 41.312 18.469 1 35.19 309 LEU B CA 1
ATOM 5617 C C . LEU B 1 309 ? 6.945 42.375 17.484 1 35.19 309 LEU B C 1
ATOM 5619 O O . LEU B 1 309 ? 6.805 43.562 17.828 1 35.19 309 LEU B O 1
ATOM 5623 N N . GLU B 1 310 ? 6.785 42.281 16.125 1 35.06 310 GLU B N 1
ATOM 5624 C CA . GLU B 1 310 ? 6.418 43.594 15.625 1 35.06 310 GLU B CA 1
ATOM 5625 C C . GLU B 1 310 ? 5.043 44 16.125 1 35.06 310 GLU B C 1
ATOM 5627 O O . GLU B 1 310 ? 4.23 43.156 16.5 1 35.06 310 GLU B O 1
ATOM 5632 N N . SER B 1 311 ? 4.617 45.5 16.062 1 31.83 311 SER B N 1
ATOM 5633 C CA . SER B 1 311 ? 3.572 46.438 16.469 1 31.83 311 SER B CA 1
ATOM 5634 C C . SER B 1 311 ? 2.186 45.906 16.125 1 31.83 311 SER B C 1
ATOM 5636 O O . SER B 1 311 ? 1.227 46.125 16.859 1 31.83 311 SER B O 1
ATOM 5638 N N . SER B 1 312 ? 1.735 45.938 14.758 1 31.11 312 SER B N 1
ATOM 5639 C CA . SER B 1 312 ? 0.333 46 14.359 1 31.11 312 SER B CA 1
ATOM 5640 C C . SER B 1 312 ? -0.422 44.75 14.742 1 31.11 312 SER B C 1
ATOM 5642 O O . SER B 1 312 ? -0.102 43.656 14.258 1 31.11 312 SER B O 1
ATOM 5644 N N . THR B 1 313 ? -0.955 44.531 15.883 1 33.78 313 THR B N 1
ATOM 5645 C CA . THR B 1 313 ? -1.824 43.688 16.703 1 33.78 313 THR B CA 1
ATOM 5646 C C . THR B 1 313 ? -2.953 43.094 15.875 1 33.78 313 THR B C 1
ATOM 5648 O O . THR B 1 313 ? -3.666 42.219 16.344 1 33.78 313 THR B O 1
ATOM 5651 N N . GLU B 1 314 ? -3.451 43.781 14.93 1 31.94 314 GLU B N 1
ATOM 5652 C CA . GLU B 1 314 ? -4.801 43.594 14.406 1 31.94 314 GLU B CA 1
ATOM 5653 C C . GLU B 1 314 ? -4.922 42.281 13.617 1 31.94 314 GLU B C 1
ATOM 5655 O O . GLU B 1 314 ? -6.027 41.812 13.383 1 31.94 314 GLU B O 1
ATOM 5660 N N . LYS B 1 315 ? -3.834 41.938 13.094 1 34.59 315 LYS B N 1
ATOM 5661 C CA . LYS B 1 315 ? -4.203 41 12.031 1 34.59 315 LYS B CA 1
ATOM 5662 C C . LYS B 1 315 ? -4.281 39.562 12.547 1 34.59 315 LYS B C 1
ATOM 5664 O O . LYS B 1 315 ? -4.672 38.656 11.812 1 34.59 315 LYS B O 1
ATOM 5669 N N . TYR B 1 316 ? -3.455 39.094 13.492 1 37.59 316 TYR B N 1
ATOM 5670 C CA . TYR B 1 316 ? -3.412 37.656 13.789 1 37.59 316 TYR B CA 1
ATOM 5671 C C . TYR B 1 316 ? -4.398 37.312 14.891 1 37.59 316 TYR B C 1
ATOM 5673 O O . TYR B 1 316 ? -4.461 37.969 15.922 1 37.59 316 TYR B O 1
ATOM 5681 N N . ASN B 1 317 ? -5.527 36.719 14.625 1 36.81 317 ASN B N 1
ATOM 5682 C CA . ASN B 1 317 ? -6.609 36.25 15.484 1 36.81 317 ASN B CA 1
ATOM 5683 C C . ASN B 1 317 ? -6.164 35.062 16.359 1 36.81 317 ASN B C 1
ATOM 5685 O O . ASN B 1 317 ? -5.625 34.094 15.867 1 36.81 317 ASN B O 1
ATOM 5689 N N . GLU B 1 318 ? -5.691 35.281 17.609 1 40.62 318 GLU B N 1
ATOM 5690 C CA . GLU B 1 318 ? -5.402 34.312 18.656 1 40.62 318 GLU B CA 1
ATOM 5691 C C . GLU B 1 318 ? -6.594 33.375 18.891 1 40.62 318 GLU B C 1
ATOM 5693 O O . GLU B 1 318 ? -6.586 32.562 19.828 1 40.62 318 GLU B O 1
ATOM 5698 N N . ALA B 1 319 ? -7.445 33.469 18.188 1 45.31 319 ALA B N 1
ATOM 5699 C CA . ALA B 1 319 ? -8.602 32.625 18.516 1 45.31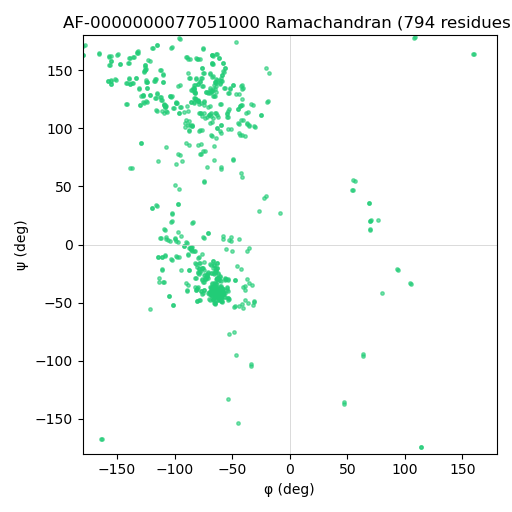 319 ALA B CA 1
ATOM 5700 C C . ALA B 1 319 ? -8.289 31.156 18.328 1 45.31 319 ALA B C 1
ATOM 5702 O O . ALA B 1 319 ? -7.66 30.766 17.344 1 45.31 319 ALA B O 1
ATOM 5703 N N . PRO B 1 320 ? -8.297 30.453 19.625 1 48.91 320 PRO B N 1
ATOM 5704 C CA . PRO B 1 320 ? -8.109 29 19.547 1 48.91 320 PRO B CA 1
ATOM 5705 C C . PRO B 1 320 ? -8.734 28.391 18.297 1 48.91 320 PRO B C 1
ATOM 5707 O O . PRO B 1 320 ? -9.766 28.875 17.812 1 48.91 320 PRO B O 1
ATOM 5710 N N . CYS B 1 321 ? -7.777 27.75 17.531 1 56.19 321 CYS B N 1
ATOM 5711 C CA . CYS B 1 321 ? -8.312 26.922 16.453 1 56.19 321 CYS B CA 1
ATOM 5712 C C . CYS B 1 321 ? -8.359 25.453 16.859 1 56.19 321 CYS B C 1
ATOM 5714 O O . CYS B 1 321 ? -7.328 24.781 16.875 1 56.19 321 CYS B O 1
ATOM 5716 N N . SER B 1 322 ? -9.297 25.125 17.844 1 57.69 322 SER B N 1
ATOM 5717 C CA . SER B 1 322 ? -9.453 23.719 18.203 1 57.69 322 SER B CA 1
ATOM 5718 C C . SER B 1 322 ? -10.484 23.031 17.312 1 57.69 322 SER B C 1
ATOM 5720 O O . SER B 1 322 ? -11.602 23.531 17.141 1 57.69 322 SER B O 1
ATOM 5722 N N . PHE B 1 323 ? -9.914 22.125 16.594 1 61.53 323 PHE B N 1
ATOM 5723 C CA . PHE B 1 323 ? -10.805 21.344 15.758 1 61.53 323 PHE B CA 1
ATOM 5724 C C . PHE B 1 323 ? -11.664 20.406 16.594 1 61.53 323 PHE B C 1
ATOM 5726 O O . PHE B 1 323 ? -12.414 19.594 16.062 1 61.53 323 PHE B O 1
ATOM 5733 N N . ASP B 1 324 ? -11.578 20.656 17.969 1 55.88 324 ASP B N 1
ATOM 5734 C CA . ASP B 1 324 ? -12.289 19.75 18.875 1 55.88 324 ASP B CA 1
ATOM 5735 C C . ASP B 1 324 ? -13.797 19.828 18.641 1 55.88 324 ASP B C 1
ATOM 5737 O O . ASP B 1 324 ? -14.336 20.906 18.375 1 55.88 324 ASP B O 1
ATOM 5741 N N . ALA B 1 325 ? -14.477 18.703 18.5 1 58.25 325 ALA B N 1
ATOM 5742 C CA . ALA B 1 325 ? -15.93 18.5 18.453 1 58.25 325 ALA B CA 1
ATOM 5743 C C . ALA B 1 325 ? -16.516 19.047 17.156 1 58.25 325 ALA B C 1
ATOM 5745 O O . ALA B 1 325 ? -17.688 19.438 17.109 1 58.25 325 ALA B O 1
ATOM 5746 N N . SER B 1 326 ? -15.617 19.172 16.188 1 71.25 326 SER B N 1
ATOM 5747 C CA . SER B 1 326 ? -16.078 19.781 14.945 1 71.25 326 SER B CA 1
ATOM 5748 C C . SER B 1 326 ? -16.859 18.781 14.102 1 71.25 326 SER B C 1
ATOM 5750 O O . SER B 1 326 ? -17.688 19.172 13.273 1 71.25 326 SER B O 1
ATOM 5752 N N . LEU B 1 327 ? -16.625 17.578 14.391 1 79.88 327 LEU B N 1
ATOM 5753 C CA . LEU B 1 327 ? -17.281 16.578 13.547 1 79.88 327 LEU B CA 1
ATOM 5754 C C . LEU B 1 327 ? -18.562 16.078 14.195 1 79.88 327 LEU B C 1
ATOM 5756 O O . LEU B 1 327 ? -18.625 15.875 15.414 1 79.88 327 LEU B O 1
ATOM 5760 N N . SER B 1 328 ? -19.609 15.969 13.359 1 81.69 328 SER B N 1
ATOM 5761 C CA . SER B 1 328 ? -20.781 15.234 13.82 1 81.69 328 SER B CA 1
ATOM 5762 C C . SER B 1 328 ? -20.453 13.766 14.07 1 81.69 328 SER B C 1
ATOM 5764 O O . SER B 1 328 ? -19.406 13.273 13.648 1 81.69 328 SER B O 1
ATOM 5766 N N . ASP B 1 329 ? -21.328 13.117 14.773 1 82.5 329 ASP B N 1
ATOM 5767 C CA . ASP B 1 329 ? -21.125 11.688 15.023 1 82.5 329 ASP B CA 1
ATOM 5768 C C . ASP B 1 329 ? -21.062 10.906 13.719 1 82.5 329 ASP B C 1
ATOM 5770 O O . ASP B 1 329 ? -20.25 9.992 13.578 1 82.5 329 ASP B O 1
ATOM 5774 N N . SER B 1 330 ? -21.891 11.328 12.875 1 84 330 SER B N 1
ATOM 5775 C CA . SER B 1 330 ? -21.922 10.648 11.586 1 84 330 SER B CA 1
ATOM 5776 C C . SER B 1 330 ? -20.641 10.922 10.797 1 84 330 SER B C 1
ATOM 5778 O O . SER B 1 330 ? -20.094 10.016 10.164 1 84 330 SER B O 1
ATOM 5780 N N . ALA B 1 331 ? -20.188 12.141 10.852 1 86 331 ALA B N 1
ATOM 5781 C CA . ALA B 1 331 ? -18.969 12.508 10.156 1 86 331 ALA B CA 1
ATOM 5782 C C . ALA B 1 331 ? -17.75 11.781 10.742 1 86 331 ALA B C 1
ATOM 5784 O O . ALA B 1 331 ? -16.875 11.336 10.008 1 86 331 ALA B O 1
ATOM 5785 N N . LEU B 1 332 ? -17.781 11.688 12.016 1 86.81 332 LEU B N 1
ATOM 5786 C CA . LEU B 1 332 ? -16.703 10.992 12.688 1 86.81 332 LEU B CA 1
ATOM 5787 C C . LEU B 1 332 ? -16.703 9.508 12.344 1 86.81 332 LEU B C 1
ATOM 5789 O O . LEU B 1 332 ? -15.656 8.914 12.102 1 86.81 332 LEU B O 1
ATOM 5793 N N . ALA B 1 333 ? -17.875 8.922 12.289 1 86 333 ALA B N 1
ATOM 5794 C CA . ALA B 1 333 ? -18 7.516 11.922 1 86 333 ALA B CA 1
ATOM 5795 C C . ALA B 1 333 ? -17.5 7.277 10.5 1 86 333 ALA B C 1
ATOM 5797 O O . ALA B 1 333 ? -16.812 6.289 10.234 1 86 333 ALA B O 1
ATOM 5798 N N . GLU B 1 334 ? -17.828 8.18 9.656 1 87.12 334 GLU B N 1
ATOM 5799 C CA . GLU B 1 334 ? -17.391 8.078 8.266 1 87.12 334 GLU B CA 1
ATOM 5800 C C . GLU B 1 334 ? -15.875 8.219 8.156 1 87.12 334 GLU B C 1
ATOM 5802 O O . GLU B 1 334 ? -15.242 7.52 7.367 1 87.12 334 GLU B O 1
ATOM 5807 N N . LEU B 1 335 ? -15.375 9.133 8.906 1 88.62 335 LEU B N 1
ATOM 5808 C CA . LEU B 1 335 ? -13.93 9.336 8.922 1 88.62 335 LEU B CA 1
ATOM 5809 C C . LEU B 1 335 ? -13.211 8.094 9.445 1 88.62 335 LEU B C 1
ATOM 5811 O O . LEU B 1 335 ? -12.203 7.668 8.883 1 88.62 335 LEU B O 1
ATOM 5815 N N . ARG B 1 336 ? -13.734 7.535 10.438 1 87.88 336 ARG B N 1
ATOM 5816 C CA . ARG B 1 336 ? -13.172 6.312 11 1 87.88 336 ARG B CA 1
ATOM 5817 C C . ARG B 1 336 ? -13.164 5.188 9.969 1 87.88 336 ARG B C 1
ATOM 5819 O O . ARG B 1 336 ? -12.164 4.48 9.82 1 87.88 336 ARG B O 1
ATOM 5826 N N . ARG B 1 337 ? -14.258 5.035 9.32 1 88.75 337 ARG B N 1
ATOM 5827 C CA . ARG B 1 337 ? -14.375 4 8.297 1 88.75 337 ARG B CA 1
ATOM 5828 C C . ARG B 1 337 ? -13.359 4.219 7.18 1 88.75 337 ARG B C 1
ATOM 5830 O O . ARG B 1 337 ? -12.742 3.264 6.699 1 88.75 337 ARG B O 1
ATOM 5837 N N . ALA B 1 338 ? -13.211 5.426 6.789 1 90.44 338 ALA B N 1
ATOM 5838 C CA . ALA B 1 338 ? -12.258 5.754 5.73 1 90.44 338 ALA B CA 1
ATOM 5839 C C . ALA B 1 338 ? -10.836 5.414 6.156 1 90.44 338 ALA B C 1
ATOM 5841 O O . ALA B 1 338 ? -10.055 4.875 5.363 1 90.44 338 ALA B O 1
ATOM 5842 N N . CYS B 1 339 ? -10.492 5.73 7.375 1 91.19 339 CYS B N 1
ATOM 5843 C CA . CYS B 1 339 ? -9.156 5.43 7.891 1 91.19 339 CYS B CA 1
ATOM 5844 C C . CYS B 1 339 ? -8.938 3.924 7.98 1 91.19 339 CYS B C 1
ATOM 5846 O O . CYS B 1 339 ? -7.867 3.426 7.629 1 91.19 339 CYS B O 1
ATOM 5848 N N . GLU B 1 340 ? -9.961 3.225 8.406 1 91.88 340 GLU B N 1
ATOM 5849 C CA . GLU B 1 340 ? -9.867 1.771 8.516 1 91.88 340 GLU B CA 1
ATOM 5850 C C . GLU B 1 340 ? -9.727 1.12 7.145 1 91.88 340 GLU B C 1
ATOM 5852 O O . GLU B 1 340 ? -9.016 0.119 6.996 1 91.88 340 GLU B O 1
ATOM 5857 N N . GLU B 1 341 ? -10.461 1.663 6.242 1 91.94 341 GLU B N 1
ATOM 5858 C CA . GLU B 1 341 ? -10.312 1.168 4.875 1 91.94 341 GLU B CA 1
ATOM 5859 C C . GLU B 1 341 ? -8.883 1.338 4.379 1 91.94 341 GLU B C 1
ATOM 5861 O O . GLU B 1 341 ? -8.344 0.459 3.701 1 91.94 341 GLU B O 1
ATOM 5866 N N . ARG B 1 342 ? -8.281 2.428 4.711 1 92.75 342 ARG B N 1
ATOM 5867 C CA . ARG B 1 342 ? -6.887 2.654 4.344 1 92.75 342 ARG B CA 1
ATOM 5868 C C . ARG B 1 342 ? -5.969 1.643 5.02 1 92.75 342 ARG B C 1
ATOM 5870 O O . ARG B 1 342 ? -5.027 1.138 4.398 1 92.75 342 ARG B O 1
ATOM 5877 N N . VAL B 1 343 ? -6.25 1.378 6.258 1 93.69 343 VAL B N 1
ATOM 5878 C CA . VAL B 1 343 ? -5.484 0.379 6.996 1 93.69 343 VAL B CA 1
ATOM 5879 C C . VAL B 1 343 ? -5.605 -0.978 6.305 1 93.69 343 VAL B C 1
ATOM 5881 O O . VAL B 1 343 ? -4.598 -1.647 6.059 1 93.69 343 VAL B O 1
ATOM 5884 N N . TYR B 1 344 ? -6.859 -1.348 5.926 1 94.5 344 TYR B N 1
ATOM 5885 C CA . TYR B 1 344 ? -7.121 -2.596 5.219 1 94.5 344 TYR B CA 1
ATOM 5886 C C . TYR B 1 344 ? -6.336 -2.658 3.912 1 94.5 344 TYR B C 1
ATOM 5888 O O . TYR B 1 344 ? -5.648 -3.645 3.643 1 94.5 344 TYR B O 1
ATOM 5896 N N . ARG B 1 345 ? -6.246 -1.603 3.176 1 94.25 345 ARG B N 1
ATOM 5897 C CA . ARG B 1 345 ? -5.664 -1.552 1.839 1 94.25 345 ARG B CA 1
ATOM 5898 C C . ARG B 1 345 ? -4.141 -1.534 1.906 1 94.25 345 ARG B C 1
ATOM 5900 O O . ARG B 1 345 ? -3.467 -1.774 0.902 1 94.25 345 ARG B O 1
ATOM 5907 N N . THR B 1 346 ? -3.625 -1.245 3.055 1 94.06 346 THR B N 1
ATOM 5908 C CA . THR B 1 346 ? -2.174 -1.133 3.135 1 94.06 346 THR B CA 1
ATOM 5909 C C . THR B 1 346 ? -1.584 -2.299 3.922 1 94.06 346 THR B C 1
ATOM 5911 O O . THR B 1 346 ? -0.5 -2.789 3.6 1 94.06 346 THR B O 1
ATOM 5914 N N . LEU B 1 347 ? -2.287 -2.844 4.918 1 95 347 LEU B N 1
ATOM 5915 C CA . LEU B 1 347 ? -1.747 -3.9 5.77 1 95 347 LEU B CA 1
ATOM 5916 C C . LEU B 1 347 ? -1.716 -5.234 5.027 1 95 347 LEU B C 1
ATOM 5918 O O . LEU B 1 347 ? -0.773 -6.012 5.18 1 95 347 LEU B O 1
ATOM 5922 N N . ILE B 1 348 ? -2.748 -5.492 4.258 1 96.12 348 ILE B N 1
ATOM 5923 C CA . ILE B 1 348 ? -2.846 -6.781 3.576 1 96.12 348 ILE B CA 1
ATOM 5924 C C . ILE B 1 348 ? -1.718 -6.91 2.555 1 96.12 348 ILE B C 1
ATOM 5926 O O . ILE B 1 348 ? -0.955 -7.879 2.584 1 96.12 348 ILE B O 1
ATOM 5930 N N . PRO B 1 349 ? -1.529 -5.887 1.668 1 94.62 349 PRO B N 1
ATOM 5931 C CA . PRO B 1 349 ? -0.388 -5.992 0.755 1 94.62 349 PRO B CA 1
ATOM 5932 C C . PRO B 1 349 ? 0.946 -6.105 1.489 1 94.62 349 PRO B C 1
ATOM 5934 O O . PRO B 1 349 ? 1.857 -6.789 1.02 1 94.62 349 PRO B O 1
ATOM 5937 N N . GLY B 1 350 ? 1.072 -5.375 2.613 1 94.25 350 GLY B N 1
ATOM 5938 C CA . GLY B 1 350 ? 2.291 -5.496 3.398 1 94.25 350 GLY B CA 1
ATOM 5939 C C . GLY B 1 350 ? 2.545 -6.906 3.893 1 94.25 350 GLY B C 1
ATOM 5940 O O . GLY B 1 350 ? 3.668 -7.41 3.805 1 94.25 350 GLY B O 1
ATOM 5941 N N . ALA B 1 351 ? 1.509 -7.57 4.355 1 94.69 351 ALA B N 1
ATOM 5942 C CA . ALA B 1 351 ? 1.617 -8.953 4.824 1 94.69 351 ALA B CA 1
ATOM 5943 C C . ALA B 1 351 ? 1.961 -9.891 3.676 1 94.69 351 ALA B C 1
ATOM 5945 O O . ALA B 1 351 ? 2.779 -10.805 3.836 1 94.69 351 ALA B O 1
ATOM 5946 N N . CYS B 1 352 ? 1.331 -9.648 2.557 1 94.75 352 CYS B N 1
ATOM 5947 C CA . CYS B 1 352 ? 1.605 -10.461 1.375 1 94.75 352 CYS B CA 1
ATOM 5948 C C . CYS B 1 352 ? 3.062 -10.328 0.949 1 94.75 352 CYS B C 1
ATOM 5950 O O . CYS B 1 352 ? 3.715 -11.328 0.637 1 94.75 352 CYS B O 1
ATOM 5952 N N . ALA B 1 353 ? 3.555 -9.102 0.935 1 94.06 353 ALA B N 1
ATOM 5953 C CA . ALA B 1 353 ? 4.938 -8.859 0.536 1 94.06 353 ALA B CA 1
ATOM 5954 C C . ALA B 1 353 ? 5.914 -9.578 1.461 1 94.06 353 ALA B C 1
ATOM 5956 O O . ALA B 1 353 ? 6.891 -10.18 1.001 1 94.06 353 ALA B O 1
ATOM 5957 N N . LEU B 1 354 ? 5.641 -9.578 2.713 1 93.56 354 LEU B N 1
ATOM 5958 C CA . LEU B 1 354 ? 6.496 -10.242 3.688 1 93.56 354 LEU B CA 1
ATOM 5959 C C . LEU B 1 354 ? 6.449 -11.758 3.506 1 93.56 354 LEU B C 1
ATOM 5961 O O . LEU B 1 354 ? 7.469 -12.438 3.637 1 93.56 354 LEU B O 1
ATOM 5965 N N . GLN B 1 355 ? 5.277 -12.266 3.209 1 91.62 355 GLN B N 1
ATOM 5966 C CA . GLN B 1 355 ? 5.145 -13.703 2.967 1 91.62 355 GLN B CA 1
ATOM 5967 C C . GLN B 1 355 ? 5.926 -14.125 1.725 1 91.62 355 GLN B C 1
ATOM 5969 O O . GLN B 1 355 ? 6.555 -15.18 1.709 1 91.62 355 GLN B O 1
ATOM 5974 N N . LEU B 1 356 ? 5.812 -13.32 0.714 1 91 356 LEU B N 1
ATOM 5975 C CA . LEU B 1 356 ? 6.574 -13.594 -0.501 1 91 356 LEU B CA 1
ATOM 5976 C C . LEU B 1 356 ? 8.07 -13.625 -0.212 1 91 356 LEU B C 1
ATOM 5978 O O . LEU B 1 356 ? 8.766 -14.555 -0.637 1 91 356 LEU B O 1
ATOM 5982 N N . LEU B 1 357 ? 8.539 -12.609 0.483 1 89.81 357 LEU B N 1
ATOM 5983 C CA . LEU B 1 357 ? 9.953 -12.539 0.837 1 89.81 357 LEU B CA 1
ATOM 5984 C C . LEU B 1 357 ? 10.375 -13.758 1.645 1 89.81 357 LEU B C 1
ATOM 5986 O O . LEU B 1 357 ? 11.422 -14.352 1.382 1 89.81 357 LEU B O 1
ATOM 5990 N N . SER B 1 358 ? 9.531 -14.148 2.582 1 87.62 358 SER B N 1
ATOM 5991 C CA . SER B 1 358 ? 9.805 -15.328 3.402 1 87.62 358 SER B CA 1
ATOM 5992 C C . SER B 1 358 ? 9.844 -16.594 2.555 1 87.62 358 SER B C 1
ATOM 5994 O O . SER B 1 358 ? 10.688 -17.469 2.777 1 87.62 358 SER B O 1
ATOM 5996 N N . GLY B 1 359 ? 8.898 -16.672 1.615 1 84.19 359 GLY B N 1
ATOM 5997 C CA . GLY B 1 359 ? 8.875 -17.812 0.714 1 84.19 359 GLY B CA 1
ATOM 5998 C C . GLY B 1 359 ? 10.141 -17.953 -0.115 1 84.19 359 GLY B C 1
ATOM 5999 O O . GLY B 1 359 ? 10.672 -19.047 -0.282 1 84.19 359 GLY B O 1
ATOM 6000 N N . ILE B 1 360 ? 10.609 -16.828 -0.62 1 83.62 360 ILE B N 1
ATOM 6001 C CA . ILE B 1 360 ? 11.828 -16.828 -1.418 1 83.62 360 ILE B CA 1
ATOM 6002 C C . ILE B 1 360 ? 13.016 -17.203 -0.542 1 83.62 360 ILE B C 1
ATOM 6004 O O . ILE B 1 360 ? 13.891 -17.969 -0.962 1 83.62 360 ILE B O 1
ATOM 6008 N N . ARG B 1 361 ? 13.055 -16.734 0.655 1 82.38 361 ARG B N 1
ATOM 6009 C CA . ARG B 1 361 ? 14.125 -17.062 1.591 1 82.38 361 ARG B CA 1
ATOM 6010 C C . ARG B 1 361 ? 14.156 -18.562 1.882 1 82.38 361 ARG B C 1
ATOM 6012 O O . ARG B 1 361 ? 15.227 -19.156 1.968 1 82.38 361 ARG B O 1
ATOM 6019 N N . GLU B 1 362 ? 13.008 -19.094 2.01 1 79.31 362 GLU B N 1
ATOM 6020 C CA . GLU B 1 362 ? 12.922 -20.516 2.297 1 79.31 362 GLU B CA 1
ATOM 6021 C C . GLU B 1 362 ? 13.359 -21.359 1.096 1 79.31 362 GLU B C 1
ATOM 6023 O O . GLU B 1 362 ? 14.062 -22.359 1.249 1 79.31 362 GLU B O 1
ATOM 6028 N N . GLU B 1 363 ? 12.953 -20.922 -0.04 1 77.25 363 GLU B N 1
ATOM 6029 C CA . GLU B 1 363 ? 13.25 -21.656 -1.266 1 77.25 363 GLU B CA 1
ATOM 6030 C C . GLU B 1 363 ? 14.742 -21.625 -1.576 1 77.25 363 GLU B C 1
ATOM 6032 O O . GLU B 1 363 ? 15.305 -22.609 -2.07 1 77.25 363 GLU B O 1
ATOM 6037 N N . TYR B 1 364 ? 15.414 -20.516 -1.228 1 79.38 364 TYR B N 1
ATOM 6038 C CA . TYR B 1 364 ? 16.828 -20.375 -1.543 1 79.38 364 TYR B CA 1
ATOM 6039 C C . TYR B 1 364 ? 17.672 -20.281 -0.272 1 79.38 364 TYR B C 1
ATOM 6041 O O . TYR B 1 364 ? 18.656 -19.547 -0.227 1 79.38 364 TYR B O 1
ATOM 6049 N N . ALA B 1 365 ? 17.266 -20.984 0.803 1 74.56 365 ALA B N 1
ATOM 6050 C CA . ALA B 1 365 ? 17.812 -20.875 2.15 1 74.56 365 ALA B CA 1
ATOM 6051 C C . ALA B 1 365 ? 19.328 -21.078 2.141 1 74.56 365 ALA B C 1
ATOM 6053 O O . ALA B 1 365 ? 20.062 -20.391 2.852 1 74.56 365 ALA B O 1
ATOM 6054 N N . GLU B 1 366 ? 19.859 -21.984 1.358 1 72.69 366 GLU B N 1
ATOM 6055 C CA . GLU B 1 366 ? 21.281 -22.312 1.349 1 72.69 366 GLU B CA 1
ATOM 6056 C C . GLU B 1 366 ? 22.094 -21.188 0.726 1 72.69 366 GLU B C 1
ATOM 6058 O O . GLU B 1 366 ? 23.281 -21.047 1.01 1 72.69 366 GLU B O 1
ATOM 6063 N N . ARG B 1 367 ? 21.5 -20.422 -0.069 1 75.31 367 ARG B N 1
ATOM 6064 C CA . ARG B 1 367 ? 22.219 -19.375 -0.81 1 75.31 367 ARG B CA 1
ATOM 6065 C C . ARG B 1 367 ? 21.828 -18 -0.312 1 75.31 367 ARG B C 1
ATOM 6067 O O . ARG B 1 367 ? 22.391 -16.984 -0.76 1 75.31 367 ARG B O 1
ATOM 6074 N N . PHE B 1 368 ? 20.781 -18.062 0.501 1 67.19 368 PHE B N 1
ATOM 6075 C CA . PHE B 1 368 ? 20.328 -16.766 1.014 1 67.19 368 PHE B CA 1
ATOM 6076 C C . PHE B 1 368 ? 21.281 -16.25 2.088 1 67.19 368 PHE B C 1
ATOM 6078 O O . PHE B 1 368 ? 21.312 -16.766 3.205 1 67.19 368 PHE B O 1
ATOM 6085 N N . VAL B 1 369 ? 22.656 -16.125 1.839 1 57.25 369 VAL B N 1
ATOM 6086 C CA . VAL B 1 369 ? 23.703 -15.688 2.762 1 57.25 369 VAL B CA 1
ATOM 6087 C C . VAL B 1 369 ? 23.219 -14.5 3.58 1 57.25 369 VAL B C 1
ATOM 6089 O O . VAL B 1 369 ? 22.531 -13.617 3.055 1 57.25 369 VAL B O 1
ATOM 6092 N N . PRO B 1 370 ? 23.297 -14.633 4.91 1 53.19 370 PRO B N 1
ATOM 6093 C CA . PRO B 1 370 ? 23 -13.57 5.879 1 53.19 370 PRO B CA 1
ATOM 6094 C C . PRO B 1 370 ? 23.484 -12.195 5.422 1 53.19 370 PRO B C 1
ATOM 6096 O O . PRO B 1 370 ? 22.906 -11.18 5.797 1 53.19 370 PRO B O 1
ATOM 6099 N N . SER B 1 371 ? 24.703 -12.219 4.789 1 48.09 371 SER B N 1
ATOM 6100 C CA . SER B 1 371 ? 25.266 -10.953 4.352 1 48.09 371 SER B CA 1
ATOM 6101 C C . SER B 1 371 ? 24.266 -10.148 3.527 1 48.09 371 SER B C 1
ATOM 6103 O O . SER B 1 371 ? 24.578 -9.047 3.068 1 48.09 371 SER B O 1
ATOM 6105 N N . GLY B 1 372 ? 23.047 -10.648 3.377 1 54.84 372 GLY B N 1
ATOM 6106 C CA . GLY B 1 372 ? 22.078 -10.258 2.371 1 54.84 372 GLY B CA 1
ATOM 6107 C C . GLY B 1 372 ? 21.062 -9.242 2.879 1 54.84 372 GLY B C 1
ATOM 6108 O O . GLY B 1 372 ? 20.047 -8.992 2.23 1 54.84 372 GLY B O 1
ATOM 6109 N N . GLU B 1 373 ? 21.406 -8.781 4.023 1 70.75 373 GLU B N 1
ATOM 6110 C CA . GLU B 1 373 ? 20.609 -7.688 4.555 1 70.75 373 GLU B CA 1
ATOM 6111 C C . GLU B 1 373 ? 20.797 -6.414 3.74 1 70.75 373 GLU B C 1
ATOM 6113 O O . GLU B 1 373 ? 21.906 -6.145 3.254 1 70.75 373 GLU B O 1
ATOM 6118 N N . LEU B 1 374 ? 19.734 -5.844 3.41 1 83.75 374 LEU B N 1
ATOM 6119 C CA . LEU B 1 374 ? 19.812 -4.586 2.674 1 83.75 374 LEU B CA 1
ATOM 6120 C C . LEU B 1 374 ? 20.344 -3.465 3.564 1 83.75 374 LEU B C 1
ATOM 6122 O O . LEU B 1 374 ? 19.922 -3.338 4.719 1 83.75 374 LEU B O 1
ATOM 6126 N N . GLU B 1 375 ? 21.312 -2.75 3.084 1 85.06 375 GLU B N 1
ATOM 6127 C CA . GLU B 1 375 ? 21.891 -1.647 3.834 1 85.06 375 GLU B CA 1
ATOM 6128 C C . GLU B 1 375 ? 20.875 -0.552 4.105 1 85.06 375 GLU B C 1
ATOM 6130 O O . GLU B 1 375 ? 20.844 0.031 5.191 1 85.06 375 GLU B O 1
ATOM 6135 N N . GLY B 1 376 ? 20.109 -0.268 3.127 1 89.94 376 GLY B N 1
ATOM 6136 C CA . GLY B 1 376 ? 19.094 0.77 3.221 1 89.94 376 GLY B CA 1
ATOM 6137 C C . GLY B 1 376 ? 18.297 0.931 1.947 1 89.94 376 GLY B C 1
ATOM 6138 O O . GLY B 1 376 ? 18.609 0.327 0.922 1 89.94 376 GLY B O 1
ATOM 6139 N N . ASP B 1 377 ? 17.25 1.727 2.059 1 91.44 377 ASP B N 1
ATOM 6140 C CA . ASP B 1 377 ? 16.359 1.914 0.916 1 91.44 377 ASP B CA 1
ATOM 6141 C C . ASP B 1 377 ? 16.703 3.197 0.161 1 91.44 377 ASP B C 1
ATOM 6143 O O . ASP B 1 377 ? 16.188 3.432 -0.937 1 91.44 377 ASP B O 1
ATOM 6147 N N . PHE B 1 378 ? 17.578 4 0.792 1 93.12 378 PHE B N 1
ATOM 6148 C CA . PHE B 1 378 ? 18.031 5.203 0.104 1 93.12 378 PHE B CA 1
ATOM 6149 C C . PHE B 1 378 ? 19 4.848 -1.028 1 93.12 378 PHE B C 1
ATOM 6151 O O . PHE B 1 378 ? 19.938 4.074 -0.832 1 93.12 378 PHE B O 1
ATOM 6158 N N . GLN B 1 379 ? 18.812 5.371 -2.23 1 87.62 379 GLN B N 1
ATOM 6159 C CA . GLN B 1 379 ? 19.469 4.98 -3.477 1 87.62 379 GLN B CA 1
ATOM 6160 C C . GLN B 1 379 ? 20.984 5.035 -3.34 1 87.62 379 GLN B C 1
ATOM 6162 O O . GLN B 1 379 ? 21.688 4.164 -3.855 1 87.62 379 GLN B O 1
ATOM 6167 N N . GLU B 1 380 ? 21.516 5.965 -2.641 1 89.75 380 GLU B N 1
ATOM 6168 C CA . GLU B 1 380 ? 22.969 6.141 -2.574 1 89.75 380 GLU B CA 1
ATOM 6169 C C . GLU B 1 380 ? 23.594 5.145 -1.61 1 89.75 380 GLU B C 1
ATOM 6171 O O . GLU B 1 380 ? 24.797 4.879 -1.682 1 89.75 380 GLU B O 1
ATOM 6176 N N . VAL B 1 381 ? 22.844 4.695 -0.705 1 88.31 381 VAL B N 1
ATOM 6177 C CA . VAL B 1 381 ? 23.359 3.74 0.273 1 88.31 381 VAL B CA 1
ATOM 6178 C C . VAL B 1 381 ? 23.531 2.373 -0.383 1 88.31 381 VAL B C 1
ATOM 6180 O O . VAL B 1 381 ? 24.453 1.627 -0.042 1 88.31 381 VAL B O 1
ATOM 6183 N N . ALA B 1 382 ? 22.734 2.074 -1.351 1 75.25 382 ALA B N 1
ATOM 6184 C CA . ALA B 1 382 ? 22.734 0.78 -2.027 1 75.25 382 ALA B CA 1
ATOM 6185 C C . ALA B 1 382 ? 23.781 0.754 -3.146 1 75.25 382 ALA B C 1
ATOM 6187 O O . ALA B 1 382 ? 24.109 -0.312 -3.672 1 75.25 382 ALA B O 1
ATOM 6188 N N . ALA B 1 383 ? 24.406 1.873 -3.385 1 76.25 383 ALA B N 1
ATOM 6189 C CA . ALA B 1 383 ? 25.344 1.967 -4.5 1 76.25 383 ALA B CA 1
ATOM 6190 C C . ALA B 1 383 ? 26.656 1.272 -4.164 1 76.25 383 ALA B C 1
ATOM 6192 O O . ALA B 1 383 ? 27.125 1.33 -3.025 1 76.25 383 ALA B O 1
ATOM 6193 N N . ARG B 1 384 ? 27.219 0.511 -5.055 1 73.44 384 ARG B N 1
ATOM 6194 C CA . ARG B 1 384 ? 28.469 -0.218 -4.895 1 73.44 384 ARG B CA 1
ATOM 6195 C C . ARG B 1 384 ? 29.641 0.74 -4.699 1 73.44 384 ARG B C 1
ATOM 6197 O O . ARG B 1 384 ? 30.5 0.512 -3.848 1 73.44 384 ARG B O 1
ATOM 6204 N N . LYS B 1 385 ? 29.672 1.825 -5.488 1 84.69 385 LYS B N 1
ATOM 6205 C CA . LYS B 1 385 ? 30.719 2.832 -5.367 1 84.69 385 LYS B CA 1
ATOM 6206 C C . LYS B 1 385 ? 30.172 4.121 -4.758 1 84.69 385 LYS B C 1
ATOM 6208 O O . LYS B 1 385 ? 29.203 4.688 -5.258 1 84.69 385 LYS B O 1
ATOM 6213 N N . TYR B 1 386 ? 30.781 4.496 -3.588 1 89.62 386 TYR B N 1
ATOM 6214 C CA . TYR B 1 386 ? 30.344 5.711 -2.912 1 89.62 386 TYR B CA 1
ATOM 6215 C C . TYR B 1 386 ? 31.422 6.789 -2.979 1 89.62 386 TYR B C 1
ATOM 6217 O O . TYR B 1 386 ? 32.594 6.535 -2.654 1 89.62 386 TYR B O 1
ATOM 6225 N N . THR B 1 387 ? 31.078 7.953 -3.5 1 91.38 387 THR B N 1
ATOM 6226 C CA . THR B 1 387 ? 31.938 9.125 -3.484 1 91.38 387 THR B CA 1
ATOM 6227 C C . THR B 1 387 ? 31.547 10.07 -2.35 1 91.38 387 THR B C 1
ATOM 6229 O O . THR B 1 387 ? 30.438 10.578 -2.318 1 91.38 387 THR B O 1
ATOM 6232 N N . PRO B 1 388 ? 32.5 10.336 -1.483 1 92.31 388 PRO B N 1
ATOM 6233 C CA . PRO B 1 388 ? 32.188 11.242 -0.375 1 92.31 388 PRO B CA 1
ATOM 6234 C C . PRO B 1 388 ? 31.719 12.609 -0.848 1 92.31 388 PRO B C 1
ATOM 6236 O O . PRO B 1 388 ? 32.156 13.102 -1.889 1 92.31 388 PRO B O 1
ATOM 6239 N N . LEU B 1 389 ? 30.891 13.219 -0.079 1 92.88 389 LEU B N 1
ATOM 6240 C CA . LEU B 1 389 ? 30.234 14.469 -0.458 1 92.88 389 LEU B CA 1
ATOM 6241 C C . LEU B 1 389 ? 31.266 15.57 -0.708 1 92.88 389 LEU B C 1
ATOM 6243 O O . LEU B 1 389 ? 31.109 16.375 -1.634 1 92.88 389 LEU B O 1
ATOM 6247 N N . GLU B 1 390 ? 32.312 15.594 0.068 1 88.56 390 GLU B N 1
ATOM 6248 C CA . GLU B 1 390 ? 33.344 16.641 -0.02 1 88.56 390 GLU B CA 1
ATOM 6249 C C . GLU B 1 390 ? 34.031 16.609 -1.378 1 88.56 390 GLU B C 1
ATOM 6251 O O . GLU B 1 390 ? 34.562 17.625 -1.825 1 88.56 390 GLU B O 1
ATOM 6256 N N . ARG B 1 391 ? 34 15.484 -1.998 1 87.94 391 ARG B N 1
ATOM 6257 C CA . ARG B 1 391 ? 34.75 15.305 -3.248 1 87.94 391 ARG B CA 1
ATOM 6258 C C . ARG B 1 391 ? 33.812 15.469 -4.453 1 87.94 391 ARG B C 1
ATOM 6260 O O . ARG B 1 391 ? 34.25 15.359 -5.598 1 87.94 391 ARG B O 1
ATOM 6267 N N . ARG B 1 392 ? 32.594 15.781 -4.168 1 89.31 392 ARG B N 1
ATOM 6268 C CA . ARG B 1 392 ? 31.625 15.891 -5.25 1 89.31 392 ARG B CA 1
ATOM 6269 C C . ARG B 1 392 ? 31.594 17.297 -5.816 1 89.31 392 ARG B C 1
ATOM 6271 O O . ARG B 1 392 ? 32.094 18.234 -5.188 1 89.31 392 ARG B O 1
ATOM 6278 N N . SER B 1 393 ? 31.016 17.344 -7.055 1 79.62 393 SER B N 1
ATOM 6279 C CA . SER B 1 393 ? 30.812 18.641 -7.684 1 79.62 393 SER B CA 1
ATOM 6280 C C . SER B 1 393 ? 29.812 19.484 -6.891 1 79.62 393 SER B C 1
ATOM 6282 O O . SER B 1 393 ? 28.906 18.953 -6.25 1 79.62 393 SER B O 1
ATOM 6284 N N . LYS B 1 394 ? 30.156 20.781 -6.801 1 77.62 394 LYS B N 1
ATOM 6285 C CA . LYS B 1 394 ? 29.328 21.672 -6 1 77.62 394 LYS B CA 1
ATOM 6286 C C . LYS B 1 394 ? 28.609 22.703 -6.879 1 77.62 394 LYS B C 1
ATOM 6288 O O . LYS B 1 394 ? 29.156 23.125 -7.898 1 77.62 394 LYS B O 1
ATOM 6293 N N . ALA B 1 395 ? 27.297 22.766 -6.715 1 66.56 395 ALA B N 1
ATOM 6294 C CA . ALA B 1 395 ? 26.516 23.75 -7.453 1 66.56 395 ALA B CA 1
ATOM 6295 C C . ALA B 1 395 ? 26.797 25.156 -6.949 1 66.56 395 ALA B C 1
ATOM 6297 O O . ALA B 1 395 ? 26.797 25.406 -5.742 1 66.56 395 ALA B O 1
ATOM 6298 N N . ARG B 1 396 ? 27.5 26.031 -7.832 1 56.94 396 ARG B N 1
ATOM 6299 C CA . ARG B 1 396 ? 27.844 27.406 -7.457 1 56.94 396 ARG B CA 1
ATOM 6300 C C . ARG B 1 396 ? 26.578 28.234 -7.227 1 56.94 396 ARG B C 1
ATOM 6302 O O . ARG B 1 396 ? 25.594 28.078 -7.949 1 56.94 396 ARG B O 1
ATOM 6309 N N . TRP B 1 397 ? 26.328 28.609 -5.957 1 53.59 397 TRP B N 1
ATOM 6310 C CA . TRP B 1 397 ? 25.25 29.547 -5.672 1 53.59 397 TRP B CA 1
ATOM 6311 C C . TRP B 1 397 ? 25.359 30.797 -6.543 1 53.59 397 TRP B C 1
ATOM 6313 O O . TRP B 1 397 ? 26.453 31.297 -6.785 1 53.59 397 TRP B O 1
ATOM 6323 N N . ILE B 1 398 ? 24.609 30.859 -7.59 1 41.5 398 ILE B N 1
ATOM 6324 C CA . ILE B 1 398 ? 24.641 32.156 -8.281 1 41.5 398 ILE B CA 1
ATOM 6325 C C . ILE B 1 398 ? 24.438 33.281 -7.281 1 41.5 398 ILE B C 1
ATOM 6327 O O . ILE B 1 398 ? 23.4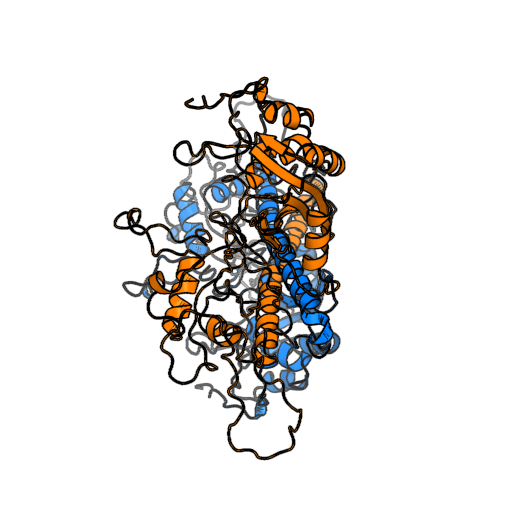22 33.344 -6.605 1 41.5 398 ILE B O 1
ATOM 6331 N N . GLY B 1 399 ? 25.391 33.531 -6.535 1 35.59 399 GLY B N 1
ATOM 6332 C CA . GLY B 1 399 ? 25.359 34.812 -5.824 1 35.59 399 GLY B CA 1
ATOM 6333 C C . GLY B 1 399 ? 25 35.969 -6.715 1 35.59 399 GLY B C 1
ATOM 6334 O O . GLY B 1 399 ? 25.219 35.938 -7.93 1 35.59 399 GLY B O 1
#

Sequence (798 aa):
MSGFAQRDSAQQIDGVADDNSVESAIFSALKRVHLIDDISKCHYQRCGRTDAGVSAFNQVISLYLRSNLRSGVEFVDEFDPSIPYNAPNTSNQPQSAPSSSTPVTEFDYASVLNKVLPPTIRITGWCPVDRSFSARYSCCGEDWAANLSAGRVYRYYFLRRNYDVELMRSAVKLFEGEHDFRNFCRIDAVNVCDFTRTVFRGDVVEIRKGETPQHDVLAVEIVGRAFLWHQIRCMMSILFLVASKKEKQTIISDLLDVSKSPCKPQYHLADPEPLVLYDCVFNPGKPVGSQTARSYQFIRSHPLYAPILESSTEKYNEAPCSFDASLSDSALAELRRACEERVYRTLIPGACALQLLSGIREEYAERFVPSGELEGDFQEVAARKYTPLERRSKARWIGMSGFAQRDSAQQIDGVADDNSVESAIFSALKRVHLIDDISKCHYQRCGRTDAGVSAFNQVISLYLRSNLRSGVEFVDEFDPSIPYNAPNTSNQPQSAPSSSTPVTEFDYASVLNKVLPPTIRITGWCPVDRSFSARYSCCGEDWAANLSAGRVYRYYFLRRNYDVELMRSAVKLFEGEHDFRNFCRIDAVNVCDFTRTVFRGDVVEIRKGETPQHDVLAVEIVGRAFLWHQIRCMMSILFLVASKKEKQTIISDLLDVSKSPCKPQYHLADPEPLVLYDCVFNPGKPVGSQTARSYQFIRSHPLYAPILESSTEKYNEAPCSFDASLSDSALAELRRACEERVYRTLIPGACALQLLSGIREEYAERFVPSGELEGDFQEVAARKYTPLERRSKARWIG

Organism: Blastocystis hominis (NCBI:txid12968)